Protein AF-0000000084590550 (afdb_homodimer)

Foldseek 3Di:
DAAAAAAEEEEEFDADPLGVLQVLLLQLLLLVVFVRHAYEYEYHPVCQVVSVVVLVPDPDPSSQSYDYDWADCVQQPQDPDCVQVVSVLVSSLSGVLVVLLCCQVPNPAQDDPRHGYDRHAAYEYELQSLPSVVVRPVCVRHAYAYEHQFDLLQLLLLAPQVPFDVDQALLNVLLVLLVVDDDCSLVVQLVSCQVPQWQDWTDQWQFFIKGSCLLFLADDSSPRSVSNNRSNSSLVVLVVHQEYEYAAFCVLRVGSQVCQQRRHPHGHHYFYQHHSADLAQPDADDCPDPLNVLLVVQCVVPNFQQEEEEEADAADDDAPVLQLLVLLLQVLSVVLVHAYEHAQQYPRDDHDPVSQVVCVVVSRYDYHPDDSLLNSLLRRNYQEYEYLQPRRSVLSNLLSLHAYEHDHGHRCSSVSCRSLCPVLVQYHYQQLSGDRPSQAWIDDNPDIDHRPNDSVVSNVVSNVRSVCCPDPSVVVNSVSSNVVSVLSVQLNDVVHVSNVSSVVVCVVVVTD/DQAQAAAEEEEEFDADPLGVLQVLLLQLLLLVVFVRHAYEYEYHPVCQVVSVVVLVVD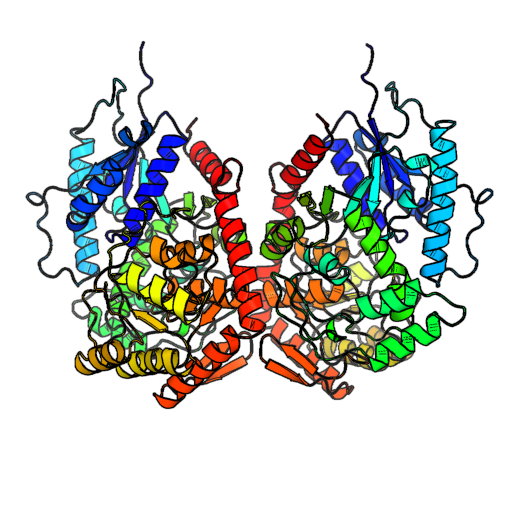PDPSSQSYDYDWADCVQQPQDPDPLQVVSVLVSSLSGVLVVLVCCQVPNPAQDDPRHGYDRHAAYEYELQSLPSVVVRPVCVRHAYAYEHQFDLLLLLLLAPQVPFDVDQALLNVLLVLLVVDDDCSLVVQLVSSQVPQWQDWTDQWQFFIKGSCLLFLADDSSPRSVSNNRSNSSLVVLVVHQEYEYAAFCVLRVGSQVCQQRRHPHGHHYFYQHHSADLAQPDADDCPDPLNVLLVVQCVVPNFQQEEEEEADAADDDAPVLQLLVLLLQVLSVVLPHAYEHAQQYPRDDHDPVSQVVCVVVSRYDYHPDDSLLNSLLRRNYNEYEYLQPRRSVLSNLLSLHAYEHDHGHRCSSVSCRSLCPVLVQYHYQQLSGDRPSQAWIDDNPDIDHRPNDSVVSNVVSNVRSVCCPDPSVVVNSVSSNVVSVLSVQLNDVVHVSNVSSVVVCVVVVTD

Radius of gyration: 30.48 Å; Cα contacts (8 Å, |Δi|>4): 2003; chains: 2; bounding box: 74×93×78 Å

Structure (mmCIF, N/CA/C/O backbone):
data_AF-0000000084590550-model_v1
#
loop_
_entity.id
_entity.type
_entity.pdbx_description
1 polymer 'UDP-glycosyltransferase 74C1'
#
loop_
_atom_site.group_PDB
_atom_site.id
_atom_site.type_symbol
_atom_site.label_atom_id
_atom_site.label_alt_id
_atom_site.label_comp_id
_atom_site.label_asym_id
_atom_site.label_entity_id
_atom_site.label_seq_id
_atom_site.pdbx_PDB_ins_code
_atom_site.Cartn_x
_atom_site.Cartn_y
_atom_site.Cartn_z
_atom_site.occupancy
_atom_site.B_iso_or_equiv
_atom_site.auth_seq_id
_atom_site.auth_comp_id
_atom_site.auth_asym_id
_atom_site.auth_atom_id
_atom_site.pdbx_PDB_model_num
ATOM 1 N N . MET A 1 1 ? 45.281 24.266 3.73 1 40.56 1 MET A N 1
ATOM 2 C CA . MET A 1 1 ? 44.438 23.266 3.062 1 40.56 1 MET A CA 1
ATOM 3 C C . MET A 1 1 ? 43.188 23.906 2.479 1 40.56 1 MET A C 1
ATOM 5 O O . MET A 1 1 ? 42.406 24.562 3.197 1 40.56 1 MET A O 1
ATOM 9 N N . THR A 1 2 ? 43.125 24.281 1.336 1 57.47 2 THR A N 1
ATOM 10 C CA . THR A 1 2 ? 42.094 25.062 0.676 1 57.47 2 THR A CA 1
ATOM 11 C C . THR A 1 2 ? 40.781 24.328 0.677 1 57.47 2 THR A C 1
ATOM 13 O O . THR A 1 2 ? 40.656 23.234 0.118 1 57.47 2 THR A O 1
ATOM 16 N N . PHE A 1 3 ? 39.906 24.625 1.668 1 75.69 3 PHE A N 1
ATOM 17 C CA . PHE A 1 3 ? 38.625 23.922 1.813 1 75.69 3 PHE A CA 1
ATOM 18 C C . PHE A 1 3 ? 37.688 24.234 0.637 1 75.69 3 PHE A C 1
ATOM 20 O O . PHE A 1 3 ? 37.719 25.344 0.096 1 75.69 3 PHE A O 1
ATOM 27 N N . THR A 1 4 ? 37.094 23.266 0.04 1 83.94 4 THR A N 1
ATOM 28 C CA . THR A 1 4 ? 36.094 23.422 -1.02 1 83.94 4 THR A CA 1
ATOM 29 C C . THR A 1 4 ? 34.906 24.25 -0.532 1 83.94 4 THR A C 1
ATOM 31 O O . THR A 1 4 ? 34.438 24.031 0.579 1 83.94 4 THR A O 1
ATOM 34 N N . PRO A 1 5 ? 34.594 25.312 -1.243 1 92.38 5 PRO A N 1
ATOM 35 C CA . PRO A 1 5 ? 33.469 26.141 -0.852 1 92.38 5 PRO A CA 1
ATOM 36 C C . PRO A 1 5 ? 32.156 25.344 -0.763 1 92.38 5 PRO A C 1
ATOM 38 O O . PRO A 1 5 ? 31.938 24.438 -1.565 1 92.38 5 PRO A O 1
ATOM 41 N N . LEU A 1 6 ? 31.391 25.734 0.174 1 94.88 6 LEU A N 1
ATOM 42 C CA . LEU A 1 6 ? 30.109 25.078 0.388 1 94.88 6 LEU A CA 1
ATOM 43 C C . LEU A 1 6 ? 29.031 25.672 -0.514 1 94.88 6 LEU A C 1
ATOM 45 O O . LEU A 1 6 ? 28.969 26.906 -0.68 1 94.88 6 LEU A O 1
ATOM 49 N N . LYS A 1 7 ? 28.281 24.812 -1.12 1 95.44 7 LYS A N 1
ATOM 50 C CA . LYS A 1 7 ? 27.109 25.25 -1.854 1 95.44 7 LYS A CA 1
ATOM 51 C C . LYS A 1 7 ? 26.031 25.781 -0.904 1 95.44 7 LYS A C 1
ATOM 53 O O . LYS A 1 7 ? 25.641 25.094 0.034 1 95.44 7 LYS A O 1
ATOM 58 N N . HIS A 1 8 ? 25.547 27.016 -1.154 1 96.94 8 HIS A N 1
ATOM 59 C CA . HIS A 1 8 ? 24.594 27.672 -0.263 1 96.94 8 HIS A CA 1
ATOM 60 C C . HIS A 1 8 ? 23.172 27.5 -0.761 1 96.94 8 HIS A C 1
ATOM 62 O O . HIS A 1 8 ? 22.812 28.031 -1.812 1 96.94 8 HIS A O 1
ATOM 68 N N . ILE A 1 9 ? 22.359 26.766 -0.024 1 97.25 9 ILE A N 1
ATOM 69 C CA . ILE A 1 9 ? 20.969 26.5 -0.325 1 97.25 9 ILE A CA 1
ATOM 70 C C . ILE A 1 9 ? 20.078 27.328 0.607 1 97.25 9 ILE A C 1
ATOM 72 O O . ILE A 1 9 ? 20.25 27.312 1.826 1 97.25 9 ILE A O 1
ATOM 76 N N . VAL A 1 10 ? 19.172 28.047 0.012 1 97.56 10 VAL A N 1
ATOM 77 C CA . VAL A 1 10 ? 18.156 28.734 0.799 1 97.56 10 VAL A CA 1
ATOM 78 C C . VAL A 1 10 ? 16.875 27.891 0.843 1 97.56 10 VAL A C 1
ATOM 80 O O . VAL A 1 10 ? 16.297 27.594 -0.197 1 97.56 10 VAL A O 1
ATOM 83 N N . PHE A 1 11 ? 16.516 27.516 2.031 1 98.19 11 PHE A N 1
ATOM 84 C CA . PHE A 1 11 ? 15.328 26.688 2.234 1 98.19 11 PHE A CA 1
ATOM 85 C C . PHE A 1 11 ? 14.227 27.5 2.908 1 98.19 11 PHE A C 1
ATOM 87 O O . PHE A 1 11 ? 14.43 28.078 3.98 1 98.19 11 PHE A O 1
ATOM 94 N N . VAL A 1 12 ? 13 27.5 2.291 1 97.44 12 VAL A N 1
ATOM 95 C CA . VAL A 1 12 ? 11.891 28.281 2.811 1 97.44 12 VAL A CA 1
ATOM 96 C C . VAL A 1 12 ? 10.719 27.359 3.162 1 97.44 12 VAL A C 1
ATOM 98 O O . VAL A 1 12 ? 9.789 27.203 2.373 1 97.44 12 VAL A O 1
ATOM 101 N N . PRO A 1 13 ? 10.641 26.859 4.387 1 96.94 13 PRO A N 1
ATOM 102 C CA . PRO A 1 13 ? 9.469 26.094 4.824 1 96.94 13 PRO A CA 1
ATOM 103 C C . PRO A 1 13 ? 8.242 26.969 5.059 1 96.94 13 PRO A C 1
ATOM 105 O O . PRO A 1 13 ? 8.344 28.203 5.074 1 96.94 13 PRO A O 1
ATOM 108 N N . GLY A 1 14 ? 7.098 26.359 5.203 1 94.62 14 GLY A N 1
ATOM 109 C CA . GLY A 1 14 ? 5.91 27.094 5.574 1 94.62 14 GLY A CA 1
ATOM 110 C C . GLY A 1 14 ? 6.055 27.828 6.895 1 94.62 14 GLY A C 1
ATOM 111 O O . GLY A 1 14 ? 6.969 27.547 7.672 1 94.62 14 GLY A O 1
ATOM 112 N N . PRO A 1 15 ? 5.164 28.734 7.129 1 91.88 15 PRO A N 1
ATOM 113 C CA . PRO A 1 15 ? 5.363 29.656 8.25 1 91.88 15 PRO A CA 1
ATOM 114 C C . PRO A 1 15 ? 5.098 29 9.602 1 91.88 15 PRO A C 1
ATOM 116 O O . PRO A 1 15 ? 5.621 29.453 10.625 1 91.88 15 PRO A O 1
ATOM 119 N N . SER A 1 16 ? 4.312 27.969 9.633 1 90.19 16 SER A N 1
ATOM 120 C CA . SER A 1 16 ? 3.936 27.359 10.906 1 90.19 16 SER A CA 1
ATOM 121 C C . SER A 1 16 ? 4.961 26.328 11.352 1 90.19 16 SER A C 1
ATOM 123 O O . SER A 1 16 ? 5.684 25.766 10.531 1 90.19 16 SER A O 1
ATOM 125 N N . TRP A 1 17 ? 4.977 26.078 12.633 1 91.12 17 TRP A N 1
ATOM 126 C CA . TRP A 1 17 ? 5.898 25.109 13.203 1 91.12 17 TRP A CA 1
ATOM 127 C C . TRP A 1 17 ? 5.715 23.734 12.562 1 91.12 17 TRP A C 1
ATOM 129 O O . TRP A 1 17 ? 6.684 22.984 12.391 1 91.12 17 TRP A O 1
ATOM 139 N N . GLY A 1 18 ? 4.5 23.422 12.156 1 91.5 18 GLY A N 1
ATOM 140 C CA . GLY A 1 18 ? 4.211 22.141 11.539 1 91.5 18 GLY A CA 1
ATOM 141 C C . GLY A 1 18 ? 4.926 21.938 10.211 1 91.5 18 GLY A C 1
ATOM 142 O O . GLY A 1 18 ? 5.156 20.797 9.797 1 91.5 18 GLY A O 1
ATOM 143 N N . HIS A 1 19 ? 5.305 23 9.578 1 95.19 19 HIS A N 1
ATOM 144 C CA . HIS A 1 19 ? 6.07 22.922 8.336 1 95.19 19 HIS A CA 1
ATOM 145 C C . HIS A 1 19 ? 7.562 23.109 8.602 1 95.19 19 HIS A C 1
ATOM 147 O O . HIS A 1 19 ? 8.398 22.5 7.914 1 95.19 19 HIS A O 1
ATOM 153 N N . LEU A 1 20 ? 7.801 23.922 9.594 1 95.56 20 LEU A N 1
ATOM 154 C CA . LEU A 1 20 ? 9.188 24.25 9.891 1 95.56 20 LEU A CA 1
ATOM 155 C C . LEU A 1 20 ? 9.914 23.047 10.492 1 95.56 20 LEU A C 1
ATOM 157 O O . LEU A 1 20 ? 11.07 22.781 10.148 1 95.56 20 LEU A O 1
ATOM 161 N N . ARG A 1 21 ? 9.305 22.344 11.383 1 93.38 21 ARG A N 1
ATOM 162 C CA . ARG A 1 21 ? 9.961 21.234 12.062 1 93.38 21 ARG A CA 1
ATOM 163 C C . ARG A 1 21 ? 10.438 20.172 11.062 1 93.38 21 ARG A C 1
ATOM 165 O O . ARG A 1 21 ? 11.602 19.781 11.086 1 93.38 21 ARG A O 1
ATOM 172 N N . PRO A 1 22 ? 9.586 19.734 10.172 1 96 22 PRO A N 1
ATOM 173 C CA . PRO A 1 22 ? 10.102 18.812 9.156 1 96 22 PRO A CA 1
ATOM 174 C C . PRO A 1 22 ? 11.164 19.453 8.258 1 96 22 PRO A C 1
ATOM 176 O O . PRO A 1 22 ? 12.07 18.766 7.781 1 96 22 PRO A O 1
ATOM 179 N N . GLY A 1 23 ? 11.016 20.75 8.039 1 97.25 23 GLY A N 1
ATOM 180 C CA . GLY A 1 23 ? 12.047 21.453 7.301 1 97.25 23 GLY A CA 1
ATOM 181 C C . GLY A 1 23 ? 13.406 21.391 7.977 1 97.25 23 GLY A C 1
ATOM 182 O O . GLY A 1 23 ? 14.43 21.172 7.32 1 97.25 23 GLY A O 1
ATOM 183 N N . LEU A 1 24 ? 13.375 21.594 9.266 1 96.06 24 LEU A N 1
ATOM 184 C CA . LEU A 1 24 ? 14.602 21.5 10.055 1 96.06 24 LEU A CA 1
ATOM 185 C C . LEU A 1 24 ? 15.188 20.094 9.977 1 96.06 24 LEU A C 1
ATOM 187 O O . LEU A 1 24 ? 16.391 19.922 9.773 1 96.06 24 LEU A O 1
ATOM 191 N N . LYS A 1 25 ? 14.383 19.188 10.062 1 94.62 25 LYS A N 1
ATOM 192 C CA . LYS A 1 25 ? 14.836 17.797 9.992 1 94.62 25 LYS A CA 1
ATOM 193 C C . LYS A 1 25 ? 15.414 17.469 8.625 1 94.62 25 LYS A C 1
ATOM 195 O O . LYS A 1 25 ? 16.469 16.828 8.523 1 94.62 25 LYS A O 1
ATOM 200 N N . THR A 1 26 ? 14.727 17.875 7.602 1 96.75 26 THR A N 1
ATOM 201 C CA . THR A 1 26 ? 15.211 17.672 6.242 1 96.75 26 THR A CA 1
ATOM 202 C C . THR A 1 26 ? 16.578 18.328 6.059 1 96.75 26 THR A C 1
ATOM 204 O O . THR A 1 26 ? 17.5 17.719 5.504 1 96.75 26 THR A O 1
ATOM 207 N N . SER A 1 27 ? 16.719 19.516 6.57 1 96.94 27 SER A N 1
ATO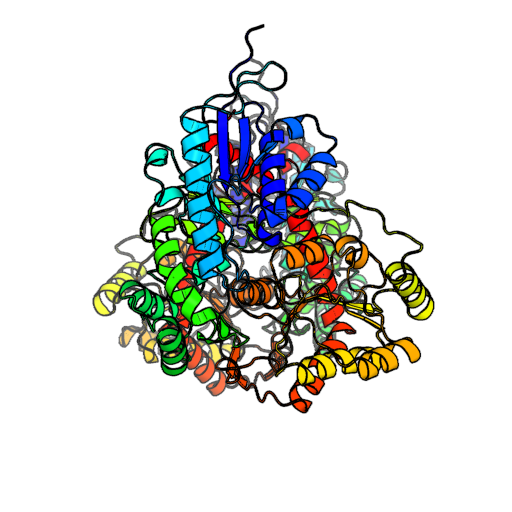M 208 C CA . SER A 1 27 ? 17.984 20.25 6.461 1 96.94 27 SER A CA 1
ATOM 209 C C . SER A 1 27 ? 19.109 19.5 7.168 1 96.94 27 SER A C 1
ATOM 211 O O . SER A 1 27 ? 20.219 19.391 6.629 1 96.94 27 SER A O 1
ATOM 213 N N . LEU A 1 28 ? 18.844 19.016 8.328 1 95.62 28 LEU A N 1
ATOM 214 C CA . LEU A 1 28 ? 19.859 18.312 9.102 1 95.62 28 LEU A CA 1
ATOM 215 C C . LEU A 1 28 ? 20.266 17 8.422 1 95.62 28 LEU A C 1
ATOM 217 O O . LEU A 1 28 ? 21.438 16.672 8.383 1 95.62 28 LEU A O 1
ATOM 221 N N . ARG A 1 29 ? 19.312 16.328 7.887 1 95.62 29 ARG A N 1
ATOM 222 C CA . ARG A 1 29 ? 19.609 15.094 7.164 1 95.62 29 ARG A CA 1
ATOM 223 C C . ARG A 1 29 ? 20.438 15.383 5.914 1 95.62 29 ARG A C 1
ATOM 225 O O . ARG A 1 29 ? 21.344 14.625 5.574 1 95.62 29 ARG A O 1
ATOM 232 N N . MET A 1 30 ? 20.125 16.438 5.242 1 96.56 30 MET A N 1
ATOM 233 C CA . MET A 1 30 ? 20.891 16.828 4.066 1 96.56 30 MET A CA 1
ATOM 234 C C . MET A 1 30 ? 22.328 17.172 4.449 1 96.56 30 MET A C 1
ATOM 236 O O . MET A 1 30 ? 23.266 16.719 3.801 1 96.56 30 MET A O 1
ATOM 240 N N . ALA A 1 31 ? 22.422 17.938 5.496 1 95.81 31 ALA A N 1
ATOM 241 C CA . ALA A 1 31 ? 23.75 18.344 5.941 1 95.81 31 ALA A CA 1
ATOM 242 C C . ALA A 1 31 ? 24.578 17.125 6.363 1 95.81 31 ALA A C 1
ATOM 244 O O . ALA A 1 31 ? 25.797 17.109 6.18 1 95.81 31 ALA A O 1
ATOM 245 N N . GLU A 1 32 ? 23.953 16.219 6.934 1 94.56 32 GLU A N 1
ATOM 246 C CA . GLU A 1 32 ? 24.625 14.984 7.336 1 94.56 32 GLU A CA 1
ATOM 247 C C . GLU A 1 32 ? 25.078 14.18 6.121 1 94.56 32 GLU A C 1
ATOM 249 O O . GLU A 1 32 ? 26.188 13.641 6.102 1 94.56 32 GLU A O 1
ATOM 254 N N . LYS A 1 33 ? 24.297 14.109 5.164 1 95.38 33 LYS A N 1
ATOM 255 C CA . LYS A 1 33 ? 24.516 13.234 4.012 1 95.38 33 LYS A CA 1
ATOM 256 C C . LYS A 1 33 ? 25.484 13.883 3.018 1 95.38 33 LYS A C 1
ATOM 258 O O . LYS A 1 33 ? 26.281 13.195 2.389 1 95.38 33 LYS A O 1
ATOM 263 N N . PHE A 1 34 ? 25.344 15.203 2.91 1 95.12 34 PHE A N 1
ATOM 264 C CA . PHE A 1 34 ? 26.125 15.922 1.914 1 95.12 34 PHE A CA 1
ATOM 265 C C . PHE A 1 34 ? 27.094 16.891 2.584 1 95.12 34 PHE A C 1
ATOM 267 O O . PHE A 1 34 ? 26.672 17.891 3.176 1 95.12 34 PHE A O 1
ATOM 274 N N . GLN A 1 35 ? 28.344 16.766 2.387 1 91.56 35 GLN A N 1
ATOM 275 C CA . GLN A 1 35 ? 29.359 17.484 3.146 1 91.56 35 GLN A CA 1
ATOM 276 C C . GLN A 1 35 ? 29.625 18.859 2.541 1 91.56 35 GLN A C 1
ATOM 278 O O . GLN A 1 35 ? 30.219 19.719 3.191 1 91.56 35 GLN A O 1
ATOM 283 N N . ASP A 1 36 ? 29.125 19.125 1.42 1 92.06 36 ASP A N 1
ATOM 284 C CA . ASP A 1 36 ? 29.531 20.344 0.715 1 92.06 36 ASP A CA 1
ATOM 285 C C . ASP A 1 36 ? 28.391 21.344 0.641 1 92.06 36 ASP A C 1
ATOM 287 O O . ASP A 1 36 ? 28.328 22.156 -0.276 1 92.06 36 ASP A O 1
ATOM 291 N N . ILE A 1 37 ? 27.531 21.234 1.602 1 96.12 37 ILE A N 1
ATOM 292 C CA . ILE A 1 37 ? 26.422 22.172 1.507 1 96.12 37 ILE A CA 1
ATOM 293 C C . ILE A 1 37 ? 26.328 23 2.785 1 96.12 37 ILE A C 1
ATOM 295 O O . ILE A 1 37 ? 26.859 22.609 3.826 1 96.12 37 ILE A O 1
ATOM 299 N N . PHE A 1 38 ? 25.734 24.109 2.643 1 97 38 PHE A N 1
ATOM 300 C CA . PHE A 1 38 ? 25.297 24.984 3.719 1 97 38 PHE A CA 1
ATOM 301 C C . PHE A 1 38 ? 23.859 25.438 3.504 1 97 38 PHE A C 1
ATOM 303 O O . PHE A 1 38 ? 23.484 25.844 2.4 1 97 38 PHE A O 1
ATOM 310 N N . ILE A 1 39 ? 23.031 25.375 4.52 1 98 39 ILE A N 1
ATOM 311 C CA . ILE A 1 39 ? 21.609 25.672 4.344 1 98 39 ILE A CA 1
ATOM 312 C C . ILE A 1 39 ? 21.203 26.844 5.238 1 98 39 ILE A C 1
ATOM 314 O O . ILE A 1 39 ? 21.453 26.812 6.445 1 98 39 ILE A O 1
ATOM 318 N N . SER A 1 40 ? 20.641 27.859 4.652 1 97.81 40 SER A N 1
ATOM 319 C CA . SER A 1 40 ? 19.938 28.906 5.383 1 97.81 40 SER A CA 1
ATOM 320 C C . SER A 1 40 ? 18.422 28.688 5.328 1 97.81 40 SER A C 1
ATOM 322 O O . SER A 1 40 ? 17.812 28.844 4.266 1 97.81 40 SER A O 1
ATOM 324 N N . LEU A 1 41 ? 17.828 28.391 6.441 1 97.75 41 LEU A N 1
ATOM 325 C CA . LEU A 1 41 ? 16.375 28.25 6.523 1 97.75 41 LEU A CA 1
ATOM 326 C C . LEU A 1 41 ? 15.727 29.594 6.859 1 97.75 41 LEU A C 1
ATOM 328 O O . LEU A 1 41 ? 15.961 30.141 7.934 1 97.75 41 LEU A O 1
ATOM 332 N N . PHE A 1 42 ? 14.945 30.047 5.945 1 97.38 42 PHE A N 1
ATOM 333 C CA . PHE A 1 42 ? 14.203 31.266 6.207 1 97.38 42 PHE A CA 1
ATOM 334 C C . PHE A 1 42 ? 12.914 30.969 6.961 1 97.38 42 PHE A C 1
ATOM 336 O O . PHE A 1 42 ? 12.055 30.234 6.465 1 97.38 42 PHE A O 1
ATOM 343 N N . VAL A 1 43 ? 12.703 31.547 8.141 1 95.81 43 VAL A N 1
ATOM 344 C CA . VAL A 1 43 ? 11.602 31.172 9.008 1 95.81 43 VAL A CA 1
ATOM 345 C C . VAL A 1 43 ? 10.781 32.406 9.367 1 95.81 43 VAL A C 1
ATOM 347 O O . VAL A 1 43 ? 11.289 33.531 9.336 1 95.81 43 VAL A O 1
ATOM 350 N N . HIS A 1 44 ? 9.484 32.188 9.539 1 92.75 44 HIS A N 1
ATOM 351 C CA . HIS A 1 44 ? 8.656 33.25 10.094 1 92.75 44 HIS A CA 1
ATOM 352 C C . HIS A 1 44 ? 9.172 33.719 11.453 1 92.75 44 HIS A C 1
ATOM 354 O O . HIS A 1 44 ? 9.57 32.906 12.273 1 92.75 44 HIS A O 1
ATOM 360 N N . HIS A 1 45 ? 9.156 34.938 11.742 1 91.75 45 HIS A N 1
ATOM 361 C CA . HIS A 1 45 ? 9.859 35.531 12.891 1 91.75 45 HIS A CA 1
ATOM 362 C C . HIS A 1 45 ? 9.32 34.938 14.203 1 91.75 45 HIS A C 1
ATOM 364 O O . HIS A 1 45 ? 10.078 34.812 15.172 1 91.75 45 HIS A O 1
ATOM 370 N N . THR A 1 46 ? 8.055 34.594 14.242 1 88.81 46 THR A N 1
ATOM 371 C CA . THR A 1 46 ? 7.461 34.125 15.484 1 88.81 46 THR A CA 1
ATOM 372 C C . THR A 1 46 ? 7.988 32.719 15.836 1 88.81 46 THR A C 1
ATOM 374 O O . THR A 1 46 ? 7.895 32.281 16.984 1 88.81 46 THR A O 1
ATOM 377 N N . GLU A 1 47 ? 8.508 32.031 14.852 1 92.75 47 GLU A N 1
ATOM 378 C CA . GLU A 1 47 ? 8.961 30.656 15.07 1 92.75 47 GLU A CA 1
ATOM 379 C C . GLU A 1 47 ? 10.461 30.594 15.328 1 92.75 47 GLU A C 1
ATOM 381 O O . GLU A 1 47 ? 11.008 29.547 15.641 1 92.75 47 GLU A O 1
ATOM 386 N N . MET A 1 48 ? 11.188 31.703 15.273 1 93.94 48 MET A N 1
ATOM 387 C CA . MET A 1 48 ? 12.641 31.781 15.367 1 93.94 48 MET A CA 1
ATOM 388 C C . MET A 1 48 ? 13.133 31.203 16.703 1 93.94 48 MET A C 1
ATOM 390 O O . MET A 1 48 ? 14.062 30.406 16.719 1 93.94 48 MET A O 1
ATOM 394 N N . PRO A 1 49 ? 12.508 31.578 17.797 1 93.56 49 PRO A N 1
ATOM 395 C CA . PRO A 1 49 ? 13.023 31.047 19.062 1 93.56 49 PRO A CA 1
ATOM 396 C C . PRO A 1 49 ? 12.961 29.516 19.125 1 93.56 49 PRO A C 1
ATOM 398 O O . PRO A 1 49 ? 13.914 28.875 19.578 1 93.56 49 PRO A O 1
ATOM 401 N N . LYS A 1 50 ? 11.867 28.984 18.688 1 92.06 50 LYS A N 1
ATOM 402 C CA . LYS A 1 50 ? 11.711 27.531 18.688 1 92.06 50 LYS A CA 1
ATOM 403 C C . LYS A 1 50 ? 12.719 26.859 17.75 1 92.06 50 LYS A C 1
ATOM 405 O O . LYS A 1 50 ? 13.281 25.812 18.078 1 92.06 50 LYS A O 1
ATOM 410 N N . ALA A 1 51 ? 12.93 27.469 16.641 1 95.44 51 ALA A N 1
ATOM 411 C CA . ALA A 1 51 ? 13.844 26.922 15.641 1 95.44 51 ALA A CA 1
ATOM 412 C C . ALA A 1 51 ? 15.281 26.938 16.156 1 95.44 51 ALA A C 1
ATOM 414 O O . ALA A 1 51 ? 16.016 25.953 16 1 95.44 51 ALA A O 1
ATOM 415 N N . VAL A 1 52 ? 15.648 28.016 16.766 1 94.12 52 VAL A N 1
ATOM 416 C CA . VAL A 1 52 ? 17 28.156 17.312 1 94.12 52 VAL A CA 1
ATOM 417 C C . VAL A 1 52 ? 17.203 27.125 18.422 1 94.12 52 VAL A C 1
ATOM 419 O O . VAL A 1 52 ? 18.266 26.484 18.5 1 94.12 52 VAL A O 1
ATOM 422 N N . LYS A 1 53 ? 16.234 27.031 19.188 1 91.31 53 LYS A N 1
ATOM 423 C CA . LYS A 1 53 ? 16.297 26.047 20.266 1 91.31 53 LYS A CA 1
ATOM 424 C C . LYS A 1 53 ? 16.453 24.625 19.719 1 91.31 53 LYS A C 1
ATOM 426 O O . LYS A 1 53 ? 17.234 23.844 20.234 1 91.31 53 LYS A O 1
ATOM 431 N N . TYR A 1 54 ? 15.688 24.344 18.766 1 89.62 54 TYR A N 1
ATOM 432 C CA . TYR A 1 54 ? 15.734 23.031 18.156 1 89.62 54 TYR A CA 1
ATOM 433 C C . TYR A 1 54 ? 17.109 22.734 17.578 1 89.62 54 TYR A C 1
ATOM 435 O O . TYR A 1 54 ? 17.672 21.656 17.797 1 89.62 54 TYR A O 1
ATOM 443 N N . LEU A 1 55 ? 17.703 23.625 16.859 1 91.31 55 LEU A N 1
ATOM 444 C CA . LEU A 1 55 ? 19.016 23.453 16.25 1 91.31 55 LEU A CA 1
ATOM 445 C C . LEU A 1 55 ? 20.109 23.375 17.312 1 91.31 55 LEU A C 1
ATOM 447 O O . LEU A 1 55 ? 21.047 22.594 17.172 1 91.31 55 LEU A O 1
ATOM 451 N N . GLY A 1 56 ? 19.891 24.156 18.297 1 87.94 56 GLY A N 1
ATOM 452 C CA . GLY A 1 56 ? 20.875 24.172 19.375 1 87.94 56 GLY A CA 1
ATOM 453 C C . GLY A 1 56 ? 20.938 22.859 20.125 1 87.94 56 GLY A C 1
ATOM 454 O O . GLY A 1 56 ? 21.969 22.547 20.734 1 87.94 56 GLY A O 1
ATOM 455 N N . ALA A 1 57 ? 19.875 22.156 20.109 1 83.81 57 ALA A N 1
ATOM 456 C CA . ALA A 1 57 ? 19.797 20.906 20.828 1 83.81 57 ALA A CA 1
ATOM 457 C C . ALA A 1 57 ? 20.469 19.781 20.047 1 83.81 57 ALA A C 1
ATOM 459 O O . ALA A 1 57 ? 20.641 18.672 20.578 1 83.81 57 ALA A O 1
ATOM 460 N N . GLN A 1 58 ? 20.828 20.094 18.828 1 84.56 58 GLN A N 1
ATOM 461 C CA . GLN A 1 58 ? 21.469 19.062 18 1 84.56 58 GLN A CA 1
ATOM 462 C C . GLN A 1 58 ? 22.953 18.906 18.375 1 84.56 58 GLN A C 1
ATOM 464 O O . GLN A 1 58 ? 23.656 19.906 18.531 1 84.56 58 GLN A O 1
ATOM 469 N N . LEU A 1 59 ? 23.422 17.719 18.562 1 79.56 59 LEU A N 1
ATOM 470 C CA . LEU A 1 59 ? 24.781 17.469 19.016 1 79.56 59 LEU A CA 1
ATOM 471 C C . LEU A 1 59 ? 25.719 17.203 17.844 1 79.56 59 LEU A C 1
ATOM 473 O O . LEU A 1 59 ? 26.938 17.266 18 1 79.56 59 LEU A O 1
ATOM 477 N N . SER A 1 60 ? 25.219 17.188 16.688 1 81.88 60 SER A N 1
ATOM 478 C CA . SER A 1 60 ? 26.047 16.781 15.555 1 81.88 60 SER A CA 1
ATOM 479 C C . SER A 1 60 ? 26.797 17.984 14.969 1 81.88 60 SER A C 1
ATOM 481 O O . SER A 1 60 ? 26.281 19.094 14.953 1 81.88 60 SER A O 1
ATOM 483 N N . SER A 1 61 ? 27.969 17.734 14.484 1 84.38 61 SER A N 1
ATOM 484 C CA . SER A 1 61 ? 28.812 18.766 13.867 1 84.38 61 SER A CA 1
ATOM 485 C C . SER A 1 61 ? 28.188 19.281 12.57 1 84.38 61 SER A C 1
ATOM 487 O O . SER A 1 61 ? 28.359 20.453 12.227 1 84.38 61 SER A O 1
ATOM 489 N N . HIS A 1 62 ? 27.438 18.391 11.961 1 89.12 62 HIS A N 1
ATOM 490 C CA . HIS A 1 62 ? 26.875 18.828 10.688 1 89.12 62 HIS A CA 1
ATOM 491 C C . HIS A 1 62 ? 25.766 19.859 10.906 1 89.12 62 HIS A C 1
ATOM 493 O O . HIS A 1 62 ? 25.391 20.562 9.977 1 89.12 62 HIS A O 1
ATOM 499 N N . ALA A 1 63 ? 25.266 19.969 12.102 1 91.56 63 ALA A N 1
ATOM 500 C CA . ALA A 1 63 ? 24.188 20.922 12.406 1 91.56 63 ALA A CA 1
ATOM 501 C C . ALA A 1 63 ? 24.688 22.359 12.258 1 91.56 63 ALA A C 1
ATOM 503 O O . ALA A 1 63 ? 23.891 23.281 12.023 1 91.56 63 ALA A O 1
ATOM 504 N N . ARG A 1 64 ? 25.984 22.547 12.297 1 92.06 64 ARG A N 1
ATOM 505 C CA . ARG A 1 64 ? 26.562 23.875 12.172 1 92.06 64 ARG A CA 1
ATOM 506 C C . ARG A 1 64 ? 26.406 24.406 10.75 1 92.06 64 ARG A C 1
ATOM 508 O O . ARG A 1 64 ? 26.531 25.609 10.516 1 92.06 64 ARG A O 1
ATOM 515 N N . ARG A 1 65 ? 26.141 23.531 9.852 1 95.69 65 ARG A N 1
ATOM 516 C CA . ARG A 1 65 ? 25.984 23.938 8.461 1 95.69 65 ARG A CA 1
ATOM 517 C C . ARG A 1 65 ? 24.531 24.25 8.133 1 95.69 65 ARG A C 1
ATOM 519 O O . ARG A 1 65 ? 24.172 24.422 6.969 1 95.69 65 ARG A O 1
ATOM 526 N N . VAL A 1 66 ? 23.719 24.297 9.164 1 97.12 66 VAL A N 1
ATOM 527 C CA . VAL A 1 66 ? 22.328 24.734 9.047 1 97.12 66 VAL A CA 1
ATOM 528 C C . VAL A 1 66 ? 22.078 25.938 9.938 1 97.12 66 VAL A C 1
ATOM 530 O O . VAL A 1 66 ? 22.406 25.922 11.125 1 97.12 66 VAL A O 1
ATOM 533 N N . ARG A 1 67 ? 21.578 26.922 9.375 1 96.25 67 ARG A N 1
ATOM 534 C CA . ARG A 1 67 ? 21.219 28.078 10.195 1 96.25 67 ARG A CA 1
ATOM 535 C C . ARG A 1 67 ? 19.781 28.516 9.922 1 96.25 67 ARG A C 1
ATOM 537 O O . ARG A 1 67 ? 19.219 28.188 8.875 1 96.25 67 ARG A O 1
ATOM 544 N N . VAL A 1 68 ? 19.188 29.25 10.82 1 97.19 68 VAL A N 1
ATOM 545 C CA . VAL A 1 68 ? 17.859 29.844 10.656 1 97.19 68 VAL A CA 1
ATOM 546 C C . VAL A 1 68 ? 17.984 31.359 10.539 1 97.19 68 VAL A C 1
ATOM 548 O O . VAL A 1 68 ? 18.812 31.969 11.211 1 97.19 68 VAL A O 1
ATOM 551 N N . VAL A 1 69 ? 17.25 31.875 9.602 1 96.88 69 VAL A N 1
ATOM 552 C CA . VAL A 1 69 ? 17.297 33.312 9.359 1 96.88 69 VAL A CA 1
ATOM 553 C C . VAL A 1 69 ? 15.883 33.875 9.211 1 96.88 69 VAL A C 1
ATOM 555 O O . VAL A 1 69 ? 14.93 33.125 8.984 1 96.88 69 VAL A O 1
ATOM 558 N N . THR A 1 70 ? 15.672 35.094 9.406 1 94.94 70 THR A N 1
ATOM 559 C CA . THR A 1 70 ? 14.414 35.812 9.195 1 94.94 70 THR A CA 1
ATOM 560 C C . THR A 1 70 ? 14.688 37.25 8.797 1 94.94 70 THR A C 1
ATOM 562 O O . THR A 1 70 ? 15.836 37.688 8.805 1 94.94 70 THR A O 1
ATOM 565 N N . ALA A 1 71 ? 13.648 37.875 8.297 1 91.81 71 ALA A N 1
ATOM 566 C CA . ALA A 1 71 ? 13.789 39.281 7.969 1 91.81 71 ALA A CA 1
ATOM 567 C C . ALA A 1 71 ? 13.711 40.156 9.227 1 91.81 71 ALA A C 1
ATOM 569 O O . ALA A 1 71 ? 13.055 39.781 10.203 1 91.81 71 ALA A O 1
ATOM 570 N N . SER A 1 72 ? 14.438 41.25 9.156 1 84.56 72 SER A N 1
ATOM 571 C CA . SER A 1 72 ? 14.328 42.219 10.234 1 84.56 72 SER A CA 1
ATOM 572 C C . SER A 1 72 ? 12.961 42.906 10.234 1 84.56 72 SER A C 1
ATOM 574 O O . SER A 1 72 ? 12.453 43.281 9.18 1 84.56 72 SER A O 1
ATOM 576 N N . SER A 1 73 ? 12.406 43.031 11.383 1 80.75 73 SER A N 1
ATOM 577 C CA . SER A 1 73 ? 11.094 43.656 11.508 1 80.75 73 SER A CA 1
ATOM 578 C C . SER A 1 73 ? 11.141 45.125 11.094 1 80.75 73 SER A C 1
ATOM 580 O O . SER A 1 73 ? 10.109 45.688 10.758 1 80.75 73 SER A O 1
ATOM 582 N N . SER A 1 74 ? 12.289 45.625 11.164 1 80.56 74 SER A N 1
ATOM 583 C CA . SER A 1 74 ? 12.438 47 10.75 1 80.56 74 SER A CA 1
ATOM 584 C C . SER A 1 74 ? 12.227 47.156 9.25 1 80.56 74 SER A C 1
ATOM 586 O O . SER A 1 74 ? 11.75 48.219 8.797 1 80.56 74 SER A O 1
ATOM 588 N N . ASP A 1 75 ? 12.477 46.156 8.523 1 82.62 75 ASP A N 1
ATOM 589 C CA . ASP A 1 75 ? 12.383 46.219 7.066 1 82.62 75 ASP A CA 1
ATOM 590 C C . ASP A 1 75 ? 10.969 45.875 6.594 1 82.62 75 ASP A C 1
ATOM 592 O O . ASP A 1 75 ? 10.492 46.438 5.598 1 82.62 75 ASP A O 1
ATOM 596 N N . VAL A 1 76 ? 10.328 44.969 7.344 1 88.25 76 VAL A N 1
ATOM 597 C CA . VAL A 1 76 ? 8.977 44.531 6.996 1 88.25 76 VAL A CA 1
ATOM 598 C C . VAL A 1 76 ? 8.172 44.281 8.273 1 88.25 76 VAL A C 1
ATOM 600 O O . VAL A 1 76 ? 8.148 43.156 8.789 1 88.25 76 VAL A O 1
ATOM 603 N N . PRO A 1 77 ? 7.387 45.25 8.727 1 84.81 77 PRO A N 1
ATOM 604 C CA . PRO A 1 77 ? 6.613 45.094 9.953 1 84.81 77 PRO A CA 1
ATOM 605 C C . PRO A 1 77 ? 5.527 44.031 9.82 1 84.81 77 PRO A C 1
ATOM 607 O O . PRO A 1 77 ? 4.824 43.969 8.812 1 84.81 77 PRO A O 1
ATOM 610 N N . PRO A 1 78 ? 5.531 43.125 10.859 1 81.88 78 PRO A N 1
ATOM 611 C CA . PRO A 1 78 ? 4.5 42.094 10.797 1 81.88 78 PRO A CA 1
ATOM 612 C C . PRO A 1 78 ? 3.084 42.656 10.82 1 81.88 78 PRO A C 1
ATOM 614 O O . PRO A 1 78 ? 2.85 43.719 11.43 1 81.88 78 PRO A O 1
ATOM 617 N N . PRO A 1 79 ? 2.227 41.906 10.109 1 79.5 79 PRO A N 1
ATOM 618 C CA . PRO A 1 79 ? 0.837 42.375 10.148 1 79.5 79 PRO A CA 1
ATOM 619 C C . PRO A 1 79 ? 0.236 42.281 11.555 1 79.5 79 PRO A C 1
ATOM 621 O O . PRO A 1 79 ? 0.617 41.438 12.352 1 79.5 79 PRO A O 1
ATOM 624 N N . VAL A 1 80 ? -0.748 43.094 11.758 1 64.94 80 VAL A N 1
ATOM 625 C CA . VAL A 1 80 ? -1.376 43.219 13.07 1 64.94 80 VAL A CA 1
ATOM 626 C C . VAL A 1 80 ? -2.256 42 13.359 1 64.94 80 VAL A C 1
ATOM 628 O O . VAL A 1 80 ? -2.291 41.5 14.484 1 64.94 80 VAL A O 1
ATOM 631 N N . ASP A 1 81 ? -3.021 41.562 12.312 1 67.06 81 ASP A N 1
ATOM 632 C CA . ASP A 1 81 ? -3.914 40.438 12.516 1 67.06 81 ASP A CA 1
ATOM 633 C C . ASP A 1 81 ? -3.312 39.156 11.938 1 67.06 81 ASP A C 1
ATOM 635 O O . ASP A 1 81 ? -3.436 38.906 10.742 1 67.06 81 ASP A O 1
ATOM 639 N N . THR A 1 82 ? -2.797 38.344 12.852 1 62.81 82 THR A N 1
ATOM 640 C CA . THR A 1 82 ? -2.041 37.188 12.406 1 62.81 82 THR A CA 1
ATOM 641 C C . THR A 1 82 ? -2.975 36 12.125 1 62.81 82 THR A C 1
ATOM 643 O O . THR A 1 82 ? -2.553 35 11.562 1 62.81 82 THR A O 1
ATOM 646 N N . ASN A 1 83 ? -4.246 36.219 12.289 1 67.88 83 ASN A N 1
ATOM 647 C CA . ASN A 1 83 ? -5.16 35.094 12.062 1 67.88 83 ASN A CA 1
ATOM 648 C C . ASN A 1 83 ? -5.637 35.062 10.617 1 67.88 83 ASN A C 1
ATOM 650 O O . ASN A 1 83 ? -6.312 34.094 10.211 1 67.88 83 ASN A O 1
ATOM 654 N N . ASN A 1 84 ? -5.211 36 9.938 1 78.19 84 ASN A N 1
ATOM 655 C CA . ASN A 1 84 ? -5.492 36.031 8.508 1 78.19 84 ASN A CA 1
ATOM 656 C C . ASN A 1 84 ? -4.371 35.375 7.707 1 78.19 84 ASN A C 1
ATOM 658 O O . ASN A 1 84 ? -3.322 35.969 7.48 1 78.19 84 ASN A O 1
ATOM 662 N N . LEU A 1 85 ? -4.617 34.188 7.258 1 83.44 85 LEU A N 1
ATOM 663 C CA . LEU A 1 85 ? -3.6 33.375 6.602 1 83.44 85 LEU A CA 1
ATOM 664 C C . LEU A 1 85 ? -3.088 34.031 5.336 1 83.44 85 LEU A C 1
ATOM 666 O O . LEU A 1 85 ? -1.916 33.906 4.98 1 83.44 85 LEU A O 1
ATOM 670 N N . VAL A 1 86 ? -3.977 34.75 4.648 1 86 86 VAL A N 1
ATOM 671 C CA . VAL A 1 86 ? -3.564 35.438 3.436 1 86 86 VAL A CA 1
ATOM 672 C C . VAL A 1 86 ? -2.555 36.531 3.789 1 86 86 VAL A C 1
ATOM 674 O O . VAL A 1 86 ? -1.526 36.688 3.123 1 86 86 VAL A O 1
ATOM 677 N N . GLU A 1 87 ? -2.875 37.25 4.832 1 87.5 87 GLU A N 1
ATOM 678 C CA . GLU A 1 87 ? -1.963 38.312 5.277 1 87.5 87 GLU A CA 1
ATOM 679 C C . GLU A 1 87 ? -0.637 37.719 5.754 1 87.5 87 GLU A C 1
ATOM 681 O O . GLU A 1 87 ? 0.422 38.312 5.543 1 87.5 87 GLU A O 1
ATOM 686 N N . LEU A 1 88 ? -0.756 36.625 6.379 1 89.06 88 LEU A N 1
ATOM 687 C CA . LEU A 1 88 ? 0.451 35.938 6.832 1 89.06 88 LEU A CA 1
ATOM 688 C C . LEU A 1 88 ? 1.334 35.562 5.652 1 89.06 88 LEU A C 1
ATOM 690 O O . LEU A 1 88 ? 2.549 35.75 5.688 1 89.06 88 LEU A O 1
ATOM 694 N N . MET A 1 89 ? 0.749 35.062 4.602 1 90.5 89 MET A N 1
ATOM 695 C CA . MET A 1 89 ? 1.5 34.625 3.43 1 90.5 89 MET A CA 1
ATOM 696 C C . MET A 1 89 ? 2.113 35.812 2.695 1 90.5 89 MET A C 1
ATOM 698 O O . MET A 1 89 ? 3.254 35.719 2.234 1 90.5 89 MET A O 1
ATOM 702 N N . LEU A 1 90 ? 1.366 36.844 2.629 1 90.06 90 LEU A N 1
ATOM 703 C CA . LEU A 1 90 ? 1.877 38.031 1.977 1 90.06 90 LEU A CA 1
ATOM 704 C C . LEU A 1 90 ? 3.031 38.625 2.773 1 90.06 90 LEU A C 1
ATOM 706 O O . LEU A 1 90 ? 4.008 39.125 2.193 1 90.06 90 LEU A O 1
ATOM 710 N N . TYR A 1 91 ? 2.867 38.594 4.047 1 91.62 91 TYR A N 1
ATOM 711 C CA . TYR A 1 91 ? 3.955 39.062 4.902 1 91.62 91 TYR A CA 1
ATOM 712 C C . TYR A 1 91 ? 5.207 38.219 4.695 1 91.62 91 TYR A C 1
ATOM 714 O O . TYR A 1 91 ? 6.309 38.75 4.566 1 91.62 91 TYR A O 1
ATOM 722 N N . MET A 1 92 ? 5.016 36.938 4.715 1 92.5 92 MET A N 1
ATOM 723 C CA . MET A 1 92 ? 6.137 36.031 4.504 1 92.5 92 MET A CA 1
ATOM 724 C C . MET A 1 92 ? 6.832 36.312 3.178 1 92.5 92 MET A C 1
ATOM 726 O O . MET A 1 92 ? 8.062 36.25 3.094 1 92.5 92 MET A O 1
ATOM 730 N N . GLU A 1 93 ? 6.07 36.531 2.168 1 93.56 93 GLU A N 1
ATOM 731 C CA . GLU A 1 93 ? 6.602 36.812 0.838 1 93.56 93 GLU A CA 1
ATOM 732 C C . GLU A 1 93 ? 7.445 38.094 0.842 1 93.56 93 GLU A C 1
ATOM 734 O O . GLU A 1 93 ? 8.562 38.094 0.321 1 93.56 93 GLU A O 1
ATOM 739 N N . GLN A 1 94 ? 6.992 39.094 1.478 1 93.56 94 GLN A N 1
ATOM 740 C CA . GLN A 1 94 ? 7.711 40.375 1.549 1 93.56 94 GLN A CA 1
ATOM 741 C C . GLN A 1 94 ? 8.969 40.25 2.406 1 93.56 94 GLN A C 1
ATOM 743 O O . GLN A 1 94 ? 10.016 40.812 2.074 1 93.56 94 GLN A O 1
ATOM 748 N N . ALA A 1 95 ? 8.75 39.594 3.479 1 94.69 95 ALA A N 1
ATOM 749 C CA . ALA A 1 95 ? 9.883 39.375 4.379 1 94.69 95 ALA A CA 1
ATOM 750 C C . ALA A 1 95 ? 11 38.594 3.689 1 94.69 95 ALA A C 1
ATOM 752 O O . ALA A 1 95 ? 12.172 38.938 3.807 1 94.69 95 ALA A O 1
ATOM 753 N N . PHE A 1 96 ? 10.648 37.594 3.004 1 95.31 96 PHE A N 1
ATOM 754 C CA . PHE A 1 96 ? 11.633 36.812 2.279 1 95.31 96 PHE A CA 1
ATOM 755 C C . PHE A 1 96 ? 12.336 37.625 1.219 1 95.31 96 PHE A C 1
ATOM 757 O O . PHE A 1 96 ? 13.562 37.594 1.089 1 95.31 96 PHE A O 1
ATOM 764 N N . LYS A 1 97 ? 11.523 38.344 0.453 1 94.31 97 LYS A N 1
ATOM 765 C CA . LYS A 1 97 ? 12.078 39.219 -0.58 1 94.31 97 LYS A CA 1
ATOM 766 C C . LYS A 1 97 ? 13.133 40.156 0.002 1 94.31 97 LYS A C 1
ATOM 768 O O . LYS A 1 97 ? 14.219 40.312 -0.559 1 94.31 97 LYS A O 1
ATOM 773 N N . SER A 1 98 ? 12.758 40.719 1.065 1 93.75 98 SER A N 1
ATOM 774 C CA . SER A 1 98 ? 13.672 41.656 1.71 1 93.75 98 SER A CA 1
ATOM 775 C C . SER A 1 98 ? 14.961 40.969 2.141 1 93.75 98 SER A C 1
ATOM 777 O O . SER A 1 98 ? 16.062 41.469 1.872 1 93.75 98 SER A O 1
ATOM 779 N N . TRP A 1 99 ? 14.852 39.875 2.76 1 95.06 99 TRP A N 1
ATOM 780 C CA . TRP A 1 99 ? 16.016 39.188 3.293 1 95.06 99 TRP A CA 1
ATOM 781 C C . TRP A 1 99 ? 16.906 38.688 2.166 1 95.06 99 TRP A C 1
ATOM 783 O O . TRP A 1 99 ? 18.125 38.844 2.211 1 95.06 99 TRP A O 1
ATOM 793 N N . ILE A 1 100 ? 16.359 38.062 1.165 1 95 100 ILE A N 1
ATOM 794 C CA . ILE A 1 100 ? 17.156 37.375 0.137 1 95 100 ILE A CA 1
ATOM 795 C C . ILE A 1 100 ? 17.859 38.438 -0.716 1 95 100 ILE A C 1
ATOM 797 O O . ILE A 1 100 ? 18.984 38.219 -1.174 1 95 100 ILE A O 1
ATOM 801 N N . THR A 1 101 ? 17.203 39.531 -0.987 1 92.75 101 THR A N 1
ATOM 802 C CA . THR A 1 101 ? 17.844 40.625 -1.715 1 92.75 101 THR A CA 1
ATOM 803 C C . THR A 1 101 ? 19.094 41.094 -0.983 1 92.75 101 THR A C 1
ATOM 805 O O . THR A 1 101 ? 20.156 41.25 -1.594 1 92.75 101 THR A O 1
ATOM 808 N N . ASN A 1 102 ? 18.953 41.25 0.292 1 92.62 102 ASN A N 1
ATOM 809 C CA . ASN A 1 102 ? 20.078 41.688 1.108 1 92.62 102 ASN A CA 1
ATOM 810 C C . ASN A 1 102 ? 21.172 40.625 1.144 1 92.62 102 ASN A C 1
ATOM 812 O O . ASN A 1 102 ? 22.359 40.938 1.119 1 92.62 102 ASN A O 1
ATOM 816 N N . GLU A 1 103 ? 20.797 39.406 1.267 1 94.19 103 GLU A N 1
ATOM 817 C CA . GLU A 1 103 ? 21.75 38.281 1.36 1 94.19 103 GLU A CA 1
ATOM 818 C C . GLU A 1 103 ? 22.547 38.156 0.069 1 94.19 103 GLU A C 1
ATOM 820 O O . GLU A 1 103 ? 23.734 37.781 0.102 1 94.19 103 GLU A O 1
ATOM 825 N N . LEU A 1 104 ? 21.906 38.375 -1.075 1 92.81 104 LEU A N 1
ATOM 826 C CA . LEU A 1 104 ? 22.578 38.281 -2.369 1 92.81 104 LEU A CA 1
ATOM 827 C C . LEU A 1 104 ? 23.516 39.438 -2.594 1 92.81 104 LEU A C 1
ATOM 829 O O . LEU A 1 104 ? 24.578 39.281 -3.205 1 92.81 104 LEU A O 1
ATOM 833 N N . GLU A 1 105 ? 23.172 40.562 -2.061 1 92.06 105 GLU A N 1
ATOM 834 C CA . GLU A 1 105 ? 23.984 41.781 -2.223 1 92.06 105 GLU A CA 1
ATOM 835 C C . GLU A 1 105 ? 25.172 41.781 -1.257 1 92.06 105 GLU A C 1
ATOM 837 O O . GLU A 1 105 ? 26.297 42.125 -1.64 1 92.06 105 GLU A O 1
ATOM 842 N N . GLN A 1 106 ? 24.828 41.469 -0.055 1 93.38 106 GLN A N 1
ATOM 843 C CA . GLN A 1 106 ? 25.828 41.406 1.011 1 93.38 106 GLN A CA 1
ATOM 844 C C . GLN A 1 106 ? 25.656 40.125 1.842 1 93.38 106 GLN A C 1
ATOM 846 O O . GLN A 1 106 ? 25.031 40.156 2.902 1 93.38 106 GLN A O 1
ATOM 851 N N . PRO A 1 107 ? 26.375 39.125 1.438 1 93.56 107 PRO A N 1
ATOM 852 C CA . PRO A 1 107 ? 26.219 37.875 2.17 1 93.56 107 PRO A CA 1
ATOM 853 C C . PRO A 1 107 ? 26.531 38 3.66 1 93.56 107 PRO A C 1
ATOM 855 O O . PRO A 1 107 ? 27.531 38.625 4.035 1 93.56 107 PRO A O 1
ATOM 858 N N . SER A 1 108 ? 25.625 37.594 4.434 1 93.5 108 SER A N 1
ATOM 859 C CA . SER A 1 108 ? 25.766 37.688 5.883 1 93.5 108 SER A CA 1
ATOM 860 C C . SER A 1 108 ? 26.609 36.531 6.438 1 93.5 108 SER A C 1
ATOM 862 O O . SER A 1 108 ? 26.984 36.562 7.613 1 93.5 108 SER A O 1
ATOM 864 N N . ILE A 1 109 ? 26.875 35.531 5.652 1 92.31 109 ILE A N 1
ATOM 865 C CA . ILE A 1 109 ? 27.734 34.438 6.012 1 92.31 109 ILE A CA 1
ATOM 866 C C . ILE A 1 109 ? 28.703 34.156 4.863 1 92.31 109 ILE A C 1
ATOM 868 O O . ILE A 1 109 ? 28.281 33.938 3.725 1 92.31 109 ILE A O 1
ATOM 872 N N . VAL A 1 110 ? 30.047 34.062 5.25 1 90.56 110 VAL A N 1
ATOM 873 C CA . VAL A 1 110 ? 31.031 33.875 4.18 1 90.56 110 VAL A CA 1
ATOM 874 C C . VAL A 1 110 ? 31.922 32.688 4.5 1 90.56 110 VAL A C 1
ATOM 876 O O . VAL A 1 110 ? 32.594 32.156 3.617 1 90.56 110 VAL A O 1
ATOM 879 N N . GLN A 1 111 ? 31.797 32.312 5.688 1 92.19 111 GLN A N 1
ATOM 880 C CA . GLN A 1 111 ? 32.594 31.125 6.059 1 92.19 111 GLN A CA 1
ATOM 881 C C . GLN A 1 111 ? 32 30.438 7.289 1 92.19 111 GLN A C 1
ATOM 883 O O . GLN A 1 111 ? 31.297 31.062 8.086 1 92.19 111 GLN A O 1
ATOM 888 N N . ILE A 1 112 ? 32.156 29.156 7.391 1 90.44 112 ILE A N 1
ATOM 889 C CA . ILE A 1 112 ? 31.812 28.375 8.57 1 90.44 112 ILE A CA 1
ATOM 890 C C . ILE A 1 112 ? 32.906 27.344 8.844 1 90.44 112 ILE A C 1
ATOM 892 O O . ILE A 1 112 ? 33.25 26.547 7.973 1 90.44 112 ILE A O 1
ATOM 896 N N . GLU A 1 113 ? 33.438 27.438 9.953 1 85.19 113 GLU A N 1
ATOM 897 C CA . GLU A 1 113 ? 34.5 26.547 10.383 1 85.19 113 GLU A CA 1
ATOM 898 C C . GLU A 1 113 ? 35.594 26.453 9.328 1 85.19 113 GLU A C 1
ATOM 900 O O . GLU A 1 113 ? 36.031 25.359 8.953 1 85.19 113 GLU A O 1
ATOM 905 N N . GLY A 1 114 ? 35.906 27.516 8.781 1 84.38 114 GLY A N 1
ATOM 906 C CA . GLY A 1 114 ? 37.031 27.594 7.852 1 84.38 114 GLY A CA 1
ATOM 907 C C . GLY A 1 114 ? 36.625 27.344 6.41 1 84.38 114 GLY A C 1
ATOM 908 O O . GLY A 1 114 ? 37.375 27.625 5.488 1 84.38 114 GLY A O 1
ATOM 909 N N . HIS A 1 115 ? 35.375 26.938 6.234 1 91.06 115 HIS A N 1
ATOM 910 C CA . HIS A 1 115 ? 34.906 26.703 4.879 1 91.06 115 HIS A CA 1
ATOM 911 C C . HIS A 1 115 ? 34.219 27.938 4.309 1 91.06 115 HIS A C 1
ATOM 913 O O . HIS A 1 115 ? 33.312 28.484 4.918 1 91.06 115 HIS A O 1
ATOM 919 N N . PRO A 1 116 ? 34.719 28.344 3.234 1 95.06 116 PRO A N 1
ATOM 920 C CA . PRO A 1 116 ? 33.969 29.438 2.594 1 95.06 116 PRO A CA 1
ATOM 921 C C . PRO A 1 116 ? 32.562 29.016 2.219 1 95.06 116 PRO A C 1
ATOM 923 O O . PRO A 1 116 ? 32.312 27.875 1.826 1 95.06 116 PRO A O 1
ATOM 926 N N . VAL A 1 117 ? 31.656 29.875 2.318 1 96.31 117 VAL A N 1
ATOM 927 C CA . VAL A 1 117 ? 30.266 29.641 1.925 1 96.31 117 VAL A CA 1
ATOM 928 C C . VAL A 1 117 ? 29.922 30.5 0.707 1 96.31 117 VAL A C 1
ATOM 930 O O . VAL A 1 117 ? 30.078 31.719 0.739 1 96.31 117 VAL A O 1
ATOM 933 N N . ASN A 1 118 ? 29.516 29.891 -0.326 1 94.88 118 ASN A N 1
ATOM 934 C CA . ASN A 1 118 ? 29.141 30.609 -1.533 1 94.88 118 ASN A CA 1
ATOM 935 C C . ASN A 1 118 ? 27.875 31.438 -1.31 1 94.88 118 ASN A C 1
ATOM 937 O O . ASN A 1 118 ? 27.156 31.234 -0.332 1 94.88 118 ASN A O 1
ATOM 941 N N . THR A 1 119 ? 27.672 32.406 -2.225 1 94.12 119 THR A N 1
ATOM 942 C CA . THR A 1 119 ? 26.375 33.062 -2.275 1 94.12 119 THR A CA 1
ATOM 943 C C . THR A 1 119 ? 25.266 32.062 -2.58 1 94.12 119 THR A C 1
ATOM 945 O O . THR A 1 119 ? 25.516 31.016 -3.18 1 94.12 119 THR A O 1
ATOM 948 N N . PRO A 1 120 ? 24.078 32.375 -2.09 1 95.06 120 PRO A N 1
ATOM 949 C CA . PRO A 1 120 ? 22.984 31.453 -2.369 1 95.06 120 PRO A CA 1
ATOM 950 C C . PRO A 1 120 ? 22.875 31.094 -3.848 1 95.06 120 PRO A C 1
ATOM 952 O O . PRO A 1 120 ? 22.922 31.984 -4.711 1 95.06 120 PRO A O 1
ATOM 955 N N . SER A 1 121 ? 22.75 29.812 -4.109 1 93.06 121 SER A N 1
ATOM 956 C CA . SER A 1 121 ? 22.75 29.359 -5.496 1 93.06 121 SER A CA 1
ATOM 957 C C . SER A 1 121 ? 21.547 28.484 -5.805 1 93.06 121 SER A C 1
ATOM 959 O O . SER A 1 121 ? 21.344 28.078 -6.949 1 93.06 121 SER A O 1
ATOM 961 N N . LEU A 1 122 ? 20.734 28.188 -4.832 1 95.44 122 LEU A N 1
ATOM 962 C CA . LEU A 1 122 ? 19.578 27.328 -4.98 1 95.44 122 LEU A CA 1
ATOM 963 C C . LEU A 1 122 ? 18.516 27.672 -3.93 1 95.44 122 LEU A C 1
ATOM 965 O O . LEU A 1 122 ? 18.859 27.938 -2.775 1 95.44 122 LEU A O 1
ATOM 969 N N . ILE A 1 123 ? 17.25 27.578 -4.352 1 96.94 123 ILE A N 1
ATOM 970 C CA . ILE A 1 123 ? 16.156 27.781 -3.422 1 96.94 123 ILE A CA 1
ATOM 971 C C . ILE A 1 123 ? 15.32 26.5 -3.332 1 96.94 123 ILE A C 1
ATOM 973 O O . ILE A 1 123 ? 14.969 25.906 -4.355 1 96.94 123 ILE A O 1
ATOM 977 N N . MET A 1 124 ? 15.133 26.047 -2.211 1 97.56 124 MET A N 1
ATOM 978 C CA . MET A 1 124 ? 14.141 25.016 -1.928 1 97.56 124 MET A CA 1
ATOM 979 C C . MET A 1 124 ? 12.938 25.594 -1.19 1 97.56 124 MET A C 1
ATOM 981 O O . MET A 1 124 ? 13.094 26.219 -0.137 1 97.56 124 MET A O 1
ATOM 985 N N . GLU A 1 125 ? 11.75 25.453 -1.72 1 97.56 125 GLU A N 1
ATOM 986 C CA . GLU A 1 125 ? 10.578 26.125 -1.164 1 97.56 125 GLU A CA 1
ATOM 987 C C . GLU A 1 125 ? 9.43 25.156 -0.927 1 97.56 125 GLU A C 1
ATOM 989 O O . GLU A 1 125 ? 9.133 24.328 -1.787 1 97.56 125 GLU A O 1
ATOM 994 N N . ASP A 1 126 ? 8.836 25.234 0.237 1 97.56 126 ASP A N 1
ATOM 995 C CA . ASP A 1 126 ? 7.582 24.531 0.52 1 97.56 126 ASP A CA 1
ATOM 996 C C . ASP A 1 126 ? 6.473 25 -0.425 1 97.56 126 ASP A C 1
ATOM 998 O O . ASP A 1 126 ? 6.121 26.172 -0.446 1 97.56 126 ASP A O 1
ATOM 1002 N N . ILE A 1 127 ? 5.91 24.047 -1.093 1 95.12 127 ILE A N 1
ATOM 1003 C CA . ILE A 1 127 ? 4.852 24.328 -2.057 1 95.12 127 ILE A CA 1
ATOM 1004 C C . ILE A 1 127 ? 3.697 25.047 -1.358 1 95.12 127 ILE A C 1
ATOM 1006 O O . ILE A 1 127 ? 2.996 25.844 -1.974 1 95.12 127 ILE A O 1
ATOM 1010 N N . PHE A 1 128 ? 3.576 24.906 -0.144 1 92.81 128 PHE A N 1
ATOM 1011 C CA . PHE A 1 128 ? 2.541 25.547 0.658 1 92.81 128 PHE A CA 1
ATOM 1012 C C . PHE A 1 128 ? 2.654 27.062 0.578 1 92.81 128 PHE A C 1
ATOM 1014 O O . PHE A 1 128 ? 1.669 27.781 0.783 1 92.81 128 PHE A O 1
ATOM 1021 N N . ASN A 1 129 ? 3.85 27.531 0.267 1 94.31 129 ASN A N 1
ATOM 1022 C CA . ASN A 1 129 ? 4.078 28.969 0.227 1 94.31 129 ASN A CA 1
ATOM 1023 C C . ASN A 1 129 ? 3.557 29.594 -1.069 1 94.31 129 ASN A C 1
ATOM 1025 O O . ASN A 1 129 ? 3.498 30.812 -1.202 1 94.31 129 ASN A O 1
ATOM 1029 N N . GLY A 1 130 ? 3.273 28.812 -2.006 1 91.94 130 GLY A N 1
ATOM 1030 C CA . GLY A 1 130 ? 2.662 29.297 -3.234 1 91.94 130 GLY A CA 1
ATOM 1031 C C . GLY A 1 130 ? 3.625 30.062 -4.121 1 91.94 130 GLY A C 1
ATOM 1032 O O . GLY A 1 130 ? 3.248 31.062 -4.734 1 91.94 130 GLY A O 1
ATOM 1033 N N . GLY A 1 131 ? 4.836 29.719 -4.051 1 92.81 131 GLY A N 1
ATOM 1034 C CA . GLY A 1 131 ? 5.797 30.359 -4.938 1 92.81 131 GLY A CA 1
ATOM 1035 C C . GLY A 1 131 ? 6.191 31.75 -4.492 1 92.81 131 GLY A C 1
ATOM 1036 O O . GLY A 1 131 ? 6.281 32.656 -5.312 1 92.81 131 GLY A O 1
ATOM 1037 N N . MET A 1 132 ? 6.375 31.906 -3.291 1 91.69 132 MET A N 1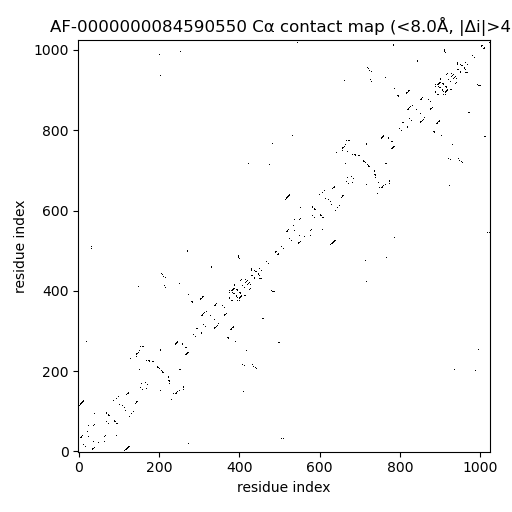
ATOM 1038 C CA . MET A 1 132 ? 6.82 33.188 -2.764 1 91.69 132 MET A CA 1
ATOM 1039 C C . MET A 1 132 ? 8.156 33.594 -3.375 1 91.69 132 MET A C 1
ATOM 1041 O O . MET A 1 132 ? 8.391 34.781 -3.635 1 91.69 132 MET A O 1
ATOM 1045 N N . SER A 1 133 ? 8.977 32.656 -3.637 1 91.69 133 SER A N 1
ATOM 1046 C CA . SER A 1 133 ? 10.281 32.906 -4.23 1 91.69 133 SER A CA 1
ATOM 1047 C C . SER A 1 133 ? 10.148 33.406 -5.664 1 91.69 133 SER A C 1
ATOM 1049 O O . SER A 1 133 ? 10.969 34.219 -6.137 1 91.69 133 SER A O 1
ATOM 1051 N N . LEU A 1 134 ? 9.133 33 -6.34 1 90.19 134 LEU A N 1
ATOM 1052 C CA . LEU A 1 134 ? 8.914 33.375 -7.73 1 90.19 134 LEU A CA 1
ATOM 1053 C C . LEU A 1 134 ? 8.531 34.844 -7.832 1 90.19 134 LEU A C 1
ATOM 1055 O O . LEU A 1 134 ? 8.75 35.469 -8.875 1 90.19 134 LEU A O 1
ATOM 1059 N N . ALA A 1 135 ? 8.008 35.312 -6.805 1 85.94 135 ALA A N 1
ATOM 1060 C CA . ALA A 1 135 ? 7.59 36.719 -6.789 1 85.94 135 ALA A CA 1
ATOM 1061 C C . ALA A 1 135 ? 8.789 37.656 -6.602 1 85.94 135 ALA A C 1
ATOM 1063 O O . ALA A 1 135 ? 8.695 38.844 -6.863 1 85.94 135 ALA A O 1
ATOM 1064 N N . CYS A 1 136 ? 9.875 37.062 -6.254 1 86.62 136 CYS A N 1
ATOM 1065 C CA . CYS A 1 136 ? 11.086 37.844 -6 1 86.62 136 CYS A CA 1
ATOM 1066 C C . CYS A 1 136 ? 11.969 37.906 -7.242 1 86.62 136 CYS A C 1
ATOM 1068 O O . CYS A 1 136 ? 12.719 36.969 -7.523 1 86.62 136 CYS A O 1
ATOM 1070 N N . LYS A 1 137 ? 12.062 38.938 -7.902 1 79 137 LYS A N 1
ATOM 1071 C CA . LYS A 1 137 ? 12.797 39.125 -9.148 1 79 137 LYS A CA 1
ATOM 1072 C C . LYS A 1 137 ? 14.289 38.875 -8.953 1 79 137 LYS A C 1
ATOM 1074 O O . LYS A 1 137 ? 14.969 38.406 -9.859 1 79 137 LYS A O 1
ATOM 1079 N N . ASP A 1 138 ? 14.758 39.219 -7.797 1 77.38 138 ASP A N 1
ATOM 1080 C CA . ASP A 1 138 ? 16.188 39.125 -7.516 1 77.38 138 ASP A CA 1
ATOM 1081 C C . ASP A 1 138 ? 16.656 37.688 -7.496 1 77.38 138 ASP A C 1
ATOM 1083 O O . ASP A 1 138 ? 17.859 37.406 -7.574 1 77.38 138 ASP A O 1
ATOM 1087 N N . VAL A 1 139 ? 15.719 36.812 -7.438 1 77.44 139 VAL A N 1
ATOM 1088 C CA . VAL A 1 139 ? 16.125 35.406 -7.352 1 77.44 139 VAL A CA 1
ATOM 1089 C C . VAL A 1 139 ? 15.836 34.688 -8.672 1 77.44 139 VAL A C 1
ATOM 1091 O O . VAL A 1 139 ? 15.977 33.469 -8.781 1 77.44 139 VAL A O 1
ATOM 1094 N N . HIS A 1 140 ? 15.414 35.375 -9.617 1 71.38 140 HIS A N 1
ATOM 1095 C CA . HIS A 1 140 ? 14.992 34.75 -10.867 1 71.38 140 HIS A CA 1
ATOM 1096 C C . HIS A 1 140 ? 16.125 33.969 -11.516 1 71.38 140 HIS A C 1
ATOM 1098 O O . HIS A 1 140 ? 15.898 33 -12.227 1 71.38 140 HIS A O 1
ATOM 1104 N N . GLY A 1 141 ? 17.219 34.062 -11.039 1 81 141 GLY A N 1
ATOM 1105 C CA . GLY A 1 141 ? 18.312 33.344 -11.633 1 81 141 GLY A CA 1
ATOM 1106 C C . GLY A 1 141 ? 18.703 32.094 -10.836 1 81 141 GLY A C 1
ATOM 1107 O O . GLY A 1 141 ? 19.453 31.25 -11.312 1 81 141 GLY A O 1
ATOM 1108 N N . LEU A 1 142 ? 17.984 31.953 -9.82 1 90.19 142 LEU A N 1
ATOM 1109 C CA . LEU A 1 142 ? 18.312 30.797 -8.992 1 90.19 142 LEU A CA 1
ATOM 1110 C C . LEU A 1 142 ? 17.344 29.641 -9.258 1 90.19 142 LEU A C 1
ATOM 1112 O O . LEU A 1 142 ? 16.141 29.859 -9.359 1 90.19 142 LEU A O 1
ATOM 1116 N N . PRO A 1 143 ? 17.938 28.453 -9.438 1 93.19 143 PRO A N 1
ATOM 1117 C CA . PRO A 1 143 ? 17.031 27.297 -9.516 1 93.19 143 PRO A CA 1
ATOM 1118 C C . PRO A 1 143 ? 16.172 27.125 -8.266 1 93.19 143 PRO A C 1
ATOM 1120 O O . PRO A 1 143 ? 16.641 27.375 -7.152 1 93.19 143 PRO A O 1
ATOM 1123 N N . THR A 1 144 ? 14.891 26.766 -8.492 1 95.81 144 THR A N 1
ATOM 1124 C CA . THR A 1 144 ? 13.961 26.547 -7.395 1 95.81 144 THR A CA 1
ATOM 1125 C C . THR A 1 144 ? 13.469 25.094 -7.387 1 95.81 144 THR A C 1
ATOM 1127 O O . THR A 1 144 ? 13.023 24.578 -8.414 1 95.81 144 THR A O 1
ATOM 1130 N N . ILE A 1 145 ? 13.586 24.516 -6.23 1 96.81 145 ILE A N 1
ATOM 1131 C CA . ILE A 1 145 ? 13.109 23.156 -6.008 1 96.81 145 ILE A CA 1
ATOM 1132 C C . ILE A 1 145 ? 11.898 23.172 -5.086 1 96.81 145 ILE A C 1
ATOM 1134 O O . ILE A 1 145 ? 11.867 23.922 -4.105 1 96.81 145 ILE A O 1
ATOM 1138 N N . GLY A 1 146 ? 10.891 22.375 -5.473 1 97.62 146 GLY A N 1
ATOM 1139 C CA . GLY A 1 146 ? 9.734 22.25 -4.602 1 97.62 146 GLY A CA 1
ATOM 1140 C C . GLY A 1 146 ? 9.945 21.281 -3.451 1 97.62 146 GLY A C 1
ATOM 1141 O O . GLY A 1 146 ? 10.648 20.281 -3.602 1 97.62 146 GLY A O 1
ATOM 1142 N N . TRP A 1 147 ? 9.367 21.562 -2.363 1 98.31 147 TRP A N 1
ATOM 1143 C CA . TRP A 1 147 ? 9.359 20.719 -1.172 1 98.31 147 TRP A CA 1
ATOM 1144 C C . TRP A 1 147 ? 7.965 20.656 -0.568 1 98.31 147 TRP A C 1
ATOM 1146 O O . TRP A 1 147 ? 7.289 21.672 -0.417 1 98.31 147 TRP A O 1
ATOM 1156 N N . TRP A 1 148 ? 7.496 19.453 -0.351 1 97.31 148 TRP A N 1
ATOM 1157 C CA . TRP A 1 148 ? 6.184 19.188 0.223 1 97.31 148 TRP A CA 1
ATOM 1158 C C . TRP A 1 148 ? 6.301 18.312 1.468 1 97.31 148 TRP A C 1
ATOM 1160 O O . TRP A 1 148 ? 6.73 17.172 1.388 1 97.31 148 TRP A O 1
ATOM 1170 N N . CYS A 1 149 ? 5.93 18.812 2.598 1 96.12 149 CYS A N 1
ATOM 1171 C CA . CYS A 1 149 ? 6.238 18.156 3.869 1 96.12 149 CYS A CA 1
ATOM 1172 C C . CYS A 1 149 ? 5.242 17.047 4.168 1 96.12 149 CYS A C 1
ATOM 1174 O O . CYS A 1 149 ? 5.266 16.469 5.254 1 96.12 149 CYS A O 1
ATOM 1176 N N . MET A 1 150 ? 4.352 16.719 3.238 1 96.06 150 MET A N 1
ATOM 1177 C CA . MET A 1 150 ? 3.275 15.773 3.488 1 96.06 150 MET A CA 1
ATOM 1178 C C . MET A 1 150 ? 3.262 14.68 2.428 1 96.06 150 MET A C 1
ATOM 1180 O O . MET A 1 150 ? 4.281 14.414 1.786 1 96.06 150 MET A O 1
ATOM 1184 N N . THR A 1 151 ? 2.174 13.984 2.256 1 96.81 151 THR A N 1
ATOM 1185 C CA . THR A 1 151 ? 2.057 12.812 1.393 1 96.81 151 THR A CA 1
ATOM 1186 C C . THR A 1 151 ? 1.894 13.234 -0.066 1 96.81 151 THR A C 1
ATOM 1188 O O . THR A 1 151 ? 1.469 14.352 -0.352 1 96.81 151 THR A O 1
ATOM 1191 N N . ALA A 1 152 ? 2.246 12.391 -0.99 1 96.38 152 ALA A N 1
ATOM 1192 C CA . ALA A 1 152 ? 2.062 12.617 -2.422 1 96.38 152 ALA A CA 1
ATOM 1193 C C . ALA A 1 152 ? 0.587 12.82 -2.76 1 96.38 152 ALA A C 1
ATOM 1195 O O . ALA A 1 152 ? 0.24 13.703 -3.543 1 96.38 152 ALA A O 1
ATOM 1196 N N . ALA A 1 153 ? -0.323 12.062 -2.146 1 95 153 ALA A N 1
ATOM 1197 C CA . ALA A 1 153 ? -1.756 12.156 -2.414 1 95 153 ALA A CA 1
ATOM 1198 C C . ALA A 1 153 ? -2.293 13.539 -2.051 1 95 153 ALA A C 1
ATOM 1200 O O . ALA A 1 153 ? -3.184 14.062 -2.725 1 95 153 ALA A O 1
ATOM 1201 N N . SER A 1 154 ? -1.722 14.117 -1.019 1 94.06 154 SER A N 1
ATOM 1202 C CA . SER A 1 154 ? -2.271 15.367 -0.503 1 94.06 154 SER A CA 1
ATOM 1203 C C . SER A 1 154 ? -2.018 16.516 -1.466 1 94.06 154 SER A C 1
ATOM 1205 O O . SER A 1 154 ? -2.818 17.453 -1.547 1 94.06 154 SER A O 1
ATOM 1207 N N . VAL A 1 155 ? -0.877 16.484 -2.193 1 91.69 155 VAL A N 1
ATOM 1208 C CA . VAL A 1 155 ? -0.579 17.609 -3.09 1 91.69 155 VAL A CA 1
ATOM 1209 C C . VAL A 1 155 ? -1.553 17.594 -4.266 1 91.69 155 VAL A C 1
ATOM 1211 O O . VAL A 1 155 ? -1.862 18.641 -4.828 1 91.69 155 VAL A O 1
ATOM 1214 N N . MET A 1 156 ? -2.1 16.422 -4.582 1 86.5 156 MET A N 1
ATOM 1215 C CA . MET A 1 156 ? -2.996 16.281 -5.723 1 86.5 156 MET A CA 1
ATOM 1216 C C . MET A 1 156 ? -4.352 16.906 -5.438 1 86.5 156 MET A C 1
ATOM 1218 O O . MET A 1 156 ? -5.113 17.203 -6.363 1 86.5 156 MET A O 1
ATOM 1222 N N . THR A 1 157 ? -4.652 17.156 -4.184 1 83.06 157 THR A N 1
ATOM 1223 C CA . THR A 1 157 ? -5.91 17.797 -3.822 1 83.06 157 THR A CA 1
ATOM 1224 C C . THR A 1 157 ? -5.875 19.297 -4.16 1 83.06 157 THR A C 1
ATOM 1226 O O . THR A 1 157 ? -6.922 19.922 -4.281 1 83.06 157 THR A O 1
ATOM 1229 N N . LEU A 1 158 ? -4.672 19.828 -4.277 1 76.56 158 LEU A N 1
ATOM 1230 C CA . LEU A 1 158 ? -4.512 21.281 -4.438 1 76.56 158 LEU A CA 1
ATOM 1231 C C . LEU A 1 158 ? -4.438 21.656 -5.91 1 76.56 158 LEU A C 1
ATOM 1233 O O . LEU A 1 158 ? -4.625 22.812 -6.266 1 76.56 158 LEU A O 1
ATOM 1237 N N . ALA A 1 159 ? -4.012 20.719 -6.684 1 67.44 159 ALA A N 1
ATOM 1238 C CA . ALA A 1 159 ? -3.832 21.047 -8.094 1 67.44 159 ALA A CA 1
ATOM 1239 C C . ALA A 1 159 ? -4.555 20.047 -8.984 1 67.44 159 ALA A C 1
ATOM 1241 O O . ALA A 1 159 ? -4.68 18.875 -8.633 1 67.44 159 ALA A O 1
ATOM 1242 N N . GLU A 1 160 ? -5.395 20.625 -9.82 1 58.91 160 GLU A N 1
ATOM 1243 C CA . GLU A 1 160 ? -6.188 19.781 -10.711 1 58.91 160 GLU A CA 1
ATOM 1244 C C . GLU A 1 160 ? -5.312 18.766 -11.438 1 58.91 160 GLU A C 1
ATOM 1246 O O . GLU A 1 160 ? -4.301 19.125 -12.039 1 58.91 160 GLU A O 1
ATOM 1251 N N . HIS A 1 161 ? -5.414 17.562 -10.984 1 56.22 161 HIS A N 1
ATOM 1252 C CA . HIS A 1 161 ? -4.828 16.547 -11.844 1 56.22 161 HIS A CA 1
ATOM 1253 C C . HIS A 1 161 ? -5.531 16.5 -13.195 1 56.22 161 HIS A C 1
ATOM 1255 O O . HIS A 1 161 ? -6.75 16.297 -13.258 1 56.22 161 HIS A O 1
ATOM 1261 N N . LYS A 1 162 ? -4.992 17.031 -14.273 1 53.12 162 LYS A N 1
ATOM 1262 C CA . LYS A 1 162 ? -5.609 17.094 -15.594 1 53.12 162 LYS A CA 1
ATOM 1263 C C . LYS A 1 162 ? -6.43 15.836 -15.875 1 53.12 162 LYS A C 1
ATOM 1265 O O . LYS A 1 162 ? -7.512 15.914 -16.453 1 53.12 162 LYS A O 1
ATOM 1270 N N . GLU A 1 163 ? -5.875 14.711 -15.594 1 51.09 163 GLU A N 1
ATOM 1271 C CA . GLU A 1 163 ? -6.5 13.461 -16 1 51.09 163 GLU A CA 1
ATOM 1272 C C . GLU A 1 163 ? -7.648 13.086 -15.062 1 51.09 163 GLU A C 1
ATOM 1274 O O . GLU A 1 163 ? -8.469 12.227 -15.391 1 51.09 163 GLU A O 1
ATOM 1279 N N . PHE A 1 164 ? -7.723 13.812 -13.852 1 53.47 164 PHE A N 1
ATOM 1280 C CA . PHE A 1 164 ? -8.445 13.055 -12.836 1 53.47 164 PHE A CA 1
ATOM 1281 C C . PHE A 1 164 ? -9.852 13.617 -12.641 1 53.47 164 PHE A C 1
ATOM 1283 O O . PHE A 1 164 ? -10.703 12.977 -12.031 1 53.47 164 PHE A O 1
ATOM 1290 N N . ALA A 1 165 ? -10.141 14.891 -13.086 1 54.94 165 ALA A N 1
ATOM 1291 C CA . ALA A 1 165 ? -11.508 15.398 -13.047 1 54.94 165 ALA A CA 1
ATOM 1292 C C . ALA A 1 165 ? -11.766 16.375 -14.195 1 54.94 165 ALA A C 1
ATOM 1294 O O . ALA A 1 165 ? -11.359 17.531 -14.141 1 54.94 165 ALA A O 1
ATOM 1295 N N . PRO A 1 166 ? -12.227 15.625 -15.344 1 53.38 166 PRO A N 1
ATOM 1296 C CA . PRO A 1 166 ? -12.469 16.531 -16.469 1 53.38 166 PRO A CA 1
ATOM 1297 C C . PRO A 1 166 ? -13.328 17.734 -16.078 1 53.38 166 PRO A C 1
ATOM 1299 O O . PRO A 1 166 ? -13.328 18.75 -16.781 1 53.38 166 PRO A O 1
ATOM 1302 N N . GLU A 1 167 ? -14.102 17.469 -14.93 1 61.56 167 GLU A N 1
ATOM 1303 C CA . GLU A 1 167 ? -14.93 18.594 -14.531 1 61.56 167 GLU A CA 1
ATOM 1304 C C . GLU A 1 167 ? -14.156 19.531 -13.602 1 61.56 167 GLU A C 1
ATOM 1306 O O . GLU A 1 167 ? -13.289 19.094 -12.852 1 61.56 167 GLU A O 1
ATOM 1311 N N . THR A 1 168 ? -14.391 20.688 -13.812 1 69.94 168 THR A N 1
ATOM 1312 C CA . THR A 1 168 ? -13.742 21.719 -13.008 1 69.94 168 THR A CA 1
ATOM 1313 C C . THR A 1 168 ? -14.125 21.578 -11.539 1 69.94 168 THR A C 1
ATOM 1315 O O . THR A 1 168 ? -15.312 21.609 -11.195 1 69.94 168 THR A O 1
ATOM 1318 N N . GLY A 1 169 ? -13.266 21.312 -10.586 1 83.88 169 GLY A N 1
ATOM 1319 C CA . GLY A 1 169 ? -13.516 21.172 -9.156 1 83.88 169 GLY A CA 1
ATOM 1320 C C . GLY A 1 169 ? -13.672 22.5 -8.445 1 83.88 169 GLY A C 1
ATOM 1321 O O . GLY A 1 169 ? -13.492 23.562 -9.055 1 83.88 169 GLY A O 1
ATOM 1322 N N . ILE A 1 170 ? -14.125 22.453 -7.289 1 88.69 170 ILE A N 1
ATOM 1323 C CA . ILE A 1 170 ? -14.445 23.641 -6.504 1 88.69 170 ILE A CA 1
ATOM 1324 C C . ILE A 1 170 ? -13.203 24.516 -6.375 1 88.69 170 ILE A C 1
ATOM 1326 O O . ILE A 1 170 ? -13.297 25.75 -6.414 1 88.69 170 ILE A O 1
ATOM 1330 N N . TYR A 1 171 ? -12.016 23.969 -6.219 1 86.44 171 TYR A N 1
ATOM 1331 C CA . TYR A 1 171 ? -10.805 24.766 -6.039 1 86.44 171 TYR A CA 1
ATOM 1332 C C . TYR A 1 171 ? -10.422 25.469 -7.336 1 86.44 171 TYR A C 1
ATOM 1334 O O . TYR A 1 171 ? -9.891 26.578 -7.309 1 86.44 171 TYR A O 1
ATOM 1342 N N . ASP A 1 172 ? -10.734 24.891 -8.422 1 84.75 172 ASP A N 1
ATOM 1343 C CA . ASP A 1 172 ? -10.531 25.547 -9.703 1 84.75 172 ASP A CA 1
ATOM 1344 C C . ASP A 1 172 ? -11.477 26.75 -9.859 1 84.75 172 ASP A C 1
ATOM 1346 O O . ASP A 1 172 ? -11.078 27.781 -10.383 1 84.75 172 ASP A O 1
ATOM 1350 N N . LYS A 1 173 ? -12.656 26.516 -9.469 1 88.19 173 LYS A N 1
ATOM 1351 C CA . LYS A 1 173 ? -13.633 27.594 -9.523 1 88.19 173 LYS A CA 1
ATOM 1352 C C . LYS A 1 173 ? -13.227 28.75 -8.609 1 88.19 173 LYS A C 1
ATOM 1354 O O . LYS A 1 173 ? -13.359 29.922 -8.977 1 88.19 173 LYS A O 1
ATOM 1359 N N . LEU A 1 174 ? -12.766 28.375 -7.477 1 89.56 174 LEU A N 1
ATOM 1360 C CA . LEU A 1 174 ? -12.289 29.391 -6.543 1 89.56 174 LEU A CA 1
ATOM 1361 C C . LEU A 1 174 ? -11.055 30.109 -7.098 1 89.56 174 LEU A C 1
ATOM 1363 O O . LEU A 1 174 ? -10.898 31.312 -6.914 1 89.56 174 LEU A O 1
ATOM 1367 N N . ALA A 1 175 ? -10.234 29.344 -7.73 1 86.56 175 ALA A N 1
ATOM 1368 C CA . ALA A 1 175 ? -9.039 29.922 -8.336 1 86.56 175 ALA A CA 1
ATOM 1369 C C . ALA A 1 175 ? -9.398 30.969 -9.391 1 86.56 175 ALA A C 1
ATOM 1371 O O . ALA A 1 175 ? -8.742 32 -9.484 1 86.56 175 ALA A O 1
ATOM 1372 N N . LEU A 1 176 ? -10.383 30.672 -10.148 1 86.94 176 LEU A N 1
ATOM 1373 C CA . LEU A 1 176 ? -10.852 31.594 -11.164 1 86.94 176 LEU A CA 1
ATOM 1374 C C . LEU A 1 176 ? -11.391 32.875 -10.531 1 86.94 176 LEU A C 1
ATOM 1376 O O . LEU A 1 176 ? -11.141 33.969 -11.023 1 86.94 176 LEU A O 1
ATOM 1380 N N . LEU A 1 177 ? -12.086 32.688 -9.461 1 88.62 177 LEU A N 1
ATOM 1381 C CA . LEU A 1 177 ? -12.578 33.844 -8.719 1 88.62 177 LEU A CA 1
ATOM 1382 C C . LEU A 1 177 ? -11.43 34.656 -8.156 1 88.62 177 LEU A C 1
ATOM 1384 O O . LEU A 1 177 ? -11.461 35.906 -8.211 1 88.62 177 LEU A O 1
ATOM 1388 N N . GLY A 1 178 ? -10.445 34 -7.594 1 84.88 178 GLY A N 1
ATOM 1389 C CA . GLY A 1 178 ? -9.281 34.656 -7.039 1 84.88 178 GLY A CA 1
ATOM 1390 C C . GLY A 1 178 ? -8.516 35.469 -8.07 1 84.88 178 GLY A C 1
ATOM 1391 O O . GLY A 1 178 ? -8.016 36.562 -7.77 1 84.88 178 GLY A O 1
ATOM 1392 N N . ALA A 1 179 ? -8.445 34.969 -9.211 1 81.38 179 ALA A N 1
ATOM 1393 C CA . ALA A 1 179 ? -7.738 35.656 -10.297 1 81.38 179 ALA A CA 1
ATOM 1394 C C . ALA A 1 179 ? -8.453 36.938 -10.688 1 81.38 179 ALA A C 1
ATOM 1396 O O . ALA A 1 179 ? -7.809 37.906 -11.117 1 81.38 179 ALA A O 1
ATOM 1397 N N . GLN A 1 180 ? -9.719 36.906 -10.516 1 82.5 180 GLN A N 1
ATOM 1398 C CA . GLN A 1 180 ? -10.5 38.094 -10.836 1 82.5 180 GLN A CA 1
ATOM 1399 C C . GLN A 1 180 ? -10.32 39.188 -9.773 1 82.5 180 GLN A C 1
ATOM 1401 O O . GLN A 1 180 ? -10.367 40.375 -10.086 1 82.5 180 GLN A O 1
ATOM 1406 N N . GLY A 1 181 ? -10.055 38.719 -8.609 1 75.62 181 GLY A N 1
ATOM 1407 C CA . GLY A 1 181 ? -9.82 39.656 -7.52 1 75.62 181 GLY A CA 1
ATOM 1408 C C . GLY A 1 181 ? -11.062 40.438 -7.137 1 75.62 181 GLY A C 1
ATOM 1409 O O . GLY A 1 181 ? -12.188 40 -7.379 1 75.62 181 GLY A O 1
ATOM 1410 N N . GLY A 1 182 ? -10.828 41.5 -6.297 1 75.5 182 GLY A N 1
ATOM 1411 C CA . GLY A 1 182 ? -11.914 42.406 -5.883 1 75.5 182 GLY A CA 1
ATOM 1412 C C . GLY A 1 182 ? -12.023 42.531 -4.379 1 75.5 182 GLY A C 1
ATOM 1413 O O . GLY A 1 182 ? -11.445 41.75 -3.629 1 75.5 182 GLY A O 1
ATOM 1414 N N . GLU A 1 183 ? -12.719 43.562 -3.957 1 75.06 183 GLU A N 1
ATOM 1415 C CA . GLU A 1 183 ? -12.812 43.906 -2.541 1 75.06 183 GLU A CA 1
ATOM 1416 C C . GLU A 1 183 ? -13.672 42.906 -1.784 1 75.06 183 GLU A C 1
ATOM 1418 O O . GLU A 1 183 ? -13.469 42.656 -0.589 1 75.06 183 GLU A O 1
ATOM 1423 N N . ASP A 1 184 ? -14.508 42.188 -2.438 1 85.5 184 ASP A N 1
ATOM 1424 C CA . ASP A 1 184 ? -15.422 41.281 -1.77 1 85.5 184 ASP A CA 1
ATOM 1425 C C . ASP A 1 184 ? -15.047 39.812 -2.037 1 85.5 184 ASP A C 1
ATOM 1427 O O . ASP A 1 184 ? -15.898 38.938 -2 1 85.5 184 ASP A O 1
ATOM 1431 N N . LEU A 1 185 ? -13.859 39.625 -2.293 1 82.88 185 LEU A N 1
ATOM 1432 C CA . LEU A 1 185 ? -13.383 38.312 -2.689 1 82.88 185 LEU A CA 1
ATOM 1433 C C . LEU A 1 185 ? -13.68 37.281 -1.608 1 82.88 185 LEU A C 1
ATOM 1435 O O . LEU A 1 185 ? -14.078 36.156 -1.913 1 82.88 185 LEU A O 1
ATOM 1439 N N . PHE A 1 186 ? -13.484 37.688 -0.434 1 83.69 186 PHE A N 1
ATOM 1440 C CA . PHE A 1 186 ? -13.664 36.75 0.674 1 83.69 186 PHE A CA 1
ATOM 1441 C C . PHE A 1 186 ? -15.117 36.281 0.757 1 83.69 186 PHE A C 1
ATOM 1443 O O . PHE A 1 186 ? -15.383 35.094 0.839 1 83.69 186 PHE A O 1
ATOM 1450 N N . THR A 1 187 ? -15.953 37.25 0.712 1 89.25 187 THR A N 1
ATOM 1451 C CA . THR A 1 187 ? -17.375 36.906 0.792 1 89.25 187 THR A CA 1
ATOM 1452 C C . THR A 1 187 ? -17.828 36.125 -0.432 1 89.25 187 THR A C 1
ATOM 1454 O O . THR A 1 187 ? -18.531 35.125 -0.304 1 89.25 187 THR A O 1
ATOM 1457 N N . LYS A 1 188 ? -17.391 36.5 -1.518 1 92.69 188 LYS A N 1
ATOM 1458 C CA . LYS A 1 188 ? -17.766 35.844 -2.766 1 92.69 188 LYS A CA 1
ATOM 1459 C C . LYS A 1 188 ? -17.25 34.406 -2.805 1 92.69 188 LYS A C 1
ATOM 1461 O O . LYS A 1 188 ? -17.906 33.5 -3.334 1 92.69 188 LYS A O 1
ATOM 1466 N N . ALA A 1 189 ? -16.078 34.25 -2.316 1 93.56 189 ALA A N 1
ATOM 1467 C CA . ALA A 1 189 ? -15.484 32.906 -2.299 1 93.56 189 ALA A CA 1
ATOM 1468 C C . ALA A 1 189 ? -16.297 31.969 -1.423 1 93.56 189 ALA A C 1
ATOM 1470 O O . ALA A 1 189 ? -16.5 30.797 -1.781 1 93.56 189 ALA A O 1
ATOM 1471 N N . GLY A 1 190 ? -16.688 32.406 -0.299 1 93.38 190 GLY A N 1
ATOM 1472 C CA . GLY A 1 190 ? -17.516 31.625 0.581 1 93.38 190 GLY A CA 1
ATOM 1473 C C . GLY A 1 190 ? -18.844 31.234 -0.044 1 93.38 190 GLY A C 1
ATOM 1474 O O . GLY A 1 190 ? -19.281 30.094 0.078 1 93.38 190 GLY A O 1
ATOM 1475 N N . GLU A 1 191 ? -19.453 32.219 -0.697 1 94.5 191 GLU A N 1
ATOM 1476 C CA . GLU A 1 191 ? -20.734 31.984 -1.353 1 94.5 191 GLU A CA 1
ATOM 1477 C C . GLU A 1 191 ? -20.594 30.984 -2.502 1 94.5 191 GLU A C 1
ATOM 1479 O O . GLU A 1 191 ? -21.406 30.078 -2.645 1 94.5 191 GLU A O 1
ATOM 1484 N N . LEU A 1 192 ? -19.578 31.219 -3.234 1 94.19 192 LEU A N 1
ATOM 1485 C CA . LEU A 1 192 ? -19.328 30.328 -4.363 1 94.19 192 LEU A CA 1
ATOM 1486 C C . LEU A 1 192 ? -19.109 28.891 -3.889 1 94.19 192 LEU A C 1
ATOM 1488 O O . LEU A 1 192 ? -19.625 27.953 -4.488 1 94.19 192 LEU A O 1
ATOM 1492 N N . TYR A 1 193 ? -18.359 28.766 -2.846 1 93.88 193 TYR A N 1
ATOM 1493 C CA . TYR A 1 193 ? -18.062 27.453 -2.287 1 93.88 193 TYR A CA 1
ATOM 1494 C C . TYR A 1 193 ? -19.328 26.719 -1.896 1 93.88 193 TYR A C 1
ATOM 1496 O O . TYR A 1 193 ? -19.531 25.562 -2.266 1 93.88 193 TYR A O 1
ATOM 1504 N N . LEU A 1 194 ? -20.234 27.391 -1.178 1 94.31 194 LEU A N 1
ATOM 1505 C CA . LEU A 1 194 ? -21.453 26.781 -0.671 1 94.31 194 LEU A CA 1
ATOM 1506 C C . LEU A 1 194 ? -22.422 26.469 -1.811 1 94.31 194 LEU A C 1
ATOM 1508 O O . LEU A 1 194 ? -23.156 25.484 -1.751 1 94.31 194 LEU A O 1
ATOM 1512 N N . GLN A 1 195 ? -22.297 27.203 -2.828 1 94 195 GLN A N 1
ATOM 1513 C CA . GLN A 1 195 ? -23.234 27.047 -3.945 1 94 195 GLN A CA 1
ATOM 1514 C C . GLN A 1 195 ? -22.75 25.953 -4.902 1 94 195 GLN A C 1
ATOM 1516 O O . GLN A 1 195 ? -23.578 25.266 -5.508 1 94 195 GLN A O 1
ATOM 1521 N N . GLU A 1 196 ? -21.453 25.828 -4.992 1 92.38 196 GLU A N 1
ATOM 1522 C CA . GLU A 1 196 ? -20.938 25.062 -6.125 1 92.38 196 GLU A CA 1
ATOM 1523 C C . GLU A 1 196 ? -20.344 23.734 -5.664 1 92.38 196 GLU A C 1
ATOM 1525 O O . GLU A 1 196 ? -20.141 22.828 -6.469 1 92.38 196 GLU A O 1
ATOM 1530 N N . ILE A 1 197 ? -20.062 23.625 -4.414 1 91.38 197 ILE A N 1
ATOM 1531 C CA . ILE A 1 197 ? -19.516 22.359 -3.941 1 91.38 197 ILE A CA 1
ATOM 1532 C C . ILE A 1 197 ? -20.547 21.25 -4.16 1 91.38 197 ILE A C 1
ATOM 1534 O O . ILE A 1 197 ? -21.75 21.469 -3.98 1 91.38 197 ILE A O 1
ATOM 1538 N N . SER A 1 198 ? -20.125 20.031 -4.68 1 87.25 198 SER A N 1
ATOM 1539 C CA . SER A 1 198 ? -21.078 19.016 -5.109 1 87.25 198 SER A CA 1
ATOM 1540 C C . SER A 1 198 ? -20.641 17.625 -4.672 1 87.25 198 SER A C 1
ATOM 1542 O O . SER A 1 198 ? -19.688 17.484 -3.908 1 87.25 198 SER A O 1
ATOM 1544 N N . ASP A 1 199 ? -21.422 16.641 -5.086 1 89.19 199 ASP A N 1
ATOM 1545 C CA . ASP A 1 199 ? -21.141 15.25 -4.785 1 89.19 199 ASP A CA 1
ATOM 1546 C C . ASP A 1 199 ? -20.328 14.602 -5.906 1 89.19 199 ASP A C 1
ATOM 1548 O O . ASP A 1 199 ? -20.266 13.375 -6 1 89.19 199 ASP A O 1
ATOM 1552 N N . ARG A 1 200 ? -19.75 15.484 -6.672 1 87.62 200 ARG A N 1
ATOM 1553 C CA . ARG A 1 200 ? -18.859 14.922 -7.688 1 87.62 200 ARG A CA 1
ATOM 1554 C C . ARG A 1 200 ? -17.781 14.047 -7.051 1 87.62 200 ARG A C 1
ATOM 1556 O O . ARG A 1 200 ? -17.25 14.383 -5.988 1 87.62 200 ARG A O 1
ATOM 1563 N N . LEU A 1 201 ? -17.391 12.969 -7.738 1 87.94 201 LEU A N 1
ATOM 1564 C CA . LEU A 1 201 ? -16.391 12.062 -7.195 1 87.94 201 LEU A CA 1
ATOM 1565 C C . LEU A 1 201 ? -14.977 12.547 -7.539 1 87.94 201 LEU A C 1
ATOM 1567 O O . LEU A 1 201 ? -14.672 12.789 -8.711 1 87.94 201 LEU A O 1
ATOM 1571 N N . VAL A 1 202 ? -14.234 12.773 -6.582 1 89.12 202 VAL A N 1
ATOM 1572 C CA . VAL A 1 202 ? -12.805 13.07 -6.711 1 89.12 202 VAL A CA 1
ATOM 1573 C C . VAL A 1 202 ? -12.008 11.766 -6.672 1 89.12 202 VAL A C 1
ATOM 1575 O O . VAL A 1 202 ? -12.18 10.953 -5.766 1 89.12 202 VAL A O 1
ATOM 1578 N N . ARG A 1 203 ? -11.18 11.617 -7.719 1 92.19 203 ARG A N 1
ATOM 1579 C CA . ARG A 1 203 ? -10.414 10.383 -7.855 1 92.19 203 ARG A CA 1
ATOM 1580 C C . ARG A 1 203 ? -8.914 10.648 -7.762 1 92.19 203 ARG A C 1
ATOM 1582 O O . ARG A 1 203 ? -8.289 11.078 -8.742 1 92.19 203 ARG A O 1
ATOM 1589 N N . ILE A 1 204 ? -8.344 10.453 -6.582 1 91.75 204 ILE A N 1
ATOM 1590 C CA . ILE A 1 204 ? -6.906 10.531 -6.355 1 91.75 204 ILE A CA 1
ATOM 1591 C C . ILE A 1 204 ? -6.281 9.148 -6.523 1 91.75 204 ILE A C 1
ATOM 1593 O O . ILE A 1 204 ? -6.699 8.188 -5.871 1 91.75 204 ILE A O 1
ATOM 1597 N N . PRO A 1 205 ? -5.301 8.977 -7.398 1 93.81 205 PRO A N 1
ATOM 1598 C CA . PRO A 1 205 ? -4.688 7.66 -7.574 1 93.81 205 PRO A CA 1
ATOM 1599 C C . PRO A 1 205 ? -4.223 7.047 -6.258 1 93.81 205 PRO A C 1
ATOM 1601 O O . PRO A 1 205 ? -3.57 7.719 -5.453 1 93.81 205 PRO A O 1
ATOM 1604 N N . GLY A 1 206 ? -4.582 5.789 -6.078 1 95.19 206 GLY A N 1
ATOM 1605 C CA . GLY A 1 206 ? -4.117 5.062 -4.906 1 95.19 206 GLY A CA 1
ATOM 1606 C C . GLY A 1 206 ? -5.059 5.172 -3.721 1 95.19 206 GLY A C 1
ATOM 1607 O O . GLY A 1 206 ? -4.938 4.418 -2.752 1 95.19 206 GLY A O 1
ATOM 1608 N N . LEU A 1 207 ? -5.992 6.098 -3.789 1 94.69 207 LEU A N 1
ATOM 1609 C CA . LEU A 1 207 ? -6.973 6.258 -2.721 1 94.69 207 LEU A CA 1
ATOM 1610 C C . LEU A 1 207 ? -8.383 5.953 -3.223 1 94.69 207 LEU A C 1
ATOM 1612 O O . LEU A 1 207 ? -8.672 6.133 -4.41 1 94.69 207 LEU A O 1
ATOM 1616 N N . PRO A 1 208 ? -9.25 5.504 -2.316 1 92.38 208 PRO A N 1
ATOM 1617 C CA . PRO A 1 208 ? -10.656 5.41 -2.707 1 92.38 208 PRO A CA 1
ATOM 1618 C C . PRO A 1 208 ? -11.25 6.758 -3.107 1 92.38 208 PRO A C 1
ATOM 1620 O O . PRO A 1 208 ? -10.875 7.793 -2.549 1 92.38 208 PRO A O 1
ATOM 1623 N N . ALA A 1 209 ? -12.172 6.727 -4.012 1 91.5 209 ALA A N 1
ATOM 1624 C CA . ALA A 1 209 ? -12.844 7.953 -4.434 1 91.5 209 ALA A CA 1
ATOM 1625 C C . ALA A 1 209 ? -13.648 8.562 -3.285 1 91.5 209 ALA A C 1
ATOM 1627 O O . ALA A 1 209 ? -14.078 7.848 -2.375 1 91.5 209 ALA A O 1
ATOM 1628 N N . LEU A 1 210 ? -13.781 9.812 -3.309 1 91.81 210 LEU A N 1
ATOM 1629 C CA . LEU A 1 210 ? -14.586 10.516 -2.314 1 91.81 210 LEU A CA 1
ATOM 1630 C C . LEU A 1 210 ? -15.391 11.633 -2.961 1 91.81 210 LEU A C 1
ATOM 1632 O O . LEU A 1 210 ? -15.047 12.109 -4.047 1 91.81 210 LEU A O 1
ATOM 1636 N N . HIS A 1 211 ? -16.438 12.031 -2.33 1 92.06 211 HIS A N 1
ATOM 1637 C CA . HIS A 1 211 ? -17.141 13.219 -2.789 1 92.06 211 HIS A CA 1
ATOM 1638 C C . HIS A 1 211 ? -16.281 14.461 -2.641 1 92.06 211 HIS A C 1
ATOM 1640 O O . HIS A 1 211 ? -15.461 14.555 -1.717 1 92.06 211 HIS A O 1
ATOM 1646 N N . GLU A 1 212 ? -16.438 15.398 -3.461 1 91.12 212 GLU A N 1
ATOM 1647 C CA . GLU A 1 212 ? -15.648 16.625 -3.439 1 91.12 212 GLU A CA 1
ATOM 1648 C C . GLU A 1 212 ? -15.742 17.312 -2.084 1 91.12 212 GLU A C 1
ATOM 1650 O O . GLU A 1 212 ? -14.75 17.844 -1.581 1 91.12 212 GLU A O 1
ATOM 1655 N N . TRP A 1 213 ? -16.953 17.312 -1.48 1 93.06 213 TRP A N 1
ATOM 1656 C CA . TRP A 1 213 ? -17.109 18.016 -0.218 1 93.06 213 TRP A CA 1
ATOM 1657 C C . TRP A 1 213 ? -16.359 17.328 0.904 1 93.06 213 TRP A C 1
ATOM 1659 O O . TRP A 1 213 ? -16.125 17.906 1.969 1 93.06 213 TRP A O 1
ATOM 1669 N N . GLU A 1 214 ? -15.883 16.078 0.681 1 93.81 214 GLU A N 1
ATOM 1670 C CA . GLU A 1 214 ? -15.133 15.352 1.696 1 93.81 214 GLU A CA 1
ATOM 1671 C C . GLU A 1 214 ? -13.672 15.805 1.728 1 93.81 214 GLU A C 1
ATOM 1673 O O . GLU A 1 214 ? -12.914 15.406 2.613 1 93.81 214 GLU A O 1
ATOM 1678 N N . LEU A 1 215 ? -13.281 16.625 0.798 1 89.94 215 LEU A N 1
ATOM 1679 C CA . LEU A 1 215 ? -11.961 17.234 0.864 1 89.94 215 LEU A CA 1
ATOM 1680 C C . LEU A 1 215 ? -11.859 18.172 2.068 1 89.94 215 LEU A C 1
ATOM 1682 O O . LEU A 1 215 ? -10.766 18.422 2.576 1 89.94 215 LEU A O 1
ATOM 1686 N N . ASN A 1 216 ? -12.984 18.719 2.443 1 92.75 216 ASN A N 1
ATOM 1687 C CA . ASN A 1 216 ? -13.141 19.531 3.646 1 92.75 216 ASN A CA 1
ATOM 1688 C C . ASN A 1 216 ? -14.227 18.969 4.562 1 92.75 216 ASN A C 1
ATOM 1690 O O . ASN A 1 216 ? -15.375 19.391 4.488 1 92.75 216 AS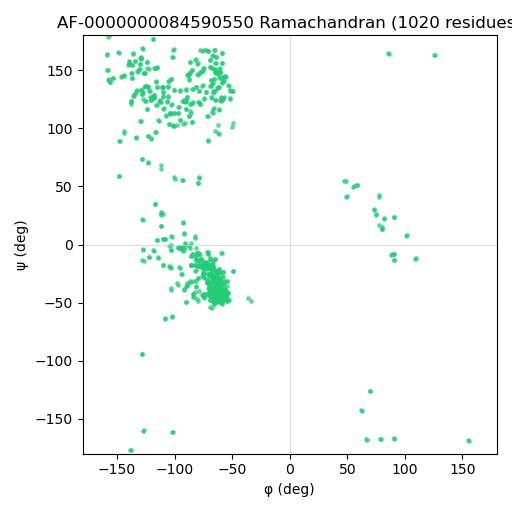N A O 1
ATOM 1694 N N . THR A 1 217 ? -13.805 18.156 5.492 1 95.56 217 THR A N 1
ATOM 1695 C CA . THR A 1 217 ? -14.781 17.422 6.297 1 95.56 217 THR A CA 1
ATOM 1696 C C . THR A 1 217 ? -15.383 18.328 7.367 1 95.56 217 THR A C 1
ATOM 1698 O O . THR A 1 217 ? -16.422 18 7.945 1 95.56 217 THR A O 1
ATOM 1701 N N . GLN A 1 218 ? -14.719 19.438 7.672 1 95.38 218 GLN A N 1
ATOM 1702 C CA . GLN A 1 218 ? -15.258 20.484 8.523 1 95.38 218 GLN A CA 1
ATOM 1703 C C . GLN A 1 218 ? -15.43 21.781 7.758 1 95.38 218 GLN A C 1
ATOM 1705 O O . GLN A 1 218 ? -14.594 22.141 6.922 1 95.38 218 GLN A O 1
ATOM 1710 N N . HIS A 1 219 ? -16.484 22.484 7.988 1 92.5 219 HIS A N 1
ATOM 1711 C CA . HIS A 1 219 ? -16.672 23.781 7.355 1 92.5 219 HIS A CA 1
ATOM 1712 C C . HIS A 1 219 ? -15.977 24.891 8.133 1 92.5 219 HIS A C 1
ATOM 1714 O O . HIS A 1 219 ? -16.422 25.266 9.219 1 92.5 219 HIS A O 1
ATOM 1720 N N . LEU A 1 220 ? -14.922 25.328 7.613 1 90.06 220 LEU A N 1
ATOM 1721 C CA . LEU A 1 220 ? -14.18 26.469 8.148 1 90.06 220 LEU A CA 1
ATOM 1722 C C . LEU A 1 220 ? -14.305 27.688 7.227 1 90.06 220 LEU A C 1
ATOM 1724 O O . LEU A 1 220 ? -13.797 27.672 6.105 1 90.06 220 LEU A O 1
ATOM 1728 N N . PRO A 1 221 ? -14.852 28.719 7.664 1 85.25 221 PRO A N 1
ATOM 1729 C CA . PRO A 1 221 ? -15.227 29.844 6.805 1 85.25 221 PRO A CA 1
ATOM 1730 C C . PRO A 1 221 ? -14.023 30.484 6.121 1 85.25 221 PRO A C 1
ATOM 1732 O O . PRO A 1 221 ? -14.172 31.109 5.066 1 85.25 221 PRO A O 1
ATOM 1735 N N . PHE A 1 222 ? -12.852 30.359 6.625 1 85.19 222 PHE A N 1
ATOM 1736 C CA . PHE A 1 222 ? -11.703 31.047 6.043 1 85.19 222 PHE A CA 1
ATOM 1737 C C . PHE A 1 222 ? -11.117 30.234 4.891 1 85.19 222 PHE A C 1
ATOM 1739 O O . PHE A 1 222 ? -10.289 30.75 4.129 1 85.19 222 PHE A O 1
ATOM 1746 N N . ILE A 1 223 ? -11.562 29.047 4.691 1 85.62 223 ILE A N 1
ATOM 1747 C CA . ILE A 1 223 ? -10.898 28.141 3.756 1 85.62 223 ILE A CA 1
ATOM 1748 C C . ILE A 1 223 ? -11.211 28.562 2.322 1 85.62 223 ILE A C 1
ATOM 1750 O O . ILE A 1 223 ? -10.312 28.688 1.491 1 85.62 223 ILE A O 1
ATOM 1754 N N . PRO A 1 224 ? -12.477 28.859 2.02 1 88.25 224 PRO A N 1
ATOM 1755 C CA . PRO A 1 224 ? -12.75 29.188 0.618 1 88.25 224 PRO A CA 1
ATOM 1756 C C . PRO A 1 224 ? -11.969 30.422 0.139 1 88.25 224 PRO A C 1
ATOM 1758 O O . PRO A 1 224 ? -11.297 30.359 -0.89 1 88.25 224 PRO A O 1
ATOM 1761 N N . PRO A 1 225 ? -11.984 31.531 0.879 1 87.56 225 PRO A N 1
ATOM 1762 C CA . PRO A 1 225 ? -11.172 32.656 0.407 1 87.56 225 PRO A CA 1
ATOM 1763 C C . PRO A 1 225 ? -9.68 32.344 0.383 1 87.56 225 PRO A C 1
ATOM 1765 O O . PRO A 1 225 ? -8.961 32.812 -0.502 1 87.56 225 PRO A O 1
ATOM 1768 N N . PHE A 1 226 ? -9.227 31.609 1.271 1 89 226 PHE A N 1
ATOM 1769 C CA . PHE A 1 226 ? -7.82 31.234 1.292 1 89 226 PHE A CA 1
ATOM 1770 C C . PHE A 1 226 ? -7.465 30.406 0.058 1 89 226 PHE A C 1
ATOM 1772 O O . PHE A 1 226 ? -6.41 30.625 -0.548 1 89 226 PHE A O 1
ATOM 1779 N N . MET A 1 227 ? -8.359 29.484 -0.281 1 89.44 227 MET A N 1
ATOM 1780 C CA . MET A 1 227 ? -8.094 28.641 -1.436 1 89.44 227 MET A CA 1
ATOM 1781 C C . MET A 1 227 ? -8.172 29.438 -2.732 1 89.44 227 MET A C 1
ATOM 1783 O O . MET A 1 227 ? -7.445 29.156 -3.688 1 89.44 227 MET A O 1
ATOM 1787 N N . ALA A 1 228 ? -9.039 30.406 -2.738 1 89.94 228 ALA A N 1
ATOM 1788 C CA . ALA A 1 228 ? -9.094 31.312 -3.891 1 89.94 228 ALA A CA 1
ATOM 1789 C C . ALA A 1 228 ? -7.762 32.031 -4.105 1 89.94 228 ALA A C 1
ATOM 1791 O O . ALA A 1 228 ? -7.367 32.281 -5.242 1 89.94 228 ALA A O 1
ATOM 1792 N N . PHE A 1 229 ? -7.125 32.281 -3.027 1 88.62 229 PHE A N 1
ATOM 1793 C CA . PHE A 1 229 ? -5.832 32.969 -3.051 1 88.62 229 PHE A CA 1
ATOM 1794 C C . PHE A 1 229 ? -4.711 31.969 -3.359 1 88.62 229 PHE A C 1
ATOM 1796 O O . PHE A 1 229 ? -3.846 32.25 -4.191 1 88.62 229 PHE A O 1
ATOM 1803 N N . MET A 1 230 ? -4.77 30.844 -2.822 1 88.44 230 MET A N 1
ATOM 1804 C CA . MET A 1 230 ? -3.621 29.938 -2.771 1 88.44 230 MET A CA 1
ATOM 1805 C C . MET A 1 230 ? -3.578 29.047 -4.004 1 88.44 230 MET A C 1
ATOM 1807 O O . MET A 1 230 ? -2.5 28.703 -4.488 1 88.44 230 MET A O 1
ATOM 1811 N N . THR A 1 231 ? -4.727 28.609 -4.539 1 87.88 231 THR A N 1
ATOM 1812 C CA . THR A 1 231 ? -4.766 27.609 -5.598 1 87.88 231 THR A CA 1
ATOM 1813 C C . THR A 1 231 ? -4.027 28.094 -6.84 1 87.88 231 THR A C 1
ATOM 1815 O O . THR A 1 231 ? -3.197 27.375 -7.398 1 87.88 231 THR A O 1
ATOM 1818 N N . PRO A 1 232 ? -4.242 29.375 -7.258 1 86.44 232 PRO A N 1
ATOM 1819 C CA . PRO A 1 232 ? -3.484 29.844 -8.422 1 86.44 232 PRO A CA 1
ATOM 1820 C C . PRO A 1 232 ? -1.981 29.906 -8.156 1 86.44 232 PRO A C 1
ATOM 1822 O O . PRO A 1 232 ? -1.18 29.672 -9.062 1 86.44 232 PRO A O 1
ATOM 1825 N N . ARG A 1 233 ? -1.638 30.188 -6.973 1 89.75 233 ARG A N 1
ATOM 1826 C CA . ARG A 1 233 ? -0.234 30.312 -6.598 1 89.75 233 ARG A CA 1
ATOM 1827 C C . ARG A 1 233 ? 0.458 28.953 -6.57 1 89.75 233 ARG A C 1
ATOM 1829 O O . ARG A 1 233 ? 1.579 28.828 -7.066 1 89.75 233 ARG A O 1
ATOM 1836 N N . VAL A 1 234 ? -0.232 28.016 -6.043 1 90.62 234 VAL A N 1
ATOM 1837 C CA . VAL A 1 234 ? 0.312 26.672 -5.977 1 90.62 234 VAL A CA 1
ATOM 1838 C C . VAL A 1 234 ? 0.46 26.094 -7.387 1 90.62 234 VAL A C 1
ATOM 1840 O O . VAL A 1 234 ? 1.468 25.469 -7.703 1 90.62 234 VAL A O 1
ATOM 1843 N N . THR A 1 235 ? -0.53 26.328 -8.188 1 87.19 235 THR A N 1
ATOM 1844 C CA . THR A 1 235 ? -0.458 25.891 -9.578 1 87.19 235 THR A CA 1
ATOM 1845 C C . THR A 1 235 ? 0.756 26.484 -10.273 1 87.19 235 THR A C 1
ATOM 1847 O O . THR A 1 235 ? 1.462 25.797 -11.016 1 87.19 235 THR A O 1
ATOM 1850 N N . LYS A 1 236 ? 0.977 27.719 -10.008 1 88.5 236 LYS A N 1
ATOM 1851 C CA . LYS A 1 236 ? 2.082 28.422 -10.648 1 88.5 236 LYS A CA 1
ATOM 1852 C C . LYS A 1 236 ? 3.426 27.828 -10.242 1 88.5 236 LYS A C 1
ATOM 1854 O O . LYS A 1 236 ? 4.297 27.609 -11.086 1 88.5 236 LYS A O 1
ATOM 1859 N N . ILE A 1 237 ? 3.607 27.594 -8.992 1 93.06 237 ILE A N 1
ATOM 1860 C CA . ILE A 1 237 ? 4.895 27.078 -8.547 1 93.06 237 ILE A CA 1
ATOM 1861 C C . ILE A 1 237 ? 5.074 25.641 -9.031 1 93.06 237 ILE A C 1
ATOM 1863 O O . ILE A 1 237 ? 6.184 25.219 -9.367 1 93.06 237 ILE A O 1
ATOM 1867 N N . LEU A 1 238 ? 4.016 24.875 -9.086 1 91.62 238 LEU A N 1
ATOM 1868 C CA . LEU A 1 238 ? 4.102 23.5 -9.562 1 91.62 238 LEU A CA 1
ATOM 1869 C C . LEU A 1 238 ? 4.426 23.453 -11.055 1 91.62 238 LEU A C 1
ATOM 1871 O O . LEU A 1 238 ? 5.051 22.5 -11.531 1 91.62 238 LEU A O 1
ATOM 1875 N N . ASN A 1 239 ? 4.031 24.484 -11.727 1 90 239 ASN A N 1
ATOM 1876 C CA . ASN A 1 239 ? 4.367 24.578 -13.148 1 90 239 ASN A CA 1
ATOM 1877 C C . ASN A 1 239 ? 5.805 25.047 -13.352 1 90 239 ASN A C 1
ATOM 1879 O O . ASN A 1 239 ? 6.359 24.906 -14.445 1 90 239 ASN A O 1
ATOM 1883 N N . HIS A 1 240 ? 6.34 25.609 -12.352 1 92.62 240 HIS A N 1
ATOM 1884 C CA . HIS A 1 240 ? 7.664 26.203 -12.469 1 92.62 240 HIS A CA 1
ATOM 1885 C C . HIS A 1 240 ? 8.75 25.203 -12.094 1 92.62 240 HIS A C 1
ATOM 1887 O O . HIS A 1 240 ? 9.812 25.156 -12.734 1 92.62 240 HIS A O 1
ATOM 1893 N N . VAL A 1 241 ? 8.523 24.406 -11.117 1 95.12 241 VAL A N 1
ATOM 1894 C CA . VAL A 1 241 ? 9.562 23.516 -10.609 1 95.12 241 VAL A CA 1
ATOM 1895 C C . VAL A 1 241 ? 9.594 22.234 -11.438 1 95.12 241 VAL A C 1
ATOM 1897 O O . VAL A 1 241 ? 8.555 21.797 -11.945 1 95.12 241 VAL A O 1
ATOM 1900 N N . ASP A 1 242 ? 10.789 21.656 -11.516 1 95.81 242 ASP A N 1
ATOM 1901 C CA . ASP A 1 242 ? 10.898 20.391 -12.227 1 95.81 242 ASP A CA 1
ATOM 1902 C C . ASP A 1 242 ? 11.289 19.266 -11.273 1 95.81 242 ASP A C 1
ATOM 1904 O O . ASP A 1 242 ? 11.398 18.094 -11.688 1 95.81 242 ASP A O 1
ATOM 1908 N N . LYS A 1 243 ? 11.68 19.688 -10.062 1 97.56 243 LYS A N 1
ATOM 1909 C CA . LYS A 1 243 ? 11.984 18.734 -9 1 97.56 243 LYS A CA 1
ATOM 1910 C C . LYS A 1 243 ? 11.141 19.016 -7.758 1 97.56 243 LYS A C 1
ATOM 1912 O O . LYS A 1 243 ? 10.945 20.172 -7.387 1 97.56 243 LYS A O 1
ATOM 1917 N N . LEU A 1 244 ? 10.586 17.969 -7.137 1 97.69 244 LEU A N 1
ATOM 1918 C CA . LEU A 1 244 ? 9.75 18.094 -5.949 1 97.69 244 LEU A CA 1
ATOM 1919 C C . LEU A 1 244 ? 10.078 17.016 -4.922 1 97.69 244 LEU A C 1
ATOM 1921 O O . LEU A 1 244 ? 10.07 15.828 -5.238 1 97.69 244 LEU A O 1
ATOM 1925 N N . VAL A 1 245 ? 10.414 17.422 -3.73 1 98.44 245 VAL A N 1
ATOM 1926 C CA . VAL A 1 245 ? 10.758 16.531 -2.637 1 98.44 245 VAL A CA 1
ATOM 1927 C C . VAL A 1 245 ? 9.523 16.281 -1.771 1 98.44 245 VAL A C 1
ATOM 1929 O O . VAL A 1 245 ? 8.82 17.219 -1.395 1 98.44 245 VAL A O 1
ATOM 1932 N N . PHE A 1 246 ? 9.258 15.016 -1.453 1 98.31 246 PHE A N 1
ATOM 1933 C CA . PHE A 1 246 ? 8.133 14.648 -0.607 1 98.31 246 PHE A CA 1
ATOM 1934 C C . PHE A 1 246 ? 8.609 14.039 0.702 1 98.31 246 PHE A C 1
ATOM 1936 O O . PHE A 1 246 ? 9.508 13.195 0.705 1 98.31 246 PHE A O 1
ATOM 1943 N N . CYS A 1 247 ? 8 14.477 1.771 1 97.81 247 CYS A N 1
ATOM 1944 C CA . CYS A 1 247 ? 8.32 13.922 3.084 1 97.81 247 CYS A CA 1
ATOM 1945 C C . CYS A 1 247 ? 7.387 12.773 3.432 1 97.81 247 CYS A C 1
ATOM 1947 O O . CYS A 1 247 ? 6.734 12.789 4.48 1 97.81 247 CYS A O 1
ATOM 1949 N N . THR A 1 248 ? 7.312 11.789 2.602 1 97.56 248 THR A N 1
ATOM 1950 C CA . THR A 1 248 ? 6.531 10.578 2.816 1 97.56 248 THR A CA 1
ATOM 1951 C C . THR A 1 248 ? 7.332 9.344 2.418 1 97.56 248 THR A C 1
ATOM 1953 O O . THR A 1 248 ? 8.414 9.461 1.836 1 97.56 248 THR A O 1
ATOM 1956 N N . THR A 1 249 ? 6.879 8.211 2.846 1 97.19 249 THR A N 1
ATOM 1957 C CA . THR A 1 249 ? 7.48 6.922 2.52 1 97.19 249 THR A CA 1
ATOM 1958 C C . THR A 1 249 ? 6.832 6.32 1.275 1 97.19 249 THR A C 1
ATOM 1960 O O . THR A 1 249 ? 5.613 6.133 1.234 1 97.19 249 THR A O 1
ATOM 1963 N N . PHE A 1 250 ? 7.633 6.004 0.252 1 97.81 250 PHE A N 1
ATOM 1964 C CA . PHE A 1 250 ? 7.125 5.516 -1.026 1 97.81 250 PHE A CA 1
ATOM 1965 C C . PHE A 1 250 ? 6.219 4.309 -0.826 1 97.81 250 PHE A C 1
ATOM 1967 O O . PHE A 1 250 ? 5.137 4.234 -1.411 1 97.81 250 PHE A O 1
ATOM 1974 N N . GLU A 1 251 ? 6.609 3.387 0.075 1 97.75 251 GLU A N 1
ATOM 1975 C CA . GLU A 1 251 ? 5.926 2.111 0.277 1 97.75 251 GLU A CA 1
ATOM 1976 C C . GLU A 1 251 ? 4.527 2.318 0.855 1 97.75 251 GLU A C 1
ATOM 1978 O O . GLU A 1 251 ? 3.674 1.436 0.759 1 97.75 251 GLU A O 1
ATOM 1983 N N . MET A 1 252 ? 4.254 3.43 1.433 1 97 252 MET A N 1
ATOM 1984 C CA . MET A 1 252 ? 2.957 3.689 2.051 1 97 252 MET A CA 1
ATOM 1985 C C . MET A 1 252 ? 1.919 4.074 1.002 1 97 252 MET A C 1
ATOM 1987 O O . MET A 1 252 ? 0.719 3.896 1.214 1 97 252 MET A O 1
ATOM 1991 N N . GLU A 1 253 ? 2.393 4.668 -0.052 1 97.94 253 GLU A N 1
ATOM 1992 C CA . GLU A 1 253 ? 1.46 5.137 -1.071 1 97.94 253 GLU A CA 1
ATOM 1993 C C . GLU A 1 253 ? 2.08 5.066 -2.463 1 97.94 253 GLU A C 1
ATOM 1995 O O . GLU A 1 253 ? 2.096 6.059 -3.195 1 97.94 253 GLU A O 1
ATOM 2000 N N . PRO A 1 254 ? 2.498 3.904 -2.941 1 98.06 254 PRO A N 1
ATOM 2001 C CA . PRO A 1 254 ? 3.273 3.77 -4.18 1 98.06 254 PRO A CA 1
ATOM 2002 C C . PRO A 1 254 ? 2.516 4.27 -5.406 1 98.06 254 PRO A C 1
ATOM 2004 O O . PRO A 1 254 ? 3.117 4.84 -6.32 1 98.06 254 PRO A O 1
ATOM 2007 N N . ILE A 1 255 ? 1.185 4.086 -5.492 1 97.94 255 ILE A N 1
ATOM 2008 C CA . ILE A 1 255 ? 0.397 4.484 -6.656 1 97.94 255 ILE A CA 1
ATOM 2009 C C . ILE A 1 255 ? 0.331 6.008 -6.734 1 97.94 255 ILE A C 1
ATOM 2011 O O . ILE A 1 255 ? 0.609 6.594 -7.781 1 97.94 255 ILE A O 1
ATOM 2015 N N . SER A 1 256 ? 0.015 6.676 -5.609 1 96.56 256 SER A N 1
ATOM 2016 C CA . SER A 1 256 ? 0.006 8.133 -5.57 1 96.56 256 SER A CA 1
ATOM 2017 C C . SER A 1 256 ? 1.381 8.703 -5.902 1 96.56 256 SER A C 1
ATOM 2019 O O . SER A 1 256 ? 1.491 9.68 -6.648 1 96.56 256 SER A O 1
ATOM 2021 N N . ALA A 1 257 ? 2.396 8.125 -5.316 1 97.12 257 ALA A N 1
ATOM 2022 C CA . ALA A 1 257 ? 3.768 8.586 -5.508 1 97.12 257 ALA A CA 1
ATOM 2023 C C . ALA A 1 257 ? 4.148 8.578 -6.984 1 97.12 257 ALA A C 1
ATOM 2025 O O . ALA A 1 257 ? 4.672 9.562 -7.508 1 97.12 257 ALA A O 1
ATOM 2026 N N . LEU A 1 258 ? 3.809 7.527 -7.699 1 96.25 258 LEU A N 1
ATOM 2027 C CA . LEU A 1 258 ? 4.207 7.398 -9.094 1 96.25 258 LEU A CA 1
ATOM 2028 C C . LEU A 1 258 ? 3.385 8.32 -9.984 1 96.25 258 LEU A C 1
ATOM 2030 O O . LEU A 1 258 ? 3.832 8.711 -11.07 1 96.25 258 LEU A O 1
ATOM 2034 N N . SER A 1 259 ? 2.209 8.68 -9.547 1 94.38 259 SER A N 1
ATOM 2035 C CA . SER A 1 259 ? 1.349 9.539 -10.352 1 94.38 259 SER A CA 1
ATOM 2036 C C . SER A 1 259 ? 1.921 10.945 -10.461 1 94.38 259 SER A C 1
ATOM 2038 O O . SER A 1 259 ? 1.567 11.695 -11.375 1 94.38 259 SER A O 1
ATOM 2040 N N . ILE A 1 260 ? 2.818 11.344 -9.555 1 94.31 260 ILE A N 1
ATOM 2041 C CA . ILE A 1 260 ? 3.314 12.703 -9.414 1 94.31 260 ILE A CA 1
ATOM 2042 C C . ILE A 1 260 ? 4.043 13.125 -10.688 1 94.31 260 ILE A C 1
ATOM 2044 O O . ILE A 1 260 ? 3.943 14.281 -11.117 1 94.31 260 ILE A O 1
ATOM 2048 N N . SER A 1 261 ? 4.754 12.219 -11.305 1 93.19 261 SER A N 1
ATOM 2049 C CA . SER A 1 261 ? 5.621 12.555 -12.438 1 93.19 261 SER A CA 1
ATOM 2050 C C . SER A 1 261 ? 4.828 13.188 -13.57 1 93.19 261 SER A C 1
ATOM 2052 O O . SER A 1 261 ? 5.359 14.023 -14.312 1 93.19 261 SER A O 1
ATOM 2054 N N . ASN A 1 262 ? 3.479 12.828 -13.656 1 88.62 262 ASN A N 1
ATOM 2055 C CA . ASN A 1 262 ? 2.662 13.328 -14.758 1 88.62 262 ASN A CA 1
ATOM 2056 C C . ASN A 1 262 ? 1.378 13.977 -14.25 1 88.62 262 ASN A C 1
ATOM 2058 O O . ASN A 1 262 ? 0.395 14.07 -14.984 1 88.62 262 ASN A O 1
ATOM 2062 N N . ALA A 1 263 ? 1.383 14.375 -13.094 1 87.25 263 ALA A N 1
ATOM 2063 C CA . ALA A 1 263 ? 0.157 14.852 -12.461 1 87.25 263 ALA A CA 1
ATOM 2064 C C . ALA A 1 263 ? -0.124 16.297 -12.844 1 87.25 263 ALA A C 1
ATOM 2066 O O . ALA A 1 263 ? -1.271 16.75 -12.789 1 87.25 263 ALA A O 1
ATOM 2067 N N . PHE A 1 264 ? 0.907 17.016 -13.242 1 87.69 264 PHE A N 1
ATOM 2068 C CA . PHE A 1 264 ? 0.765 18.453 -13.469 1 87.69 264 PHE A CA 1
ATOM 2069 C C . PHE A 1 264 ? 1.056 18.812 -14.922 1 87.69 264 PHE A C 1
ATOM 2071 O O . PHE A 1 264 ? 1.3 17.922 -15.742 1 87.69 264 PHE A O 1
ATOM 2078 N N . LYS A 1 265 ? 0.878 20.109 -15.203 1 86.56 265 LYS A N 1
ATOM 2079 C CA . LYS A 1 265 ? 1.049 20.578 -16.578 1 86.56 265 LYS A CA 1
ATOM 2080 C C . LYS A 1 265 ? 2.416 20.172 -17.125 1 86.56 265 LYS A C 1
ATOM 2082 O O . LYS A 1 265 ? 2.518 19.656 -18.234 1 86.56 265 LYS A O 1
ATOM 2087 N N . ASN A 1 266 ? 3.41 20.453 -16.328 1 91.06 266 ASN A N 1
ATOM 2088 C CA . ASN A 1 266 ? 4.77 20.047 -16.672 1 91.06 266 ASN A CA 1
ATOM 2089 C C . ASN A 1 266 ? 5.227 18.859 -15.836 1 91.06 266 ASN A C 1
ATOM 2091 O O . ASN A 1 266 ? 4.855 18.734 -14.664 1 91.06 266 ASN A O 1
ATOM 2095 N N . PRO A 1 267 ? 5.941 17.953 -16.484 1 92.62 267 PRO A N 1
ATOM 2096 C CA . PRO A 1 267 ? 6.445 16.797 -15.719 1 92.62 267 PRO A CA 1
ATOM 2097 C C . PRO A 1 267 ? 7.336 17.219 -14.547 1 92.62 267 PRO A C 1
ATOM 2099 O O . PRO A 1 267 ? 8.102 18.172 -14.664 1 92.62 267 PRO A O 1
ATOM 2102 N N . ILE A 1 268 ? 7.242 16.562 -13.508 1 94.81 268 ILE A N 1
ATOM 2103 C CA . ILE A 1 268 ? 8.039 16.797 -12.305 1 94.81 268 ILE A CA 1
ATOM 2104 C C . ILE A 1 268 ? 8.75 15.516 -11.883 1 94.81 268 ILE A C 1
ATOM 2106 O O . ILE A 1 268 ? 8.172 14.43 -11.953 1 94.81 268 ILE A O 1
ATOM 2110 N N . THR A 1 269 ? 10.023 15.617 -11.523 1 97.38 269 THR A N 1
ATOM 2111 C CA . THR A 1 269 ? 10.75 14.5 -10.93 1 97.38 269 THR A CA 1
ATOM 2112 C C . THR A 1 269 ? 10.578 14.477 -9.414 1 97.38 269 THR A C 1
ATOM 2114 O O . THR A 1 269 ? 11.086 15.352 -8.711 1 97.38 269 THR A O 1
ATOM 2117 N N . PRO A 1 270 ? 9.883 13.531 -8.93 1 97.75 270 PRO A N 1
ATOM 2118 C CA . PRO A 1 270 ? 9.68 13.477 -7.48 1 97.75 270 PRO A CA 1
ATOM 2119 C C . PRO A 1 270 ? 10.805 12.75 -6.75 1 97.75 270 PRO A C 1
ATOM 2121 O O . PRO A 1 270 ? 11.43 11.852 -7.316 1 97.75 270 PRO A O 1
ATOM 2124 N N . PHE A 1 271 ? 11.109 13.141 -5.551 1 98.38 271 PHE A N 1
ATOM 2125 C CA . PHE A 1 271 ? 12.008 12.461 -4.621 1 98.38 271 PHE A CA 1
ATOM 2126 C C . PHE A 1 271 ? 11.305 12.195 -3.293 1 98.38 271 PHE A C 1
ATOM 2128 O O . PHE A 1 271 ? 10.773 13.125 -2.67 1 98.38 271 PHE A O 1
ATOM 2135 N N . PHE A 1 272 ? 11.242 10.977 -2.871 1 98.38 272 PHE A N 1
ATOM 2136 C CA . PHE A 1 272 ? 10.602 10.594 -1.618 1 98.38 272 PHE A CA 1
ATOM 2137 C C . PHE A 1 272 ? 11.648 10.305 -0.545 1 98.38 272 PHE A C 1
ATOM 2139 O O . PHE A 1 272 ? 12.359 9.305 -0.621 1 98.38 272 PHE A O 1
ATOM 2146 N N . ILE A 1 273 ? 11.719 11.109 0.491 1 98.38 273 ILE A N 1
ATOM 2147 C CA . ILE A 1 273 ? 12.867 11.047 1.382 1 98.38 273 ILE A CA 1
ATOM 2148 C C . ILE A 1 273 ? 12.422 10.586 2.77 1 98.38 273 ILE A C 1
ATOM 2150 O O . ILE A 1 273 ? 13.234 10.516 3.697 1 98.38 273 ILE A O 1
ATOM 2154 N N . GLY A 1 274 ? 11.094 10.234 2.932 1 97.88 274 GLY A N 1
ATOM 2155 C CA . GLY A 1 274 ? 10.555 9.867 4.23 1 97.88 274 GLY A CA 1
ATOM 2156 C C . GLY A 1 274 ? 10.109 11.055 5.055 1 97.88 274 GLY A C 1
ATOM 2157 O O . GLY A 1 274 ? 10.469 12.195 4.754 1 97.88 274 GLY A O 1
ATOM 2158 N N . PRO A 1 275 ? 9.352 10.828 6.082 1 97.38 275 PRO A N 1
ATOM 2159 C CA . PRO A 1 275 ? 8.844 11.922 6.91 1 97.38 275 PRO A CA 1
ATOM 2160 C C . PRO A 1 275 ? 9.914 12.516 7.824 1 97.38 275 PRO A C 1
ATOM 2162 O O . PRO A 1 275 ? 10.891 11.844 8.156 1 97.38 275 PRO A O 1
ATOM 2165 N N . GLY A 1 276 ? 9.734 13.836 8.156 1 94 276 GLY A N 1
ATOM 2166 C CA . GLY A 1 276 ? 10.602 14.484 9.125 1 94 276 GLY A CA 1
ATOM 2167 C C . GLY A 1 276 ? 10.234 14.18 10.562 1 94 276 GLY A C 1
ATOM 2168 O O . GLY A 1 276 ? 10.078 15.086 11.383 1 94 276 GLY A O 1
ATOM 2169 N N . VAL A 1 277 ? 10.109 12.906 10.914 1 91.25 277 VAL A N 1
ATOM 2170 C CA . VAL A 1 277 ? 9.633 12.484 12.227 1 91.25 277 VAL A CA 1
ATOM 2171 C C . VAL A 1 277 ? 10.812 12.023 13.086 1 91.25 277 VAL A C 1
ATOM 2173 O O . VAL A 1 277 ? 11.781 11.469 12.57 1 91.25 277 VAL A O 1
ATOM 2176 N N . ASP A 1 278 ? 10.75 12.32 14.328 1 87.12 278 ASP A N 1
ATOM 2177 C CA . ASP A 1 278 ? 11.672 11.719 15.289 1 87.12 278 ASP A CA 1
ATOM 2178 C C . ASP A 1 278 ? 11.25 10.297 15.641 1 87.12 278 ASP A C 1
ATOM 2180 O O . ASP A 1 278 ? 10.141 10.078 16.141 1 87.12 278 ASP A O 1
ATOM 2184 N N . LEU A 1 279 ? 12.117 9.344 15.391 1 86.06 279 LEU A N 1
ATOM 2185 C CA . LEU A 1 279 ? 11.781 7.941 15.602 1 86.06 279 LEU A CA 1
ATOM 2186 C C . LEU A 1 279 ? 11.672 7.625 17.094 1 86.06 279 LEU A C 1
ATOM 2188 O O . LEU A 1 279 ? 10.922 6.727 17.484 1 86.06 279 LEU A O 1
ATOM 2192 N N . ALA A 1 280 ? 12.445 8.305 17.859 1 81.94 280 ALA A N 1
ATOM 2193 C CA . ALA A 1 280 ? 12.336 8.242 19.328 1 81.94 280 ALA A CA 1
ATOM 2194 C C . ALA A 1 280 ? 12.125 9.633 19.906 1 81.94 280 ALA A C 1
ATOM 2196 O O . ALA A 1 280 ? 12.5 10.641 19.297 1 81.94 280 ALA A O 1
ATOM 2197 N N . SER A 1 281 ? 11.438 9.562 21.062 1 80.62 281 SER A N 1
ATOM 2198 C CA . SER A 1 281 ? 11.266 10.852 21.719 1 80.62 281 SER A CA 1
ATOM 2199 C C . SER A 1 281 ? 12.609 11.492 22.062 1 80.62 281 SER A C 1
ATOM 2201 O O . SER A 1 281 ? 13.477 10.844 22.641 1 80.62 281 SER A O 1
ATOM 2203 N N . PRO A 1 282 ? 12.695 12.664 21.594 1 71.62 282 PRO A N 1
ATOM 2204 C CA . PRO A 1 282 ? 13.969 13.336 21.859 1 71.62 282 PRO A CA 1
ATOM 2205 C C . PRO A 1 282 ? 14.211 13.562 23.359 1 71.62 282 PRO A C 1
ATOM 2207 O O . PRO A 1 282 ? 15.359 13.695 23.781 1 71.62 282 PRO A O 1
ATOM 2210 N N . HIS A 1 283 ? 13.055 13.664 24.078 1 74.69 283 HIS A N 1
ATOM 2211 C CA . HIS A 1 283 ? 13.18 13.906 25.516 1 74.69 283 HIS A CA 1
ATOM 2212 C C . HIS A 1 283 ? 12.477 12.82 26.312 1 74.69 283 HIS A C 1
ATOM 2214 O O . HIS A 1 283 ? 11.398 12.359 25.938 1 74.69 283 HIS A O 1
ATOM 2220 N N . HIS A 1 284 ? 13.148 12.367 27.328 1 80.62 284 HIS A N 1
ATOM 2221 C CA . HIS A 1 284 ? 12.508 11.43 28.25 1 80.62 284 HIS A CA 1
ATOM 2222 C C . HIS A 1 284 ? 11.367 12.094 29 1 80.62 284 HIS A C 1
ATOM 2224 O O . HIS A 1 284 ? 11.461 13.266 29.375 1 80.62 284 HIS A O 1
ATOM 2230 N N . PRO A 1 285 ? 10.367 11.32 29.188 1 83.88 285 PRO A N 1
ATOM 2231 C CA . PRO A 1 285 ? 9.258 11.914 29.938 1 83.88 285 PRO A CA 1
ATOM 2232 C C . PRO A 1 285 ? 9.648 12.305 31.359 1 83.88 285 PRO A C 1
ATOM 2234 O O . PRO A 1 285 ? 10.43 11.594 32 1 83.88 285 PRO A O 1
ATOM 2237 N N . ASP A 1 286 ? 9.234 13.461 31.703 1 85.81 286 ASP A N 1
ATOM 2238 C CA . ASP A 1 286 ? 9.359 13.859 33.094 1 85.81 286 ASP A CA 1
ATOM 2239 C C . ASP A 1 286 ? 8.469 13.016 34 1 85.81 286 ASP A C 1
ATOM 2241 O O . ASP A 1 286 ? 7.238 13.117 33.938 1 85.81 286 ASP A O 1
ATOM 2245 N N . PRO A 1 287 ? 9.133 12.219 34.844 1 88.12 287 PRO A N 1
ATOM 2246 C CA . PRO A 1 287 ? 8.328 11.328 35.688 1 88.12 287 PRO A CA 1
ATOM 2247 C C . PRO A 1 287 ? 7.383 12.086 36.625 1 88.12 287 PRO A C 1
ATOM 2249 O O . PRO A 1 287 ? 6.387 11.523 37.094 1 88.12 287 PRO A O 1
ATOM 2252 N N . GLU A 1 288 ? 7.68 13.336 36.875 1 90.62 288 GLU A N 1
ATOM 2253 C CA . GLU A 1 288 ? 6.875 14.102 37.812 1 90.62 288 GLU A CA 1
ATOM 2254 C C . GLU A 1 288 ? 5.77 14.883 37.094 1 90.62 288 GLU A C 1
ATOM 2256 O O . GLU A 1 288 ? 4.895 15.461 37.75 1 90.62 288 GLU A O 1
ATOM 2261 N N . SER A 1 289 ? 5.781 14.789 35.812 1 93.19 289 SER A N 1
ATOM 2262 C CA . SER A 1 289 ? 4.742 15.523 35.094 1 93.19 289 SER A CA 1
ATOM 2263 C C . SER A 1 289 ? 3.363 14.93 35.344 1 93.19 289 SER A C 1
ATOM 2265 O O . SER A 1 289 ? 3.213 13.711 35.438 1 93.19 289 SER A O 1
ATOM 2267 N N . PRO A 1 290 ? 2.344 15.758 35.469 1 95.25 290 PRO A N 1
ATOM 2268 C CA . PRO A 1 290 ? 0.983 15.266 35.719 1 95.25 290 PRO A CA 1
ATOM 2269 C C . PRO A 1 290 ? 0.533 14.273 34.625 1 95.25 290 PRO A C 1
ATOM 2271 O O . PRO A 1 290 ? -0.166 13.305 34.938 1 95.25 290 PRO A O 1
ATOM 2274 N N . VAL A 1 291 ? 0.941 14.484 33.469 1 96.94 291 VAL A N 1
ATOM 2275 C CA . VAL A 1 291 ? 0.561 13.602 32.344 1 96.94 291 VAL A CA 1
ATOM 2276 C C . VAL A 1 291 ? 1.188 12.227 32.562 1 96.94 291 VAL A C 1
ATOM 2278 O O . VAL A 1 291 ? 0.51 11.203 32.438 1 96.94 291 VAL A O 1
ATOM 2281 N N . THR A 1 292 ? 2.459 12.195 32.844 1 96.25 292 THR A N 1
ATOM 2282 C CA . THR A 1 292 ? 3.15 10.93 33.094 1 96.25 292 THR A CA 1
ATOM 2283 C C . THR A 1 292 ? 2.529 10.188 34.25 1 96.25 292 THR A C 1
ATOM 2285 O O . THR A 1 292 ? 2.311 8.977 34.188 1 96.25 292 THR A O 1
ATOM 2288 N N . GLN A 1 293 ? 2.273 10.914 35.312 1 97.25 293 GLN A N 1
ATOM 2289 C CA . GLN A 1 293 ? 1.675 10.305 36.5 1 97.25 293 GLN A CA 1
ATOM 2290 C C . GLN A 1 293 ? 0.292 9.734 36.188 1 97.25 293 GLN A C 1
ATOM 2292 O O . GLN A 1 293 ? -0.069 8.664 36.656 1 97.25 293 GLN A O 1
ATOM 2297 N N . PHE A 1 294 ? -0.418 10.492 35.438 1 98.25 294 PHE A N 1
ATOM 2298 C CA . PHE A 1 294 ? -1.742 10.031 35.031 1 98.25 294 PHE A CA 1
ATOM 2299 C C . PHE A 1 294 ? -1.647 8.734 34.25 1 98.25 294 PHE A C 1
ATOM 2301 O O . PHE A 1 294 ? -2.396 7.789 34.469 1 98.25 294 PHE A O 1
ATOM 2308 N N . LEU A 1 295 ? -0.772 8.672 33.312 1 98.31 295 LEU A N 1
ATOM 2309 C CA . LEU A 1 295 ? -0.588 7.504 32.469 1 98.31 295 LEU A CA 1
ATOM 2310 C C . LEU A 1 295 ? -0.106 6.309 33.281 1 98.31 295 LEU A C 1
ATOM 2312 O O . LEU A 1 295 ? -0.583 5.188 33.094 1 98.31 295 LEU A O 1
ATOM 2316 N N . ASP A 1 296 ? 0.827 6.562 34.156 1 97.81 296 ASP A N 1
ATOM 2317 C CA . ASP A 1 296 ? 1.318 5.496 35.031 1 97.81 296 ASP A CA 1
ATOM 2318 C C . ASP A 1 296 ? 0.192 4.922 35.875 1 97.81 296 ASP A C 1
ATOM 2320 O O . ASP A 1 296 ? 0.093 3.707 36.062 1 97.81 296 ASP A O 1
ATOM 2324 N N . SER A 1 297 ? -0.538 5.82 36.406 1 97.75 297 SER A N 1
ATOM 2325 C CA . SER A 1 297 ? -1.661 5.395 37.219 1 97.75 297 SER A CA 1
ATOM 2326 C C . SER A 1 297 ? -2.666 4.578 36.406 1 97.75 297 SER A C 1
ATOM 2328 O O . SER A 1 297 ? -3.16 3.551 36.875 1 97.75 297 SER A O 1
ATOM 2330 N N . ALA A 1 298 ? -2.971 5.07 35.219 1 98.38 298 ALA A N 1
ATOM 2331 C CA . ALA A 1 298 ? -3.887 4.348 34.344 1 98.38 298 ALA A CA 1
ATOM 2332 C C . ALA A 1 298 ? -3.35 2.959 34.031 1 98.38 298 ALA A C 1
ATOM 2334 O O . ALA A 1 298 ? -4.102 1.979 34.031 1 98.38 298 ALA A O 1
ATOM 2335 N N . TYR A 1 299 ? -2.096 2.891 33.719 1 98.06 299 TYR A N 1
ATOM 2336 C CA . TYR A 1 299 ? -1.458 1.616 33.406 1 98.06 299 TYR A CA 1
ATOM 2337 C C . TYR A 1 299 ? -1.553 0.654 34.562 1 98.06 299 TYR A C 1
ATOM 2339 O O . TYR A 1 299 ? -1.819 -0.536 34.406 1 98.06 299 TYR A O 1
ATOM 2347 N N . THR A 1 300 ? -1.27 1.136 35.75 1 97.88 300 THR A N 1
ATOM 2348 C CA . THR A 1 300 ? -1.319 0.319 36.969 1 97.88 300 THR A CA 1
ATOM 2349 C C . THR A 1 300 ? -2.742 -0.16 37.219 1 97.88 300 THR A C 1
ATOM 2351 O O . THR A 1 300 ? -2.955 -1.321 37.594 1 97.88 300 THR A O 1
ATOM 2354 N N . GLU A 1 301 ? -3.652 0.703 37.062 1 97.88 301 GLU A N 1
ATOM 2355 C CA . GLU A 1 301 ? -5.047 0.437 37.375 1 97.88 301 GLU A CA 1
ATOM 2356 C C . GLU A 1 301 ? -5.711 -0.445 36.344 1 97.88 301 GLU A C 1
ATOM 2358 O O . GLU A 1 301 ? -6.48 -1.349 36.656 1 97.88 301 GLU A O 1
ATOM 2363 N N . LYS A 1 302 ? -5.434 -0.129 35.062 1 97.75 302 LYS A N 1
ATOM 2364 C CA . LYS A 1 302 ? -6.23 -0.718 34 1 97.75 302 LYS A CA 1
ATOM 2365 C C . LYS A 1 302 ? -5.355 -1.49 33 1 97.75 302 LYS A C 1
ATOM 2367 O O . LYS A 1 302 ? -5.863 -2.172 32.125 1 97.75 302 LYS A O 1
ATOM 2372 N N . GLY A 1 303 ? -4.035 -1.345 33.094 1 97.75 303 GLY A N 1
ATOM 2373 C CA . GLY A 1 303 ? -3.121 -2.086 32.25 1 97.75 303 GLY A CA 1
ATOM 2374 C C . GLY A 1 303 ? -2.785 -1.359 30.953 1 97.75 303 GLY A C 1
ATOM 2375 O O . GLY A 1 303 ? -3.043 -0.161 30.828 1 97.75 303 GLY A O 1
ATOM 2376 N N . ALA A 1 304 ? -2.172 -2.084 30 1 97.81 304 ALA A N 1
ATOM 2377 C CA . ALA A 1 304 ? -1.798 -1.529 28.703 1 97.81 304 ALA A CA 1
ATOM 2378 C C . ALA A 1 304 ? -3.035 -1.182 27.875 1 97.81 304 ALA A C 1
ATOM 2380 O O . ALA A 1 304 ? -4.105 -1.762 28.078 1 97.81 304 ALA A O 1
ATOM 2381 N N . HIS A 1 305 ? -2.945 -0.232 27.016 1 98.12 305 HIS A N 1
ATOM 2382 C CA . HIS A 1 305 ? -4.016 0.152 26.109 1 98.12 305 HIS A CA 1
ATOM 2383 C C . HIS A 1 305 ? -5.273 0.551 26.859 1 98.12 305 HIS A C 1
ATOM 2385 O O . HIS A 1 305 ? -6.371 0.089 26.547 1 98.12 305 HIS A O 1
ATOM 2391 N N . SER A 1 306 ? -5.109 1.429 27.797 1 98.5 306 SER A N 1
ATOM 2392 C CA . SER A 1 306 ? -6.219 1.823 28.656 1 98.5 306 SER A CA 1
ATOM 2393 C C . SER A 1 306 ? -6.531 3.309 28.5 1 98.5 306 SER A C 1
ATOM 2395 O O . SER A 1 306 ? -7.516 3.801 29.062 1 98.5 306 SER A O 1
ATOM 2397 N N . VAL A 1 307 ? -5.73 4.059 27.734 1 98.88 307 VAL A N 1
ATOM 2398 C CA . VAL A 1 307 ? -5.895 5.504 27.656 1 98.88 307 VAL A CA 1
ATOM 2399 C C . VAL A 1 307 ? -5.977 5.938 26.188 1 98.88 307 VAL A C 1
ATOM 2401 O O . VAL A 1 307 ? -5.137 5.551 25.375 1 98.88 307 VAL A O 1
ATOM 2404 N N . VAL A 1 308 ? -6.977 6.707 25.844 1 98.94 308 VAL A N 1
ATOM 2405 C CA . VAL A 1 308 ? -7.051 7.375 24.547 1 98.94 308 VAL A CA 1
ATOM 2406 C C . VAL A 1 308 ? -6.398 8.75 24.641 1 98.94 308 VAL A C 1
ATOM 2408 O O . VAL A 1 308 ? -6.719 9.539 25.531 1 98.94 308 VAL A O 1
ATOM 2411 N N . TYR A 1 309 ? -5.406 9.016 23.812 1 98.75 309 TYR A N 1
ATOM 2412 C CA . TYR A 1 309 ? -4.805 10.344 23.703 1 98.75 309 TYR A CA 1
ATOM 2413 C C . TYR A 1 309 ? -5.516 11.188 22.656 1 98.75 309 TYR A C 1
ATOM 2415 O O . TYR A 1 309 ? -5.68 10.758 21.516 1 98.75 309 TYR A O 1
ATOM 2423 N N . ALA A 1 310 ? -6 12.336 23.031 1 97.94 310 ALA A N 1
ATOM 2424 C CA . ALA A 1 310 ? -6.699 13.227 22.109 1 97.94 310 ALA A CA 1
ATOM 2425 C C . ALA A 1 310 ? -5.965 14.555 21.953 1 97.94 310 ALA A C 1
ATOM 2427 O O . ALA A 1 310 ? -5.586 15.172 22.953 1 97.94 310 ALA A O 1
ATOM 2428 N N . ALA A 1 311 ? -5.707 14.914 20.734 1 95.69 311 ALA A N 1
ATOM 2429 C CA . ALA A 1 311 ? -5.074 16.203 20.422 1 95.69 311 ALA A CA 1
ATOM 2430 C C . ALA A 1 311 ? -5.406 16.641 19 1 95.69 311 ALA A C 1
ATOM 2432 O O . ALA A 1 311 ? -5.445 15.82 18.078 1 95.69 311 ALA A O 1
ATOM 2433 N N . PHE A 1 312 ? -5.664 17.906 18.781 1 90 312 PHE A N 1
ATOM 2434 C CA . PHE A 1 312 ? -5.984 18.438 17.453 1 90 312 PHE A CA 1
ATOM 2435 C C . PHE A 1 312 ? -4.871 19.344 16.953 1 90 312 PHE A C 1
ATOM 2437 O O . PHE A 1 312 ? -5.066 20.109 16 1 90 312 PHE A O 1
ATOM 2444 N N . GLY A 1 313 ? -3.779 19.266 17.547 1 79.5 313 GLY A N 1
ATOM 2445 C CA . GLY A 1 313 ? -2.637 20.047 17.094 1 79.5 313 GLY A CA 1
ATOM 2446 C C . GLY A 1 313 ? -2.684 2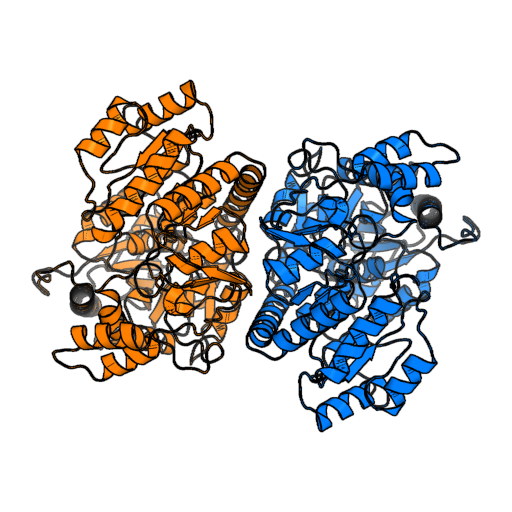1.5 17.547 1 79.5 313 GLY A C 1
ATOM 2447 O O . GLY A 1 313 ? -3.443 21.844 18.453 1 79.5 313 GLY A O 1
ATOM 2448 N N . THR A 1 314 ? -1.854 22.344 17 1 73.12 314 THR A N 1
ATOM 2449 C CA . THR A 1 314 ? -1.703 23.734 17.438 1 73.12 314 THR A CA 1
ATOM 2450 C C . THR A 1 314 ? -2.559 24.672 16.594 1 73.12 314 THR A C 1
ATOM 2452 O O . THR A 1 314 ? -2.916 25.766 17.031 1 73.12 314 THR A O 1
ATOM 2455 N N . ALA A 1 315 ? -2.916 24.156 15.406 1 71.94 315 ALA A N 1
ATOM 2456 C CA . ALA A 1 315 ? -3.527 25.062 14.445 1 71.94 315 ALA A CA 1
ATOM 2457 C C . ALA A 1 315 ? -5.035 24.844 14.359 1 71.94 315 ALA A C 1
ATOM 2459 O O . ALA A 1 315 ? -5.773 25.734 13.938 1 71.94 315 ALA A O 1
ATOM 2460 N N . PHE A 1 316 ? -5.414 23.688 14.82 1 76.12 316 PHE A N 1
ATOM 2461 C CA . PHE A 1 316 ? -6.809 23.344 14.578 1 76.12 316 PHE A CA 1
ATOM 2462 C C . PHE A 1 316 ? -7.512 22.969 15.883 1 76.12 316 PHE A C 1
ATOM 2464 O O . PHE A 1 316 ? -6.875 22.484 16.812 1 76.12 316 PHE A O 1
ATOM 2471 N N . PHE A 1 317 ? -8.734 23.281 15.922 1 83.12 317 PHE A N 1
ATOM 2472 C CA . PHE A 1 317 ? -9.648 22.875 16.984 1 83.12 317 PHE A CA 1
ATOM 2473 C C . PHE A 1 317 ? -11.094 22.906 16.5 1 83.12 317 PHE A C 1
ATOM 2475 O O . PHE A 1 317 ? -11.469 23.766 15.695 1 83.12 317 PHE A O 1
ATOM 2482 N N . PRO A 1 318 ? -11.883 21.922 16.953 1 83.06 318 PRO A N 1
ATOM 2483 C CA . PRO A 1 318 ? -13.289 22.016 16.547 1 83.06 318 PRO A CA 1
ATOM 2484 C C . PRO A 1 318 ? -13.906 23.375 16.891 1 83.06 318 PRO A C 1
ATOM 2486 O O . PRO A 1 318 ? -13.625 23.938 17.953 1 83.06 318 PRO A O 1
ATOM 2489 N N . LEU A 1 319 ? -14.664 23.906 15.984 1 84.69 319 LEU A N 1
ATOM 2490 C CA . LEU A 1 319 ? -15.32 25.188 16.188 1 84.69 319 LEU A CA 1
ATOM 2491 C C . LEU A 1 319 ? -16.328 25.109 17.328 1 84.69 319 LEU A C 1
ATOM 2493 O O . LEU A 1 319 ? -16.75 24.016 17.719 1 84.69 319 LEU A O 1
ATOM 2497 N N . PRO A 1 320 ? -16.656 26.203 17.812 1 85.5 320 PRO A N 1
ATOM 2498 C CA . PRO A 1 320 ? -17.609 26.219 18.938 1 85.5 320 PRO A CA 1
ATOM 2499 C C . PRO A 1 320 ? -18.906 25.469 18.609 1 85.5 320 PRO A C 1
ATOM 2501 O O . PRO A 1 320 ? -19.5 24.844 19.5 1 85.5 320 PRO A O 1
ATOM 2504 N N . GLU A 1 321 ? -19.297 25.484 17.391 1 86 321 GLU A N 1
ATOM 2505 C CA . GLU A 1 321 ? -20.531 24.812 16.984 1 86 321 GLU A CA 1
ATOM 2506 C C . GLU A 1 321 ? -20.391 23.297 17.078 1 86 321 GLU A C 1
ATOM 2508 O O . GLU A 1 321 ? -21.391 22.578 17.125 1 86 321 GLU A O 1
ATOM 2513 N N . SER A 1 322 ? -19.125 22.859 17.141 1 91.69 322 SER A N 1
ATOM 2514 C CA . SER A 1 322 ? -18.859 21.422 17.203 1 91.69 322 SER A CA 1
ATOM 2515 C C . SER A 1 322 ? -18.5 21 18.625 1 91.69 322 SER A C 1
ATOM 2517 O O . SER A 1 322 ? -18.109 19.859 18.875 1 91.69 322 SER A O 1
ATOM 2519 N N . ALA A 1 323 ? -18.625 21.906 19.578 1 91.94 323 ALA A N 1
ATOM 2520 C CA . ALA A 1 323 ? -18.25 21.625 20.953 1 91.94 323 ALA A CA 1
ATOM 2521 C C . ALA A 1 323 ? -19.047 20.469 21.531 1 91.94 323 ALA A C 1
ATOM 2523 O O . ALA A 1 323 ? -18.516 19.625 22.266 1 91.94 323 ALA A O 1
ATOM 2524 N N . SER A 1 324 ? -20.344 20.5 21.219 1 94 324 SER A N 1
ATOM 2525 C CA . SER A 1 324 ? -21.203 19.438 21.719 1 94 324 SER A CA 1
ATOM 2526 C C . SER A 1 324 ? -20.766 18.078 21.172 1 94 324 SER A C 1
ATOM 2528 O O . SER A 1 324 ? -20.812 17.062 21.891 1 94 324 SER A O 1
ATOM 2530 N N . HIS A 1 325 ? -20.406 18 19.891 1 96.62 325 HIS A N 1
ATOM 2531 C CA . HIS A 1 325 ? -19.906 16.766 19.297 1 96.62 325 HIS A CA 1
ATOM 2532 C C . HIS A 1 325 ? -18.609 16.328 19.953 1 96.62 325 HIS A C 1
ATOM 2534 O O . HIS A 1 325 ? -18.406 15.133 20.188 1 96.62 325 HIS A O 1
ATOM 2540 N N . LEU A 1 326 ? -17.734 17.281 20.219 1 96.5 326 LEU A N 1
ATOM 2541 C CA . LEU A 1 326 ? -16.469 16.984 20.875 1 96.5 326 LEU A CA 1
ATOM 2542 C C . LEU A 1 326 ? -16.703 16.359 22.25 1 96.5 326 LEU A C 1
ATOM 2544 O O . LEU A 1 326 ? -16.109 15.328 22.578 1 96.5 326 LEU A O 1
ATOM 2548 N N . MET A 1 327 ? -17.562 16.984 23.031 1 96.44 327 MET A N 1
ATOM 2549 C CA . MET A 1 327 ? -17.875 16.469 24.359 1 96.44 327 MET A CA 1
ATOM 2550 C C . MET A 1 327 ? -18.531 15.086 24.266 1 96.44 327 MET A C 1
ATOM 2552 O O . MET A 1 327 ? -18.234 14.203 25.078 1 96.44 327 MET A O 1
ATOM 2556 N N . ALA A 1 328 ? -19.406 14.922 23.266 1 97.62 328 ALA A N 1
ATOM 2557 C CA . ALA A 1 328 ? -20.078 13.641 23.062 1 97.62 328 ALA A CA 1
ATOM 2558 C C . ALA A 1 328 ? -19.078 12.531 22.781 1 97.62 328 ALA A C 1
ATOM 2560 O O . ALA A 1 328 ? -19.156 11.438 23.344 1 97.62 328 ALA A O 1
ATOM 2561 N N . VAL A 1 329 ? -18.109 12.805 21.906 1 98.5 329 VAL A N 1
ATOM 2562 C CA . VAL A 1 329 ? -17.062 11.844 21.547 1 98.5 329 VAL A CA 1
ATOM 2563 C C . VAL A 1 329 ? -16.25 11.484 22.781 1 98.5 329 VAL A C 1
ATOM 2565 O O . VAL A 1 329 ? -16.047 10.305 23.078 1 98.5 329 VAL A O 1
ATOM 2568 N N . LEU A 1 330 ? -15.828 12.461 23.562 1 98.31 330 LEU A N 1
ATOM 2569 C CA . LEU A 1 330 ? -14.945 12.258 24.703 1 98.31 330 LEU A CA 1
ATOM 2570 C C . LEU A 1 330 ? -15.68 11.57 25.844 1 98.31 330 LEU A C 1
ATOM 2572 O O . LEU A 1 330 ? -15.086 10.758 26.562 1 98.31 330 LEU A O 1
ATOM 2576 N N . ASP A 1 331 ? -16.984 11.852 25.984 1 98.44 331 ASP A N 1
ATOM 2577 C CA . ASP A 1 331 ? -17.797 11.25 27.031 1 98.44 331 ASP A CA 1
ATOM 2578 C C . ASP A 1 331 ? -17.859 9.734 26.875 1 98.44 331 ASP A C 1
ATOM 2580 O O . ASP A 1 331 ? -18 9.008 27.859 1 98.44 331 ASP A O 1
ATOM 2584 N N . GLU A 1 332 ? -17.797 9.242 25.641 1 98.75 332 GLU A N 1
ATOM 2585 C CA . GLU A 1 332 ? -17.969 7.812 25.391 1 98.75 332 GLU A CA 1
ATOM 2586 C C . GLU A 1 332 ? -16.734 7.023 25.797 1 98.75 332 GLU A C 1
ATOM 2588 O O . GLU A 1 332 ? -16.797 5.809 25.969 1 98.75 332 GLU A O 1
ATOM 2593 N N . ILE A 1 333 ? -15.578 7.699 25.969 1 98.81 333 ILE A N 1
ATOM 2594 C CA . ILE A 1 333 ? -14.312 7.031 26.25 1 98.81 333 ILE A CA 1
ATOM 2595 C C . ILE A 1 333 ? -14.352 6.391 27.625 1 98.81 333 ILE A C 1
ATOM 2597 O O . ILE A 1 333 ? -14.156 5.184 27.766 1 98.81 333 ILE A O 1
ATOM 2601 N N . PRO A 1 334 ? -14.656 7.145 28.688 1 98.62 334 PRO A N 1
ATOM 2602 C CA . PRO A 1 334 ? -14.734 6.5 30 1 98.62 334 PRO A CA 1
ATOM 2603 C C . PRO A 1 334 ? -15.883 5.5 30.094 1 98.62 334 PRO A C 1
ATOM 2605 O O . PRO A 1 334 ? -15.773 4.5 30.812 1 98.62 334 PRO A O 1
ATOM 2608 N N . LYS A 1 335 ? -17 5.742 29.391 1 98.31 335 LYS A N 1
ATOM 2609 C CA . LYS A 1 335 ? -18.109 4.801 29.391 1 98.31 335 LYS A CA 1
ATOM 2610 C C . LYS A 1 335 ? -17.688 3.443 28.844 1 98.31 335 LYS A C 1
ATOM 2612 O O . LYS A 1 335 ? -18.234 2.41 29.234 1 98.31 335 LYS A O 1
ATOM 2617 N N . ALA A 1 336 ? -16.734 3.477 27.969 1 98.44 336 ALA A N 1
ATOM 2618 C CA . ALA A 1 336 ? -16.234 2.242 27.375 1 98.44 336 ALA A CA 1
ATOM 2619 C C . ALA A 1 336 ? -15.141 1.624 28.219 1 98.44 336 ALA A C 1
ATOM 2621 O O . ALA A 1 336 ? -14.562 0.597 27.859 1 98.44 336 ALA A O 1
ATOM 2622 N N . GLY A 1 337 ? -14.75 2.25 29.328 1 98.12 337 GLY A N 1
ATOM 2623 C CA . GLY A 1 337 ? -13.797 1.678 30.266 1 98.12 337 GLY A CA 1
ATOM 2624 C C . GLY A 1 337 ? -12.398 2.234 30.109 1 98.12 337 GLY A C 1
ATOM 2625 O O . GLY A 1 337 ? -11.453 1.742 30.734 1 98.12 337 GLY A O 1
ATOM 2626 N N . PHE A 1 338 ? -12.219 3.246 29.281 1 98.75 338 PHE A N 1
ATOM 2627 C CA . PHE A 1 338 ? -10.922 3.859 29.062 1 98.75 338 PHE A CA 1
ATOM 2628 C C . PHE A 1 338 ? -10.797 5.172 29.828 1 98.75 338 PHE A C 1
ATOM 2630 O O . PHE A 1 338 ? -11.805 5.742 30.25 1 98.75 338 PHE A O 1
ATOM 2637 N N . LYS A 1 339 ? -9.633 5.617 30.016 1 98.81 339 LYS A N 1
ATOM 2638 C CA . LYS A 1 339 ? -9.32 6.992 30.406 1 98.81 339 LYS A CA 1
ATOM 2639 C C . LYS A 1 339 ? -8.844 7.801 29.203 1 98.81 339 LYS A C 1
ATOM 2641 O O . LYS A 1 339 ? -8.633 7.25 28.125 1 98.81 339 LYS A O 1
ATOM 2646 N N . PHE A 1 340 ? -8.766 9.125 29.344 1 98.75 340 PHE A N 1
ATOM 2647 C CA . PHE A 1 340 ? -8.25 9.867 28.188 1 98.75 340 PHE A CA 1
ATOM 2648 C C . PHE A 1 340 ? -7.449 11.078 28.656 1 98.75 340 PHE A C 1
ATOM 2650 O O . PHE A 1 340 ? -7.668 11.602 29.75 1 98.75 340 PHE A O 1
ATOM 2657 N N . VAL A 1 341 ? -6.422 11.398 27.922 1 98.56 341 VAL A N 1
ATOM 2658 C CA . VAL A 1 341 ? -5.68 12.648 27.984 1 98.56 341 VAL A CA 1
ATOM 2659 C C . VAL A 1 341 ? -6.082 13.547 26.812 1 98.56 341 VAL A C 1
ATOM 2661 O O . VAL A 1 341 ? -5.977 13.148 25.656 1 98.56 341 VAL A O 1
ATOM 2664 N N . PHE A 1 342 ? -6.598 14.727 27.109 1 97.56 342 PHE A N 1
ATOM 2665 C CA . PHE A 1 342 ? -6.953 15.664 26.062 1 97.56 342 PHE A CA 1
ATOM 2666 C C . PHE A 1 342 ? -6.062 16.906 26.109 1 97.56 342 PHE A C 1
ATOM 2668 O O . PHE A 1 342 ? -6.234 17.75 26.984 1 97.56 342 PHE A O 1
ATOM 2675 N N . ALA A 1 343 ? -5.129 16.984 25.141 1 94.94 343 ALA A N 1
ATOM 2676 C CA . ALA A 1 343 ? -4.199 18.109 25.062 1 94.94 343 ALA A CA 1
ATOM 2677 C C . ALA A 1 343 ? -4.871 19.328 24.453 1 94.94 343 ALA A C 1
ATOM 2679 O O . ALA A 1 343 ? -5.387 19.266 23.328 1 94.94 343 ALA A O 1
ATOM 2680 N N . LEU A 1 344 ? -4.887 20.406 25.141 1 91.38 344 LEU A N 1
ATOM 2681 C CA . LEU A 1 344 ? -5.488 21.656 24.688 1 91.38 344 LEU A CA 1
ATOM 2682 C C . LEU A 1 344 ? -4.422 22.625 24.172 1 91.38 344 LEU A C 1
ATOM 2684 O O . LEU A 1 344 ? -4.352 23.766 24.609 1 91.38 344 LEU A O 1
ATOM 2688 N N . SER A 1 345 ? -3.701 22.172 23.188 1 81.12 345 SER A N 1
ATOM 2689 C CA . SER A 1 345 ? -2.529 22.906 22.719 1 81.12 345 SER A CA 1
ATOM 2690 C C . SER A 1 345 ? -2.928 24.031 21.781 1 81.12 345 SER A C 1
ATOM 2692 O O . SER A 1 345 ? -2.15 24.969 21.547 1 81.12 345 SER A O 1
ATOM 2694 N N . SER A 1 346 ? -4.113 23.984 21.25 1 79.38 346 SER A N 1
ATOM 2695 C CA . SER A 1 346 ? -4.574 25.031 20.344 1 79.38 346 SER A CA 1
ATOM 2696 C C . SER A 1 346 ? -5.074 26.25 21.094 1 79.38 346 SER A C 1
ATOM 2698 O O . SER A 1 346 ? -5.805 26.125 22.078 1 79.38 346 SER A O 1
ATOM 2700 N N . PRO A 1 347 ? -4.68 27.359 20.625 1 74.69 347 PRO A N 1
ATOM 2701 C CA . PRO A 1 347 ? -5.219 28.578 21.234 1 74.69 347 PRO A CA 1
ATOM 2702 C C . PRO A 1 347 ? -6.723 28.734 21.031 1 74.69 347 PRO A C 1
ATOM 2704 O O . PRO A 1 347 ? -7.367 29.547 21.688 1 74.69 347 PRO A O 1
ATOM 2707 N N . HIS A 1 348 ? -7.281 27.938 20.156 1 76.62 348 HIS A N 1
ATOM 2708 C CA . HIS A 1 348 ? -8.703 28 19.844 1 76.62 348 HIS A CA 1
ATOM 2709 C C . HIS A 1 348 ? -9.508 27.062 20.734 1 76.62 348 HIS A C 1
ATOM 2711 O O . HIS A 1 348 ? -10.742 27.016 20.641 1 76.62 348 HIS A O 1
ATOM 2717 N N . ALA A 1 349 ? -8.805 26.453 21.562 1 77.69 349 ALA A N 1
ATOM 2718 C CA . ALA A 1 349 ? -9.477 25.453 22.406 1 77.69 349 ALA A CA 1
ATOM 2719 C C . ALA A 1 349 ? -10.461 26.125 23.359 1 77.69 349 ALA A C 1
ATOM 2721 O O . ALA A 1 349 ? -10.094 27.016 24.125 1 77.69 349 ALA A O 1
ATOM 2722 N N . GLN A 1 350 ? -11.734 25.766 23.156 1 80.69 350 GLN A N 1
ATOM 2723 C CA . GLN A 1 350 ? -12.805 26.219 24.047 1 80.69 350 GLN A CA 1
ATOM 2724 C C . GLN A 1 350 ? -13.656 25.047 24.516 1 80.69 350 GLN A C 1
ATOM 2726 O O . GLN A 1 350 ? -14.414 24.469 23.75 1 80.69 350 GLN A O 1
ATOM 2731 N N . ILE A 1 351 ? -13.469 24.703 25.75 1 87.56 351 ILE A N 1
ATOM 2732 C CA . ILE A 1 351 ? -14.219 23.594 26.312 1 87.56 351 ILE A CA 1
ATOM 2733 C C . ILE A 1 351 ? -14.805 24 27.656 1 87.56 351 ILE A C 1
ATOM 2735 O O . ILE A 1 351 ? -14.25 24.859 28.359 1 87.56 351 ILE A O 1
ATOM 2739 N N . ASP A 1 352 ? -15.906 23.484 28.016 1 90.88 352 ASP A N 1
ATOM 2740 C CA . ASP A 1 352 ? -16.609 23.781 29.266 1 90.88 352 ASP A CA 1
ATOM 2741 C C . ASP A 1 352 ? -15.781 23.344 30.484 1 90.88 352 ASP A C 1
ATOM 2743 O O . ASP A 1 352 ? -15.445 22.172 30.625 1 90.88 352 ASP A O 1
ATOM 2747 N N . LYS A 1 353 ? -15.539 24.297 31.359 1 93.69 353 LYS A N 1
ATOM 2748 C CA . LYS A 1 353 ? -14.688 24.031 32.531 1 93.69 353 LYS A CA 1
ATOM 2749 C C . LYS A 1 353 ? -15.352 23.062 33.5 1 93.69 353 LYS A C 1
ATOM 2751 O O . LYS A 1 353 ? -14.68 22.234 34.094 1 93.69 353 LYS A O 1
ATOM 2756 N N . SER A 1 354 ? -16.594 23.234 33.656 1 96.31 354 SER A N 1
ATOM 2757 C CA . SER A 1 354 ? -17.312 22.344 34.562 1 96.31 354 SER A CA 1
ATOM 2758 C C . SER A 1 354 ? -17.297 20.906 34.062 1 96.31 354 SER A C 1
ATOM 2760 O O . SER A 1 354 ? -17.203 19.969 34.844 1 96.31 354 SER A O 1
ATOM 2762 N N . TRP A 1 355 ? -17.438 20.828 32.75 1 96.62 355 TRP A N 1
ATOM 2763 C CA . TRP A 1 355 ? -17.375 19.5 32.125 1 96.62 355 TRP A CA 1
ATOM 2764 C C . TRP A 1 355 ? -16 18.875 32.344 1 96.62 355 TRP A C 1
ATOM 2766 O O . TRP A 1 355 ? -15.891 17.703 32.688 1 96.62 355 TRP A O 1
ATOM 2776 N N . MET A 1 356 ? -14.938 19.641 32.219 1 97.19 356 MET A N 1
ATOM 2777 C CA . MET A 1 356 ? -13.578 19.172 32.438 1 97.19 356 MET A CA 1
ATOM 2778 C C . MET A 1 356 ? -13.383 18.719 33.875 1 97.19 356 MET A C 1
ATOM 2780 O O . MET A 1 356 ? -12.844 17.641 34.125 1 97.19 356 MET A O 1
ATOM 2784 N N . GLU A 1 357 ? -13.828 19.547 34.781 1 97.12 357 GLU A N 1
ATOM 2785 C CA . GLU A 1 357 ? -13.672 19.281 36.188 1 97.12 357 GLU A CA 1
ATOM 2786 C C . GLU A 1 357 ? -14.391 18 36.594 1 97.12 357 GLU A C 1
ATOM 2788 O O . GLU A 1 357 ? -13.898 17.234 37.438 1 97.12 357 GLU A O 1
ATOM 2793 N N . ALA A 1 358 ? -15.5 17.812 36.031 1 97.94 358 ALA A N 1
ATOM 2794 C CA . ALA A 1 358 ? -16.25 16.594 36.344 1 97.94 358 ALA A CA 1
ATOM 2795 C C . ALA A 1 358 ? -15.461 15.352 35.969 1 97.94 358 ALA A C 1
ATOM 2797 O O . ALA A 1 358 ? -15.453 14.367 36.688 1 97.94 358 ALA A O 1
ATOM 2798 N N . HIS A 1 359 ? -14.836 15.336 34.781 1 98.19 359 HIS A N 1
ATOM 2799 C CA . HIS A 1 359 ? -14.023 14.203 34.344 1 98.19 359 HIS A CA 1
ATOM 2800 C C . HIS A 1 359 ? -12.789 14.039 35.219 1 98.19 359 HIS A C 1
ATOM 2802 O O . HIS A 1 359 ? -12.383 12.914 35.531 1 98.19 359 HIS A O 1
ATOM 2808 N N . ILE A 1 360 ? -12.172 15.148 35.625 1 97.88 360 ILE A N 1
ATOM 2809 C CA . ILE A 1 360 ? -10.992 15.109 36.469 1 97.88 360 ILE A CA 1
ATOM 2810 C C . ILE A 1 360 ? -11.352 14.5 37.844 1 97.88 360 ILE A C 1
ATOM 2812 O O . ILE A 1 360 ? -10.648 13.602 38.312 1 97.88 360 ILE A O 1
ATOM 2816 N N . GLN A 1 361 ? -12.422 14.922 38.406 1 97.75 361 GLN A N 1
ATOM 2817 C CA . GLN A 1 361 ? -12.852 14.453 39.719 1 97.75 361 GLN A CA 1
ATOM 2818 C C . GLN A 1 361 ? -13.188 12.961 39.688 1 97.75 361 GLN A C 1
ATOM 2820 O O . GLN A 1 361 ? -12.945 12.25 40.656 1 97.75 361 GLN A O 1
ATOM 2825 N N . ALA A 1 362 ? -13.719 12.547 38.625 1 97.94 362 ALA A N 1
ATOM 2826 C CA . ALA A 1 362 ? -14.086 11.141 38.469 1 97.94 362 ALA A CA 1
ATOM 2827 C C . ALA A 1 362 ? -12.859 10.289 38.156 1 97.94 362 ALA A C 1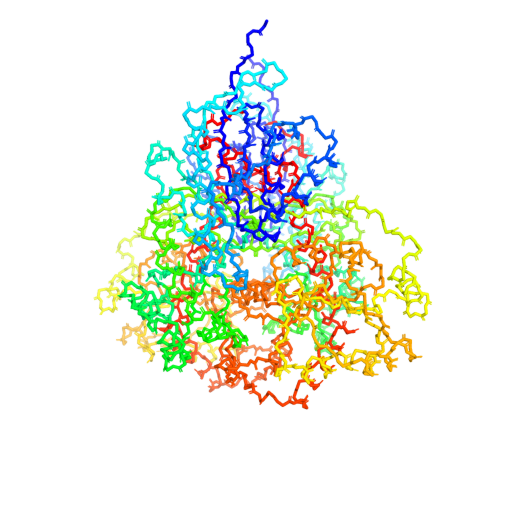
ATOM 2829 O O . ALA A 1 362 ? -12.953 9.055 38.125 1 97.94 362 ALA A O 1
ATOM 2830 N N . GLY A 1 363 ? -11.672 10.945 37.875 1 97.5 363 GLY A N 1
ATOM 2831 C CA . GLY A 1 363 ? -10.445 10.234 37.562 1 97.5 363 GLY A CA 1
ATOM 2832 C C . GLY A 1 363 ? -10.383 9.766 36.125 1 97.5 363 GLY A C 1
ATOM 2833 O O . GLY A 1 363 ? -9.57 8.914 35.781 1 97.5 363 GLY A O 1
ATOM 2834 N N . ASN A 1 364 ? -11.25 10.297 35.25 1 98.31 364 ASN A N 1
ATOM 2835 C CA . ASN A 1 364 ? -11.391 9.828 33.875 1 98.31 364 ASN A CA 1
ATOM 2836 C C . ASN A 1 364 ? -10.32 10.43 32.969 1 98.31 364 ASN A C 1
ATOM 2838 O O . ASN A 1 364 ? -9.953 9.836 31.953 1 98.31 364 ASN A O 1
ATOM 2842 N N . ALA A 1 365 ? -9.898 11.672 33.312 1 98.5 365 ALA A N 1
ATOM 2843 C CA . ALA A 1 365 ? -9.125 12.375 32.281 1 98.5 365 ALA A CA 1
ATOM 2844 C C . ALA A 1 365 ? -8.273 13.477 32.906 1 98.5 365 ALA A C 1
ATOM 2846 O O . ALA A 1 365 ? -8.477 13.852 34.062 1 98.5 365 ALA A O 1
ATOM 2847 N N . ILE A 1 366 ? -7.336 13.93 32.188 1 98 366 ILE A N 1
ATOM 2848 C CA . ILE A 1 366 ? -6.605 15.164 32.469 1 98 366 ILE A CA 1
ATOM 2849 C C . ILE A 1 366 ? -6.57 16.031 31.203 1 98 366 ILE A C 1
ATOM 2851 O O . ILE A 1 366 ? -6.691 15.516 30.078 1 98 366 ILE A O 1
ATOM 2855 N N . PHE A 1 367 ? -6.422 17.328 31.375 1 96.75 367 PHE A N 1
ATOM 2856 C CA . PHE A 1 367 ? -6.5 18.312 30.297 1 96.75 367 PHE A CA 1
ATOM 2857 C C . PHE A 1 367 ? -5.285 19.219 30.297 1 96.75 367 PHE A C 1
ATOM 2859 O O . PHE A 1 367 ? -5.406 20.422 30.531 1 96.75 367 PHE A O 1
ATOM 2866 N N . PRO A 1 368 ? -4.156 18.688 29.859 1 95 368 PRO A N 1
ATOM 2867 C CA . PRO A 1 368 ? -2.957 19.531 29.844 1 95 368 PRO A CA 1
ATOM 2868 C C . PRO A 1 368 ? -2.961 20.531 28.703 1 95 368 PRO A C 1
ATOM 2870 O O . PRO A 1 368 ? -3.457 20.234 27.609 1 95 368 PRO A O 1
ATOM 2873 N N . GLU A 1 369 ? -2.344 21.703 28.875 1 89.62 369 GLU A N 1
ATOM 2874 C CA . GLU A 1 369 ? -2.191 22.703 27.828 1 89.62 369 GLU A CA 1
ATOM 2875 C C . GLU A 1 369 ? -1.109 22.312 26.828 1 89.62 369 GLU A C 1
ATOM 2877 O O . GLU A 1 369 ? -1.132 22.734 25.672 1 89.62 369 GLU A O 1
ATOM 2882 N N . TRP A 1 370 ? -0.231 21.562 27.359 1 86.88 370 TRP A N 1
ATOM 2883 C CA . TRP A 1 370 ? 0.848 21.062 26.516 1 86.88 370 TRP A CA 1
ATOM 2884 C C . TRP A 1 370 ? 1.243 19.641 26.906 1 86.88 370 TRP A C 1
ATOM 2886 O O . TRP A 1 370 ? 1.193 19.297 28.094 1 86.88 370 TRP A O 1
ATOM 2896 N N . THR A 1 371 ? 1.6 18.875 25.922 1 90.56 371 THR A N 1
ATOM 2897 C CA . THR A 1 371 ? 2.117 17.531 26.156 1 90.56 371 THR A CA 1
ATOM 2898 C C . THR A 1 371 ? 3.324 17.25 25.266 1 90.56 371 THR A C 1
ATOM 2900 O O . THR A 1 371 ? 3.439 17.812 24.172 1 90.56 371 THR A O 1
ATOM 2903 N N . ASN A 1 372 ? 4.246 16.547 25.797 1 90.88 372 ASN A N 1
ATOM 2904 C CA . ASN A 1 372 ? 5.203 15.875 24.938 1 90.88 372 ASN A CA 1
ATOM 2905 C C . ASN A 1 372 ? 4.562 14.711 24.188 1 90.88 372 ASN A C 1
ATOM 2907 O O . ASN A 1 372 ? 4.598 13.578 24.641 1 90.88 372 ASN A O 1
ATOM 2911 N N . GLN A 1 373 ? 4.023 15.016 23.047 1 93.19 373 GLN A N 1
ATOM 2912 C CA . GLN A 1 373 ? 3.188 14.07 22.312 1 93.19 373 GLN A CA 1
ATOM 2913 C C . GLN A 1 373 ? 3.934 12.766 22.047 1 93.19 373 GLN A C 1
ATOM 2915 O O . GLN A 1 373 ? 3.373 11.68 22.219 1 93.19 373 GLN A O 1
ATOM 2920 N N . THR A 1 374 ? 5.184 12.836 21.609 1 93.56 374 THR A N 1
ATOM 2921 C CA . THR A 1 374 ? 5.949 11.633 21.281 1 93.56 374 THR A CA 1
ATOM 2922 C C . THR A 1 374 ? 6.125 10.758 22.516 1 93.56 374 THR A C 1
ATOM 2924 O O . THR A 1 374 ? 5.961 9.531 22.438 1 93.56 374 THR A O 1
ATOM 2927 N N . ALA A 1 375 ? 6.402 11.391 23.641 1 93.81 375 ALA A N 1
ATOM 2928 C CA . ALA A 1 375 ? 6.551 10.633 24.875 1 93.81 375 ALA A CA 1
ATOM 2929 C C . ALA A 1 375 ? 5.227 9.992 25.297 1 93.81 375 ALA A C 1
ATOM 2931 O O . ALA A 1 375 ? 5.203 8.852 25.766 1 93.81 375 ALA A O 1
ATOM 2932 N N . VAL A 1 376 ? 4.18 10.742 25.156 1 96.44 376 VAL A N 1
ATOM 2933 C CA . VAL A 1 376 ? 2.854 10.234 25.5 1 96.44 376 VAL A CA 1
ATOM 2934 C C . VAL A 1 376 ? 2.529 9.016 24.641 1 96.44 376 VAL A C 1
ATOM 2936 O O . VAL A 1 376 ? 2.1 7.98 25.156 1 96.44 376 VAL A O 1
ATOM 2939 N N . LEU A 1 377 ? 2.775 9.102 23.344 1 97.25 377 LEU A N 1
ATOM 2940 C CA . LEU A 1 377 ? 2.428 8.047 22.406 1 97.25 377 LEU A CA 1
ATOM 2941 C C . LEU A 1 377 ? 3.275 6.797 22.641 1 97.25 377 LEU A C 1
ATOM 2943 O O . LEU A 1 377 ? 2.895 5.695 22.234 1 97.25 377 LEU A O 1
ATOM 2947 N N . GLU A 1 378 ? 4.371 6.941 23.312 1 96.69 378 GLU A N 1
ATOM 2948 C CA . GLU A 1 378 ? 5.254 5.812 23.578 1 96.69 378 GLU A CA 1
ATOM 2949 C C . GLU A 1 378 ? 4.828 5.059 24.828 1 96.69 378 GLU A C 1
ATOM 2951 O O . GLU A 1 378 ? 5.293 3.945 25.078 1 96.69 378 GLU A O 1
ATOM 2956 N N . HIS A 1 379 ? 4.035 5.691 25.641 1 97.25 379 HIS A N 1
ATOM 2957 C CA . HIS A 1 379 ? 3.641 5.074 26.906 1 97.25 379 HIS A CA 1
ATOM 2958 C C . HIS A 1 379 ? 2.77 3.846 26.656 1 97.25 379 HIS A C 1
ATOM 2960 O O . HIS A 1 379 ? 1.838 3.885 25.859 1 97.25 379 HIS A O 1
ATOM 2966 N N . PRO A 1 380 ? 2.941 2.766 27.359 1 97.38 380 PRO A N 1
ATOM 2967 C CA . PRO A 1 380 ? 2.227 1.514 27.109 1 97.38 380 PRO A CA 1
ATOM 2968 C C . PRO A 1 380 ? 0.731 1.618 27.406 1 97.38 380 PRO A C 1
ATOM 2970 O O . PRO A 1 380 ? -0.054 0.799 26.922 1 97.38 380 PRO A O 1
ATOM 2973 N N . ALA A 1 381 ? 0.329 2.617 28.125 1 98.5 381 ALA A N 1
ATOM 2974 C CA . ALA A 1 381 ? -1.085 2.779 28.453 1 98.5 381 ALA A CA 1
ATOM 2975 C C . ALA A 1 381 ? -1.875 3.277 27.234 1 98.5 381 ALA A C 1
ATOM 2977 O O . ALA A 1 381 ? -3.105 3.195 27.219 1 98.5 381 ALA A O 1
ATOM 2978 N N . ILE A 1 382 ? -1.229 3.801 26.25 1 98.69 382 ILE A N 1
ATOM 2979 C CA . ILE A 1 382 ? -1.926 4.453 25.156 1 98.69 382 ILE A CA 1
ATOM 2980 C C . ILE A 1 382 ? -2.604 3.4 24.281 1 98.69 382 ILE A C 1
ATOM 2982 O O . ILE A 1 382 ? -1.973 2.42 23.875 1 98.69 382 ILE A O 1
ATOM 2986 N N . HIS A 1 383 ? -3.863 3.629 23.984 1 98.75 383 HIS A N 1
ATOM 2987 C CA . HIS A 1 383 ? -4.715 2.727 23.219 1 98.75 383 HIS A CA 1
ATOM 2988 C C . HIS A 1 383 ? -4.875 3.207 21.781 1 98.75 383 HIS A C 1
ATOM 2990 O O . HIS A 1 383 ? -4.484 2.508 20.844 1 98.75 383 HIS A O 1
ATOM 2996 N N . TYR A 1 384 ? -5.41 4.324 21.531 1 98.88 384 TYR A N 1
ATOM 2997 C CA . TYR A 1 384 ? -5.574 5.02 20.266 1 98.88 384 TYR A CA 1
ATOM 2998 C C . TYR A 1 384 ? -5.254 6.504 20.422 1 98.88 384 TYR A C 1
ATOM 3000 O O . TYR A 1 384 ? -5.273 7.043 21.531 1 98.88 384 TYR A O 1
ATOM 3008 N N . PHE A 1 385 ? -4.871 7.137 19.391 1 98.88 385 PHE A N 1
ATOM 3009 C CA . PHE A 1 385 ? -4.664 8.578 19.297 1 98.88 385 PHE A CA 1
ATOM 3010 C C . PHE A 1 385 ? -5.797 9.234 18.516 1 98.88 385 PHE A C 1
ATOM 3012 O O . PHE A 1 385 ? -5.922 9.047 17.312 1 98.88 385 PHE A O 1
ATOM 3019 N N . LEU A 1 386 ? -6.727 9.898 19.203 1 98.69 386 LEU A N 1
ATOM 3020 C CA . LEU A 1 386 ? -7.738 10.734 18.562 1 98.69 386 LEU A CA 1
ATOM 3021 C C . LEU A 1 386 ? -7.117 12.016 18 1 98.69 386 LEU A C 1
ATOM 3023 O O . LEU A 1 386 ? -6.707 12.883 18.766 1 98.69 386 LEU A O 1
ATOM 3027 N N . SER A 1 387 ? -7.059 12.125 16.656 1 97.44 387 SER A N 1
ATOM 3028 C CA . SER A 1 387 ? -6.254 13.164 16.016 1 97.44 387 SER A CA 1
ATOM 3029 C C . SER A 1 387 ? -6.98 13.75 14.805 1 97.44 387 SER A C 1
ATOM 3031 O O . SER A 1 387 ? -7.855 13.109 14.227 1 97.44 387 SER A O 1
ATOM 3033 N N . HIS A 1 388 ? -6.625 14.961 14.492 1 96.31 388 HIS A N 1
ATOM 3034 C CA . HIS A 1 388 ? -7.137 15.547 13.25 1 96.31 388 HIS A CA 1
ATOM 3035 C C . HIS A 1 388 ? -6.461 14.93 12.031 1 96.31 388 HIS A C 1
ATOM 3037 O O . HIS A 1 388 ? -6.922 15.109 10.906 1 96.31 388 HIS A O 1
ATOM 3043 N N . GLY A 1 389 ? -5.34 14.258 12.266 1 96.81 389 GLY A N 1
ATOM 3044 C CA . GLY A 1 389 ? -4.75 13.469 11.188 1 96.81 389 GLY A CA 1
ATOM 3045 C C . GLY A 1 389 ? -3.76 14.25 10.352 1 96.81 389 GLY A C 1
ATOM 3046 O O . GLY A 1 389 ? -3.551 13.938 9.172 1 96.81 389 GLY A O 1
ATOM 3047 N N . GLY A 1 390 ? -3.148 15.352 10.922 1 96.5 390 GLY A N 1
ATOM 3048 C CA . GLY A 1 390 ? -2.021 15.961 10.227 1 96.5 390 GLY A CA 1
ATOM 3049 C C . GLY A 1 390 ? -0.869 15 10.008 1 96.5 390 GLY A C 1
ATOM 3050 O O . GLY A 1 390 ? -0.697 14.047 10.766 1 96.5 390 GLY A O 1
ATOM 3051 N N . TRP A 1 391 ? -0.108 15.234 9.094 1 96.75 391 TRP A N 1
ATOM 3052 C CA . TRP A 1 391 ? 0.906 14.273 8.68 1 96.75 391 TRP A CA 1
ATOM 3053 C C . TRP A 1 391 ? 1.959 14.086 9.766 1 96.75 391 TRP A C 1
ATOM 3055 O O . TRP A 1 391 ? 2.391 12.961 10.031 1 96.75 391 TRP A O 1
ATOM 3065 N N . ASN A 1 392 ? 2.391 15.156 10.406 1 95.81 392 ASN A N 1
ATOM 3066 C CA . ASN A 1 392 ? 3.373 15.031 11.477 1 95.81 392 ASN A CA 1
ATOM 3067 C C . ASN A 1 392 ? 2.852 14.156 12.617 1 95.81 392 ASN A C 1
ATOM 3069 O O . ASN A 1 392 ? 3.533 13.227 13.055 1 95.81 392 ASN A O 1
ATOM 3073 N N . SER A 1 393 ? 1.648 14.453 13.047 1 96.06 393 SER A N 1
ATOM 3074 C CA . SER A 1 393 ? 1.051 13.68 14.133 1 96.06 393 SER A CA 1
ATOM 3075 C C . SER A 1 393 ? 0.822 12.227 13.711 1 96.06 393 SER A C 1
ATOM 3077 O O . SER A 1 393 ? 1.041 11.305 14.5 1 96.06 393 SER A O 1
ATOM 3079 N N . SER A 1 394 ? 0.365 12.086 12.523 1 97.75 394 SER A N 1
ATOM 3080 C CA . SER A 1 394 ? 0.097 10.742 12.016 1 97.75 394 SER A CA 1
ATOM 3081 C C . SER A 1 394 ? 1.369 9.898 11.977 1 97.75 394 SER A C 1
ATOM 3083 O O . SER A 1 394 ? 1.362 8.734 12.383 1 97.75 394 SER A O 1
ATOM 3085 N N . THR A 1 395 ? 2.439 10.477 11.5 1 97.69 395 THR A N 1
ATOM 3086 C CA . THR A 1 395 ? 3.684 9.727 11.406 1 97.69 395 THR A CA 1
ATOM 3087 C C . THR A 1 395 ? 4.254 9.453 12.797 1 97.69 395 THR A C 1
ATOM 3089 O O . THR A 1 395 ? 4.852 8.398 13.039 1 97.69 395 THR A O 1
ATOM 3092 N N . GLU A 1 396 ? 4.121 10.43 13.703 1 96.94 396 GLU A N 1
ATOM 3093 C CA . GLU A 1 396 ? 4.543 10.203 15.086 1 96.94 396 GLU A CA 1
ATOM 3094 C C . GLU A 1 396 ? 3.816 9.008 15.695 1 96.94 396 GLU A C 1
ATOM 3096 O O . GLU A 1 396 ? 4.422 8.188 16.391 1 96.94 396 GLU A O 1
ATOM 3101 N N . ALA A 1 397 ? 2.549 8.93 15.422 1 98.38 397 ALA A N 1
ATOM 3102 C CA . ALA A 1 397 ? 1.756 7.812 15.93 1 98.38 397 ALA A CA 1
ATOM 3103 C C . ALA A 1 397 ? 2.164 6.5 15.266 1 98.38 397 ALA A C 1
ATOM 3105 O O . ALA A 1 397 ? 2.359 5.488 15.945 1 98.38 397 ALA A O 1
ATOM 3106 N N . LEU A 1 398 ? 2.352 6.516 13.953 1 98.44 398 LEU A N 1
ATOM 3107 C CA . LEU A 1 398 ? 2.682 5.309 13.203 1 98.44 398 LEU A CA 1
ATOM 3108 C C . LEU A 1 398 ? 3.99 4.703 13.695 1 98.44 398 LEU A C 1
ATOM 3110 O O . LEU A 1 398 ? 4.055 3.51 14 1 98.44 398 LEU A O 1
ATOM 3114 N N . VAL A 1 399 ? 5.055 5.52 13.812 1 97.94 399 VAL A N 1
ATOM 3115 C CA . VAL A 1 399 ? 6.375 4.98 14.117 1 97.94 399 VAL A CA 1
ATOM 3116 C C . VAL A 1 399 ? 6.41 4.496 15.562 1 97.94 399 VAL A C 1
ATOM 3118 O O . VAL A 1 399 ? 7.355 3.816 15.977 1 97.94 399 VAL A O 1
ATOM 3121 N N . ARG A 1 400 ? 5.359 4.789 16.312 1 97.75 400 ARG A N 1
ATOM 3122 C CA . ARG A 1 400 ? 5.266 4.328 17.688 1 97.75 400 ARG A CA 1
ATOM 3123 C C . ARG A 1 400 ? 4.191 3.256 17.828 1 97.75 400 ARG A C 1
ATOM 3125 O O . ARG A 1 400 ? 3.857 2.854 18.953 1 97.75 400 ARG A O 1
ATOM 3132 N N . GLY A 1 401 ? 3.584 2.838 16.703 1 97.94 401 GLY A N 1
ATOM 3133 C CA . GLY A 1 401 ? 2.666 1.712 16.656 1 97.94 401 GLY A CA 1
ATOM 3134 C C . GLY A 1 401 ? 1.305 2.031 17.25 1 97.94 401 GLY A C 1
ATOM 3135 O O . GLY A 1 401 ? 0.612 1.141 17.75 1 97.94 401 GLY A O 1
ATOM 3136 N N . VAL A 1 402 ? 0.873 3.264 17.266 1 98.75 402 VAL A N 1
ATOM 3137 C CA . VAL A 1 402 ? -0.393 3.658 17.875 1 98.75 402 VAL A CA 1
ATOM 3138 C C . VAL A 1 402 ? -1.431 3.922 16.781 1 98.75 402 VAL A C 1
ATOM 3140 O O . VAL A 1 402 ? -1.276 4.844 15.984 1 98.75 402 VAL A O 1
ATOM 3143 N N . PRO A 1 403 ? -2.473 3.102 16.672 1 98.81 403 PRO A N 1
ATOM 3144 C CA . PRO A 1 403 ? -3.537 3.4 15.719 1 98.81 403 PRO A CA 1
ATOM 3145 C C . PRO A 1 403 ? -4.301 4.68 16.062 1 98.81 403 PRO A C 1
ATOM 3147 O O . PRO A 1 403 ? -4.172 5.195 17.172 1 98.81 403 PRO A O 1
ATOM 3150 N N . MET A 1 404 ? -5.098 5.148 15.125 1 98.88 404 MET A N 1
ATOM 3151 C CA . MET A 1 404 ? -5.672 6.473 15.328 1 98.88 404 MET A CA 1
ATOM 3152 C C . MET A 1 404 ? -7.18 6.453 15.094 1 98.88 404 MET A C 1
ATOM 3154 O O . MET A 1 404 ? -7.691 5.59 14.375 1 98.88 404 MET A O 1
ATOM 3158 N N . ILE A 1 405 ? -7.879 7.312 15.742 1 98.88 405 ILE A N 1
ATOM 3159 C CA . ILE A 1 405 ? -9.242 7.73 15.422 1 98.88 405 ILE A CA 1
ATOM 3160 C C . ILE A 1 405 ? -9.227 9.141 14.844 1 98.88 405 ILE A C 1
ATOM 3162 O O . ILE A 1 405 ? -8.984 10.109 15.57 1 98.88 405 ILE A O 1
ATOM 3166 N N . PHE A 1 406 ? -9.523 9.234 13.578 1 98.62 406 PHE A N 1
ATOM 3167 C CA . PHE A 1 406 ? -9.328 10.492 12.859 1 98.62 406 PHE A CA 1
ATOM 3168 C C . PHE A 1 406 ? -10.578 11.359 12.938 1 98.62 406 PHE A C 1
ATOM 3170 O O . PHE A 1 406 ? -11.695 10.867 12.797 1 98.62 406 PHE A O 1
ATOM 3177 N N . TRP A 1 407 ? -10.398 12.602 13.234 1 98.19 407 TRP A N 1
ATOM 3178 C CA . TRP A 1 407 ? -11.352 13.703 13.086 1 98.19 407 TRP A CA 1
ATOM 3179 C C . TRP A 1 407 ? -10.773 14.805 12.211 1 98.19 407 TRP A C 1
ATOM 3181 O O . TRP A 1 407 ? -10.477 15.898 12.703 1 98.19 407 TRP A O 1
ATOM 3191 N N . PRO A 1 408 ? -10.648 14.523 10.898 1 97.19 408 PRO A N 1
ATOM 3192 C CA . PRO A 1 408 ? -9.984 15.469 10 1 97.19 408 PRO A CA 1
ATOM 3193 C C . PRO A 1 408 ? -10.797 16.75 9.789 1 97.19 408 PRO A C 1
ATOM 3195 O O . PRO A 1 408 ? -12.023 16.719 9.875 1 97.19 408 PRO A O 1
ATOM 3198 N N . PHE A 1 409 ? -10.109 17.828 9.492 1 94.94 409 PHE A N 1
ATOM 3199 C CA . PHE A 1 409 ? -10.75 19.109 9.211 1 94.94 409 PHE A CA 1
ATOM 3200 C C . PHE A 1 409 ? -10.641 19.453 7.727 1 94.94 409 PHE A C 1
ATOM 3202 O O . PHE A 1 409 ? -11.656 19.531 7.027 1 94.94 409 PHE A O 1
ATOM 3209 N N . ILE A 1 410 ? -9.383 19.656 7.246 1 90.88 410 ILE A N 1
ATOM 3210 C CA . ILE A 1 410 ? -9.156 20.125 5.891 1 90.88 410 ILE A CA 1
ATOM 3211 C C . ILE A 1 410 ? -7.754 19.719 5.43 1 90.88 410 ILE A C 1
ATOM 3213 O O . ILE A 1 410 ? -7.016 19.078 6.172 1 90.88 410 ILE A O 1
ATOM 3217 N N . GLY A 1 411 ? -7.41 20.078 4.215 1 89.69 411 GLY A N 1
ATOM 3218 C CA . GLY A 1 411 ? -6.062 19.906 3.695 1 89.69 411 GLY A CA 1
ATOM 3219 C C . GLY A 1 411 ? -5.691 18.453 3.455 1 89.69 411 GLY A C 1
ATOM 3220 O O . GLY A 1 411 ? -6.426 17.719 2.785 1 89.69 411 GLY A O 1
ATOM 3221 N N . ASP A 1 412 ? -4.543 18.109 4.082 1 93.94 412 ASP A N 1
ATOM 3222 C CA . ASP A 1 412 ? -4.023 16.75 3.877 1 93.94 412 ASP A CA 1
ATOM 3223 C C . ASP A 1 412 ? -4.73 15.75 4.781 1 93.94 412 ASP A C 1
ATOM 3225 O O . ASP A 1 412 ? -4.672 14.547 4.547 1 93.94 412 ASP A O 1
ATOM 3229 N N . GLN A 1 413 ? -5.449 16.25 5.738 1 96.5 413 GLN A N 1
ATOM 3230 C CA . GLN A 1 413 ? -5.949 15.422 6.828 1 96.5 413 GLN A CA 1
ATOM 3231 C C . GLN A 1 413 ? -6.922 14.359 6.316 1 96.5 413 GLN A C 1
ATOM 3233 O O . GLN A 1 413 ? -6.793 13.18 6.645 1 96.5 413 GLN A O 1
ATOM 3238 N N . PRO A 1 414 ? -7.871 14.758 5.398 1 95.94 414 PRO A N 1
ATOM 3239 C CA . PRO A 1 414 ? -8.789 13.727 4.902 1 95.94 414 PRO A CA 1
ATOM 3240 C C . PRO A 1 414 ? -8.078 12.633 4.105 1 95.94 414 PRO A C 1
ATOM 3242 O O . PRO A 1 414 ? -8.398 11.453 4.246 1 95.94 414 PRO A O 1
ATOM 3245 N N . THR A 1 415 ? -7.102 12.984 3.279 1 95.75 415 THR A N 1
ATOM 3246 C CA . THR A 1 415 ? -6.387 11.992 2.488 1 95.75 415 THR A CA 1
ATOM 3247 C C . THR A 1 415 ? -5.508 11.117 3.381 1 95.75 415 THR A C 1
ATOM 3249 O O . THR A 1 415 ? -5.348 9.922 3.129 1 95.75 415 THR A O 1
ATOM 3252 N N . ASN A 1 416 ? -4.938 11.75 4.441 1 97.75 416 ASN A N 1
ATOM 3253 C CA . ASN A 1 416 ? -4.172 10.961 5.402 1 97.75 416 ASN A CA 1
ATOM 3254 C C . ASN A 1 416 ? -5.043 9.922 6.098 1 97.75 416 ASN A C 1
ATOM 3256 O O . ASN A 1 416 ? -4.629 8.773 6.273 1 97.75 416 ASN A O 1
ATOM 3260 N N . SER A 1 417 ? -6.23 10.398 6.48 1 97.5 417 SER A N 1
ATOM 3261 C CA . SER A 1 417 ? -7.172 9.492 7.133 1 97.5 417 SER A CA 1
ATOM 3262 C C . SER A 1 417 ? -7.535 8.32 6.223 1 97.5 417 SER A C 1
ATOM 3264 O O . SER A 1 417 ? -7.539 7.168 6.66 1 97.5 417 SER A O 1
ATOM 3266 N N . LEU A 1 418 ? -7.809 8.617 4.973 1 95.62 418 LEU A N 1
ATOM 3267 C CA . LEU A 1 418 ? -8.148 7.574 4.012 1 95.62 418 LEU A CA 1
ATOM 3268 C C . LEU A 1 418 ? -6.996 6.594 3.84 1 95.62 418 LEU A C 1
ATOM 3270 O O . LEU A 1 418 ? -7.203 5.379 3.869 1 95.62 418 LEU A O 1
ATOM 3274 N N . GLN A 1 419 ? -5.844 7.094 3.678 1 97 419 GLN A N 1
ATOM 3275 C CA . GLN A 1 419 ? -4.66 6.273 3.451 1 97 419 GLN A CA 1
ATOM 3276 C C . GLN A 1 419 ? -4.387 5.359 4.645 1 97 419 GLN A C 1
ATOM 3278 O O . GLN A 1 419 ? -4.184 4.156 4.477 1 97 419 GLN A O 1
ATOM 3283 N N . ILE A 1 420 ? -4.422 5.93 5.824 1 98.12 420 ILE A N 1
ATOM 3284 C CA . ILE A 1 420 ? -3.965 5.211 7.008 1 98.12 420 ILE A CA 1
ATOM 3285 C C . ILE A 1 420 ? -5.09 4.324 7.543 1 98.12 420 ILE A C 1
ATOM 3287 O O . ILE A 1 420 ? -4.883 3.141 7.812 1 98.12 420 ILE A O 1
ATOM 3291 N N . ALA A 1 421 ? -6.289 4.867 7.625 1 96.75 421 ALA A N 1
ATOM 3292 C CA . ALA A 1 421 ? -7.387 4.133 8.25 1 96.75 421 ALA A CA 1
ATOM 3293 C C . ALA A 1 421 ? -8.039 3.178 7.254 1 96.75 421 ALA A C 1
ATOM 3295 O O . ALA A 1 421 ? -8.32 2.023 7.586 1 96.75 421 ALA A O 1
ATOM 3296 N N . THR A 1 422 ? -8.242 3.641 6.031 1 94.25 422 THR A N 1
ATOM 3297 C CA . THR A 1 422 ? -9.008 2.846 5.082 1 94.25 422 THR A CA 1
ATOM 3298 C C . THR A 1 422 ? -8.094 1.924 4.281 1 94.25 422 THR A C 1
ATOM 3300 O O . THR A 1 422 ? -8.32 0.714 4.223 1 94.25 422 THR A O 1
ATOM 3303 N N . VAL A 1 423 ? -7.062 2.434 3.734 1 95.69 423 VAL A N 1
ATOM 3304 C CA . VAL A 1 423 ? -6.211 1.638 2.855 1 95.69 423 VAL A CA 1
ATOM 3305 C C . VAL A 1 423 ? -5.363 0.679 3.688 1 95.69 423 VAL A C 1
ATOM 3307 O O . VAL A 1 423 ? -5.281 -0.513 3.383 1 95.69 423 VAL A O 1
ATOM 3310 N N . HIS A 1 424 ? -4.793 1.16 4.82 1 97.38 424 HIS A N 1
ATOM 3311 C CA . HIS A 1 424 ? -3.83 0.35 5.555 1 97.38 424 HIS A CA 1
ATOM 3312 C C . HIS A 1 424 ? -4.465 -0.272 6.797 1 97.38 424 HIS A C 1
ATOM 3314 O O . HIS A 1 424 ? -3.828 -1.065 7.492 1 97.38 424 HIS A O 1
ATOM 3320 N N . ASN A 1 425 ? -5.734 0.091 7.066 1 95.94 425 ASN A N 1
ATOM 3321 C CA . ASN A 1 425 ? -6.441 -0.438 8.227 1 95.94 425 ASN A CA 1
ATOM 3322 C C . ASN A 1 425 ? -5.672 -0.182 9.523 1 95.94 425 ASN A C 1
ATOM 3324 O O . ASN A 1 425 ? -5.426 -1.107 10.297 1 95.94 425 ASN A O 1
ATOM 3328 N N . CYS A 1 426 ? -5.266 1.033 9.727 1 98.25 426 CYS A N 1
ATOM 3329 C CA . CYS A 1 426 ? -4.52 1.442 10.914 1 98.25 426 CYS A CA 1
ATOM 3330 C C . CYS A 1 426 ? -5.301 2.471 11.719 1 98.25 426 CYS A C 1
ATOM 3332 O O . CYS A 1 426 ? -4.719 3.404 12.273 1 98.25 426 CYS A O 1
ATOM 3334 N N . GLY A 1 427 ? -6.582 2.357 11.75 1 97.94 427 GLY A N 1
ATOM 3335 C CA . GLY A 1 427 ? -7.398 3.281 12.516 1 97.94 427 GLY A CA 1
ATOM 3336 C C . GLY A 1 427 ? -8.82 3.389 12 1 97.94 427 GLY A C 1
ATOM 3337 O O . GLY A 1 427 ? -9.289 2.516 11.273 1 97.94 427 GLY A O 1
ATOM 3338 N N . PHE A 1 428 ? -9.547 4.398 12.523 1 97.69 428 PHE A N 1
ATOM 3339 C CA . PHE A 1 428 ? -10.922 4.723 12.156 1 97.69 428 PHE A CA 1
ATOM 3340 C C . PHE A 1 428 ? -11.055 6.207 11.828 1 97.69 428 PHE A C 1
ATOM 3342 O O . PHE A 1 428 ? -10.172 7 12.156 1 97.69 428 PHE A O 1
ATOM 3349 N N . GLU A 1 429 ? -12.07 6.562 11.148 1 97.69 429 GLU A N 1
ATOM 3350 C CA . GLU A 1 429 ? -12.43 7.965 10.961 1 97.69 429 GLU A CA 1
ATOM 3351 C C . GLU A 1 429 ? -13.844 8.242 11.469 1 97.69 429 GLU A C 1
ATOM 3353 O O . GLU A 1 429 ? -14.773 7.48 11.203 1 97.69 429 GLU A O 1
ATOM 3358 N N . LEU A 1 430 ? -14.023 9.258 12.227 1 98.12 430 LEU A N 1
ATOM 3359 C CA . LEU A 1 430 ? -15.344 9.727 12.633 1 98.12 430 LEU A CA 1
ATOM 3360 C C . LEU A 1 430 ? -16.047 10.445 11.484 1 98.12 430 LEU A C 1
ATOM 3362 O O . LEU A 1 430 ? -15.516 11.422 10.938 1 98.12 430 LEU A O 1
ATOM 3366 N N . LEU A 1 431 ? -17.219 10.016 11.164 1 97.56 431 LEU A N 1
ATOM 3367 C CA . LEU A 1 431 ? -17.953 10.594 10.047 1 97.56 431 LEU A CA 1
ATOM 3368 C C . LEU A 1 431 ? -19.047 11.531 10.547 1 97.56 431 LEU A C 1
ATOM 3370 O O . LEU A 1 431 ? -19.25 12.602 9.977 1 97.56 431 LEU A O 1
ATOM 3374 N N . GLN A 1 432 ? -19.688 11.203 11.609 1 97.94 432 GLN A N 1
ATOM 3375 C CA . GLN A 1 432 ? -20.891 11.891 12.07 1 97.94 432 GLN A CA 1
ATOM 3376 C C . GLN A 1 432 ? -20.547 13.273 12.625 1 97.94 432 GLN A C 1
ATOM 3378 O O . GLN A 1 432 ? -21.438 14.086 12.852 1 97.94 432 GLN A O 1
ATOM 3383 N N . VAL A 1 433 ? -19.266 13.578 12.727 1 98 433 VAL A N 1
ATOM 3384 C CA . VAL A 1 433 ? -18.828 14.859 13.281 1 98 433 VAL A CA 1
ATOM 3385 C C . VAL A 1 433 ? -18.656 15.883 12.156 1 98 433 VAL A C 1
ATOM 3387 O O . VAL A 1 433 ? -18.281 17.031 12.398 1 98 433 VAL A O 1
ATOM 3390 N N . ARG A 1 434 ? -18.812 15.469 10.914 1 97.25 434 ARG A N 1
ATOM 3391 C CA . ARG A 1 434 ? -18.594 16.344 9.766 1 97.25 434 ARG A CA 1
ATOM 3392 C C . ARG A 1 434 ? -19.609 17.484 9.75 1 97.25 434 ARG A C 1
ATOM 3394 O O . ARG A 1 434 ? -20.734 17.328 10.234 1 97.25 434 ARG A O 1
ATOM 3401 N N . THR A 1 435 ? -19.203 18.656 9.25 1 96.12 435 THR A N 1
ATOM 3402 C CA . THR A 1 435 ? -20.031 19.859 9.266 1 96.12 435 THR A CA 1
ATOM 3403 C C . THR A 1 435 ? -20.125 20.469 7.867 1 96.12 435 THR A C 1
ATOM 3405 O O . THR A 1 435 ? -19.391 20.062 6.961 1 96.12 435 THR A O 1
ATOM 3408 N N . GLY A 1 436 ? -21.016 21.406 7.691 1 93.69 436 GLY A N 1
ATOM 3409 C CA . GLY A 1 436 ? -21.156 22.078 6.406 1 93.69 436 GLY A CA 1
ATOM 3410 C C . GLY A 1 436 ? -21.578 21.125 5.293 1 93.69 436 GLY A C 1
ATOM 3411 O O . GLY A 1 436 ? -22.406 20.234 5.512 1 93.69 436 GLY A O 1
ATOM 3412 N N . PRO A 1 437 ? -21.047 21.344 4.117 1 92.94 437 PRO A N 1
ATOM 3413 C CA . PRO A 1 437 ? -21.438 20.5 2.982 1 92.94 437 PRO A CA 1
ATOM 3414 C C . PRO A 1 437 ? -21.109 19.016 3.209 1 92.94 437 PRO A C 1
ATOM 3416 O O . PRO A 1 437 ? -21.812 18.141 2.703 1 92.94 437 PRO A O 1
ATOM 3419 N N . ALA A 1 438 ? -20.109 18.766 3.975 1 93.69 438 ALA A N 1
ATOM 3420 C CA . ALA A 1 438 ? -19.688 17.391 4.215 1 93.69 438 ALA A CA 1
ATOM 3421 C C . ALA A 1 438 ? -20.656 16.656 5.129 1 93.69 438 ALA A C 1
ATOM 3423 O O . ALA A 1 438 ? -20.609 15.438 5.254 1 93.69 438 ALA A O 1
ATOM 3424 N N . GLN A 1 439 ? -21.531 17.5 5.816 1 94 439 GLN A N 1
ATOM 3425 C CA . GLN A 1 439 ? -22.609 16.875 6.57 1 94 439 GLN A CA 1
ATOM 3426 C C . GLN A 1 439 ? -23.75 16.453 5.648 1 94 439 GLN A C 1
ATOM 3428 O O . GLN A 1 439 ? -24.812 17.062 5.648 1 94 439 GLN A O 1
ATOM 3433 N N . SER A 1 440 ? -23.578 15.664 4.684 1 92.5 440 SER A N 1
ATOM 3434 C CA . SER A 1 440 ? -24.484 15.062 3.717 1 92.5 440 SER A CA 1
ATOM 3435 C C . SER A 1 440 ? -24.312 13.555 3.65 1 92.5 440 SER A C 1
ATOM 3437 O O . SER A 1 440 ? -24.828 12.82 4.492 1 92.5 440 SER A O 1
ATOM 3439 N N . ARG A 1 441 ? -23.562 13.164 2.805 1 94.31 441 ARG A N 1
ATOM 3440 C CA . ARG A 1 441 ? -23.25 11.742 2.668 1 94.31 441 ARG A CA 1
ATOM 3441 C C . ARG A 1 441 ? -21.766 11.516 2.41 1 94.31 441 ARG A C 1
ATOM 3443 O O . ARG A 1 441 ? -21.094 12.398 1.871 1 94.31 441 ARG A O 1
ATOM 3450 N N . SER A 1 442 ? -21.281 10.461 2.873 1 94.5 442 SER A N 1
ATOM 3451 C CA . SER A 1 442 ? -19.906 10.047 2.613 1 94.5 442 SER A CA 1
ATOM 3452 C C . SER A 1 442 ? -19.859 8.898 1.607 1 94.5 442 SER A C 1
ATOM 3454 O O . SER A 1 442 ? -20.672 7.984 1.661 1 94.5 442 SER A O 1
ATOM 3456 N N . TYR A 1 443 ? -18.906 9.023 0.643 1 90.5 443 TYR A N 1
ATOM 3457 C CA . TYR A 1 443 ? -18.719 7.961 -0.34 1 90.5 443 TYR A CA 1
ATOM 3458 C C . TYR A 1 443 ? -17.75 6.898 0.188 1 90.5 443 TYR A C 1
ATOM 3460 O O . TYR A 1 443 ? -16.594 7.188 0.458 1 90.5 443 TYR A O 1
ATOM 3468 N N . GLN A 1 444 ? -18.188 5.707 0.398 1 82.12 444 GLN A N 1
ATOM 3469 C CA . GLN A 1 444 ? -17.406 4.605 0.936 1 82.12 444 GLN A CA 1
ATOM 3470 C C . GLN A 1 444 ? -17.172 3.525 -0.117 1 82.12 444 GLN A C 1
ATOM 3472 O O . GLN A 1 444 ? -17.578 2.377 0.069 1 82.12 444 GLN A O 1
ATOM 3477 N N . ASN A 1 445 ? -16.422 3.848 -1.186 1 71.88 445 ASN A N 1
ATOM 3478 C CA . ASN A 1 445 ? -16 2.979 -2.285 1 71.88 445 ASN A CA 1
ATOM 3479 C C . ASN A 1 445 ? -17.188 2.191 -2.846 1 71.88 445 ASN A C 1
ATOM 3481 O O . ASN A 1 445 ? -17.141 0.964 -2.93 1 71.88 445 ASN A O 1
ATOM 3485 N N . GLY A 1 446 ? -18.234 2.916 -3.234 1 72.38 446 GLY A N 1
ATOM 3486 C CA . GLY A 1 446 ? -19.391 2.328 -3.902 1 72.38 446 GLY A CA 1
ATOM 3487 C C . GLY A 1 446 ? -20.625 2.305 -3.035 1 72.38 446 GLY A C 1
ATOM 3488 O O . GLY A 1 446 ? -21.719 1.981 -3.512 1 72.38 446 GLY A O 1
ATOM 3489 N N . THR A 1 447 ? -20.406 2.58 -1.768 1 80.06 447 THR A N 1
ATOM 3490 C CA . THR A 1 447 ? -21.547 2.707 -0.864 1 80.06 447 THR A CA 1
ATOM 3491 C C . THR A 1 447 ? -21.625 4.117 -0.283 1 80.06 447 THR A C 1
ATOM 3493 O O . THR A 1 447 ? -20.609 4.82 -0.22 1 80.06 447 THR A O 1
ATOM 3496 N N . GLU A 1 448 ? -22.844 4.516 0.043 1 90 448 GLU A N 1
ATOM 3497 C CA . GLU A 1 448 ? -23.078 5.832 0.625 1 90 448 GLU A CA 1
ATOM 3498 C C . GLU A 1 448 ? -23.484 5.727 2.09 1 90 448 GLU A C 1
ATOM 3500 O O . GLU A 1 448 ? -24.281 4.855 2.455 1 90 448 GLU A O 1
ATOM 3505 N N . VAL A 1 449 ? -22.828 6.512 2.887 1 91.5 449 VAL A N 1
ATOM 3506 C CA . VAL A 1 449 ? -23.203 6.59 4.297 1 91.5 449 VAL A CA 1
ATOM 3507 C C . VAL A 1 449 ? -23.781 7.969 4.605 1 91.5 449 VAL A C 1
ATOM 3509 O O . VAL A 1 449 ? -23.125 8.992 4.383 1 91.5 449 VAL A O 1
ATOM 3512 N N . GLU A 1 450 ? -24.938 7.922 5.117 1 94.75 450 GLU A N 1
ATOM 3513 C CA . GLU A 1 450 ? -25.578 9.18 5.48 1 94.75 450 GLU A CA 1
ATOM 3514 C C . GLU A 1 450 ? -24.984 9.758 6.762 1 94.75 450 GLU A C 1
ATOM 3516 O O . GLU A 1 450 ? -24.734 9.023 7.723 1 94.75 450 GLU A O 1
ATOM 3521 N N . ILE A 1 451 ? -24.734 11.062 6.766 1 96.88 451 ILE A N 1
ATOM 3522 C CA . ILE A 1 451 ? -24.281 11.773 7.957 1 96.88 451 ILE A CA 1
ATOM 3523 C C . ILE A 1 451 ? -25.453 12.516 8.602 1 96.88 451 ILE A C 1
ATOM 3525 O O . ILE A 1 451 ? -25.797 13.617 8.172 1 96.88 451 ILE A O 1
ATOM 3529 N N . VAL A 1 452 ? -26 11.961 9.672 1 96.56 452 VAL A N 1
ATOM 3530 C CA . VAL A 1 452 ? -27.125 12.547 10.383 1 96.56 452 VAL A CA 1
ATOM 3531 C C . VAL A 1 452 ? -26.656 13.758 11.195 1 96.56 452 VAL A C 1
ATOM 3533 O O . VAL A 1 452 ? -27.328 14.789 11.219 1 96.56 452 VAL A O 1
ATOM 3536 N N . GLY A 1 453 ? -25.531 13.648 11.898 1 95.5 453 GLY A N 1
ATOM 3537 C CA . GLY A 1 453 ? -24.828 14.766 12.523 1 95.5 453 GLY A CA 1
ATOM 3538 C C . GLY A 1 453 ? -25.438 15.188 13.844 1 95.5 453 GLY A C 1
ATOM 3539 O O . GLY A 1 453 ? -25.188 16.297 14.32 1 95.5 453 GLY A O 1
ATOM 3540 N N . THR A 1 454 ? -26.328 14.344 14.406 1 96.81 454 THR A N 1
ATOM 3541 C CA . THR A 1 454 ? -26.844 14.625 15.742 1 96.81 454 THR A CA 1
ATOM 3542 C C . THR A 1 454 ? -25.859 14.164 16.812 1 96.81 454 THR A C 1
ATOM 3544 O O . THR A 1 454 ? -24.969 13.352 16.531 1 96.81 454 THR A O 1
ATOM 3547 N N . GLU A 1 455 ? -26.016 14.719 17.938 1 97.25 455 GLU A N 1
ATOM 3548 C CA . GLU A 1 455 ? -25.172 14.289 19.062 1 97.25 455 GLU A CA 1
ATOM 3549 C C . GLU A 1 455 ? -25.328 12.789 19.312 1 97.25 455 GLU A C 1
ATOM 3551 O O . GLU A 1 455 ? -24.344 12.102 19.594 1 97.25 455 GLU A O 1
ATOM 3556 N N . ASP A 1 456 ? -26.531 12.312 19.188 1 98.06 456 ASP A N 1
ATOM 3557 C CA . ASP A 1 456 ? -26.797 10.891 19.406 1 98.06 456 ASP A CA 1
ATOM 3558 C C . ASP A 1 456 ? -26.062 10.039 18.375 1 98.06 456 ASP A C 1
ATOM 3560 O O . ASP A 1 456 ? -25.531 8.977 18.703 1 98.06 456 ASP A O 1
ATOM 3564 N N . ALA A 1 457 ? -26.094 10.469 17.141 1 98.12 457 ALA A N 1
ATOM 3565 C CA . ALA A 1 457 ? -25.391 9.742 16.078 1 98.12 457 ALA A CA 1
ATOM 3566 C C . ALA A 1 457 ? -23.891 9.719 16.328 1 98.12 457 ALA A C 1
ATOM 3568 O O . ALA A 1 457 ? -23.234 8.703 16.094 1 98.12 457 ALA A O 1
ATOM 3569 N N . VAL A 1 458 ? -23.375 10.844 16.797 1 98.38 458 VAL A N 1
ATOM 3570 C CA . VAL A 1 458 ? -21.953 10.953 17.109 1 98.38 458 VAL A CA 1
ATOM 3571 C C . VAL A 1 458 ? -21.609 10.008 18.25 1 98.38 458 VAL A C 1
ATOM 3573 O O . VAL A 1 458 ? -20.609 9.281 18.172 1 98.38 458 VAL A O 1
ATOM 3576 N N . ARG A 1 459 ? -22.422 9.992 19.312 1 98.56 459 ARG A N 1
ATOM 3577 C CA . ARG A 1 459 ? -22.203 9.109 20.453 1 98.56 459 ARG A CA 1
ATOM 3578 C C . ARG A 1 459 ? -22.234 7.645 20.016 1 98.56 459 ARG A C 1
ATOM 3580 O O . ARG A 1 459 ? -21.391 6.852 20.422 1 98.56 459 ARG A O 1
ATOM 3587 N N . GLU A 1 460 ? -23.203 7.328 19.203 1 98.44 460 GLU A N 1
ATOM 3588 C CA . GLU A 1 460 ? -23.344 5.953 18.75 1 98.44 460 GLU A CA 1
ATOM 3589 C C . GLU A 1 460 ? -22.141 5.516 17.922 1 98.44 460 GLU A C 1
ATOM 3591 O O . GLU A 1 460 ? -21.656 4.391 18.047 1 98.44 460 GLU A O 1
ATOM 3596 N N . GLU A 1 461 ? -21.734 6.363 17 1 98.12 461 GLU A N 1
ATOM 3597 C CA . GLU A 1 461 ? -20.562 6.066 16.172 1 98.12 461 GLU A CA 1
ATOM 3598 C C . GLU A 1 461 ? -19.328 5.844 17.047 1 98.12 461 GLU A C 1
ATOM 3600 O O . GLU A 1 461 ? -18.594 4.871 16.844 1 98.12 461 GLU A O 1
ATOM 3605 N N . MET A 1 462 ? -19.094 6.734 18.016 1 98.69 462 MET A N 1
ATOM 3606 C CA . MET A 1 462 ? -17.922 6.613 18.891 1 98.69 462 MET A CA 1
ATOM 3607 C C . MET A 1 462 ? -18 5.355 19.734 1 98.69 462 MET A C 1
ATOM 3609 O O . MET A 1 462 ? -17 4.656 19.922 1 98.69 462 MET A O 1
ATOM 3613 N N . ARG A 1 463 ? -19.172 5.07 20.281 1 98.44 463 ARG A N 1
ATOM 3614 C CA . ARG A 1 463 ? -19.375 3.852 21.062 1 98.44 463 ARG A CA 1
ATOM 3615 C C . ARG A 1 463 ? -19.047 2.613 20.234 1 98.44 463 ARG A C 1
ATOM 3617 O O . ARG A 1 463 ? -18.375 1.698 20.719 1 98.44 463 ARG A O 1
ATOM 3624 N N . SER A 1 464 ? -19.516 2.623 19.016 1 97.19 464 SER A N 1
ATOM 3625 C CA . SER A 1 464 ? -19.25 1.5 18.109 1 97.19 464 SER A CA 1
ATOM 3626 C C . SER A 1 464 ? -17.766 1.359 17.828 1 97.19 464 SER A C 1
ATOM 3628 O O . SER A 1 464 ? -17.219 0.252 17.859 1 97.19 464 SER A O 1
ATOM 3630 N N . ILE A 1 465 ? -17.078 2.447 17.516 1 97.88 465 ILE A N 1
ATOM 3631 C CA . ILE A 1 465 ? -15.641 2.439 17.219 1 97.88 465 ILE A CA 1
ATOM 3632 C C . ILE A 1 465 ? -14.867 1.917 18.438 1 97.88 465 ILE A C 1
ATOM 3634 O O . ILE A 1 465 ? -14.008 1.046 18.297 1 97.88 465 ILE A O 1
ATOM 3638 N N . LEU A 1 466 ? -15.211 2.398 19.609 1 98.56 466 LEU A N 1
ATOM 3639 C CA . LEU A 1 466 ? -14.508 1.972 20.828 1 98.56 466 LEU A CA 1
ATOM 3640 C C . LEU A 1 466 ? -14.695 0.479 21.062 1 98.56 466 LEU A C 1
ATOM 3642 O O . LEU A 1 466 ? -13.773 -0.209 21.5 1 98.56 466 LEU A O 1
ATOM 3646 N N . ALA A 1 467 ? -15.883 0.002 20.812 1 97.25 467 ALA A N 1
ATOM 3647 C CA . ALA A 1 467 ? -16.125 -1.433 20.938 1 97.25 467 ALA A CA 1
ATOM 3648 C C . ALA A 1 467 ? -15.242 -2.225 19.984 1 97.25 467 ALA A C 1
ATOM 3650 O O . ALA A 1 467 ? -14.688 -3.264 20.344 1 97.25 467 ALA A O 1
ATOM 3651 N N . LEU A 1 468 ? -15.109 -1.768 18.766 1 95.44 468 LEU A N 1
ATOM 3652 C CA . LEU A 1 468 ? -14.273 -2.426 17.75 1 95.44 468 LEU A CA 1
ATOM 3653 C C . LEU A 1 468 ? -12.805 -2.4 18.156 1 95.44 468 LEU A C 1
ATOM 3655 O O . LEU A 1 468 ? -12.062 -3.348 17.891 1 95.44 468 LEU A O 1
ATOM 3659 N N . THR A 1 469 ? -12.352 -1.302 18.797 1 97.5 469 THR A N 1
ATOM 3660 C CA . THR A 1 469 ? -10.953 -1.182 19.188 1 97.5 469 THR A CA 1
ATOM 3661 C C . THR A 1 469 ? -10.578 -2.246 20.219 1 97.5 469 THR A C 1
ATOM 3663 O O . THR A 1 469 ? -9.414 -2.627 20.328 1 97.5 469 THR A O 1
ATOM 3666 N N . LYS A 1 470 ? -11.484 -2.727 21.031 1 95 470 LYS A N 1
ATOM 3667 C CA . LYS A 1 470 ? -11.234 -3.707 22.078 1 95 470 LYS A CA 1
ATOM 3668 C C . LYS A 1 470 ? -11.219 -5.125 21.516 1 95 470 LYS A C 1
ATOM 3670 O O . LYS A 1 470 ? -10.688 -6.039 22.156 1 95 470 LYS A O 1
ATOM 3675 N N . GLY A 1 471 ? -11.75 -5.316 20.359 1 89.38 471 GLY A N 1
ATOM 3676 C CA . GLY A 1 471 ? -11.906 -6.645 19.797 1 89.38 471 GLY A CA 1
ATOM 3677 C C . GLY A 1 471 ? -10.859 -6.977 18.75 1 89.38 471 GLY A C 1
ATOM 3678 O O . GLY A 1 471 ? -9.789 -6.363 18.719 1 89.38 471 GLY A O 1
ATOM 3679 N N . PRO A 1 472 ? -11.164 -7.992 17.922 1 87.69 472 PRO A N 1
ATOM 3680 C CA . PRO A 1 472 ? -10.227 -8.453 16.891 1 87.69 472 PRO A CA 1
ATOM 3681 C C . PRO A 1 472 ? -9.844 -7.352 15.906 1 87.69 472 PRO A C 1
ATOM 3683 O O . PRO A 1 472 ? -8.703 -7.316 15.43 1 87.69 472 PRO A O 1
ATOM 3686 N N . ARG A 1 473 ? -10.797 -6.469 15.656 1 92.12 473 ARG A N 1
ATOM 3687 C CA . ARG A 1 473 ? -10.508 -5.367 14.75 1 92.12 473 ARG A CA 1
ATOM 3688 C C . ARG A 1 473 ? -9.414 -4.465 15.32 1 92.12 473 ARG A C 1
ATOM 3690 O O . ARG A 1 473 ? -8.508 -4.051 14.594 1 92.12 473 ARG A O 1
ATOM 3697 N N . GLY A 1 474 ? -9.539 -4.184 16.594 1 94.81 474 GLY A N 1
ATOM 3698 C CA . GLY A 1 474 ? -8.516 -3.375 17.234 1 94.81 474 GLY A CA 1
ATOM 3699 C C . GLY A 1 474 ? -7.156 -4.047 17.281 1 94.81 474 GLY A C 1
ATOM 3700 O O . GLY A 1 474 ? -6.133 -3.396 17.062 1 94.81 474 GLY A O 1
ATOM 3701 N N . GLU A 1 475 ? -7.141 -5.301 17.547 1 92.62 475 GLU A N 1
ATOM 3702 C CA . GLU A 1 475 ? -5.895 -6.055 17.562 1 92.62 475 GLU A CA 1
ATOM 3703 C C . GLU A 1 475 ? -5.223 -6.047 16.188 1 92.62 475 GLU A C 1
ATOM 3705 O O . GLU A 1 475 ? -4.008 -5.863 16.094 1 92.62 475 GLU A O 1
ATOM 3710 N N . HIS A 1 476 ? -6.062 -6.258 15.172 1 93.56 476 HIS A N 1
ATOM 3711 C CA . HIS A 1 476 ? -5.57 -6.23 13.797 1 93.56 476 HIS A CA 1
ATOM 3712 C C . HIS A 1 476 ? -4.988 -4.867 13.445 1 93.56 476 HIS A C 1
ATOM 3714 O O . HIS A 1 476 ? -3.914 -4.785 12.844 1 93.56 476 HIS A O 1
ATOM 3720 N N . GLN A 1 477 ? -5.633 -3.828 13.859 1 96.88 477 GLN A N 1
ATOM 3721 C CA . GLN A 1 477 ? -5.18 -2.473 13.562 1 96.88 477 GLN A CA 1
ATOM 3722 C C . GLN A 1 477 ? -3.881 -2.158 14.297 1 96.88 477 GLN A C 1
ATOM 3724 O O . GLN A 1 477 ? -2.992 -1.506 13.75 1 96.88 477 GLN A O 1
ATOM 3729 N N . ARG A 1 478 ? -3.785 -2.564 15.531 1 97.06 478 ARG A N 1
ATOM 3730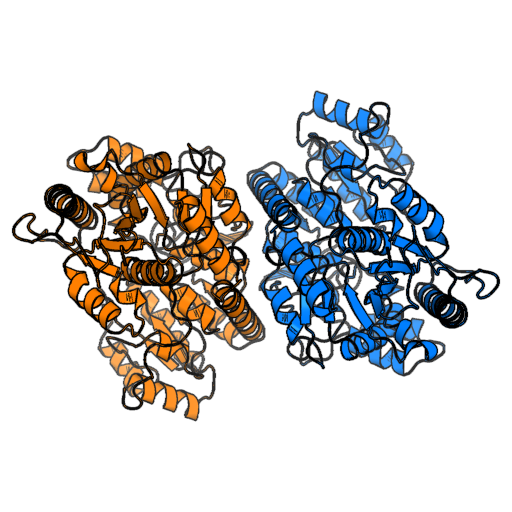 C CA . ARG A 1 478 ? -2.553 -2.344 16.281 1 97.06 478 ARG A CA 1
ATOM 3731 C C . ARG A 1 478 ? -1.375 -3.053 15.617 1 97.06 478 ARG A C 1
ATOM 3733 O O . ARG A 1 478 ? -0.282 -2.492 15.523 1 97.06 478 ARG A O 1
ATOM 3740 N N . MET A 1 479 ? -1.607 -4.223 15.133 1 94.81 479 MET A N 1
ATOM 3741 C CA . MET A 1 479 ? -0.562 -4.969 14.438 1 94.81 479 MET A CA 1
ATOM 3742 C C . MET A 1 479 ? -0.164 -4.27 13.141 1 94.81 479 MET A C 1
ATOM 3744 O O . MET A 1 479 ? 1.022 -4.055 12.891 1 94.81 479 MET A O 1
ATOM 3748 N N . ASN A 1 480 ? -1.149 -3.959 12.359 1 97.62 480 ASN A N 1
ATOM 3749 C CA . ASN A 1 480 ? -0.883 -3.244 11.109 1 97.62 480 ASN A CA 1
ATOM 3750 C C . ASN A 1 480 ? -0.108 -1.954 11.359 1 97.62 480 ASN A C 1
ATOM 3752 O O . ASN A 1 480 ? 0.829 -1.635 10.625 1 97.62 480 ASN A O 1
ATOM 3756 N N . THR A 1 481 ? -0.536 -1.221 12.391 1 98.62 481 THR A N 1
ATOM 3757 C CA . THR A 1 481 ? 0.088 0.066 12.68 1 98.62 481 THR A CA 1
ATOM 3758 C C . THR A 1 481 ? 1.547 -0.119 13.086 1 98.62 481 THR A C 1
ATOM 3760 O O . THR A 1 481 ? 2.42 0.628 12.641 1 98.62 481 THR A O 1
ATOM 3763 N N . LYS A 1 482 ? 1.785 -1.076 13.922 1 97.69 482 LYS A N 1
ATOM 3764 C CA . LYS A 1 482 ? 3.154 -1.376 14.336 1 97.69 482 LYS A CA 1
ATOM 3765 C C . LYS A 1 482 ? 4.027 -1.712 13.125 1 97.69 482 LYS A C 1
ATOM 3767 O O . LYS A 1 482 ? 5.137 -1.195 12.992 1 97.69 482 LYS A O 1
ATOM 3772 N N . LEU A 1 483 ? 3.531 -2.529 12.281 1 97.81 483 LEU A N 1
ATOM 3773 C CA . LEU A 1 483 ? 4.285 -2.967 11.109 1 97.81 483 LEU A CA 1
ATOM 3774 C C . LEU A 1 483 ? 4.465 -1.82 10.117 1 97.81 483 LEU A C 1
ATOM 3776 O O . LEU A 1 483 ? 5.543 -1.653 9.539 1 97.81 483 LEU A O 1
ATOM 3780 N N . LEU A 1 484 ? 3.416 -1.029 9.883 1 98.38 484 LEU A N 1
ATOM 3781 C CA . LEU A 1 484 ? 3.523 0.123 8.992 1 98.38 484 LEU A CA 1
ATOM 3782 C C . LEU A 1 484 ? 4.516 1.142 9.547 1 98.38 484 LEU A C 1
ATOM 3784 O O . LEU A 1 484 ? 5.273 1.752 8.781 1 98.38 484 LEU A O 1
ATOM 3788 N N . GLY A 1 485 ? 4.453 1.374 10.914 1 98.38 485 GLY A N 1
ATOM 3789 C CA . GLY A 1 485 ? 5.461 2.209 11.547 1 98.38 485 GLY A CA 1
ATOM 3790 C C . GLY A 1 485 ? 6.879 1.742 11.273 1 98.38 485 GLY A C 1
ATOM 3791 O O . GLY A 1 485 ? 7.77 2.557 11.031 1 98.38 485 GLY A O 1
ATOM 3792 N N . LYS A 1 486 ? 7.074 0.465 11.312 1 97.62 486 LYS A N 1
ATOM 3793 C CA . LYS A 1 486 ? 8.391 -0.105 11.023 1 97.62 486 LYS A CA 1
ATOM 3794 C C . LYS A 1 486 ? 8.781 0.133 9.57 1 97.62 486 LYS A C 1
ATOM 3796 O O . LYS A 1 486 ? 9.961 0.352 9.266 1 97.62 486 LYS A O 1
ATOM 3801 N N . VAL A 1 487 ? 7.828 0.062 8.641 1 98.12 487 VAL A N 1
ATOM 3802 C CA . VAL A 1 487 ? 8.086 0.381 7.242 1 98.12 487 VAL A CA 1
ATOM 3803 C C . VAL A 1 487 ? 8.664 1.79 7.133 1 98.12 487 VAL A C 1
ATOM 3805 O O . VAL A 1 487 ? 9.664 2.006 6.441 1 98.12 487 VAL A O 1
ATOM 3808 N N . VAL A 1 488 ? 8.062 2.695 7.836 1 98 488 VAL A N 1
ATOM 3809 C CA . VAL A 1 488 ? 8.492 4.09 7.816 1 98 488 VAL A CA 1
ATOM 3810 C C . VAL A 1 488 ? 9.891 4.207 8.43 1 98 488 VAL A C 1
ATOM 3812 O O . VAL A 1 488 ? 10.789 4.809 7.84 1 98 488 VAL A O 1
ATOM 3815 N N . ALA A 1 489 ? 10.055 3.607 9.562 1 97.81 489 ALA A N 1
ATOM 3816 C CA . ALA A 1 489 ? 11.344 3.678 10.25 1 97.81 489 ALA A CA 1
ATOM 3817 C C . ALA A 1 489 ? 12.461 3.08 9.398 1 97.81 489 ALA A C 1
ATOM 3819 O O . ALA A 1 489 ? 13.539 3.666 9.273 1 97.81 489 ALA A O 1
ATOM 3820 N N . ASP A 1 490 ? 12.211 1.934 8.797 1 96.75 490 ASP A N 1
ATOM 3821 C CA . ASP A 1 490 ? 13.195 1.266 7.953 1 96.75 490 ASP A CA 1
ATOM 3822 C C . ASP A 1 490 ? 13.547 2.119 6.734 1 96.75 490 ASP A C 1
ATOM 3824 O O . ASP A 1 490 ? 14.68 2.096 6.262 1 96.75 490 ASP A O 1
ATOM 3828 N N . SER A 1 491 ? 12.617 2.828 6.199 1 96.88 491 SER A N 1
ATOM 3829 C CA . SER A 1 491 ? 12.867 3.682 5.043 1 96.88 491 SER A CA 1
ATOM 3830 C C . SER A 1 491 ? 13.859 4.789 5.379 1 96.88 491 SER A C 1
ATOM 3832 O O . SER A 1 491 ? 14.625 5.23 4.516 1 96.88 491 SER A O 1
ATOM 3834 N N . LEU A 1 492 ? 13.859 5.23 6.605 1 96.69 492 LEU A N 1
ATOM 3835 C CA . LEU A 1 492 ? 14.695 6.352 7.023 1 96.69 492 LEU A CA 1
ATOM 3836 C C . LEU A 1 492 ? 16.094 5.871 7.406 1 96.69 492 LEU A C 1
ATOM 3838 O O . LEU A 1 492 ? 17.031 6.676 7.492 1 96.69 492 LEU A O 1
ATOM 3842 N N . ALA A 1 493 ? 16.234 4.578 7.66 1 96.06 493 ALA A N 1
ATOM 3843 C CA . ALA A 1 493 ? 17.516 4.004 8.023 1 96.06 493 ALA A CA 1
ATOM 3844 C C . ALA A 1 493 ? 18.484 4.023 6.832 1 96.06 493 ALA A C 1
ATOM 3846 O O . ALA A 1 493 ? 18.047 4.164 5.684 1 96.06 493 ALA A O 1
ATOM 3847 N N . PRO A 1 494 ? 19.812 3.945 7.105 1 94.81 494 PRO A N 1
ATOM 3848 C CA . PRO A 1 494 ? 20.766 3.871 5.996 1 94.81 494 PRO A CA 1
ATOM 3849 C C . PRO A 1 494 ? 20.422 2.762 5.004 1 94.81 494 PRO A C 1
ATOM 3851 O O . PRO A 1 494 ? 20.234 1.608 5.398 1 94.81 494 PRO A O 1
ATOM 3854 N N . GLY A 1 495 ? 20.312 3.121 3.826 1 92.88 495 GLY A N 1
ATOM 3855 C CA . GLY A 1 495 ? 20 2.148 2.789 1 92.88 495 GLY A CA 1
ATOM 3856 C C . GLY A 1 495 ? 18.516 1.949 2.586 1 92.88 495 GLY A C 1
ATOM 3857 O O . GLY A 1 495 ? 18.094 1.276 1.642 1 92.88 495 GLY A O 1
ATOM 3858 N N . GLY A 1 496 ? 17.703 2.535 3.455 1 95.19 496 GLY A N 1
ATOM 3859 C CA . GLY A 1 496 ? 16.266 2.49 3.26 1 95.19 496 GLY A CA 1
ATOM 3860 C C . GLY A 1 496 ? 15.797 3.355 2.107 1 95.19 496 GLY A C 1
ATOM 3861 O O . GLY A 1 496 ? 16.562 4.164 1.577 1 95.19 496 GLY A O 1
ATOM 3862 N N . SER A 1 497 ? 14.633 3.203 1.687 1 96.25 497 SER A N 1
ATOM 3863 C CA . SER A 1 497 ? 14.109 3.877 0.503 1 96.25 497 SER A CA 1
ATOM 3864 C C . SER A 1 497 ? 14.172 5.395 0.656 1 96.25 497 SER A C 1
ATOM 3866 O O . SER A 1 497 ? 14.445 6.109 -0.309 1 96.25 497 SER A O 1
ATOM 3868 N N . GLY A 1 498 ? 13.82 5.93 1.876 1 97.31 498 GLY A N 1
ATOM 3869 C CA . GLY A 1 498 ? 13.93 7.363 2.117 1 97.31 498 GLY A CA 1
ATOM 3870 C C . GLY A 1 498 ? 15.359 7.871 2.031 1 97.31 498 GLY A C 1
ATOM 3871 O O . GLY A 1 498 ? 15.602 8.961 1.508 1 97.31 498 GLY A O 1
ATOM 3872 N N . ASP A 1 499 ? 16.25 7.102 2.582 1 96.94 499 ASP A N 1
ATOM 3873 C CA . ASP A 1 499 ? 17.672 7.43 2.506 1 96.94 499 ASP A CA 1
ATOM 3874 C C . ASP A 1 499 ? 18.172 7.422 1.06 1 96.94 499 ASP A C 1
ATOM 3876 O O . ASP A 1 499 ? 18.906 8.32 0.642 1 96.94 499 ASP A O 1
ATOM 3880 N N . ILE A 1 500 ? 17.797 6.461 0.319 1 96.06 500 ILE A N 1
ATOM 3881 C CA . ILE A 1 500 ? 18.141 6.363 -1.093 1 96.06 500 ILE A CA 1
ATOM 3882 C C . ILE A 1 500 ? 17.531 7.535 -1.859 1 96.06 500 ILE A C 1
ATOM 3884 O O . ILE A 1 500 ? 18.188 8.109 -2.738 1 96.06 500 ILE A O 1
ATOM 3888 N N . GLY A 1 501 ? 16.297 7.887 -1.517 1 97.19 501 GLY A N 1
ATOM 3889 C CA . GLY A 1 501 ? 15.656 9.039 -2.129 1 97.19 501 GLY A CA 1
ATOM 3890 C C . GLY A 1 501 ? 16.406 10.336 -1.896 1 97.19 501 GLY A C 1
ATOM 3891 O O . GLY A 1 501 ? 16.547 11.148 -2.809 1 97.19 501 GLY A O 1
ATOM 3892 N N . LEU A 1 502 ? 16.859 10.484 -0.674 1 97.81 502 LEU A N 1
ATOM 3893 C CA . LEU A 1 502 ? 17.641 11.672 -0.341 1 97.81 502 LEU A CA 1
ATOM 3894 C C . LEU A 1 502 ? 18.938 11.711 -1.125 1 97.81 502 LEU A C 1
ATOM 3896 O O . LEU A 1 502 ? 19.359 12.766 -1.6 1 97.81 502 LEU A O 1
ATOM 3900 N N . ARG A 1 503 ? 19.562 10.578 -1.278 1 96.81 503 ARG A N 1
ATOM 3901 C CA . ARG A 1 503 ? 20.797 10.484 -2.061 1 96.81 503 ARG A CA 1
ATOM 3902 C C . ARG A 1 503 ? 20.547 10.852 -3.52 1 96.81 503 ARG A C 1
ATOM 3904 O O . ARG A 1 503 ? 21.312 11.617 -4.113 1 96.81 503 ARG A O 1
ATOM 3911 N N . LYS A 1 504 ? 19.5 10.297 -4.09 1 96.5 504 LYS A N 1
ATOM 3912 C CA . LYS A 1 504 ? 19.156 10.602 -5.473 1 96.5 504 LYS A CA 1
ATOM 3913 C C . LYS A 1 504 ? 18.859 12.094 -5.648 1 96.5 504 LYS A C 1
ATOM 3915 O O . LYS A 1 504 ? 19.219 12.68 -6.672 1 96.5 504 LYS A O 1
ATOM 3920 N N . PHE A 1 505 ? 18.234 12.664 -4.68 1 97.5 505 PHE A N 1
ATOM 3921 C CA . PHE A 1 505 ? 17.938 14.086 -4.691 1 97.5 505 PHE A CA 1
ATOM 3922 C C . PHE A 1 505 ? 19.234 14.906 -4.711 1 97.5 505 PHE A C 1
ATOM 3924 O O . PHE A 1 505 ? 19.375 15.82 -5.523 1 97.5 505 PHE A O 1
ATOM 3931 N N . GLY A 1 506 ? 20.125 14.547 -3.842 1 96.56 506 GLY A N 1
ATOM 3932 C CA . GLY A 1 506 ? 21.422 15.211 -3.826 1 96.56 506 GLY A CA 1
ATOM 3933 C C . GLY A 1 506 ? 22.156 15.102 -5.145 1 96.56 506 GLY A C 1
ATOM 3934 O O . GLY A 1 506 ? 22.719 16.078 -5.633 1 96.56 506 GLY A O 1
ATOM 3935 N N . MET A 1 507 ? 22.062 13.938 -5.723 1 94.81 507 MET A N 1
ATOM 3936 C CA . MET A 1 507 ? 22.719 13.727 -7.012 1 94.81 507 MET A CA 1
ATOM 3937 C C . MET A 1 507 ? 22.094 14.609 -8.086 1 94.81 507 MET A C 1
ATOM 3939 O O . MET A 1 507 ? 22.797 15.148 -8.938 1 94.81 507 MET A O 1
ATOM 3943 N N . ALA A 1 508 ? 20.828 14.758 -7.977 1 95.06 508 ALA A N 1
ATOM 3944 C CA . ALA A 1 508 ? 20.125 15.594 -8.938 1 95.06 508 ALA A CA 1
ATOM 3945 C C . ALA A 1 508 ? 20.516 17.062 -8.781 1 95.06 508 ALA A C 1
ATOM 3947 O O . ALA A 1 508 ? 20.391 17.844 -9.727 1 95.06 508 ALA A O 1
ATOM 3948 N N . LEU A 1 509 ? 21 17.391 -7.602 1 93.81 509 LEU A N 1
ATOM 3949 C CA . LEU A 1 509 ? 21.438 18.766 -7.34 1 93.81 509 LEU A CA 1
ATOM 3950 C C . LEU A 1 509 ? 22.938 18.906 -7.602 1 93.81 509 LEU A C 1
ATOM 3952 O O . LEU A 1 509 ? 23.5 19.984 -7.418 1 93.81 509 LEU A O 1
ATOM 3956 N N . GLY A 1 510 ? 23.609 17.797 -7.965 1 91.38 510 GLY A N 1
ATOM 3957 C CA . GLY A 1 510 ? 25.031 17.812 -8.227 1 91.38 510 GLY A CA 1
ATOM 3958 C C . GLY A 1 510 ? 25.875 17.719 -6.961 1 91.38 510 GLY A C 1
ATOM 3959 O O . GLY A 1 510 ? 27.016 18.172 -6.938 1 91.38 510 GLY A O 1
ATOM 3960 N N . LEU A 1 511 ? 25.219 17.188 -5.945 1 89.06 511 LEU A N 1
ATOM 3961 C CA . LEU A 1 511 ? 25.938 17.047 -4.688 1 89.06 511 LEU A CA 1
ATOM 3962 C C . LEU A 1 511 ? 26.672 15.719 -4.621 1 89.06 511 LEU A C 1
ATOM 3964 O O . LEU A 1 511 ? 26.281 14.75 -5.27 1 89.06 511 LEU A O 1
ATOM 3968 N N . ALA A 1 512 ? 27.828 15.68 -3.986 1 73.5 512 ALA A N 1
ATOM 3969 C CA . ALA A 1 512 ? 28.656 14.492 -3.842 1 73.5 512 ALA A CA 1
ATOM 3970 C C . ALA A 1 512 ? 28.516 13.891 -2.443 1 73.5 512 ALA A C 1
ATOM 3972 O O . ALA A 1 512 ? 28.438 14.625 -1.454 1 73.5 512 ALA A O 1
ATOM 3973 N N . MET B 1 1 ? 44.5 -19.641 -17.109 1 40.78 1 MET B N 1
ATOM 3974 C CA . MET B 1 1 ? 43.812 -18.734 -16.203 1 40.78 1 MET B CA 1
ATOM 3975 C C . MET B 1 1 ? 42.844 -19.516 -15.305 1 40.78 1 MET B C 1
ATOM 3977 O O . MET B 1 1 ? 42 -20.25 -15.789 1 40.78 1 MET B O 1
ATOM 3981 N N . THR B 1 2 ? 43.188 -19.891 -14.211 1 57.62 2 THR B N 1
ATOM 3982 C CA . THR B 1 2 ? 42.5 -20.781 -13.305 1 57.62 2 THR B CA 1
ATOM 3983 C C . THR B 1 2 ? 41.125 -20.188 -12.898 1 57.62 2 THR B C 1
ATOM 3985 O O . THR B 1 2 ? 41.094 -19.109 -12.305 1 57.62 2 THR B O 1
ATOM 3988 N N . PHE B 1 3 ? 40.031 -20.594 -13.609 1 75.62 3 PHE B N 1
ATOM 3989 C CA . PHE B 1 3 ? 38.719 -20.047 -13.359 1 75.62 3 PHE B CA 1
ATOM 3990 C C . PHE B 1 3 ? 38.219 -20.438 -11.969 1 75.62 3 PHE B C 1
ATOM 3992 O O . PHE B 1 3 ? 38.5 -21.547 -11.492 1 75.62 3 PHE B O 1
ATOM 3999 N N . THR B 1 4 ? 37.719 -19.547 -11.203 1 84 4 THR B N 1
ATOM 4000 C CA . THR B 1 4 ? 37.094 -19.797 -9.906 1 84 4 THR B CA 1
ATOM 4001 C C . THR B 1 4 ? 35.906 -20.75 -10.055 1 84 4 THR B C 1
ATOM 4003 O O . THR B 1 4 ? 35.094 -20.594 -10.969 1 84 4 THR B O 1
ATOM 4006 N N . PRO B 1 5 ? 35.938 -21.844 -9.32 1 92.44 5 PRO B N 1
ATOM 4007 C CA . PRO B 1 5 ? 34.812 -22.797 -9.383 1 92.44 5 PRO B CA 1
ATOM 4008 C C . PRO B 1 5 ? 33.469 -22.141 -9.078 1 92.44 5 PRO B C 1
ATOM 4010 O O . PRO B 1 5 ? 33.375 -21.25 -8.219 1 92.44 5 PRO B O 1
ATOM 4013 N N . LEU B 1 6 ? 32.5 -22.609 -9.758 1 94.94 6 LEU B N 1
ATOM 4014 C CA . LEU B 1 6 ? 31.141 -22.094 -9.578 1 94.94 6 LEU B CA 1
ATOM 4015 C C . LEU B 1 6 ? 30.438 -22.781 -8.414 1 94.94 6 LEU B C 1
ATOM 4017 O O . LEU B 1 6 ? 30.562 -24 -8.258 1 94.94 6 LEU B O 1
ATOM 4021 N N . LYS B 1 7 ? 29.828 -21.984 -7.609 1 95.44 7 LYS B N 1
ATOM 4022 C CA . LYS B 1 7 ? 28.953 -22.531 -6.574 1 95.44 7 LYS B CA 1
ATOM 4023 C C . LYS B 1 7 ? 27.719 -23.188 -7.184 1 95.44 7 LYS B C 1
ATOM 4025 O O . LYS B 1 7 ? 27 -22.562 -7.957 1 95.44 7 LYS B O 1
ATOM 4030 N N . HIS B 1 8 ? 27.453 -24.469 -6.832 1 96.94 8 HIS B N 1
ATOM 4031 C CA . HIS B 1 8 ? 26.359 -25.234 -7.422 1 96.94 8 HIS B CA 1
ATOM 4032 C C . HIS B 1 8 ? 25.125 -25.203 -6.531 1 96.94 8 HIS B C 1
ATOM 4034 O O . HIS B 1 8 ? 25.141 -25.766 -5.43 1 96.94 8 HIS B O 1
ATOM 4040 N N . ILE B 1 9 ? 24.078 -24.578 -6.996 1 97.25 9 ILE B N 1
ATOM 4041 C CA . ILE B 1 9 ? 22.797 -24.453 -6.301 1 97.25 9 ILE B CA 1
ATOM 4042 C C . ILE B 1 9 ? 21.766 -25.375 -6.949 1 97.25 9 ILE B C 1
ATOM 4044 O O . ILE B 1 9 ? 21.578 -25.359 -8.172 1 97.25 9 ILE B O 1
ATOM 4048 N N . VAL B 1 10 ? 21.156 -26.188 -6.141 1 97.62 10 VAL B N 1
ATOM 4049 C CA . VAL B 1 10 ? 20.047 -26.984 -6.609 1 97.62 10 VAL B CA 1
ATOM 4050 C C . VAL B 1 10 ? 18.719 -26.297 -6.27 1 97.62 10 VAL B C 1
ATOM 4052 O O . VAL B 1 10 ? 18.438 -26.031 -5.102 1 97.62 10 VAL B O 1
ATOM 4055 N N . PHE B 1 11 ? 17.984 -25.969 -7.293 1 98.19 11 PHE B N 1
ATOM 4056 C CA . PHE B 1 11 ? 16.703 -25.281 -7.133 1 98.19 11 PHE B CA 1
ATOM 4057 C C . PHE B 1 11 ? 15.555 -26.203 -7.477 1 98.19 11 PHE B C 1
ATOM 4059 O O . PHE B 1 11 ? 15.5 -26.766 -8.57 1 98.19 11 PHE B O 1
ATOM 4066 N N . VAL B 1 12 ? 14.562 -26.312 -6.531 1 97.44 12 VAL B N 1
ATOM 4067 C CA . VAL B 1 12 ? 13.438 -27.219 -6.723 1 97.44 12 VAL B CA 1
ATOM 4068 C C . VAL B 1 12 ? 12.133 -26.438 -6.707 1 97.44 12 VAL B C 1
ATOM 4070 O O . VAL B 1 12 ? 11.453 -26.359 -5.68 1 97.44 12 VAL B O 1
ATOM 4073 N N . PRO B 1 13 ? 11.648 -25.984 -7.852 1 96.81 13 PRO B N 1
ATOM 4074 C CA . PRO B 1 13 ? 10.328 -25.344 -7.918 1 96.81 13 PRO B CA 1
ATOM 4075 C C . PRO B 1 13 ? 9.18 -26.344 -7.805 1 96.81 13 PRO B C 1
ATOM 4077 O O . PRO B 1 13 ? 9.406 -27.562 -7.875 1 96.81 13 PRO B O 1
ATOM 4080 N N . GLY B 1 14 ? 7.988 -25.844 -7.605 1 94.38 14 GLY B N 1
ATOM 4081 C CA . GLY B 1 14 ? 6.828 -26.719 -7.633 1 94.38 14 GLY B CA 1
ATOM 4082 C C . GLY B 1 14 ? 6.664 -27.453 -8.953 1 94.38 14 GLY B C 1
ATOM 4083 O O . GLY B 1 14 ? 7.277 -27.078 -9.953 1 94.38 14 GLY B O 1
ATOM 4084 N N . PRO B 1 15 ? 5.852 -28.453 -8.953 1 91.5 15 PRO B N 1
ATOM 4085 C CA . PRO B 1 15 ? 5.816 -29.359 -10.102 1 91.5 15 PRO B CA 1
ATOM 4086 C C . PRO B 1 15 ? 5.102 -28.75 -11.305 1 91.5 15 PRO B C 1
ATOM 4088 O O . PRO B 1 15 ? 5.359 -29.156 -12.445 1 91.5 15 PRO B O 1
ATOM 4091 N N . SER B 1 16 ? 4.227 -27.812 -11.086 1 89.94 16 SER B N 1
ATOM 4092 C CA . SER B 1 16 ? 3.434 -27.266 -12.188 1 89.94 16 SER B CA 1
ATOM 4093 C C . SER B 1 16 ? 4.176 -26.125 -12.891 1 89.94 16 SER B C 1
ATOM 4095 O O . SER B 1 16 ? 5.047 -25.484 -12.297 1 89.94 16 SER B O 1
ATOM 4097 N N . TRP B 1 17 ? 3.805 -25.891 -14.117 1 91 17 TRP B N 1
ATOM 4098 C CA . TRP B 1 17 ? 4.418 -24.844 -14.922 1 91 17 TRP B CA 1
ATOM 4099 C C . TRP B 1 17 ? 4.289 -23.484 -14.227 1 91 17 TRP B C 1
ATOM 4101 O O . TRP B 1 17 ? 5.184 -22.641 -14.328 1 91 17 TRP B O 1
ATOM 4111 N N . GLY B 1 18 ? 3.209 -23.297 -13.484 1 91.38 18 GLY B N 1
ATOM 4112 C CA . GLY B 1 18 ? 2.975 -22.047 -12.789 1 91.38 18 GLY B CA 1
ATOM 4113 C C . GLY B 1 18 ? 4.012 -21.75 -11.727 1 91.38 18 GLY B C 1
ATOM 4114 O O . GLY B 1 18 ? 4.234 -20.594 -11.367 1 91.38 18 GLY B O 1
ATOM 4115 N N . HIS B 1 19 ? 4.672 -22.75 -11.234 1 95.12 19 HIS B N 1
ATOM 4116 C CA . HIS B 1 19 ? 5.75 -22.594 -10.266 1 95.12 19 HIS B CA 1
ATOM 4117 C C . HIS B 1 19 ? 7.113 -22.609 -10.945 1 95.12 19 HIS B C 1
ATOM 4119 O O . HIS B 1 19 ? 8.039 -21.922 -10.523 1 95.12 19 HIS B O 1
ATOM 4125 N N . LEU B 1 20 ? 7.148 -23.422 -11.977 1 95.44 20 LEU B N 1
ATOM 4126 C CA . LEU B 1 20 ? 8.422 -23.594 -12.664 1 95.44 20 LEU B CA 1
ATOM 4127 C C . LEU B 1 20 ? 8.812 -22.344 -13.43 1 95.44 20 LEU B C 1
ATOM 4129 O O . LEU B 1 20 ? 9.977 -21.938 -13.43 1 95.44 20 LEU B O 1
ATOM 4133 N N . ARG B 1 21 ? 7.895 -21.719 -14.094 1 93.31 21 ARG B N 1
ATOM 4134 C CA . ARG B 1 21 ? 8.203 -20.547 -14.922 1 93.31 21 ARG B CA 1
ATOM 4135 C C . ARG B 1 21 ? 8.836 -19.438 -14.086 1 93.31 21 ARG B C 1
ATOM 4137 O O . ARG B 1 21 ? 9.898 -18.922 -14.43 1 93.31 21 ARG B O 1
ATOM 4144 N N . PRO B 1 22 ? 8.234 -19.062 -12.977 1 95.94 22 PRO B N 1
ATOM 4145 C CA . PRO B 1 22 ? 8.922 -18.078 -12.141 1 95.94 22 PRO B CA 1
ATOM 4146 C C . PRO B 1 22 ? 10.258 -18.594 -11.602 1 95.94 22 PRO B C 1
ATOM 4148 O O . PRO B 1 22 ? 11.188 -17.812 -11.391 1 95.94 22 PRO B O 1
ATOM 4151 N N . GLY B 1 23 ? 10.32 -19.891 -11.367 1 97.19 23 GLY B N 1
ATOM 4152 C CA . GLY B 1 23 ? 11.594 -20.469 -10.961 1 97.19 23 GLY B CA 1
ATOM 4153 C C . GLY B 1 23 ? 12.68 -20.281 -12 1 97.19 23 GLY B C 1
ATOM 4154 O O . GLY B 1 23 ? 13.82 -19.953 -11.664 1 97.19 23 GLY B O 1
ATOM 4155 N N . LEU B 1 24 ? 12.297 -20.5 -13.234 1 96.06 24 LEU B N 1
ATOM 4156 C CA . LEU B 1 24 ? 13.227 -20.297 -14.336 1 96.06 24 LEU B CA 1
ATOM 4157 C C . LEU B 1 24 ? 13.664 -18.828 -14.406 1 96.06 24 LEU B C 1
ATOM 4159 O O . LEU B 1 24 ? 14.852 -18.547 -14.555 1 96.06 24 LEU B O 1
ATOM 4163 N N . LYS B 1 25 ? 12.773 -18.016 -14.242 1 94.62 25 LYS B N 1
ATOM 4164 C CA . LYS B 1 25 ? 13.086 -16.594 -14.289 1 94.62 25 LYS B CA 1
ATOM 4165 C C . LYS B 1 25 ? 13.992 -16.188 -13.141 1 94.62 25 LYS B C 1
ATOM 4167 O O . LYS B 1 25 ? 14.953 -15.43 -13.336 1 94.62 25 LYS B O 1
ATOM 4172 N N . THR B 1 26 ? 13.672 -16.641 -11.969 1 96.75 26 THR B N 1
ATOM 4173 C CA . THR B 1 26 ? 14.508 -16.375 -10.805 1 96.75 26 THR B CA 1
ATOM 4174 C C . THR B 1 26 ? 15.93 -16.875 -11.031 1 96.75 26 THR B C 1
ATOM 4176 O O . THR B 1 26 ? 16.891 -16.156 -10.75 1 96.75 26 THR B O 1
ATOM 4179 N N . SER B 1 27 ? 16.047 -18.047 -11.578 1 96.94 27 SER B N 1
ATOM 4180 C CA . SER B 1 27 ? 17.344 -18.625 -11.844 1 96.94 27 SER B CA 1
ATOM 4181 C C . SER B 1 27 ? 18.141 -17.797 -12.836 1 96.94 27 SER B C 1
ATOM 4183 O O . SER B 1 27 ? 19.344 -17.547 -12.633 1 96.94 27 SER B O 1
ATOM 4185 N N . LEU B 1 28 ? 17.5 -17.359 -13.867 1 95.62 28 LEU B N 1
ATOM 4186 C CA . LEU B 1 28 ? 18.172 -16.562 -14.891 1 95.62 28 LEU B CA 1
ATOM 4187 C C . LEU B 1 28 ? 18.609 -15.211 -14.328 1 95.62 28 LEU B C 1
ATOM 4189 O O . LEU B 1 28 ? 19.719 -14.75 -14.625 1 95.62 28 LEU B O 1
ATOM 4193 N N . ARG B 1 29 ? 17.797 -14.625 -13.539 1 95.62 29 ARG B N 1
ATOM 4194 C CA . ARG B 1 29 ? 18.172 -13.359 -12.914 1 95.62 29 ARG B CA 1
ATOM 4195 C C . ARG B 1 29 ? 19.344 -13.539 -11.953 1 95.62 29 ARG B C 1
ATOM 4197 O O . ARG B 1 29 ? 20.219 -12.68 -11.875 1 95.62 29 ARG B O 1
ATOM 4204 N N . MET B 1 30 ? 19.344 -14.617 -11.242 1 96.56 30 MET B N 1
ATOM 4205 C CA . MET B 1 30 ? 20.453 -14.906 -10.344 1 96.56 30 MET B CA 1
ATOM 4206 C C . MET B 1 30 ? 21.75 -15.102 -11.125 1 96.56 30 MET B C 1
ATOM 4208 O O . MET B 1 30 ? 22.781 -14.539 -10.773 1 96.56 30 MET B O 1
ATOM 4212 N N . ALA B 1 31 ? 21.609 -15.867 -12.164 1 95.81 31 ALA B N 1
ATOM 4213 C CA . ALA B 1 31 ? 22.797 -16.141 -12.977 1 95.81 31 ALA B CA 1
ATOM 4214 C C . ALA B 1 31 ? 23.344 -14.852 -13.602 1 95.81 31 ALA B C 1
ATOM 4216 O O . ALA B 1 31 ? 24.547 -14.703 -13.773 1 95.81 31 ALA B O 1
ATOM 4217 N N . GLU B 1 32 ? 22.469 -14.016 -13.945 1 94.56 32 GLU B N 1
ATOM 4218 C CA . GLU B 1 32 ? 22.875 -12.727 -14.508 1 94.56 32 GLU B CA 1
ATOM 4219 C C . GLU B 1 32 ? 23.562 -11.859 -13.461 1 94.56 32 GLU B C 1
ATOM 4221 O O . GLU B 1 32 ? 24.578 -11.211 -13.75 1 94.56 32 GLU B O 1
ATOM 4226 N N . LYS B 1 33 ? 23.094 -11.852 -12.312 1 95.38 33 LYS B N 1
ATOM 4227 C CA . LYS B 1 33 ? 23.547 -10.953 -11.258 1 95.38 33 LYS B CA 1
ATOM 4228 C C . LYS B 1 33 ? 24.812 -11.477 -10.594 1 95.38 33 LYS B C 1
ATOM 4230 O O . LYS B 1 33 ? 25.688 -10.703 -10.211 1 95.38 33 LYS B O 1
ATOM 4235 N N . PHE B 1 34 ? 24.859 -12.797 -10.477 1 95.12 34 PHE B N 1
ATOM 4236 C CA . PHE B 1 34 ? 25.969 -13.422 -9.766 1 95.12 34 PHE B CA 1
ATOM 4237 C C . PHE B 1 34 ? 26.797 -14.297 -10.695 1 95.12 34 PHE B C 1
ATOM 4239 O O . PHE B 1 34 ? 26.328 -15.336 -11.164 1 95.12 34 PHE B O 1
ATOM 4246 N N . GLN B 1 35 ? 28.016 -14.039 -10.859 1 91.56 35 GLN B N 1
ATOM 4247 C CA . GLN B 1 35 ? 28.844 -14.656 -11.891 1 91.56 35 GLN B CA 1
ATOM 4248 C C . GLN B 1 35 ? 29.422 -15.984 -11.414 1 91.56 35 GLN B C 1
ATOM 4250 O O . GLN B 1 35 ? 29.875 -16.797 -12.219 1 91.56 35 GLN B O 1
ATOM 4255 N N . ASP B 1 36 ? 29.297 -16.281 -10.195 1 92 36 ASP B N 1
ATOM 4256 C CA . ASP B 1 36 ? 30.016 -17.438 -9.664 1 92 36 ASP B CA 1
ATOM 4257 C C . ASP B 1 36 ? 29.047 -18.547 -9.273 1 92 36 ASP B C 1
ATOM 4259 O O . ASP B 1 36 ? 29.344 -19.359 -8.383 1 92 36 ASP B O 1
ATOM 4263 N N . ILE B 1 37 ? 27.953 -18.562 -9.938 1 96.12 37 ILE B N 1
ATOM 4264 C CA . ILE B 1 37 ? 27 -19.594 -9.539 1 96.12 37 ILE B CA 1
ATOM 4265 C C . ILE B 1 37 ? 26.641 -20.453 -10.75 1 96.12 37 ILE B C 1
ATOM 4267 O O . ILE B 1 37 ? 26.797 -20.031 -11.891 1 96.12 37 ILE B O 1
ATOM 4271 N N . PHE B 1 38 ? 26.219 -21.609 -10.469 1 97 38 PHE B N 1
ATOM 4272 C CA . PHE B 1 38 ? 25.594 -22.562 -11.383 1 97 38 PHE B CA 1
ATOM 4273 C C . PHE B 1 38 ? 24.344 -23.156 -10.773 1 97 38 PHE B C 1
ATOM 4275 O O . PHE B 1 38 ? 24.344 -23.562 -9.609 1 97 38 PHE B O 1
ATOM 4282 N N . ILE B 1 39 ? 23.266 -23.188 -11.516 1 97.94 39 ILE B N 1
ATOM 4283 C CA . ILE B 1 39 ? 21.984 -23.625 -10.945 1 97.94 39 ILE B CA 1
ATOM 4284 C C . ILE B 1 39 ? 21.469 -24.844 -11.703 1 97.94 39 ILE B C 1
ATOM 4286 O O . ILE B 1 39 ? 21.359 -24.812 -12.93 1 97.94 39 ILE B O 1
ATOM 4290 N N . SER B 1 40 ? 21.203 -25.906 -11 1 97.81 40 SER B N 1
ATOM 4291 C CA . SER B 1 40 ? 20.422 -27.031 -11.516 1 97.81 40 SER B CA 1
ATOM 4292 C C . SER B 1 40 ? 18.984 -26.984 -11.023 1 97.81 40 SER B C 1
ATOM 4294 O O . SER B 1 40 ? 18.719 -27.172 -9.828 1 97.81 40 SER B O 1
ATOM 4296 N N . LEU B 1 41 ? 18.062 -26.766 -11.906 1 97.69 41 LEU B N 1
ATOM 4297 C CA . LEU B 1 41 ? 16.641 -26.781 -11.562 1 97.69 41 LEU B CA 1
ATOM 4298 C C . LEU B 1 41 ? 16.062 -28.188 -11.727 1 97.69 41 LEU B C 1
ATOM 4300 O O . LEU B 1 41 ? 16.047 -28.734 -12.828 1 97.69 41 LEU B O 1
ATOM 4304 N N . PHE B 1 42 ? 15.633 -28.703 -10.641 1 97.31 42 PHE B N 1
ATOM 4305 C CA . PHE B 1 42 ? 14.977 -30 -10.695 1 97.31 42 PHE B CA 1
ATOM 4306 C C . PHE B 1 42 ? 13.5 -29.844 -11.047 1 97.31 42 PHE B C 1
ATOM 4308 O O . PHE B 1 42 ? 12.742 -29.203 -10.312 1 97.31 42 PHE B O 1
ATOM 4315 N N . VAL B 1 43 ? 13.023 -30.469 -12.117 1 95.44 43 VAL B N 1
ATOM 4316 C CA . VAL B 1 43 ? 11.68 -30.219 -12.633 1 95.44 43 VAL B CA 1
ATOM 4317 C C . VAL B 1 43 ? 10.93 -31.547 -12.766 1 95.44 43 VAL B C 1
ATOM 4319 O O . VAL B 1 43 ? 11.539 -32.594 -12.891 1 95.44 43 VAL B O 1
ATOM 4322 N N . HIS B 1 44 ? 9.617 -31.469 -12.562 1 92.31 44 HIS B N 1
ATOM 4323 C CA . HIS B 1 44 ? 8.789 -32.625 -12.875 1 92.31 44 HIS B CA 1
ATOM 4324 C C . HIS B 1 44 ? 8.945 -33.031 -14.328 1 92.31 44 HIS B C 1
ATOM 4326 O O . HIS B 1 44 ? 9 -32.188 -15.219 1 92.31 44 HIS B O 1
ATOM 4332 N N . HIS B 1 45 ? 8.977 -34.281 -14.617 1 91.19 45 HIS B N 1
ATOM 4333 C CA . HIS B 1 45 ? 9.383 -34.781 -15.93 1 91.19 45 HIS B CA 1
ATOM 4334 C C . HIS B 1 45 ? 8.438 -34.281 -17.016 1 91.19 45 HIS B C 1
ATOM 4336 O O . HIS B 1 45 ? 8.859 -34.094 -18.156 1 91.19 45 HIS B O 1
ATOM 4342 N N . THR B 1 46 ? 7.176 -34.062 -16.688 1 88.31 46 THR B N 1
ATOM 4343 C CA . THR B 1 46 ? 6.207 -33.688 -17.703 1 88.31 46 THR B CA 1
ATOM 4344 C C . THR B 1 46 ? 6.465 -32.25 -18.172 1 88.31 46 THR B C 1
ATOM 4346 O O . THR B 1 46 ? 5.992 -31.844 -19.234 1 88.31 46 THR B O 1
ATOM 4349 N N . GLU B 1 47 ? 7.164 -31.484 -17.359 1 92.38 47 GLU B N 1
ATOM 4350 C CA . GLU B 1 47 ? 7.383 -30.078 -17.688 1 92.38 47 GLU B CA 1
ATOM 4351 C C . GLU B 1 47 ? 8.734 -29.875 -18.359 1 92.38 47 GLU B C 1
ATOM 4353 O O . GLU B 1 47 ? 9.055 -28.766 -18.797 1 92.38 47 GLU B O 1
ATOM 4358 N N . MET B 1 48 ? 9.555 -30.891 -18.531 1 93.62 48 MET B N 1
ATOM 4359 C CA . MET B 1 48 ? 10.922 -30.812 -19.031 1 93.62 48 MET B CA 1
ATOM 4360 C C . MET B 1 48 ? 10.945 -30.219 -20.438 1 93.62 48 MET B C 1
ATOM 4362 O O . MET B 1 48 ? 11.734 -29.312 -20.719 1 93.62 48 MET B O 1
ATOM 4366 N N . PRO B 1 49 ? 10.086 -30.672 -21.312 1 93.31 49 PRO B N 1
ATOM 4367 C CA . PRO B 1 49 ? 10.156 -30.109 -22.672 1 93.31 49 PRO B CA 1
ATOM 4368 C C . PRO B 1 49 ? 9.914 -28.594 -22.703 1 93.31 49 PRO B C 1
ATOM 4370 O O . PRO B 1 49 ? 10.633 -27.859 -23.391 1 93.31 49 PRO B O 1
ATOM 4373 N N . LYS B 1 50 ? 8.945 -28.156 -21.953 1 91.94 50 LYS B N 1
ATOM 4374 C CA . LYS B 1 50 ? 8.641 -26.734 -21.891 1 91.94 50 LYS B CA 1
ATOM 4375 C C . LYS B 1 50 ? 9.797 -25.953 -21.266 1 91.94 50 LYS B C 1
ATOM 4377 O O . LYS B 1 50 ? 10.125 -24.859 -21.719 1 91.94 50 LYS B O 1
ATOM 4382 N N . ALA B 1 51 ? 10.375 -26.531 -20.266 1 95.31 51 ALA B N 1
ATOM 4383 C CA . ALA B 1 51 ? 11.477 -25.875 -19.562 1 95.31 51 ALA B CA 1
ATOM 4384 C C . ALA B 1 51 ? 12.703 -25.734 -20.469 1 95.31 51 ALA B C 1
ATOM 4386 O O . ALA B 1 51 ? 13.328 -24.672 -20.516 1 95.31 51 ALA B O 1
ATOM 4387 N N . VAL B 1 52 ? 12.984 -26.766 -21.172 1 94 52 VAL B N 1
ATOM 4388 C CA . VAL B 1 52 ? 14.125 -26.766 -22.078 1 94 52 VAL B CA 1
ATOM 4389 C C . VAL B 1 52 ? 13.906 -25.75 -23.203 1 94 52 VAL B C 1
ATOM 4391 O O . VAL B 1 52 ? 14.82 -25 -23.547 1 94 52 VAL B O 1
ATOM 4394 N N . LYS B 1 53 ? 12.742 -25.766 -23.656 1 91.25 53 LYS B N 1
ATOM 4395 C CA . LYS B 1 53 ? 12.398 -24.797 -24.688 1 91.25 53 LYS B CA 1
ATOM 4396 C C . LYS B 1 53 ? 12.547 -23.359 -24.188 1 91.25 53 LYS B C 1
ATOM 4398 O O . LYS B 1 53 ? 13.07 -22.5 -24.891 1 91.25 53 LYS B O 1
ATOM 4403 N N . TYR B 1 54 ? 12.062 -23.156 -23.047 1 89.56 54 TYR B N 1
ATOM 4404 C CA . TYR B 1 54 ? 12.141 -21.828 -22.453 1 89.56 54 TYR B CA 1
ATOM 4405 C C . TYR B 1 54 ? 13.586 -21.391 -22.297 1 89.56 54 TYR B C 1
ATOM 4407 O O . TYR B 1 54 ? 13.945 -20.266 -22.656 1 89.56 54 TYR B O 1
ATOM 4415 N N . LEU B 1 55 ? 14.445 -22.203 -21.781 1 91.31 55 LEU B N 1
ATOM 4416 C CA . LEU B 1 55 ? 15.852 -21.875 -21.562 1 91.31 55 LEU B CA 1
ATOM 4417 C C . LEU B 1 55 ? 16.578 -21.688 -22.891 1 91.31 55 LEU B C 1
ATOM 4419 O O . LEU B 1 55 ? 17.438 -20.812 -23.016 1 91.31 55 LEU B O 1
ATOM 4423 N N . GLY B 1 56 ? 16.188 -22.516 -23.781 1 87.94 56 GLY B N 1
ATOM 4424 C CA . GLY B 1 56 ? 16.812 -22.453 -25.094 1 87.94 56 GLY B CA 1
ATOM 4425 C C . GLY B 1 56 ? 16.516 -21.156 -25.828 1 87.94 56 GLY B C 1
ATOM 4426 O O . GLY B 1 56 ? 17.297 -20.734 -26.688 1 87.94 56 GLY B O 1
ATOM 4427 N N . ALA B 1 57 ? 15.445 -20.562 -25.5 1 83.75 57 ALA B N 1
ATOM 4428 C CA . ALA B 1 57 ? 15.031 -19.328 -26.156 1 83.75 57 ALA B CA 1
ATOM 4429 C C . ALA B 1 57 ? 15.766 -18.109 -25.578 1 83.75 57 ALA B C 1
ATOM 4431 O O . ALA B 1 57 ? 15.672 -17 -26.109 1 83.75 57 ALA B O 1
ATOM 4432 N N . GLN B 1 58 ? 16.5 -18.375 -24.5 1 84.44 58 GLN B N 1
ATOM 4433 C CA . GLN B 1 58 ? 17.234 -17.281 -23.875 1 84.44 58 GLN B CA 1
ATOM 4434 C C . GLN B 1 58 ? 18.516 -16.969 -24.656 1 84.44 58 GLN B C 1
ATOM 4436 O O . GLN B 1 58 ? 19.266 -17.875 -25.016 1 84.44 58 GLN B O 1
ATOM 4441 N N . LEU B 1 59 ? 18.766 -15.734 -24.938 1 79.62 59 LEU B N 1
ATOM 4442 C CA . LEU B 1 59 ? 19.906 -15.344 -25.766 1 79.62 59 LEU B CA 1
ATOM 4443 C C . LEU B 1 59 ? 21.109 -14.969 -24.906 1 79.62 59 LEU B C 1
ATOM 4445 O O . LEU B 1 59 ? 22.234 -14.867 -25.406 1 79.62 59 LEU B O 1
ATOM 4449 N N . SER B 1 60 ? 20.969 -14.984 -23.656 1 81.94 60 SER B N 1
ATOM 4450 C CA . SER B 1 60 ? 22.031 -14.484 -22.797 1 81.94 60 SER B CA 1
ATOM 4451 C C . SER B 1 60 ? 23.047 -15.578 -22.469 1 81.94 60 SER B C 1
ATOM 4453 O O . SER B 1 60 ? 22.688 -16.75 -22.344 1 81.94 60 SER B O 1
ATOM 4455 N N . SER B 1 61 ? 24.281 -15.219 -22.344 1 84.19 61 SER B N 1
ATOM 4456 C CA . SER B 1 61 ? 25.375 -16.125 -22.016 1 84.19 61 SER B CA 1
ATOM 4457 C C . SER B 1 61 ? 25.203 -16.703 -20.609 1 84.19 61 SER B C 1
ATOM 4459 O O . SER B 1 61 ? 25.594 -17.844 -20.344 1 84.19 61 SER B O 1
ATOM 4461 N N . HIS B 1 62 ? 24.578 -15.891 -19.781 1 89.06 62 HIS B N 1
ATOM 4462 C CA . HIS B 1 62 ? 24.453 -16.375 -18.406 1 89.06 62 HIS B CA 1
ATOM 4463 C C . HIS B 1 62 ? 23.438 -17.516 -18.312 1 89.06 62 HIS B C 1
ATOM 4465 O O . HIS B 1 62 ? 23.422 -18.25 -17.328 1 89.06 62 HIS B O 1
ATOM 4471 N N . ALA B 1 63 ? 22.625 -17.688 -19.328 1 91.5 63 ALA B N 1
ATOM 4472 C CA . ALA B 1 63 ? 21.625 -18.75 -19.328 1 91.5 63 ALA B CA 1
ATOM 4473 C C . ALA B 1 63 ? 22.297 -20.125 -19.344 1 91.5 63 ALA B C 1
ATOM 4475 O O . ALA B 1 63 ? 21.688 -21.125 -18.922 1 91.5 63 ALA B O 1
ATOM 4476 N N . ARG B 1 64 ? 23.531 -20.172 -19.766 1 92 64 ARG B N 1
ATOM 4477 C CA . ARG B 1 64 ? 24.266 -21.438 -19.828 1 92 64 ARG B CA 1
ATOM 4478 C C . ARG B 1 64 ? 24.578 -21.969 -18.438 1 92 64 ARG B C 1
ATOM 4480 O O . ARG B 1 64 ? 24.891 -23.141 -18.266 1 92 64 ARG B O 1
ATOM 4487 N N . ARG B 1 65 ? 24.484 -21.109 -17.484 1 95.69 65 ARG B N 1
ATOM 4488 C CA . ARG B 1 65 ? 24.797 -21.5 -16.109 1 95.69 65 ARG B CA 1
ATOM 4489 C C . ARG B 1 65 ? 23.531 -21.969 -15.398 1 95.69 65 ARG B C 1
ATOM 4491 O O . ARG B 1 65 ? 23.531 -22.156 -14.18 1 95.69 65 ARG B O 1
ATOM 4498 N N . VAL B 1 66 ? 22.469 -22.125 -16.141 1 97.12 66 VAL B N 1
ATOM 4499 C CA . VAL B 1 66 ? 21.219 -22.703 -15.633 1 97.12 66 VAL B CA 1
ATOM 4500 C C . VAL B 1 66 ? 20.859 -23.938 -16.438 1 97.12 66 VAL B C 1
ATOM 4502 O O . VAL B 1 66 ? 20.828 -23.906 -17.672 1 97.12 66 VAL B O 1
ATOM 4505 N N . ARG B 1 67 ? 20.641 -24.969 -15.773 1 96.25 67 ARG B N 1
ATOM 4506 C CA . ARG B 1 67 ? 20.188 -26.156 -16.469 1 96.25 67 ARG B CA 1
ATOM 4507 C C . ARG B 1 67 ? 18.938 -26.734 -15.805 1 96.25 67 ARG B C 1
ATOM 4509 O O . ARG B 1 67 ? 18.672 -26.469 -14.633 1 96.25 67 ARG B O 1
ATOM 4516 N N . VAL B 1 68 ? 18.188 -27.531 -16.516 1 97.12 68 VAL B N 1
ATOM 4517 C CA . VAL B 1 68 ? 17.031 -28.266 -15.984 1 97.12 68 VAL B CA 1
ATOM 4518 C C . VAL B 1 68 ? 17.344 -29.766 -15.93 1 97.12 68 VAL B C 1
ATOM 4520 O O . VAL B 1 68 ? 18.016 -30.297 -16.828 1 97.12 68 VAL B O 1
ATOM 4523 N N . VAL B 1 69 ? 16.969 -30.344 -14.828 1 96.75 69 VAL B N 1
ATOM 4524 C CA . VAL B 1 69 ? 17.234 -31.766 -14.633 1 96.75 69 VAL B CA 1
ATOM 4525 C C . VAL B 1 69 ? 15.992 -32.469 -14.094 1 96.75 69 VAL B C 1
ATOM 4527 O O . VAL B 1 69 ? 15.078 -31.797 -13.586 1 96.75 69 VAL B O 1
ATOM 4530 N N . THR B 1 70 ? 15.859 -33.688 -14.242 1 94.62 70 THR B N 1
ATOM 4531 C CA . THR B 1 70 ? 14.805 -34.531 -13.695 1 94.62 70 THR B CA 1
ATOM 4532 C C . THR B 1 70 ? 15.328 -35.938 -13.414 1 94.62 70 THR B C 1
ATOM 4534 O O . THR B 1 70 ? 16.469 -36.25 -13.742 1 94.62 70 THR B O 1
ATOM 4537 N N . ALA B 1 71 ? 14.547 -36.656 -12.648 1 91.5 71 ALA B N 1
ATOM 4538 C CA . ALA B 1 71 ? 14.93 -38.031 -12.391 1 91.5 71 ALA B CA 1
ATOM 4539 C C . ALA B 1 71 ? 14.602 -38.938 -13.594 1 91.5 71 ALA B C 1
ATOM 4541 O O . ALA B 1 71 ? 13.656 -38.656 -14.336 1 91.5 71 ALA B O 1
ATOM 4542 N N . SER B 1 72 ? 15.438 -39.938 -13.758 1 83.94 72 SER B N 1
ATOM 4543 C CA . SER B 1 72 ? 15.141 -40.938 -14.781 1 83.94 72 SER B CA 1
ATOM 4544 C C . SER B 1 72 ? 13.914 -41.75 -14.398 1 83.94 72 SER B C 1
ATOM 4546 O O . SER B 1 72 ? 13.758 -42.156 -13.242 1 83.94 72 SER B O 1
ATOM 4548 N N . SER B 1 73 ? 13.07 -41.969 -15.344 1 79.62 73 SER B N 1
ATOM 4549 C CA . SER B 1 73 ? 11.859 -42.75 -15.109 1 79.62 73 SER B CA 1
ATOM 4550 C C . SER B 1 73 ? 12.195 -44.188 -14.719 1 79.62 73 SER B C 1
ATOM 4552 O O . SER B 1 73 ? 11.375 -44.875 -14.102 1 79.62 73 SER B O 1
ATOM 4554 N N . SER B 1 74 ? 13.32 -44.562 -15.094 1 78.06 74 SER B N 1
ATOM 4555 C CA . SER B 1 74 ? 13.742 -45.906 -14.742 1 78.06 74 SER B CA 1
ATOM 4556 C C . SER B 1 74 ? 13.977 -46.031 -13.242 1 78.06 74 SER B C 1
ATOM 4558 O O . SER B 1 74 ? 13.781 -47.125 -12.672 1 78.06 74 SER B O 1
ATOM 4560 N N . ASP B 1 75 ? 14.297 -45 -12.609 1 81 75 ASP B N 1
ATOM 4561 C CA . ASP B 1 75 ? 14.625 -45.031 -11.188 1 81 75 ASP B CA 1
ATOM 4562 C C . ASP B 1 75 ? 13.375 -44.844 -10.336 1 81 75 ASP B C 1
ATOM 4564 O O . ASP B 1 75 ? 13.273 -45.406 -9.25 1 81 75 ASP B O 1
ATOM 4568 N N . VAL B 1 76 ? 12.438 -44.031 -10.867 1 86.88 76 VAL B N 1
ATOM 4569 C CA . VAL B 1 76 ? 11.195 -43.75 -10.148 1 86.88 76 VAL B CA 1
ATOM 4570 C C . VAL B 1 76 ? 10.039 -43.625 -11.141 1 86.88 76 VAL B C 1
ATOM 4572 O O . VAL B 1 76 ? 9.766 -42.531 -11.648 1 86.88 76 VAL B O 1
ATOM 4575 N N . PRO B 1 77 ? 9.266 -44.688 -11.336 1 82.12 77 PRO B N 1
ATOM 4576 C CA . PRO B 1 77 ? 8.156 -44.625 -12.297 1 82.12 77 PRO B CA 1
ATOM 4577 C C . PRO B 1 77 ? 7.059 -43.625 -11.859 1 82.12 77 PRO B C 1
ATOM 4579 O O . PRO B 1 77 ? 6.672 -43.625 -10.688 1 82.12 77 PRO B O 1
ATOM 4582 N N . PRO B 1 78 ? 6.68 -42.781 -12.859 1 79.62 78 PRO B N 1
ATOM 4583 C CA . PRO B 1 78 ? 5.633 -41.812 -12.516 1 79.62 78 PRO B CA 1
ATOM 4584 C C . PRO B 1 78 ? 4.316 -42.469 -12.133 1 79.62 78 PRO B C 1
ATOM 4586 O O . PRO B 1 78 ? 4.012 -43.562 -12.617 1 79.62 78 PRO B O 1
ATOM 4589 N N . PRO B 1 79 ? 3.631 -41.75 -11.203 1 75.56 79 PRO B N 1
ATOM 4590 C CA . PRO B 1 79 ? 2.334 -42.312 -10.828 1 75.56 79 PRO B CA 1
ATOM 4591 C C . PRO B 1 79 ? 1.354 -42.344 -12 1 75.56 79 PRO B C 1
ATOM 4593 O O . PRO B 1 79 ? 1.437 -41.531 -12.914 1 75.56 79 PRO B O 1
ATOM 4596 N N . VAL B 1 80 ? 0.453 -43.219 -11.867 1 61.69 80 VAL B N 1
ATOM 4597 C CA . VAL B 1 80 ? -0.528 -43.469 -12.922 1 61.69 80 VAL B CA 1
ATOM 4598 C C . VAL B 1 80 ? -1.57 -42.344 -12.93 1 61.69 80 VAL B C 1
ATOM 4600 O O . VAL B 1 80 ? -1.99 -41.875 -14 1 61.69 80 VAL B O 1
ATOM 4603 N N . ASP B 1 81 ? -2.018 -41.969 -11.688 1 64.31 81 ASP B N 1
ATOM 4604 C CA . ASP B 1 81 ? -3.051 -40.938 -11.602 1 64.31 81 ASP B CA 1
ATOM 4605 C C . ASP B 1 81 ? -2.439 -39.562 -11.312 1 64.31 81 ASP B C 1
ATOM 4607 O O . ASP B 1 81 ? -2.117 -39.25 -10.164 1 64.31 81 ASP B O 1
ATOM 4611 N N . THR B 1 82 ? -2.393 -38.812 -12.375 1 62.12 82 THR B N 1
ATOM 4612 C CA . THR B 1 82 ? -1.706 -37.531 -12.289 1 62.12 82 THR B CA 1
ATOM 4613 C C . THR B 1 82 ? -2.611 -36.469 -11.672 1 62.12 82 THR B C 1
ATOM 4615 O O . THR B 1 82 ? -2.15 -35.375 -11.312 1 62.12 82 THR B O 1
ATOM 4618 N N . ASN B 1 83 ? -3.84 -36.812 -11.367 1 65.94 83 ASN B N 1
ATOM 4619 C CA . ASN B 1 83 ? -4.73 -35.812 -10.836 1 65.94 83 ASN B CA 1
ATOM 4620 C C . ASN B 1 83 ? -4.754 -35.812 -9.312 1 65.94 83 ASN B C 1
ATOM 4622 O O . ASN B 1 83 ? -5.379 -34.938 -8.688 1 65.94 83 ASN B O 1
ATOM 4626 N N . ASN B 1 84 ? -4.086 -36.688 -8.781 1 78.19 84 ASN B N 1
ATOM 4627 C CA . ASN B 1 84 ? -3.918 -36.75 -7.336 1 78.19 84 ASN B CA 1
ATOM 4628 C C . ASN B 1 84 ? -2.682 -35.969 -6.883 1 78.19 84 ASN B C 1
ATOM 4630 O O . ASN B 1 84 ? -1.559 -36.469 -6.992 1 78.19 84 ASN B O 1
ATOM 4634 N N . LEU B 1 85 ? -2.922 -34.844 -6.332 1 83 85 LEU B N 1
ATOM 4635 C CA . LEU B 1 85 ? -1.845 -33.906 -5.977 1 83 85 LEU B CA 1
ATOM 4636 C C . LEU B 1 85 ? -0.93 -34.531 -4.926 1 83 85 LEU B C 1
ATOM 4638 O O . LEU B 1 85 ? 0.276 -34.281 -4.918 1 83 85 LEU B O 1
ATOM 4642 N N . VAL B 1 86 ? -1.506 -35.312 -4.016 1 85.56 86 VAL B N 1
ATOM 4643 C CA . VAL B 1 86 ? -0.696 -35.969 -2.988 1 85.56 86 VAL B CA 1
ATOM 4644 C C . VAL B 1 86 ? 0.272 -36.969 -3.637 1 85.56 86 VAL B C 1
ATOM 4646 O O . VAL B 1 86 ? 1.459 -36.969 -3.303 1 85.56 86 VAL B O 1
ATOM 4649 N N . GLU B 1 87 ? -0.259 -37.719 -4.551 1 87.06 87 GLU B N 1
ATOM 4650 C CA . GLU B 1 87 ? 0.587 -38.688 -5.262 1 87.06 87 GLU B CA 1
ATOM 4651 C C . GLU B 1 87 ? 1.653 -37.969 -6.086 1 87.06 87 GLU B C 1
ATOM 4653 O O . GLU B 1 87 ? 2.783 -38.438 -6.203 1 87.06 87 GLU B O 1
ATOM 4658 N N . LEU B 1 88 ? 1.245 -36.875 -6.637 1 88.44 88 LEU B N 1
ATOM 4659 C CA . LEU B 1 88 ? 2.193 -36.094 -7.41 1 88.44 88 LEU B CA 1
ATOM 4660 C C . LEU B 1 88 ? 3.338 -35.594 -6.523 1 88.44 88 LEU B C 1
ATOM 4662 O O . LEU B 1 88 ? 4.504 -35.688 -6.91 1 88.44 88 LEU B O 1
ATOM 4666 N N . MET B 1 89 ? 3.031 -35.156 -5.34 1 90.06 89 MET B N 1
ATOM 4667 C CA . MET B 1 89 ? 4.039 -34.625 -4.43 1 90.06 89 MET B CA 1
ATOM 4668 C C . MET B 1 89 ? 4.957 -35.719 -3.926 1 90.06 89 MET B C 1
ATOM 4670 O O . MET B 1 89 ? 6.168 -35.531 -3.811 1 90.06 89 MET B O 1
ATOM 4674 N N . LEU B 1 90 ? 4.371 -36.844 -3.668 1 89.5 90 LEU B N 1
ATOM 4675 C CA . LEU B 1 90 ? 5.168 -37.969 -3.213 1 89.5 90 LEU B CA 1
ATOM 4676 C C . LEU B 1 90 ? 6.102 -38.469 -4.316 1 89.5 90 LEU B C 1
ATOM 4678 O O . LEU B 1 90 ? 7.246 -38.844 -4.051 1 89.5 90 LEU B O 1
ATOM 4682 N N . TYR B 1 91 ? 5.57 -38.469 -5.484 1 91.25 91 TYR B N 1
ATOM 4683 C CA . TYR B 1 91 ? 6.406 -38.812 -6.625 1 91.25 91 TYR B CA 1
ATOM 4684 C C . TYR B 1 91 ? 7.57 -37.844 -6.77 1 91.25 91 TYR B C 1
ATOM 4686 O O . TYR B 1 91 ? 8.711 -38.25 -6.973 1 91.25 91 TYR B O 1
ATOM 4694 N N . MET B 1 92 ? 7.262 -36.594 -6.719 1 91.94 92 MET B N 1
ATOM 4695 C CA . MET B 1 92 ? 8.297 -35.562 -6.828 1 91.94 92 MET B CA 1
ATOM 4696 C C . MET B 1 92 ? 9.367 -35.75 -5.762 1 91.94 92 MET B C 1
ATOM 4698 O O . MET B 1 92 ? 10.555 -35.562 -6.031 1 91.94 92 MET B O 1
ATOM 4702 N N . GLU B 1 93 ? 8.953 -36.031 -4.574 1 93.31 93 GLU B N 1
ATOM 4703 C CA . GLU B 1 93 ? 9.867 -36.25 -3.457 1 93.31 93 GLU B CA 1
ATOM 4704 C C . GLU B 1 93 ? 10.805 -37.406 -3.725 1 93.31 93 GLU B C 1
ATOM 4706 O O . GLU B 1 93 ? 12.023 -37.312 -3.543 1 93.31 93 GLU B O 1
ATOM 4711 N N . GLN B 1 94 ? 10.289 -38.5 -4.223 1 93.31 94 GLN B N 1
ATOM 4712 C CA . GLN B 1 94 ? 11.094 -39.656 -4.52 1 93.31 94 GLN B CA 1
ATOM 4713 C C . GLN B 1 94 ? 12.023 -39.406 -5.699 1 93.31 94 GLN B C 1
ATOM 4715 O O . GLN B 1 94 ? 13.18 -39.875 -5.688 1 93.31 94 GLN B O 1
ATOM 4720 N N . ALA B 1 95 ? 11.445 -38.812 -6.652 1 94.25 95 ALA B N 1
ATOM 4721 C CA . ALA B 1 95 ? 12.242 -38.5 -7.836 1 94.25 95 ALA B CA 1
ATOM 4722 C C . ALA B 1 95 ? 13.414 -37.594 -7.48 1 94.25 95 ALA B C 1
ATOM 4724 O O . ALA B 1 95 ? 14.539 -37.812 -7.938 1 94.25 95 ALA B O 1
ATOM 4725 N N . PHE B 1 96 ? 13.18 -36.625 -6.707 1 95.19 96 PHE B N 1
ATOM 4726 C CA . PHE B 1 96 ? 14.234 -35.719 -6.285 1 95.19 96 PHE B CA 1
ATOM 4727 C C . PHE B 1 96 ? 15.297 -36.469 -5.48 1 95.19 96 PHE B C 1
ATOM 4729 O O . PHE B 1 96 ? 16.5 -36.281 -5.703 1 95.19 96 PHE B O 1
ATOM 4736 N N . LYS B 1 97 ? 14.812 -37.25 -4.531 1 94.25 97 LYS B N 1
ATOM 4737 C CA . LYS B 1 97 ? 15.734 -38.031 -3.713 1 94.25 97 LYS B CA 1
ATOM 4738 C C . LYS B 1 97 ? 16.672 -38.875 -4.586 1 94.25 97 LYS B C 1
ATOM 4740 O O . LYS B 1 97 ? 17.875 -38.875 -4.359 1 94.25 97 LYS B O 1
ATOM 4745 N N . SER B 1 98 ? 16.062 -39.5 -5.504 1 93.62 98 SER B N 1
ATOM 4746 C CA . SER B 1 98 ? 16.859 -40.344 -6.395 1 93.62 98 SER B CA 1
ATOM 4747 C C . SER B 1 98 ? 17.891 -39.5 -7.164 1 93.62 98 SER B C 1
ATOM 4749 O O . SER B 1 98 ? 19.062 -39.875 -7.23 1 93.62 98 SER B O 1
ATOM 4751 N N . TRP B 1 99 ? 17.484 -38.438 -7.707 1 94.94 99 TRP B N 1
ATOM 4752 C CA . TRP B 1 99 ? 18.375 -37.625 -8.539 1 94.94 99 TRP B CA 1
ATOM 4753 C C . TRP B 1 99 ? 19.484 -37.031 -7.707 1 94.94 99 TRP B C 1
ATOM 4755 O O . TRP B 1 99 ? 20.656 -37.062 -8.102 1 94.94 99 TRP B O 1
ATOM 4765 N N . ILE B 1 100 ? 19.188 -36.438 -6.59 1 95 100 ILE B N 1
ATOM 4766 C CA . ILE B 1 100 ? 20.172 -35.688 -5.82 1 95 100 ILE B CA 1
ATOM 4767 C C . ILE B 1 100 ? 21.203 -36.625 -5.223 1 95 100 ILE B C 1
ATOM 4769 O O . ILE B 1 100 ? 22.375 -36.281 -5.102 1 95 100 ILE B O 1
ATOM 4773 N N . THR B 1 101 ? 20.766 -37.781 -4.793 1 92.81 101 THR B N 1
ATOM 4774 C CA . THR B 1 101 ? 21.703 -38.812 -4.297 1 92.81 101 THR B CA 1
ATOM 4775 C C . THR B 1 101 ? 22.734 -39.156 -5.363 1 92.81 101 THR B C 1
ATOM 4777 O O . THR B 1 101 ? 23.938 -39.188 -5.086 1 92.81 101 THR B O 1
ATOM 4780 N N . ASN B 1 102 ? 22.25 -39.344 -6.543 1 92.69 102 ASN B N 1
ATOM 4781 C CA . ASN B 1 102 ? 23.141 -39.656 -7.652 1 92.69 102 ASN B CA 1
ATOM 4782 C C . ASN B 1 102 ? 24.062 -38.5 -7.984 1 92.69 102 ASN B C 1
ATOM 4784 O O . ASN B 1 102 ? 25.234 -38.688 -8.273 1 92.69 102 ASN B O 1
ATOM 4788 N N . GLU B 1 103 ? 23.531 -37.312 -7.984 1 94.19 103 GLU B N 1
ATOM 4789 C CA . GLU B 1 103 ? 24.297 -36.125 -8.328 1 94.19 103 GLU B CA 1
ATOM 4790 C C . GLU B 1 103 ? 25.406 -35.875 -7.316 1 94.19 103 GLU B C 1
ATOM 4792 O O . GLU B 1 103 ? 26.484 -35.406 -7.684 1 94.19 103 GLU B O 1
ATOM 4797 N N . LEU B 1 104 ? 25.156 -36.125 -6.035 1 92.88 104 LEU B N 1
ATOM 4798 C CA . LEU B 1 104 ? 26.141 -35.938 -4.984 1 92.88 104 LEU B CA 1
ATOM 4799 C C . LEU B 1 104 ? 27.234 -37 -5.055 1 92.88 104 LEU B C 1
ATOM 4801 O O . LEU B 1 104 ? 28.391 -36.719 -4.77 1 92.88 104 LEU B O 1
ATOM 4805 N N . GLU B 1 105 ? 26.875 -38.156 -5.484 1 92.19 105 GLU B N 1
ATOM 4806 C CA . GLU B 1 105 ? 27.812 -39.281 -5.578 1 92.19 105 GLU B CA 1
ATOM 4807 C C . GLU B 1 105 ? 28.672 -39.156 -6.84 1 92.19 105 GLU B C 1
ATOM 4809 O O . GLU B 1 105 ? 29.875 -39.375 -6.801 1 92.19 105 GLU B O 1
ATOM 4814 N N . GLN B 1 106 ? 27.969 -38.906 -7.895 1 93.44 106 GLN B N 1
ATOM 4815 C CA . GLN B 1 106 ? 28.594 -38.781 -9.203 1 93.44 106 GLN B CA 1
ATOM 4816 C C . GLN B 1 106 ? 28.062 -37.531 -9.93 1 93.44 106 GLN B C 1
ATOM 4818 O O . GLN B 1 106 ? 27.172 -37.656 -10.766 1 93.44 106 GLN B O 1
ATOM 4823 N N . PRO B 1 107 ? 28.766 -36.469 -9.734 1 93.62 107 PRO B N 1
ATOM 4824 C CA . PRO B 1 107 ? 28.281 -35.25 -10.375 1 93.62 107 PRO B CA 1
ATOM 4825 C C . PRO B 1 107 ? 28.141 -35.375 -11.891 1 93.62 107 PRO B C 1
ATOM 4827 O O . PRO B 1 107 ? 29.062 -35.875 -12.547 1 93.62 107 PRO B O 1
ATOM 4830 N N . SER B 1 108 ? 27.016 -35.062 -12.375 1 93.56 108 SER B N 1
ATOM 4831 C CA . SER B 1 108 ? 26.75 -35.156 -13.805 1 93.56 108 SER B CA 1
ATOM 4832 C C . SER B 1 108 ? 27.266 -33.938 -14.555 1 93.56 108 SER B C 1
ATOM 4834 O O . SER B 1 108 ? 27.297 -33.938 -15.789 1 93.56 108 SER B O 1
ATOM 4836 N N . ILE B 1 109 ? 27.656 -32.906 -13.859 1 92.5 109 ILE B N 1
ATOM 4837 C CA . ILE B 1 109 ? 28.25 -31.719 -14.438 1 92.5 109 ILE B CA 1
ATOM 4838 C C . ILE B 1 109 ? 29.469 -31.312 -13.609 1 92.5 109 ILE B C 1
ATOM 4840 O O . ILE B 1 109 ? 29.375 -31.125 -12.391 1 92.5 109 ILE B O 1
ATOM 4844 N N . VAL B 1 110 ? 30.641 -31.094 -14.344 1 90.62 110 VAL B N 1
ATOM 4845 C CA . VAL B 1 110 ? 31.859 -30.797 -13.602 1 90.62 110 VAL B CA 1
ATOM 4846 C C . VAL B 1 110 ? 32.469 -29.516 -14.141 1 90.62 110 VAL B C 1
ATOM 4848 O O . VAL B 1 110 ? 33.344 -28.906 -13.492 1 90.62 110 VAL B O 1
ATOM 4851 N N . GLN B 1 111 ? 31.984 -29.156 -15.242 1 92.25 111 GLN B N 1
ATOM 4852 C CA . GLN B 1 111 ? 32.5 -27.906 -15.805 1 92.25 111 GLN B CA 1
ATOM 4853 C C . GLN B 1 111 ? 31.531 -27.312 -16.812 1 92.25 111 GLN B C 1
ATOM 4855 O O . GLN B 1 111 ? 30.703 -28.031 -17.391 1 92.25 111 GLN B O 1
ATOM 4860 N N . ILE B 1 112 ? 31.516 -26.031 -16.938 1 90.44 112 ILE B N 1
ATOM 4861 C CA . ILE B 1 112 ? 30.766 -25.297 -17.969 1 90.44 112 ILE B CA 1
ATOM 4862 C C . ILE B 1 112 ? 31.625 -24.172 -18.531 1 90.44 112 ILE B C 1
ATOM 4864 O O . ILE B 1 112 ? 32.125 -23.328 -17.797 1 90.44 112 ILE B O 1
ATOM 4868 N N . GLU B 1 113 ? 31.797 -24.219 -19.75 1 85.06 113 GLU B N 1
ATOM 4869 C CA . GLU B 1 113 ? 32.594 -23.234 -20.453 1 85.06 113 GLU B CA 1
ATOM 4870 C C . GLU B 1 113 ? 33.938 -23.016 -19.766 1 85.06 113 GLU B C 1
ATOM 4872 O O . GLU B 1 113 ? 34.344 -21.875 -19.516 1 85.06 113 GLU B O 1
ATOM 4877 N N . GLY B 1 114 ? 34.5 -24.031 -19.344 1 84.44 114 GLY B N 1
ATOM 4878 C CA . GLY B 1 114 ? 35.844 -23.969 -18.781 1 84.44 114 GLY B CA 1
ATOM 4879 C C . GLY B 1 114 ? 35.844 -23.734 -17.281 1 84.44 114 GLY B C 1
ATOM 4880 O O . GLY B 1 114 ? 36.875 -23.922 -16.609 1 84.44 114 GLY B O 1
ATOM 4881 N N . HIS B 1 115 ? 34.688 -23.453 -16.75 1 91 115 HIS B N 1
ATOM 4882 C CA . HIS B 1 115 ? 34.594 -23.25 -15.305 1 91 115 HIS B CA 1
ATOM 4883 C C . HIS B 1 115 ? 34.25 -24.547 -14.586 1 91 115 HIS B C 1
ATOM 4885 O O . HIS B 1 115 ? 33.25 -25.188 -14.906 1 91 115 HIS B O 1
ATOM 4891 N N . PRO B 1 116 ? 35.062 -24.891 -13.703 1 95.12 116 PRO B N 1
ATOM 4892 C CA . PRO B 1 116 ? 34.656 -26.031 -12.891 1 95.12 116 PRO B CA 1
ATOM 4893 C C . PRO B 1 116 ? 33.375 -25.766 -12.117 1 95.12 116 PRO B C 1
ATOM 4895 O O . PRO B 1 116 ? 33.125 -24.641 -11.656 1 95.12 116 PRO B O 1
ATOM 4898 N N . VAL B 1 117 ? 32.562 -26.703 -11.961 1 96.38 117 VAL B N 1
ATOM 4899 C CA . VAL B 1 117 ? 31.344 -26.609 -11.18 1 96.38 117 VAL B CA 1
ATOM 4900 C C . VAL B 1 117 ? 31.453 -27.484 -9.93 1 96.38 117 VAL B C 1
ATOM 4902 O O . VAL B 1 117 ? 31.719 -28.688 -10.031 1 96.38 117 VAL B O 1
ATOM 4905 N N . ASN B 1 118 ? 31.297 -26.906 -8.82 1 94.94 118 ASN B N 1
ATOM 4906 C CA . ASN B 1 118 ? 31.344 -27.656 -7.566 1 94.94 118 ASN B CA 1
ATOM 4907 C C . ASN B 1 118 ? 30.172 -28.625 -7.434 1 94.94 118 ASN B C 1
ATOM 4909 O O . ASN B 1 118 ? 29.188 -28.5 -8.156 1 94.94 118 ASN B O 1
ATOM 4913 N N . THR B 1 119 ? 30.344 -29.578 -6.512 1 94.25 119 THR B N 1
ATOM 4914 C CA . THR B 1 119 ? 29.203 -30.375 -6.098 1 94.25 119 THR B CA 1
ATOM 4915 C C . THR B 1 119 ? 28.125 -29.484 -5.473 1 94.25 119 THR B C 1
ATOM 4917 O O . THR B 1 119 ? 28.422 -28.406 -4.961 1 94.25 119 THR B O 1
ATOM 4920 N N . PRO B 1 120 ? 26.891 -29.938 -5.609 1 95.12 120 PRO B N 1
ATOM 4921 C CA . PRO B 1 120 ? 25.812 -29.141 -5.008 1 95.12 120 PRO B CA 1
ATOM 4922 C C . PRO B 1 120 ? 26.109 -28.766 -3.557 1 95.12 120 PRO B C 1
ATOM 4924 O O . PRO B 1 120 ? 26.5 -29.625 -2.76 1 95.12 120 PRO B O 1
ATOM 4927 N N . SER B 1 121 ? 25.922 -27.484 -3.252 1 93.06 121 SER B N 1
ATOM 4928 C CA . SER B 1 121 ? 26.297 -27.016 -1.918 1 93.06 121 SER B CA 1
ATOM 4929 C C . SER B 1 121 ? 25.141 -26.281 -1.261 1 93.06 121 SER B C 1
ATOM 4931 O O . SER B 1 121 ? 25.219 -25.891 -0.094 1 93.06 121 SER B O 1
ATOM 4933 N N . LEU B 1 122 ? 24.062 -26.078 -1.955 1 95.5 122 LEU B N 1
ATOM 4934 C CA . LEU B 1 122 ? 22.906 -25.359 -1.461 1 95.5 122 LEU B CA 1
ATOM 4935 C C . LEU B 1 122 ? 21.625 -25.812 -2.168 1 95.5 122 LEU B C 1
ATOM 4937 O O . LEU B 1 122 ? 21.641 -26.078 -3.373 1 95.5 122 LEU B O 1
ATOM 4941 N N . ILE B 1 123 ? 20.531 -25.859 -1.399 1 96.94 123 ILE B N 1
ATOM 4942 C CA . ILE B 1 123 ? 19.234 -26.172 -1.973 1 96.94 123 ILE B CA 1
ATOM 4943 C C . ILE B 1 123 ? 18.281 -25 -1.799 1 96.94 123 ILE B C 1
ATOM 4945 O O . ILE B 1 123 ? 18.188 -24.422 -0.71 1 96.94 123 ILE B O 1
ATOM 4949 N N . MET B 1 124 ? 17.734 -24.578 -2.811 1 97.56 124 MET B N 1
ATOM 4950 C CA . MET B 1 124 ? 16.594 -23.672 -2.779 1 97.56 124 MET B CA 1
ATOM 4951 C C . MET B 1 124 ? 15.305 -24.391 -3.15 1 97.56 124 MET B C 1
ATOM 4953 O O . MET B 1 124 ? 15.219 -25 -4.215 1 97.56 124 MET B O 1
ATOM 4957 N N . GLU B 1 125 ? 14.32 -24.359 -2.303 1 97.62 125 GLU B N 1
ATOM 4958 C CA . GLU B 1 125 ? 13.125 -25.172 -2.512 1 97.62 125 GLU B CA 1
ATOM 4959 C C . GLU B 1 125 ? 11.859 -24.312 -2.395 1 97.62 125 GLU B C 1
ATOM 4961 O O . GLU B 1 125 ? 11.727 -23.516 -1.471 1 97.62 125 GLU B O 1
ATOM 4966 N N . ASP B 1 126 ? 10.961 -24.469 -3.338 1 97.5 126 ASP B N 1
ATOM 4967 C CA . ASP B 1 126 ? 9.609 -23.922 -3.24 1 97.5 126 ASP B CA 1
ATOM 4968 C C . ASP B 1 126 ? 8.875 -24.484 -2.025 1 97.5 126 ASP B C 1
ATOM 4970 O O . ASP B 1 126 ? 8.664 -25.688 -1.924 1 97.5 126 ASP B O 1
ATOM 4974 N N . ILE B 1 127 ? 8.43 -23.578 -1.202 1 95.06 127 ILE B N 1
ATOM 4975 C CA . ILE B 1 127 ? 7.73 -23.953 0.02 1 95.06 127 ILE B CA 1
ATOM 4976 C C . ILE B 1 127 ? 6.504 -24.797 -0.329 1 95.06 127 ILE B C 1
ATOM 4978 O O . ILE B 1 127 ? 6.094 -25.656 0.449 1 95.06 127 ILE B O 1
ATOM 4982 N N . PHE B 1 128 ? 6.023 -24.688 -1.452 1 92.75 128 PHE B N 1
ATOM 4983 C CA . PHE B 1 128 ? 4.875 -25.438 -1.934 1 92.75 128 PHE B CA 1
ATOM 4984 C C . PHE B 1 128 ? 5.164 -26.938 -1.915 1 92.75 128 PHE B C 1
ATOM 4986 O O . PHE B 1 128 ? 4.242 -27.75 -1.843 1 92.75 128 PHE B O 1
ATOM 4993 N N . ASN B 1 129 ? 6.445 -27.281 -1.969 1 94.06 129 ASN B N 1
ATOM 4994 C CA . ASN B 1 129 ? 6.824 -28.703 -2.016 1 94.06 129 ASN B CA 1
ATOM 4995 C C . ASN B 1 129 ? 6.762 -29.344 -0.633 1 94.06 129 ASN B C 1
ATOM 4997 O O . ASN B 1 129 ? 6.871 -30.562 -0.506 1 94.06 129 ASN B O 1
ATOM 5001 N N . GLY B 1 130 ? 6.68 -28.578 0.36 1 91.88 130 GLY B N 1
ATOM 5002 C CA . GLY B 1 130 ? 6.5 -29.094 1.706 1 91.88 130 GLY B CA 1
ATOM 5003 C C . GLY B 1 130 ? 7.754 -29.75 2.266 1 91.88 130 GLY B C 1
ATOM 5004 O O . GLY B 1 130 ? 7.676 -30.766 2.949 1 91.88 130 GLY B O 1
ATOM 5005 N N . GLY B 1 131 ? 8.852 -29.297 1.857 1 92.88 131 GLY B N 1
ATOM 5006 C CA . GLY B 1 131 ? 10.086 -29.812 2.42 1 92.88 131 GLY B CA 1
ATOM 5007 C C . GLY B 1 131 ? 10.477 -31.172 1.859 1 92.88 131 GLY B C 1
ATOM 5008 O O . GLY B 1 131 ? 10.883 -32.062 2.605 1 92.88 131 GLY B O 1
ATOM 5009 N N . MET B 1 132 ? 10.336 -31.312 0.642 1 91.62 132 MET B N 1
ATOM 5010 C CA . MET B 1 132 ? 10.742 -32.562 -0.011 1 91.62 132 MET B CA 1
ATOM 5011 C C . MET B 1 132 ? 12.227 -32.812 0.185 1 91.62 132 MET B C 1
ATOM 5013 O O . MET B 1 132 ? 12.648 -33.938 0.348 1 91.62 132 MET B O 1
ATOM 5017 N N . SER B 1 133 ? 12.992 -31.781 0.212 1 91.69 133 SER B N 1
ATOM 5018 C CA . SER B 1 133 ? 14.438 -31.891 0.407 1 91.69 133 SER B CA 1
ATOM 5019 C C . SER B 1 133 ? 14.766 -32.406 1.811 1 91.69 133 SER B C 1
ATOM 5021 O O . SER B 1 133 ? 15.766 -33.094 2.012 1 91.69 133 SER B O 1
ATOM 5023 N N . LEU B 1 134 ? 13.953 -32.062 2.762 1 90.31 134 LEU B N 1
ATOM 5024 C CA . LEU B 1 134 ? 14.18 -32.438 4.152 1 90.31 134 LEU B CA 1
ATOM 5025 C C . LEU B 1 134 ? 14 -33.938 4.332 1 90.31 134 LEU B C 1
ATOM 5027 O O . LEU B 1 134 ? 14.562 -34.531 5.254 1 90.31 134 LEU B O 1
ATOM 5031 N N . ALA B 1 135 ? 13.242 -34.469 3.486 1 86.19 135 ALA B N 1
ATOM 5032 C CA . ALA B 1 135 ? 12.984 -35.906 3.566 1 86.19 135 ALA B CA 1
ATOM 5033 C C . ALA B 1 135 ? 14.164 -36.719 3.021 1 86.19 135 ALA B C 1
ATOM 5035 O O . ALA B 1 135 ? 14.273 -37.906 3.271 1 86.19 135 ALA B O 1
ATOM 5036 N N . CYS B 1 136 ? 15.039 -36.031 2.381 1 86.94 136 CYS B N 1
ATOM 5037 C CA . CYS B 1 136 ? 16.203 -36.688 1.775 1 86.94 136 CYS B CA 1
ATOM 5038 C C . CYS B 1 136 ? 17.406 -36.625 2.715 1 86.94 136 CYS B C 1
ATOM 5040 O O . CYS B 1 136 ? 18.094 -35.625 2.801 1 86.94 136 CYS B O 1
ATOM 5042 N N . LYS B 1 137 ? 17.781 -37.656 3.295 1 79.94 137 LYS B N 1
ATOM 5043 C CA . LYS B 1 137 ? 18.859 -37.75 4.281 1 79.94 137 LYS B CA 1
ATOM 5044 C C . LYS B 1 137 ? 20.203 -37.344 3.67 1 79.94 137 LYS B C 1
ATOM 5046 O O . LYS B 1 137 ? 21.062 -36.781 4.352 1 79.94 137 LYS B O 1
ATOM 5051 N N . ASP B 1 138 ? 20.359 -37.625 2.418 1 77.81 138 ASP B N 1
ATOM 5052 C CA . ASP B 1 138 ? 21.641 -37.406 1.743 1 77.81 138 ASP B CA 1
ATOM 5053 C C . ASP B 1 138 ? 21.922 -35.906 1.618 1 77.81 138 ASP B C 1
ATOM 5055 O O . ASP B 1 138 ? 23.062 -35.5 1.353 1 77.81 138 ASP B O 1
ATOM 5059 N N . VAL B 1 139 ? 20.922 -35.125 1.859 1 78.25 139 VAL B N 1
ATOM 5060 C CA . VAL B 1 139 ? 21.141 -33.719 1.687 1 78.25 139 VAL B CA 1
ATOM 5061 C C . VAL B 1 139 ? 21.172 -33.031 3.051 1 78.25 139 VAL B C 1
ATOM 5063 O O . VAL B 1 139 ? 21.234 -31.797 3.133 1 78.25 139 VAL B O 1
ATOM 5066 N N . HIS B 1 140 ? 21.109 -33.688 4.078 1 72.12 140 HIS B N 1
ATOM 5067 C CA . HIS B 1 140 ? 21.016 -33.125 5.41 1 72.12 140 HIS B CA 1
ATOM 5068 C C . HIS B 1 140 ? 22.203 -32.219 5.715 1 72.12 140 HIS B C 1
ATOM 5070 O O . HIS B 1 140 ? 22.078 -31.266 6.48 1 72.12 140 HIS B O 1
ATOM 5076 N N . GLY B 1 141 ? 23.094 -32.188 4.938 1 81.5 141 GLY B N 1
ATOM 5077 C CA . GLY B 1 141 ? 24.25 -31.344 5.188 1 81.5 141 GLY B CA 1
ATOM 5078 C C . GLY B 1 141 ? 24.25 -30.094 4.332 1 81.5 141 GLY B C 1
ATOM 5079 O O . GLY B 1 141 ? 25.031 -29.156 4.59 1 81.5 141 GLY B O 1
ATOM 5080 N N . LEU B 1 142 ? 23.266 -30.047 3.568 1 90.5 142 LEU B N 1
ATOM 5081 C CA . LEU B 1 142 ? 23.219 -28.875 2.699 1 90.5 142 LEU B CA 1
ATOM 5082 C C . LEU B 1 142 ? 22.266 -27.828 3.244 1 90.5 142 LEU B C 1
ATOM 5084 O O . LEU B 1 142 ? 21.156 -28.156 3.688 1 90.5 142 LEU B O 1
ATOM 5088 N N . PRO B 1 143 ? 22.734 -26.578 3.26 1 93.25 143 PRO B N 1
ATOM 5089 C CA . PRO B 1 143 ? 21.797 -25.516 3.609 1 93.25 143 PRO B CA 1
ATOM 5090 C C . PRO B 1 143 ? 20.594 -25.453 2.666 1 93.25 143 PRO B C 1
ATOM 5092 O O . PRO B 1 143 ? 20.75 -25.672 1.461 1 93.25 143 PRO B O 1
ATOM 5095 N N . THR B 1 144 ? 19.391 -25.219 3.258 1 95.81 144 THR B N 1
ATOM 5096 C CA . THR B 1 144 ? 18.156 -25.109 2.479 1 95.81 144 THR B CA 1
ATOM 5097 C C . THR B 1 144 ? 17.547 -23.734 2.637 1 95.81 144 THR B C 1
ATOM 5099 O O . THR B 1 144 ? 17.359 -23.25 3.758 1 95.81 144 THR B O 1
ATOM 5102 N N . ILE B 1 145 ? 17.266 -23.156 1.508 1 96.81 145 ILE B N 1
ATOM 5103 C CA . ILE B 1 145 ? 16.609 -21.859 1.453 1 96.81 145 ILE B CA 1
ATOM 5104 C C . ILE B 1 145 ? 15.188 -22.016 0.918 1 96.81 145 ILE B C 1
ATOM 5106 O O . ILE B 1 145 ? 14.953 -22.781 -0.025 1 96.81 145 ILE B O 1
ATOM 5110 N N . GLY B 1 146 ? 14.258 -21.328 1.591 1 97.62 146 GLY B N 1
ATOM 5111 C CA . GLY B 1 146 ? 12.891 -21.328 1.091 1 97.62 146 GLY B CA 1
ATOM 5112 C C . GLY B 1 146 ? 12.664 -20.359 -0.054 1 97.62 146 GLY B C 1
ATOM 5113 O O . GLY B 1 146 ? 13.273 -19.297 -0.094 1 97.62 146 GLY B O 1
ATOM 5114 N N . TRP B 1 147 ? 11.828 -20.734 -0.936 1 98.31 147 TRP B N 1
ATOM 5115 C CA . TRP B 1 147 ? 11.383 -19.906 -2.061 1 98.31 147 TRP B CA 1
ATOM 5116 C C . TRP B 1 147 ? 9.875 -19.984 -2.236 1 98.31 147 TRP B C 1
ATOM 5118 O O . TRP B 1 147 ? 9.297 -21.078 -2.205 1 98.31 147 TRP B O 1
ATOM 5128 N N . TRP B 1 148 ? 9.25 -18.859 -2.289 1 97.31 148 TRP B N 1
ATOM 5129 C CA . TRP B 1 148 ? 7.805 -18.734 -2.457 1 97.31 148 TRP B CA 1
ATOM 5130 C C . TRP B 1 148 ? 7.465 -17.875 -3.672 1 97.31 148 TRP B C 1
ATOM 5132 O O . TRP B 1 148 ? 7.785 -16.688 -3.705 1 97.31 148 TRP B O 1
ATOM 5142 N N . CYS B 1 149 ? 6.832 -18.422 -4.652 1 96.12 149 CYS B N 1
ATOM 5143 C CA . CYS B 1 149 ? 6.691 -17.766 -5.949 1 96.12 149 CYS B CA 1
ATOM 5144 C C . CYS B 1 149 ? 5.543 -16.766 -5.938 1 96.12 149 CYS B C 1
ATOM 5146 O O . CYS B 1 149 ? 5.191 -16.203 -6.98 1 96.12 149 CYS B O 1
ATOM 5148 N N . MET B 1 150 ? 4.93 -16.531 -4.789 1 96.06 150 MET B N 1
ATOM 5149 C CA . MET B 1 150 ? 3.736 -15.688 -4.707 1 96.06 150 MET B CA 1
ATOM 5150 C C . MET B 1 150 ? 3.912 -14.586 -3.672 1 96.06 150 MET B C 1
ATOM 5152 O O . MET B 1 150 ? 5.039 -14.195 -3.359 1 96.06 150 MET B O 1
ATOM 5156 N N . THR B 1 151 ? 2.852 -14.016 -3.178 1 96.88 151 THR B N 1
ATOM 5157 C CA . THR B 1 151 ? 2.865 -12.852 -2.301 1 96.88 151 THR B CA 1
ATOM 5158 C C . THR B 1 151 ? 3.176 -13.258 -0.863 1 96.88 151 THR B C 1
ATOM 5160 O O . THR B 1 151 ? 2.967 -14.414 -0.482 1 96.88 151 THR B O 1
ATOM 5163 N N . ALA B 1 152 ? 3.695 -12.367 -0.068 1 96.38 152 ALA B N 1
ATOM 5164 C CA . ALA B 1 152 ? 3.955 -12.586 1.353 1 96.38 152 ALA B CA 1
ATOM 5165 C C . ALA B 1 152 ? 2.67 -12.938 2.1 1 96.38 152 ALA B C 1
ATOM 5167 O O . ALA B 1 152 ? 2.656 -13.844 2.936 1 96.38 152 ALA B O 1
ATOM 5168 N N . ALA B 1 153 ? 1.556 -12.289 1.785 1 94.94 153 ALA B N 1
ATOM 5169 C CA . ALA B 1 153 ? 0.278 -12.523 2.453 1 94.94 153 ALA B CA 1
ATOM 5170 C C . ALA B 1 153 ? -0.196 -13.953 2.244 1 94.94 153 ALA B C 1
ATOM 5172 O O . ALA B 1 153 ? -0.794 -14.555 3.141 1 94.94 153 ALA B O 1
ATOM 5173 N N . SER B 1 154 ? 0.102 -14.484 1.081 1 94.06 154 SER B N 1
ATOM 5174 C CA . SER B 1 154 ? -0.443 -15.789 0.733 1 94.06 154 SER B CA 1
ATOM 5175 C C . SER B 1 154 ? 0.195 -16.906 1.566 1 94.06 154 SER B C 1
ATOM 5177 O O . SER B 1 154 ? -0.447 -17.906 1.865 1 94.06 154 SER B O 1
ATOM 5179 N N . VAL B 1 155 ? 1.484 -16.75 1.924 1 91.56 155 VAL B N 1
ATOM 5180 C CA . VAL B 1 155 ? 2.143 -17.797 2.68 1 91.56 155 VAL B CA 1
ATOM 5181 C C . VAL B 1 155 ? 1.557 -17.875 4.09 1 91.56 155 VAL B C 1
ATOM 5183 O O . VAL B 1 155 ? 1.538 -18.938 4.707 1 91.56 155 VAL B O 1
ATOM 5186 N N . MET B 1 156 ? 1.007 -16.75 4.57 1 86.31 156 MET B N 1
ATOM 5187 C CA . MET B 1 156 ? 0.47 -16.672 5.926 1 86.31 156 MET B CA 1
ATOM 5188 C C . MET B 1 156 ? -0.833 -17.453 6.039 1 86.31 156 MET B C 1
ATOM 5190 O O . MET B 1 156 ? -1.26 -17.812 7.145 1 86.31 156 MET B O 1
ATOM 5194 N N . THR B 1 157 ? -1.445 -17.766 4.93 1 82.75 157 THR B N 1
ATOM 5195 C CA . THR B 1 157 ? -2.68 -18.547 4.945 1 82.75 157 THR B CA 1
ATOM 5196 C C . THR B 1 157 ? -2.389 -20.016 5.242 1 82.75 157 THR B C 1
ATOM 5198 O O . THR B 1 157 ? -3.281 -20.75 5.656 1 82.75 157 THR B O 1
ATOM 5201 N N . LEU B 1 158 ? -1.151 -20.422 5.012 1 76.19 158 LEU B N 1
ATOM 5202 C CA . LEU B 1 158 ? -0.799 -21.844 5.098 1 76.19 158 LEU B CA 1
ATOM 5203 C C . LEU B 1 158 ? -0.25 -22.188 6.48 1 76.19 158 LEU B C 1
ATOM 5205 O O . LEU B 1 158 ? -0.189 -23.359 6.855 1 76.19 158 LEU B O 1
ATOM 5209 N N . ALA B 1 159 ? 0.275 -21.219 7.125 1 66.62 159 ALA B N 1
ATOM 5210 C CA . ALA B 1 159 ? 0.898 -21.516 8.414 1 66.62 159 ALA B CA 1
ATOM 5211 C C . ALA B 1 159 ? 0.358 -20.594 9.508 1 66.62 159 ALA B C 1
ATOM 5213 O O . ALA B 1 159 ? -0.025 -19.453 9.242 1 66.62 159 ALA B O 1
ATOM 5214 N N . GLU B 1 160 ? -0.007 -21.266 10.586 1 58.28 160 GLU B N 1
ATOM 5215 C CA . GLU B 1 160 ? -0.578 -20.547 11.719 1 58.28 160 GLU B CA 1
ATOM 5216 C C . GLU B 1 160 ? 0.287 -19.359 12.109 1 58.28 160 GLU B C 1
ATOM 5218 O O . GLU B 1 160 ? 1.494 -19.5 12.32 1 58.28 160 GLU B O 1
ATOM 5223 N N . HIS B 1 161 ? -0.135 -18.219 11.695 1 55.16 161 HIS B N 1
ATOM 5224 C CA . HIS B 1 161 ? 0.533 -17.109 12.352 1 55.16 161 HIS B CA 1
ATOM 5225 C C . HIS B 1 161 ? 0.214 -17.078 13.844 1 55.16 161 HIS B C 1
ATOM 5227 O O . HIS B 1 161 ? -0.953 -16.984 14.234 1 55.16 161 HIS B O 1
ATOM 5233 N N . LYS B 1 162 ? 1.052 -17.594 14.727 1 51.78 162 LYS B N 1
ATOM 5234 C CA . LYS B 1 162 ? 0.834 -17.688 16.172 1 51.78 162 LYS B CA 1
ATOM 5235 C C . LYS B 1 162 ? 0.026 -16.5 16.672 1 51.78 162 LYS B C 1
ATOM 5237 O O . LYS B 1 162 ? -0.845 -16.656 17.531 1 51.78 162 LYS B O 1
ATOM 5242 N N . GLU B 1 163 ? 0.412 -15.336 16.297 1 51 163 GLU B N 1
ATOM 5243 C CA . GLU B 1 163 ? -0.196 -14.133 16.844 1 51 163 GLU B CA 1
ATOM 5244 C C . GLU B 1 163 ? -1.581 -13.883 16.266 1 51 163 GLU B C 1
ATOM 5246 O O . GLU B 1 163 ? -2.354 -13.086 16.781 1 51 163 GLU B O 1
ATOM 5251 N N . PHE B 1 164 ? -1.921 -14.633 15.109 1 53.53 164 PHE B N 1
ATOM 5252 C CA . PHE B 1 164 ? -2.971 -13.984 14.328 1 53.53 164 PHE B CA 1
ATOM 5253 C C . PHE B 1 164 ? -4.312 -14.672 14.555 1 53.53 164 PHE B C 1
ATOM 5255 O O . PHE B 1 164 ? -5.359 -14.133 14.195 1 53.53 164 PHE B O 1
ATOM 5262 N N . ALA B 1 165 ? -4.379 -15.922 15.031 1 54.94 165 ALA B N 1
ATOM 5263 C CA . ALA B 1 165 ? -5.645 -16.562 15.398 1 54.94 165 ALA B CA 1
ATOM 5264 C C . ALA B 1 165 ? -5.457 -17.531 16.562 1 54.94 165 ALA B C 1
ATOM 5266 O O . ALA B 1 165 ? -4.984 -18.656 16.359 1 54.94 165 ALA B O 1
ATOM 5267 N N . PRO B 1 166 ? -5.617 -16.844 17.797 1 54 166 PRO B N 1
ATOM 5268 C CA . PRO B 1 166 ? -5.418 -17.75 18.922 1 54 166 PRO B CA 1
ATOM 5269 C C . PRO B 1 166 ? -6.215 -19.047 18.781 1 54 166 PRO B C 1
ATOM 5271 O O . PRO B 1 166 ? -5.902 -20.047 19.438 1 54 166 PRO B O 1
ATOM 5274 N N . GLU B 1 167 ? -7.301 -18.875 17.922 1 61.53 167 GLU B N 1
ATOM 5275 C CA . GLU B 1 167 ? -8.078 -20.109 17.766 1 61.53 167 GLU B CA 1
ATOM 5276 C C . GLU B 1 167 ? -7.52 -20.984 16.641 1 61.53 167 GLU B C 1
ATOM 5278 O O . GLU B 1 167 ? -6.945 -20.469 15.68 1 61.53 167 GLU B O 1
ATOM 5283 N N . THR B 1 168 ? -7.562 -22.156 16.891 1 69.69 168 THR B N 1
ATOM 5284 C CA . THR B 1 168 ? -7.074 -23.125 15.922 1 69.69 168 THR B CA 1
ATOM 5285 C C . THR B 1 168 ? -7.875 -23.047 14.625 1 69.69 168 THR B C 1
ATOM 5287 O O . THR B 1 168 ? -9.094 -23.219 14.633 1 69.69 168 THR B O 1
ATOM 5290 N N . GLY B 1 169 ? -7.359 -22.688 13.477 1 83.5 169 GLY B N 1
ATOM 5291 C CA . GLY B 1 169 ? -8.016 -22.609 12.18 1 83.5 169 GLY B CA 1
ATOM 5292 C C . GLY B 1 169 ? -8.227 -23.953 11.523 1 83.5 169 GLY B C 1
ATOM 5293 O O . GLY B 1 169 ? -7.77 -24.984 12.039 1 83.5 169 GLY B O 1
ATOM 5294 N N . ILE B 1 170 ? -9.008 -23.969 10.555 1 88.38 170 ILE B N 1
ATOM 5295 C CA . ILE B 1 170 ? -9.406 -25.188 9.875 1 88.38 170 ILE B CA 1
ATOM 5296 C C . ILE B 1 170 ? -8.172 -25.938 9.375 1 88.38 170 ILE B C 1
ATOM 5298 O O . ILE B 1 170 ? -8.109 -27.156 9.43 1 88.38 170 ILE B O 1
ATOM 5302 N N . TYR B 1 171 ? -7.141 -25.266 8.891 1 86.19 171 TYR B N 1
ATOM 5303 C CA . TYR B 1 171 ? -5.957 -25.938 8.359 1 86.19 171 TYR B CA 1
ATOM 5304 C C . TYR B 1 171 ? -5.137 -26.562 9.477 1 86.19 171 TYR B C 1
ATOM 5306 O O . TYR B 1 171 ? -4.512 -27.609 9.281 1 86.19 171 TYR B O 1
ATOM 5314 N N . ASP B 1 172 ? -5.188 -26 10.609 1 84.5 172 ASP B N 1
ATOM 5315 C CA . ASP B 1 172 ? -4.555 -26.609 11.773 1 84.5 172 ASP B CA 1
ATOM 5316 C C . ASP B 1 172 ? -5.273 -27.906 12.172 1 84.5 172 ASP B C 1
ATOM 5318 O O . ASP B 1 172 ? -4.633 -28.891 12.547 1 84.5 172 ASP B O 1
ATOM 5322 N N . LYS B 1 173 ? -6.543 -27.797 12.141 1 87.94 173 LYS B N 1
ATOM 5323 C CA . LYS B 1 173 ? -7.328 -28.984 12.461 1 87.94 173 LYS B CA 1
ATOM 5324 C C . LYS B 1 173 ? -7.078 -30.094 11.445 1 87.94 173 LYS B C 1
ATOM 5326 O O . LYS B 1 173 ? -6.969 -31.266 11.82 1 87.94 173 LYS B O 1
ATOM 5331 N N . LEU B 1 174 ? -7.016 -29.703 10.242 1 89.25 174 LEU B N 1
ATOM 5332 C CA . LEU B 1 174 ? -6.719 -30.672 9.195 1 89.25 174 LEU B CA 1
ATOM 5333 C C . LEU B 1 174 ? -5.309 -31.234 9.359 1 89.25 174 LEU B C 1
ATOM 5335 O O . LEU B 1 174 ? -5.074 -32.406 9.117 1 89.25 174 LEU B O 1
ATOM 5339 N N . ALA B 1 175 ? -4.422 -30.375 9.742 1 86.25 175 ALA B N 1
ATOM 5340 C CA . ALA B 1 175 ? -3.041 -30.812 9.961 1 86.25 175 ALA B CA 1
ATOM 5341 C C . ALA B 1 175 ? -2.965 -31.875 11.055 1 86.25 175 ALA B C 1
ATOM 5343 O O . ALA B 1 175 ? -2.201 -32.844 10.945 1 86.25 175 ALA B O 1
ATOM 5344 N N . LEU B 1 176 ? -3.723 -31.672 12.078 1 86.62 176 LEU B N 1
ATOM 5345 C CA . LEU B 1 176 ? -3.764 -32.625 13.172 1 86.62 176 LEU B CA 1
ATOM 5346 C C . LEU B 1 176 ? -4.316 -33.969 12.688 1 86.62 176 LEU B C 1
ATOM 5348 O O . LEU B 1 176 ? -3.814 -35.031 13.078 1 86.62 176 LEU B O 1
ATOM 5352 N N . LEU B 1 177 ? -5.312 -33.875 11.859 1 88.62 177 LEU B N 1
ATOM 5353 C CA . LEU B 1 177 ? -5.871 -35.094 11.273 1 88.62 177 LEU B CA 1
ATOM 5354 C C . LEU B 1 177 ? -4.844 -35.812 10.391 1 88.62 177 LEU B C 1
ATOM 5356 O O . LEU B 1 177 ? -4.719 -37.031 10.422 1 88.62 177 LEU B O 1
ATOM 5360 N N . GLY B 1 178 ? -4.145 -35.031 9.578 1 84.75 178 GLY B N 1
ATOM 5361 C CA . GLY B 1 178 ? -3.121 -35.562 8.695 1 84.75 178 GLY B CA 1
ATOM 5362 C C . GLY B 1 178 ? -2.002 -36.25 9.445 1 84.75 178 GLY B C 1
ATOM 5363 O O . GLY B 1 178 ? -1.497 -37.281 8.992 1 84.75 178 GLY B O 1
ATOM 5364 N N . ALA B 1 179 ? -1.665 -35.719 10.523 1 81.38 179 ALA B N 1
ATOM 5365 C CA . ALA B 1 179 ? -0.6 -36.312 11.344 1 81.38 179 ALA B CA 1
ATOM 5366 C C . ALA B 1 179 ? -1.015 -37.656 11.906 1 81.38 179 ALA B C 1
ATOM 5368 O O . ALA B 1 179 ? -0.172 -38.531 12.117 1 81.38 179 ALA B O 1
ATOM 5369 N N . GLN B 1 180 ? -2.277 -37.781 12.117 1 82.38 180 GLN B N 1
ATOM 5370 C CA . GLN B 1 180 ? -2.791 -39.031 12.633 1 82.38 180 GLN B CA 1
ATOM 5371 C C . GLN B 1 180 ? -2.812 -40.125 11.555 1 82.38 180 GLN B C 1
ATOM 5373 O O . GLN B 1 180 ? -2.627 -41.312 11.836 1 82.38 180 GLN B O 1
ATOM 5378 N N . GLY B 1 181 ? -2.945 -39.656 10.367 1 75.56 181 GLY B N 1
ATOM 5379 C CA . GLY B 1 181 ? -2.945 -40.562 9.242 1 75.56 181 GLY B CA 1
ATOM 5380 C C . GLY B 1 181 ? -4.148 -41.5 9.227 1 75.56 181 GLY B C 1
ATOM 5381 O O . GLY B 1 181 ? -5.191 -41.156 9.797 1 75.56 181 GLY B O 1
ATOM 5382 N N . GLY B 1 182 ? -4.051 -42.562 8.336 1 75.5 182 GLY B N 1
ATOM 5383 C CA . GLY B 1 182 ? -5.102 -43.562 8.25 1 75.5 182 GLY B CA 1
ATOM 5384 C C . GLY B 1 182 ? -5.641 -43.75 6.84 1 75.5 182 GLY B C 1
ATOM 5385 O O . GLY B 1 182 ? -5.402 -42.906 5.969 1 75.5 182 GLY B O 1
ATOM 5386 N N . GLU B 1 183 ? -6.32 -44.844 6.625 1 75 183 GLU B N 1
ATOM 5387 C CA . GLU B 1 183 ? -6.793 -45.219 5.297 1 75 183 GLU B CA 1
ATOM 5388 C C . GLU B 1 183 ? -7.941 -44.344 4.844 1 75 183 GLU B C 1
ATOM 5390 O O . GLU B 1 183 ? -8.125 -44.125 3.643 1 75 183 GLU B O 1
ATOM 5395 N N . ASP B 1 184 ? -8.609 -43.688 5.727 1 85.44 184 ASP B N 1
ATOM 5396 C CA . ASP B 1 184 ? -9.781 -42.906 5.371 1 85.44 184 ASP B CA 1
ATOM 5397 C C . ASP B 1 184 ? -9.508 -41.406 5.535 1 85.44 184 ASP B C 1
ATOM 5399 O O . ASP B 1 184 ? -10.43 -40.625 5.762 1 85.44 184 ASP B O 1
ATOM 5403 N N . LEU B 1 185 ? -8.328 -41.094 5.438 1 82.81 185 LEU B N 1
ATOM 5404 C CA . LEU B 1 185 ? -7.902 -39.719 5.691 1 82.81 185 LEU B CA 1
ATOM 5405 C C . LEU B 1 185 ? -8.617 -38.75 4.762 1 82.81 185 LEU B C 1
ATOM 5407 O O . LEU B 1 185 ? -9.031 -37.688 5.184 1 82.81 185 LEU B O 1
ATOM 5411 N N . PHE B 1 186 ? -8.734 -39.156 3.574 1 83.56 186 PHE B N 1
ATOM 5412 C CA . PHE B 1 186 ? -9.336 -38.281 2.58 1 83.56 186 PHE B CA 1
ATOM 5413 C C . PHE B 1 186 ? -10.781 -37.969 2.934 1 83.56 186 PHE B C 1
ATOM 5415 O O . PHE B 1 186 ? -11.188 -36.812 2.959 1 83.56 186 PHE B O 1
ATOM 5422 N N . THR B 1 187 ? -11.461 -39 3.213 1 89.25 187 THR B N 1
ATOM 5423 C CA . THR B 1 187 ? -12.875 -38.844 3.559 1 89.25 187 THR B CA 1
ATOM 5424 C C . THR B 1 187 ? -13.023 -38.094 4.871 1 89.25 187 THR B C 1
ATOM 5426 O O . THR B 1 187 ? -13.852 -37.188 4.973 1 89.25 187 THR B O 1
ATOM 5429 N N . LYS B 1 188 ? -12.25 -38.375 5.766 1 92.62 188 LYS B N 1
ATOM 5430 C CA . LYS B 1 188 ? -12.312 -37.75 7.078 1 92.62 188 LYS B CA 1
ATOM 5431 C C . LYS B 1 188 ? -11.969 -36.25 6.984 1 92.62 188 LYS B C 1
ATOM 5433 O O . LYS B 1 188 ? -12.547 -35.438 7.691 1 92.62 188 LYS B O 1
ATOM 5438 N N . ALA B 1 189 ? -11.016 -36 6.184 1 93.56 189 ALA B N 1
ATOM 5439 C CA . ALA B 1 189 ? -10.602 -34.625 6.012 1 93.56 189 ALA B CA 1
ATOM 5440 C C . ALA B 1 189 ? -11.727 -33.781 5.418 1 93.56 189 ALA B C 1
ATOM 5442 O O . ALA B 1 189 ? -11.945 -32.625 5.836 1 93.56 189 ALA B O 1
ATOM 5443 N N . GLY B 1 190 ? -12.375 -34.281 4.453 1 93.38 190 GLY B N 1
ATOM 5444 C CA . GLY B 1 190 ? -13.508 -33.594 3.865 1 93.38 190 GLY B CA 1
ATOM 5445 C C . GLY B 1 190 ? -14.633 -33.344 4.855 1 93.38 190 GLY B C 1
ATOM 5446 O O . GLY B 1 190 ? -15.211 -32.281 4.883 1 93.38 190 GLY B O 1
ATOM 5447 N N . GLU B 1 191 ? -14.914 -34.375 5.645 1 94.5 191 GLU B N 1
ATOM 5448 C CA . GLU B 1 191 ? -15.969 -34.281 6.648 1 94.5 191 GLU B CA 1
ATOM 5449 C C . GLU B 1 191 ? -15.609 -33.25 7.719 1 94.5 191 GLU B C 1
ATOM 5451 O O . GLU B 1 191 ? -16.438 -32.406 8.102 1 94.5 191 GLU B O 1
ATOM 5456 N N . LEU B 1 192 ? -14.414 -33.344 8.133 1 94.19 192 LEU B N 1
ATOM 5457 C CA . LEU B 1 192 ? -13.953 -32.406 9.148 1 94.19 192 LEU B CA 1
ATOM 5458 C C . LEU B 1 192 ? -14.031 -30.969 8.648 1 94.19 192 LEU B C 1
ATOM 5460 O O . LEU B 1 192 ? -14.453 -30.078 9.375 1 94.19 192 LEU B O 1
ATOM 5464 N N . TYR B 1 193 ? -13.625 -30.797 7.426 1 93.75 193 TYR B N 1
ATOM 5465 C CA . TYR B 1 193 ? -13.641 -29.469 6.82 1 93.75 193 TYR B CA 1
ATOM 5466 C C . TYR B 1 193 ? -15.047 -28.891 6.828 1 93.75 193 TYR B C 1
ATOM 5468 O O . TYR B 1 193 ? -15.25 -27.75 7.254 1 93.75 193 TYR B O 1
ATOM 5476 N N . LEU B 1 194 ? -16.047 -29.656 6.391 1 94.31 194 LEU B N 1
ATOM 5477 C CA . LEU B 1 194 ? -17.422 -29.172 6.273 1 94.31 194 LEU B CA 1
ATOM 5478 C C . LEU B 1 194 ? -18.031 -28.953 7.648 1 94.31 194 LEU B C 1
ATOM 5480 O O . LEU B 1 194 ? -18.859 -28.062 7.824 1 94.31 194 LEU B O 1
ATOM 5484 N N . GLN B 1 195 ? -17.547 -29.656 8.578 1 94 195 GLN B N 1
ATOM 5485 C CA . GLN B 1 195 ? -18.125 -29.578 9.922 1 94 195 GLN B CA 1
ATOM 5486 C C . GLN B 1 195 ? -17.516 -28.422 10.711 1 94 195 GLN B C 1
ATOM 5488 O O . GLN B 1 195 ? -18.188 -27.797 11.531 1 94 195 GLN B O 1
ATOM 5493 N N . GLU B 1 196 ? -16.25 -28.156 10.422 1 92.31 196 GLU B N 1
ATOM 5494 C CA . GLU B 1 196 ? -15.531 -27.297 11.367 1 92.31 196 GLU B CA 1
ATOM 5495 C C . GLU B 1 196 ? -15.242 -25.938 10.766 1 92.31 196 GLU B C 1
ATOM 5497 O O . GLU B 1 196 ? -14.906 -24.984 11.492 1 92.31 196 GLU B O 1
ATOM 5502 N N . ILE B 1 197 ? -15.328 -25.828 9.477 1 91.38 197 ILE B N 1
ATOM 5503 C CA . ILE B 1 197 ? -15.086 -24.516 8.883 1 91.38 197 ILE B CA 1
ATOM 5504 C C . ILE B 1 197 ? -16.125 -23.516 9.398 1 91.38 197 ILE B C 1
ATOM 5506 O O . ILE B 1 197 ? -17.297 -23.859 9.562 1 91.38 197 ILE B O 1
ATOM 5510 N N . SER B 1 198 ? -15.711 -22.25 9.789 1 87.12 198 SER B N 1
ATOM 5511 C CA . SER B 1 198 ? -16.609 -21.328 10.484 1 87.12 198 SER B CA 1
ATOM 5512 C C . SER B 1 198 ? -16.453 -19.906 9.969 1 87.12 198 SER B C 1
ATOM 5514 O O . SER B 1 198 ? -15.773 -19.672 8.961 1 87.12 198 SER B O 1
ATOM 5516 N N . ASP B 1 199 ? -17.188 -19.016 10.602 1 89.12 199 ASP B N 1
ATOM 5517 C CA . ASP B 1 199 ? -17.125 -17.594 10.25 1 89.12 199 ASP B CA 1
ATOM 5518 C C . ASP B 1 199 ? -16.109 -16.859 11.117 1 89.12 199 ASP B C 1
ATOM 5520 O O . ASP B 1 199 ? -16.156 -15.625 11.211 1 89.12 199 ASP B O 1
ATOM 5524 N N . ARG B 1 200 ? -15.25 -17.656 11.672 1 87.5 200 ARG B N 1
ATOM 5525 C CA . ARG B 1 200 ? -14.18 -16.984 12.406 1 87.5 200 ARG B CA 1
ATOM 5526 C C . ARG B 1 200 ? -13.422 -16.016 11.5 1 87.5 200 ARG B C 1
ATOM 5528 O O . ARG B 1 200 ? -13.188 -16.312 10.328 1 87.5 200 ARG B O 1
ATOM 5535 N N . LEU B 1 201 ? -12.969 -14.891 12.055 1 87.75 201 LEU B N 1
ATOM 5536 C CA . LEU B 1 201 ? -12.266 -13.891 11.258 1 87.75 201 LEU B CA 1
ATOM 5537 C C . LEU B 1 201 ? -10.773 -14.219 11.172 1 87.75 201 LEU B C 1
ATOM 5539 O O . LEU B 1 201 ? -10.117 -14.414 12.203 1 87.75 201 LEU B O 1
ATOM 5543 N N . VAL B 1 202 ? -10.328 -14.383 10.039 1 88.94 202 VAL B N 1
ATOM 5544 C CA . VAL B 1 202 ? -8.906 -14.516 9.742 1 88.94 202 VAL B CA 1
ATOM 5545 C C . VAL B 1 202 ? -8.297 -13.141 9.492 1 88.94 202 VAL B C 1
ATOM 5547 O O . VAL B 1 202 ? -8.805 -12.359 8.688 1 88.94 202 VAL B O 1
ATOM 5550 N N . ARG B 1 203 ? -7.215 -12.898 10.25 1 91.81 203 ARG B N 1
ATOM 5551 C CA . ARG B 1 203 ? -6.578 -11.586 10.18 1 91.81 203 ARG B CA 1
ATOM 5552 C C . ARG B 1 203 ? -5.152 -11.695 9.656 1 91.81 203 ARG B C 1
ATOM 5554 O O . ARG B 1 203 ? -4.23 -12.023 10.406 1 91.81 203 ARG B O 1
ATOM 5561 N N . ILE B 1 204 ? -4.977 -11.461 8.359 1 91.62 204 ILE B N 1
ATOM 5562 C CA . ILE B 1 204 ? -3.662 -11.391 7.73 1 91.62 204 ILE B CA 1
ATOM 5563 C C . ILE B 1 204 ? -3.162 -9.945 7.734 1 91.62 204 ILE B C 1
ATOM 5565 O O . ILE B 1 204 ? -3.848 -9.047 7.242 1 91.62 204 ILE B O 1
ATOM 5569 N N . PRO B 1 205 ? -1.992 -9.656 8.297 1 93.75 205 PRO B N 1
ATOM 5570 C CA . PRO B 1 205 ? -1.498 -8.281 8.312 1 93.75 205 PRO B CA 1
ATOM 5571 C C . PRO B 1 205 ? -1.499 -7.637 6.926 1 93.75 205 PRO B C 1
ATOM 5573 O O . PRO B 1 205 ? -1.038 -8.25 5.961 1 93.75 205 PRO B O 1
ATOM 5576 N N . GLY B 1 206 ? -2.021 -6.426 6.879 1 95.12 206 GLY B N 1
ATOM 5577 C CA . GLY B 1 206 ? -1.992 -5.672 5.637 1 95.12 206 GLY B CA 1
ATOM 5578 C C . GLY B 1 206 ? -3.215 -5.902 4.77 1 95.12 206 GLY B C 1
ATOM 5579 O O . GLY B 1 206 ? -3.459 -5.156 3.82 1 95.12 206 GLY B O 1
ATOM 5580 N N . LEU B 1 207 ? -3.99 -6.918 5.086 1 94.69 207 LEU B N 1
ATOM 5581 C CA . LEU B 1 207 ? -5.215 -7.195 4.34 1 94.69 207 LEU B CA 1
ATOM 5582 C C . LEU B 1 207 ? -6.441 -7.031 5.23 1 94.69 207 LEU B C 1
ATOM 5584 O O . LEU B 1 207 ? -6.359 -7.219 6.445 1 94.69 207 LEU B O 1
ATOM 5588 N N . PRO B 1 208 ? -7.574 -6.695 4.613 1 92.38 208 PRO B N 1
ATOM 5589 C CA . PRO B 1 208 ? -8.812 -6.742 5.391 1 92.38 208 PRO B CA 1
ATOM 5590 C C . PRO B 1 208 ? -9.117 -8.141 5.93 1 92.38 208 PRO B C 1
ATOM 5592 O O . PRO B 1 208 ? -8.812 -9.141 5.273 1 92.38 208 PRO B O 1
ATOM 5595 N N . ALA B 1 209 ? -9.742 -8.195 7.062 1 91.25 209 ALA B N 1
ATOM 5596 C CA . ALA B 1 209 ? -10.133 -9.477 7.641 1 91.25 209 ALA B CA 1
ATOM 5597 C C . ALA B 1 209 ? -11.164 -10.18 6.766 1 91.25 209 ALA B C 1
ATOM 5599 O O . ALA B 1 209 ? -11.906 -9.539 6.031 1 91.25 209 ALA B O 1
ATOM 5600 N N . LEU B 1 210 ? -11.148 -11.445 6.805 1 91.75 210 LEU B N 1
ATOM 5601 C CA . LEU B 1 210 ? -12.133 -12.25 6.082 1 91.75 210 LEU B CA 1
ATOM 5602 C C . LEU B 1 210 ? -12.594 -13.438 6.922 1 91.75 210 LEU B C 1
ATOM 5604 O O . LEU B 1 210 ? -11.906 -13.844 7.859 1 91.75 210 LEU B O 1
ATOM 5608 N N . HIS B 1 211 ? -13.734 -13.938 6.617 1 91.81 211 HIS B N 1
ATOM 5609 C CA . HIS B 1 211 ? -14.141 -15.188 7.246 1 91.81 211 HIS B CA 1
ATOM 5610 C C . HIS B 1 211 ? -13.227 -16.328 6.836 1 91.81 211 HIS B C 1
ATOM 5612 O O . HIS B 1 211 ? -12.719 -16.359 5.715 1 91.81 211 HIS B O 1
ATOM 5618 N N . GLU B 1 212 ? -13.047 -17.266 7.656 1 90.94 212 GLU B N 1
ATOM 5619 C CA . GLU B 1 212 ? -12.172 -18.406 7.391 1 90.94 212 GLU B CA 1
ATOM 5620 C C . GLU B 1 212 ? -12.578 -19.125 6.113 1 90.94 212 GLU B C 1
ATOM 5622 O O . GLU B 1 212 ? -11.719 -19.562 5.336 1 90.94 212 GLU B O 1
ATOM 5627 N N . TRP B 1 213 ? -13.914 -19.25 5.891 1 92.94 213 TRP B N 1
ATOM 5628 C CA . TRP B 1 213 ? -14.352 -20 4.719 1 92.94 213 TRP B CA 1
ATOM 5629 C C . TRP B 1 213 ? -14.031 -19.25 3.434 1 92.94 213 TRP B C 1
ATOM 5631 O O . TRP B 1 213 ? -14.07 -19.828 2.342 1 92.94 213 TRP B O 1
ATOM 5641 N N . GLU B 1 214 ? -13.648 -17.969 3.518 1 93.75 214 GLU B N 1
ATOM 5642 C CA . GLU B 1 214 ? -13.305 -17.172 2.338 1 93.75 214 GLU B CA 1
ATOM 5643 C C . GLU B 1 214 ? -11.875 -17.469 1.879 1 93.75 214 GLU B C 1
ATOM 5645 O O . GLU B 1 214 ? -11.453 -17.016 0.818 1 93.75 214 GLU B O 1
ATOM 5650 N N . LEU B 1 215 ? -11.148 -18.234 2.641 1 89.94 215 LEU B N 1
ATOM 5651 C CA . LEU B 1 215 ? -9.852 -18.703 2.188 1 89.94 215 LEU B CA 1
ATOM 5652 C C . LEU B 1 215 ? -10 -19.641 0.992 1 89.94 215 LEU B C 1
ATOM 5654 O O . LEU B 1 215 ? -9.078 -19.781 0.184 1 89.94 215 LEU B O 1
ATOM 5658 N N . ASN B 1 216 ? -11.117 -20.312 0.95 1 92.62 216 ASN B N 1
ATOM 5659 C CA . ASN B 1 216 ? -11.531 -21.141 -0.168 1 92.62 216 ASN B CA 1
ATOM 5660 C C . ASN B 1 216 ? -12.891 -20.719 -0.722 1 92.62 216 ASN B C 1
ATOM 5662 O O . ASN B 1 216 ? -13.922 -21.266 -0.331 1 92.62 216 ASN B O 1
ATOM 5666 N N . THR B 1 217 ? -12.844 -19.875 -1.711 1 95.5 217 THR B N 1
ATOM 5667 C CA . THR B 1 217 ? -14.078 -19.266 -2.188 1 95.5 217 THR B CA 1
ATOM 5668 C C . THR B 1 217 ? -14.875 -20.234 -3.047 1 95.5 217 THR B C 1
ATOM 5670 O O . THR B 1 217 ? -16.062 -20.031 -3.285 1 95.5 217 THR B O 1
ATOM 5673 N N . GLN B 1 218 ? -14.211 -21.281 -3.562 1 95.44 218 GLN B N 1
ATOM 5674 C CA . GLN B 1 218 ? -14.867 -22.391 -4.242 1 95.44 218 GLN B CA 1
ATOM 5675 C C . GLN B 1 218 ? -14.672 -23.688 -3.477 1 95.44 218 GLN B C 1
ATOM 5677 O O . GLN B 1 218 ? -13.594 -23.938 -2.93 1 95.44 218 GLN B O 1
ATOM 5682 N N . HIS B 1 219 ? -15.664 -24.484 -3.414 1 92.44 219 HIS B N 1
ATOM 5683 C CA . HIS B 1 219 ? -15.531 -25.797 -2.77 1 92.44 219 HIS B CA 1
ATOM 5684 C C . HIS B 1 219 ? -14.977 -26.828 -3.734 1 92.44 219 HIS B C 1
ATOM 5686 O O . HIS B 1 219 ? -15.672 -27.281 -4.648 1 92.44 219 HIS B O 1
ATOM 5692 N N . LEU B 1 220 ? -13.773 -27.156 -3.545 1 90.06 220 LEU B N 1
ATOM 5693 C CA . LEU B 1 220 ? -13.102 -28.219 -4.285 1 90.06 220 LEU B CA 1
ATOM 5694 C C . LEU B 1 220 ? -12.828 -29.422 -3.391 1 90.06 220 LEU B C 1
ATOM 5696 O O . LEU B 1 220 ? -12.008 -29.344 -2.471 1 90.06 220 LEU B O 1
ATOM 5700 N N . PRO B 1 221 ? -13.375 -30.516 -3.652 1 85.12 221 PRO B N 1
ATOM 5701 C CA . PRO B 1 221 ? -13.367 -31.656 -2.736 1 85.12 221 PRO B CA 1
ATOM 5702 C C . PRO B 1 221 ? -11.961 -32.156 -2.441 1 85.12 221 PRO B C 1
ATOM 5704 O O . PRO B 1 221 ? -11.727 -32.781 -1.399 1 85.12 221 PRO B O 1
ATOM 5707 N N . PHE B 1 222 ? -11.008 -31.938 -3.275 1 85 222 PHE B N 1
ATOM 5708 C CA . PHE B 1 222 ? -9.672 -32.5 -3.064 1 85 222 PHE B CA 1
ATOM 5709 C C . PHE B 1 222 ? -8.859 -31.609 -2.125 1 85 222 PHE B C 1
ATOM 5711 O O . PHE B 1 222 ? -7.797 -32 -1.648 1 85 222 PHE B O 1
ATOM 5718 N N . ILE B 1 223 ? -9.344 -30.453 -1.79 1 85.44 223 ILE B N 1
ATOM 5719 C CA . ILE B 1 223 ? -8.531 -29.484 -1.076 1 85.44 223 ILE B CA 1
ATOM 5720 C C . ILE B 1 223 ? -8.375 -29.906 0.381 1 85.44 223 ILE B C 1
ATOM 5722 O O . ILE B 1 223 ? -7.262 -29.922 0.913 1 85.44 223 ILE B O 1
ATOM 5726 N N . PRO B 1 224 ? -9.453 -30.328 1.036 1 88.06 224 PRO B N 1
ATOM 5727 C CA . PRO B 1 224 ? -9.273 -30.656 2.451 1 88.06 224 PRO B CA 1
ATOM 5728 C C . PRO B 1 224 ? -8.273 -31.797 2.67 1 88.06 224 PRO B C 1
ATOM 5730 O O . PRO B 1 224 ? -7.332 -31.656 3.459 1 88.06 224 PRO B O 1
ATOM 5733 N N . PRO B 1 225 ? -8.383 -32.906 1.949 1 87.25 225 PRO B N 1
ATOM 5734 C CA . PRO B 1 225 ? -7.363 -33.938 2.15 1 87.25 225 PRO B CA 1
ATOM 5735 C C . PRO B 1 225 ? -5.965 -33.469 1.743 1 87.25 225 PRO B C 1
ATOM 5737 O O . PRO B 1 225 ? -4.977 -33.844 2.373 1 87.25 225 PRO B O 1
ATOM 5740 N N . PHE B 1 226 ? -5.863 -32.719 0.768 1 89.19 226 PHE B N 1
ATOM 5741 C CA . PHE B 1 226 ? -4.57 -32.188 0.347 1 89.19 226 PHE B CA 1
ATOM 5742 C C . PHE B 1 226 ? -3.961 -31.328 1.438 1 89.19 226 PHE B C 1
ATOM 5744 O O . PHE B 1 226 ? -2.762 -31.406 1.711 1 89.19 226 PHE B O 1
ATOM 5751 N N . MET B 1 227 ? -4.805 -30.484 2.031 1 89.25 227 MET B N 1
ATOM 5752 C CA . MET B 1 227 ? -4.305 -29.594 3.07 1 89.25 227 MET B CA 1
ATOM 5753 C C . MET B 1 227 ? -3.924 -30.375 4.324 1 89.25 227 MET B C 1
ATOM 5755 O O . MET B 1 227 ? -2.984 -30 5.031 1 89.25 227 MET B O 1
ATOM 5759 N N . ALA B 1 228 ? -4.645 -31.438 4.578 1 89.75 228 ALA B N 1
ATOM 5760 C CA . ALA B 1 228 ? -4.277 -32.312 5.688 1 89.75 228 ALA B CA 1
ATOM 5761 C C . ALA B 1 228 ? -2.875 -32.875 5.496 1 89.75 228 ALA B C 1
ATOM 5763 O O . ALA B 1 228 ? -2.143 -33.094 6.469 1 89.75 228 ALA B O 1
ATOM 5764 N N . PHE B 1 229 ? -2.553 -33.125 4.273 1 88.69 229 PHE B N 1
ATOM 5765 C CA . PHE B 1 229 ? -1.247 -33.656 3.916 1 88.69 229 PHE B CA 1
ATOM 5766 C C . PHE B 1 229 ? -0.191 -32.562 3.9 1 88.69 229 PHE B C 1
ATOM 5768 O O . PHE B 1 229 ? 0.901 -32.719 4.445 1 88.69 229 PHE B O 1
ATOM 5775 N N . MET B 1 230 ? -0.521 -31.438 3.42 1 88.31 230 MET B N 1
ATOM 5776 C CA . MET B 1 230 ? 0.463 -30.422 3.053 1 88.31 230 MET B CA 1
ATOM 5777 C C . MET B 1 230 ? 0.766 -29.5 4.234 1 88.31 230 MET B C 1
ATOM 5779 O O . MET B 1 230 ? 1.898 -29.047 4.395 1 88.31 230 MET B O 1
ATOM 5783 N N . THR B 1 231 ? -0.211 -29.172 5.082 1 87.75 231 THR B N 1
ATOM 5784 C CA . THR B 1 231 ? -0.048 -28.156 6.121 1 87.75 231 THR B CA 1
ATOM 5785 C C . THR B 1 231 ? 1.06 -28.562 7.094 1 87.75 231 THR B C 1
ATOM 5787 O O . THR B 1 231 ? 1.94 -27.75 7.398 1 87.75 231 THR B O 1
ATOM 5790 N N . PRO B 1 232 ? 1.101 -29.844 7.539 1 86.44 232 PRO B N 1
ATOM 5791 C CA . PRO B 1 232 ? 2.205 -30.219 8.43 1 86.44 232 PRO B CA 1
ATOM 5792 C C . PRO B 1 232 ? 3.566 -30.125 7.742 1 86.44 232 PRO B C 1
ATOM 5794 O O . PRO B 1 232 ? 4.566 -29.797 8.383 1 86.44 232 PRO B O 1
ATOM 5797 N N . ARG B 1 233 ? 3.578 -30.391 6.508 1 89.69 233 ARG B N 1
ATOM 5798 C CA . ARG B 1 233 ? 4.82 -30.375 5.742 1 89.69 233 ARG B CA 1
ATOM 5799 C C . ARG B 1 233 ? 5.332 -28.953 5.543 1 89.69 233 ARG B C 1
ATOM 5801 O O . ARG B 1 233 ? 6.527 -28.703 5.695 1 89.69 233 ARG B O 1
ATOM 5808 N N . VAL B 1 234 ? 4.43 -28.109 5.242 1 90.56 234 VAL B N 1
ATOM 5809 C CA . VAL B 1 234 ? 4.789 -26.703 5.043 1 90.56 234 VAL B CA 1
ATOM 5810 C C . VAL B 1 234 ? 5.273 -26.109 6.359 1 90.56 234 VAL B C 1
ATOM 5812 O O . VAL B 1 234 ? 6.262 -25.359 6.383 1 90.56 234 VAL B O 1
ATOM 5815 N N . THR B 1 235 ? 4.594 -26.422 7.414 1 87 235 THR B N 1
ATOM 5816 C CA . THR B 1 235 ? 5.012 -25.953 8.727 1 87 235 THR B CA 1
ATOM 5817 C C . THR B 1 235 ? 6.43 -26.406 9.039 1 87 235 THR B C 1
ATOM 5819 O O . THR B 1 235 ? 7.242 -25.641 9.555 1 87 235 THR B O 1
ATOM 5822 N N . LYS B 1 236 ? 6.684 -27.609 8.703 1 88.38 236 LYS B N 1
ATOM 5823 C CA . LYS B 1 236 ? 7.992 -28.188 8.984 1 88.38 236 LYS B CA 1
ATOM 5824 C C . LYS B 1 236 ? 9.094 -27.453 8.219 1 88.38 236 LYS B C 1
ATOM 5826 O O . LYS B 1 236 ? 10.141 -27.141 8.789 1 88.38 236 LYS B O 1
ATOM 5831 N N . ILE B 1 237 ? 8.891 -27.234 6.977 1 93.06 237 ILE B N 1
ATOM 5832 C CA . ILE B 1 237 ? 9.93 -26.578 6.188 1 93.06 237 ILE B CA 1
ATOM 5833 C C . ILE B 1 237 ? 10.086 -25.125 6.625 1 93.06 237 ILE B C 1
ATOM 5835 O O . ILE B 1 237 ? 11.203 -24.594 6.633 1 93.06 237 ILE B O 1
ATOM 5839 N N . LEU B 1 238 ? 9.016 -24.469 6.988 1 91.56 238 LEU B N 1
ATOM 5840 C CA . LEU B 1 238 ? 9.094 -23.094 7.441 1 91.56 238 LEU B CA 1
ATOM 5841 C C . LEU B 1 238 ? 9.828 -23 8.773 1 91.56 238 LEU B C 1
ATOM 5843 O O . LEU B 1 238 ? 10.461 -21.969 9.062 1 91.56 238 LEU B O 1
ATOM 5847 N N . ASN B 1 239 ? 9.758 -24.047 9.523 1 89.81 239 ASN B N 1
ATOM 5848 C CA . ASN B 1 239 ? 10.492 -24.094 10.781 1 89.81 239 ASN B CA 1
ATOM 5849 C C . ASN B 1 239 ? 11.969 -24.406 10.555 1 89.81 239 ASN B C 1
ATOM 5851 O O . ASN B 1 239 ? 12.797 -24.188 11.445 1 89.81 239 ASN B O 1
ATOM 5855 N N . HIS B 1 240 ? 12.242 -24.906 9.438 1 92.62 240 HIS B N 1
ATOM 5856 C CA . HIS B 1 240 ? 13.602 -25.359 9.156 1 92.62 240 HIS B CA 1
ATOM 5857 C C . HIS B 1 240 ? 14.43 -24.266 8.508 1 92.62 240 HIS B C 1
ATOM 5859 O O . HIS B 1 240 ? 15.617 -24.109 8.812 1 92.62 240 HIS B O 1
ATOM 5865 N N . VAL B 1 241 ? 13.844 -23.516 7.645 1 95.12 241 VAL B N 1
ATOM 5866 C CA . VAL B 1 241 ? 14.602 -22.531 6.875 1 95.12 241 VAL B CA 1
ATOM 5867 C C . VAL B 1 241 ? 14.727 -21.234 7.68 1 95.12 241 VAL B C 1
ATOM 5869 O O . VAL B 1 241 ? 13.852 -20.906 8.477 1 95.12 241 VAL B O 1
ATOM 5872 N N . ASP B 1 242 ? 15.836 -20.531 7.422 1 95.81 242 ASP B N 1
ATOM 5873 C CA . ASP B 1 242 ? 16.016 -19.25 8.086 1 95.81 242 ASP B CA 1
ATOM 5874 C C . ASP B 1 242 ? 15.992 -18.109 7.086 1 95.81 242 ASP B C 1
ATOM 5876 O O . ASP B 1 242 ? 16.094 -16.938 7.469 1 95.81 242 ASP B O 1
ATOM 5880 N N . LYS B 1 243 ? 16.047 -18.516 5.812 1 97.56 243 LYS B N 1
ATOM 5881 C CA . LYS B 1 243 ? 15.93 -17.562 4.723 1 97.56 243 LYS B CA 1
ATOM 5882 C C . LYS B 1 243 ? 14.805 -17.938 3.766 1 97.56 243 LYS B C 1
ATOM 5884 O O . LYS B 1 243 ? 14.625 -19.125 3.447 1 97.56 243 LYS B O 1
ATOM 5889 N N . LEU B 1 244 ? 13.984 -16.953 3.34 1 97.69 244 LEU B N 1
ATOM 5890 C CA . LEU B 1 244 ? 12.852 -17.188 2.443 1 97.69 244 LEU B CA 1
ATOM 5891 C C . LEU B 1 244 ? 12.766 -16.094 1.38 1 97.69 244 LEU B C 1
ATOM 5893 O O . LEU B 1 244 ? 12.727 -14.914 1.705 1 97.69 244 LEU B O 1
ATOM 5897 N N . VAL B 1 245 ? 12.781 -16.484 0.135 1 98.44 245 VAL B N 1
ATOM 5898 C CA . VAL B 1 245 ? 12.695 -15.57 -0.997 1 98.44 245 VAL B CA 1
ATOM 5899 C C . VAL B 1 245 ? 11.25 -15.461 -1.468 1 98.44 245 VAL B C 1
ATOM 5901 O O . VAL B 1 245 ? 10.57 -16.484 -1.64 1 98.44 245 VAL B O 1
ATOM 5904 N N . PHE B 1 246 ? 10.773 -14.242 -1.68 1 98.31 246 PHE B N 1
ATOM 5905 C CA . PHE B 1 246 ? 9.414 -14.008 -2.158 1 98.31 246 PHE B CA 1
ATOM 5906 C C . PHE B 1 246 ? 9.438 -13.367 -3.541 1 98.31 246 PHE B C 1
ATOM 5908 O O . PHE B 1 246 ? 10.203 -12.43 -3.789 1 98.31 246 PHE B O 1
ATOM 5915 N N . CYS B 1 247 ? 8.586 -13.883 -4.395 1 97.81 247 CYS B N 1
ATOM 5916 C CA . CYS B 1 247 ? 8.461 -13.328 -5.734 1 97.81 247 CYS B CA 1
ATOM 5917 C C . CYS B 1 247 ? 7.352 -12.281 -5.785 1 97.81 247 CYS B C 1
ATOM 5919 O O . CYS B 1 247 ? 6.434 -12.383 -6.602 1 97.81 247 CYS B O 1
ATOM 5921 N N . THR B 1 248 ? 7.422 -11.297 -4.949 1 97.62 248 THR B N 1
ATOM 5922 C CA . THR B 1 248 ? 6.488 -10.18 -4.914 1 97.62 248 THR B CA 1
ATOM 5923 C C . THR B 1 248 ? 7.238 -8.859 -4.738 1 97.62 248 THR B C 1
ATOM 5925 O O . THR B 1 248 ? 8.445 -8.852 -4.488 1 97.62 248 THR B O 1
ATOM 5928 N N . THR B 1 249 ? 6.566 -7.793 -5.004 1 97.25 249 THR B N 1
ATOM 5929 C CA . THR B 1 249 ? 7.102 -6.445 -4.844 1 97.25 249 THR B CA 1
ATOM 5930 C C . THR B 1 249 ? 6.781 -5.895 -3.455 1 97.25 249 THR B C 1
ATOM 5932 O O . THR B 1 249 ? 5.613 -5.836 -3.061 1 97.25 249 THR B O 1
ATOM 5935 N N . PHE B 1 250 ? 7.805 -5.477 -2.707 1 97.75 250 PHE B N 1
ATOM 5936 C CA . PHE B 1 250 ? 7.645 -5.023 -1.331 1 97.75 250 PHE B CA 1
ATOM 5937 C C . PHE B 1 250 ? 6.598 -3.92 -1.243 1 97.75 250 PHE B C 1
ATOM 5939 O O . PHE B 1 250 ? 5.73 -3.949 -0.368 1 97.75 250 PHE B O 1
ATOM 5946 N N . GLU B 1 251 ? 6.609 -2.977 -2.201 1 97.75 251 GLU B N 1
ATOM 5947 C CA . GLU B 1 251 ? 5.766 -1.785 -2.18 1 97.75 251 GLU B CA 1
ATOM 5948 C C . GLU B 1 251 ? 4.289 -2.148 -2.33 1 97.75 251 GLU B C 1
ATOM 5950 O O . GLU B 1 251 ? 3.412 -1.356 -1.981 1 97.75 251 GLU B O 1
ATOM 5955 N N . MET B 1 252 ? 3.977 -3.291 -2.822 1 97 252 MET B N 1
ATOM 5956 C CA . MET B 1 252 ? 2.592 -3.695 -3.043 1 97 252 MET B CA 1
ATOM 5957 C C . MET B 1 252 ? 1.948 -4.168 -1.744 1 97 252 MET B C 1
ATOM 5959 O O . MET B 1 252 ? 0.727 -4.113 -1.595 1 97 252 MET B O 1
ATOM 5963 N N . GLU B 1 253 ? 2.766 -4.691 -0.877 1 97.94 253 GLU B N 1
ATOM 5964 C CA . GLU B 1 253 ? 2.223 -5.242 0.36 1 97.94 253 GLU B CA 1
ATOM 5965 C C . GLU B 1 253 ? 3.207 -5.086 1.515 1 97.94 253 GLU B C 1
ATOM 5967 O O . GLU B 1 253 ? 3.533 -6.059 2.197 1 97.94 253 GLU B O 1
ATOM 5972 N N . PRO B 1 254 ? 3.623 -3.877 1.867 1 98.06 254 PRO B N 1
ATOM 5973 C CA . PRO B 1 254 ? 4.703 -3.646 2.828 1 98.06 254 PRO B CA 1
ATOM 5974 C C . PRO B 1 254 ? 4.391 -4.203 4.215 1 98.06 254 PRO B C 1
ATOM 5976 O O . PRO B 1 254 ? 5.285 -4.695 4.906 1 98.06 254 PRO B O 1
ATOM 5979 N N . ILE B 1 255 ? 3.131 -4.156 4.688 1 97.94 255 ILE B N 1
ATOM 5980 C CA . ILE B 1 255 ? 2.76 -4.621 6.02 1 97.94 255 ILE B CA 1
ATOM 5981 C C . ILE B 1 255 ? 2.877 -6.141 6.09 1 97.94 255 ILE B C 1
ATOM 5983 O O . ILE B 1 255 ? 3.508 -6.68 7.004 1 97.94 255 ILE B O 1
ATOM 5987 N N . SER B 1 256 ? 2.322 -6.855 5.094 1 96.56 256 SER B N 1
ATOM 5988 C CA . SER B 1 256 ? 2.455 -8.305 5.039 1 96.56 256 SER B CA 1
ATOM 5989 C C . SER B 1 256 ? 3.918 -8.727 4.945 1 96.56 256 SER B C 1
ATOM 5991 O O . SER B 1 256 ? 4.34 -9.672 5.613 1 96.56 256 SER B O 1
ATOM 5993 N N . ALA B 1 257 ? 4.656 -8.047 4.102 1 97.12 257 ALA B N 1
ATOM 5994 C CA . ALA B 1 257 ? 6.066 -8.359 3.885 1 97.12 257 ALA B CA 1
ATOM 5995 C C . ALA B 1 257 ? 6.852 -8.289 5.191 1 97.12 257 ALA B C 1
ATOM 5997 O O . ALA B 1 257 ? 7.602 -9.211 5.523 1 97.12 257 ALA B O 1
ATOM 5998 N N . LEU B 1 258 ? 6.625 -7.27 5.992 1 96.25 258 LEU B N 1
ATOM 5999 C CA . LEU B 1 258 ? 7.395 -7.082 7.219 1 96.25 258 LEU B CA 1
ATOM 6000 C C . LEU B 1 258 ? 6.957 -8.07 8.289 1 96.25 258 LEU B C 1
ATOM 6002 O O . LEU B 1 258 ? 7.734 -8.398 9.195 1 96.25 258 LEU B O 1
ATOM 6006 N N . SER B 1 259 ? 5.75 -8.555 8.203 1 94.25 259 SER B N 1
ATOM 6007 C CA . SER B 1 259 ? 5.25 -9.484 9.211 1 94.25 259 SER B CA 1
ATOM 6008 C C . SER B 1 259 ? 5.973 -10.828 9.125 1 94.25 259 SER B C 1
ATOM 6010 O O . SER B 1 259 ? 5.98 -11.594 10.086 1 94.25 259 SER B O 1
ATOM 6012 N N . ILE B 1 260 ? 6.602 -11.148 7.988 1 94.19 260 ILE B N 1
ATOM 6013 C CA . ILE B 1 260 ? 7.176 -12.453 7.688 1 94.19 260 ILE B CA 1
ATOM 6014 C C . ILE B 1 260 ? 8.281 -12.773 8.695 1 94.19 260 ILE B C 1
ATOM 6016 O O . ILE B 1 260 ? 8.422 -13.922 9.125 1 94.19 260 ILE B O 1
ATOM 6020 N N . SER B 1 261 ? 9.047 -11.789 9.094 1 93.19 261 SER B N 1
ATOM 6021 C CA . SER B 1 261 ? 10.227 -12.008 9.922 1 93.19 261 SER B CA 1
ATOM 6022 C C . SER B 1 261 ? 9.867 -12.703 11.227 1 93.19 261 SER B C 1
ATOM 6024 O O . SER B 1 261 ? 10.672 -13.461 11.773 1 93.19 261 SER B O 1
ATOM 6026 N N . ASN B 1 262 ? 8.562 -12.477 11.711 1 88.31 262 ASN B N 1
ATOM 6027 C CA . ASN B 1 262 ? 8.156 -13.039 12.992 1 88.31 262 ASN B CA 1
ATOM 6028 C C . ASN B 1 262 ? 6.855 -13.836 12.867 1 88.31 262 ASN B C 1
ATOM 6030 O O . ASN B 1 262 ? 6.141 -14.023 13.852 1 88.31 262 ASN B O 1
ATOM 6034 N N . ALA B 1 263 ? 6.562 -14.242 11.742 1 87 263 ALA B N 1
ATOM 6035 C CA . ALA B 1 263 ? 5.266 -14.859 11.484 1 87 263 ALA B CA 1
ATOM 6036 C C . ALA B 1 263 ? 5.262 -16.328 11.906 1 87 263 ALA B C 1
ATOM 6038 O O . ALA B 1 263 ? 4.203 -16.906 12.172 1 87 263 ALA B O 1
ATOM 6039 N N . PHE B 1 264 ? 6.43 -16.922 11.992 1 87.38 264 PHE B N 1
ATOM 6040 C CA . PHE B 1 264 ? 6.512 -18.359 12.219 1 87.38 264 PHE B CA 1
ATOM 6041 C C . PHE B 1 264 ? 7.242 -18.672 13.523 1 87.38 264 PHE B C 1
ATOM 6043 O O . PHE B 1 264 ? 7.621 -17.75 14.25 1 87.38 264 PHE B O 1
ATOM 6050 N N . LYS B 1 265 ? 7.293 -19.984 13.828 1 86.19 265 LYS B N 1
ATOM 6051 C CA . LYS B 1 265 ? 7.902 -20.406 15.086 1 86.19 265 LYS B CA 1
ATOM 6052 C C . LYS B 1 265 ? 9.32 -19.859 15.227 1 86.19 265 LYS B C 1
ATOM 6054 O O . LYS B 1 265 ? 9.688 -19.312 16.266 1 86.19 265 LYS B O 1
ATOM 6059 N N . ASN B 1 266 ? 10.055 -20.047 14.156 1 90.88 266 ASN B N 1
ATOM 6060 C CA . ASN B 1 266 ? 11.406 -19.5 14.102 1 90.88 266 ASN B CA 1
ATOM 6061 C C . ASN B 1 266 ? 11.477 -18.281 13.188 1 90.88 266 ASN B C 1
ATOM 6063 O O . ASN B 1 266 ? 10.773 -18.203 12.18 1 90.88 266 ASN B O 1
ATOM 6067 N N . PRO B 1 267 ? 12.25 -17.297 13.617 1 92.38 267 PRO B N 1
ATOM 6068 C CA . PRO B 1 267 ? 12.391 -16.109 12.766 1 92.38 267 PRO B CA 1
ATOM 6069 C C . PRO B 1 267 ? 12.945 -16.453 11.383 1 92.38 267 PRO B C 1
ATOM 6071 O O . PRO B 1 267 ? 13.805 -17.328 11.25 1 92.38 267 PRO B O 1
ATOM 6074 N N . ILE B 1 268 ? 12.492 -15.812 10.414 1 94.75 268 ILE B N 1
ATOM 6075 C CA . ILE B 1 268 ? 12.922 -15.992 9.031 1 94.75 268 ILE B CA 1
ATOM 6076 C C . ILE B 1 268 ? 13.344 -14.648 8.445 1 94.75 268 ILE B C 1
ATOM 6078 O O . ILE B 1 268 ? 12.695 -13.625 8.688 1 94.75 268 ILE B O 1
ATOM 6082 N N . THR B 1 269 ? 14.469 -14.609 7.73 1 97.38 269 THR B N 1
ATOM 6083 C CA . THR B 1 269 ? 14.875 -13.43 6.973 1 97.38 269 THR B CA 1
ATOM 6084 C C . THR B 1 269 ? 14.266 -13.453 5.574 1 97.38 269 THR B C 1
ATOM 6086 O O . THR B 1 269 ? 14.633 -14.281 4.742 1 97.38 269 THR B O 1
ATOM 6089 N N . PRO B 1 270 ? 13.375 -12.594 5.324 1 97.75 270 PRO B N 1
ATOM 6090 C CA . PRO B 1 270 ? 12.758 -12.586 3.998 1 97.75 270 PRO B CA 1
ATOM 6091 C C . PRO B 1 270 ? 13.547 -11.758 2.986 1 97.75 270 PRO B C 1
ATOM 6093 O O . PRO B 1 270 ? 14.211 -10.789 3.361 1 97.75 270 PRO B O 1
ATOM 6096 N N . PHE B 1 271 ? 13.523 -12.125 1.744 1 98.38 271 PHE B N 1
ATOM 6097 C CA . PHE B 1 271 ? 14.031 -11.375 0.604 1 98.38 271 PHE B CA 1
ATOM 6098 C C . PHE B 1 271 ? 12.953 -11.203 -0.458 1 98.38 271 PHE B C 1
ATOM 6100 O O . PHE B 1 271 ? 12.367 -12.188 -0.914 1 98.38 271 PHE B O 1
ATOM 6107 N N . PHE B 1 272 ? 12.656 -10.008 -0.832 1 98.38 272 PHE B N 1
ATOM 6108 C CA . PHE B 1 272 ? 11.648 -9.711 -1.843 1 98.38 272 PHE B CA 1
ATOM 6109 C C . PHE B 1 272 ? 12.297 -9.328 -3.166 1 98.38 272 PHE B C 1
ATOM 6111 O O . PHE B 1 272 ? 12.898 -8.258 -3.281 1 98.38 272 PHE B O 1
ATOM 6118 N N . ILE B 1 273 ? 12.156 -10.133 -4.191 1 98.38 273 ILE B N 1
ATOM 6119 C CA . ILE B 1 273 ? 12.992 -9.961 -5.375 1 98.38 273 ILE B CA 1
ATOM 6120 C C . ILE B 1 273 ? 12.117 -9.57 -6.57 1 98.38 273 ILE B C 1
ATOM 6122 O O . ILE B 1 273 ? 12.617 -9.438 -7.688 1 98.38 273 ILE B O 1
ATOM 6126 N N . GLY B 1 274 ? 10.766 -9.375 -6.332 1 97.88 274 GLY B N 1
ATOM 6127 C CA . GLY B 1 274 ? 9.844 -9.078 -7.418 1 97.88 274 GLY B CA 1
ATOM 6128 C C . GLY B 1 274 ? 9.305 -10.32 -8.102 1 97.88 274 GLY B C 1
ATOM 6129 O O . GLY B 1 274 ? 9.852 -11.414 -7.934 1 97.88 274 GLY B O 1
ATOM 6130 N N . PRO B 1 275 ? 8.258 -10.18 -8.852 1 97.38 275 PRO B N 1
ATOM 6131 C CA . PRO B 1 275 ? 7.652 -11.336 -9.516 1 97.38 275 PRO B CA 1
ATOM 6132 C C . PRO B 1 275 ? 8.469 -11.828 -10.711 1 97.38 275 PRO B C 1
ATOM 6134 O O . PRO B 1 275 ? 9.234 -11.062 -11.305 1 97.38 275 PRO B O 1
ATOM 6137 N N . GLY B 1 276 ? 8.344 -13.164 -11 1 94.06 276 GLY B N 1
ATOM 6138 C CA . GLY B 1 276 ? 8.961 -13.734 -12.195 1 94.06 276 GLY B CA 1
ATOM 6139 C C . GLY B 1 276 ? 8.156 -13.477 -13.453 1 94.06 276 GLY B C 1
ATOM 6140 O O . GLY B 1 276 ? 7.871 -14.414 -14.211 1 94.06 276 GLY B O 1
ATOM 6141 N N . VAL B 1 277 ? 7.805 -12.234 -13.742 1 91.44 277 VAL B N 1
ATOM 6142 C CA . VAL B 1 277 ? 6.922 -11.875 -14.844 1 91.44 277 VAL B CA 1
ATOM 6143 C C . VAL B 1 277 ? 7.746 -11.312 -16 1 91.44 277 VAL B C 1
ATOM 6145 O O . VAL B 1 277 ? 8.758 -10.648 -15.789 1 91.44 277 VAL B O 1
ATOM 6148 N N . ASP B 1 278 ? 7.359 -11.633 -17.188 1 87.38 278 ASP B N 1
ATOM 6149 C CA . ASP B 1 278 ? 7.895 -10.953 -18.359 1 87.38 278 ASP B CA 1
ATOM 6150 C C . ASP B 1 278 ? 7.242 -9.586 -18.547 1 87.38 278 ASP B C 1
ATOM 6152 O O . ASP B 1 278 ? 6.02 -9.492 -18.688 1 87.38 278 ASP B O 1
ATOM 6156 N N . LEU B 1 279 ? 8.039 -8.555 -18.547 1 86.38 279 LEU B N 1
ATOM 6157 C CA . LEU B 1 279 ? 7.508 -7.199 -18.625 1 86.38 279 LEU B CA 1
ATOM 6158 C C . LEU B 1 279 ? 6.934 -6.926 -20.016 1 86.38 279 LEU B C 1
ATOM 6160 O O . LEU B 1 279 ? 6 -6.137 -20.156 1 86.38 279 LEU B O 1
ATOM 6164 N N . ALA B 1 280 ? 7.531 -7.508 -21 1 82.06 280 ALA B N 1
ATOM 6165 C CA . ALA B 1 280 ? 7 -7.488 -22.359 1 82.06 280 ALA B CA 1
ATOM 6166 C C . ALA B 1 280 ? 6.773 -8.898 -22.891 1 82.06 280 ALA B C 1
ATOM 6168 O O . ALA B 1 280 ? 7.422 -9.852 -22.438 1 82.06 280 ALA B O 1
ATOM 6169 N N . SER B 1 281 ? 5.773 -8.922 -23.781 1 80.81 281 SER B N 1
ATOM 6170 C CA . SER B 1 281 ? 5.551 -10.234 -24.375 1 80.81 281 SER B CA 1
ATOM 6171 C C . SER B 1 281 ? 6.797 -10.727 -25.094 1 80.81 281 SER B C 1
ATOM 6173 O O . SER B 1 281 ? 7.387 -10.008 -25.906 1 80.81 281 SER B O 1
ATOM 6175 N N . PRO B 1 282 ? 7.152 -11.883 -24.703 1 71.5 282 PRO B N 1
ATOM 6176 C CA . PRO B 1 282 ? 8.352 -12.422 -25.344 1 71.5 282 PRO B CA 1
ATOM 6177 C C . PRO B 1 282 ? 8.172 -12.641 -26.844 1 71.5 282 PRO B C 1
ATOM 6179 O O . PRO B 1 282 ? 9.148 -12.656 -27.594 1 71.5 282 PRO B O 1
ATOM 6182 N N . HIS B 1 283 ? 6.871 -12.867 -27.188 1 74.56 283 HIS B N 1
ATOM 6183 C CA . HIS B 1 283 ? 6.602 -13.109 -28.609 1 74.56 283 HIS B CA 1
ATOM 6184 C C . HIS B 1 283 ? 5.59 -12.109 -29.156 1 74.56 283 HIS B C 1
ATOM 6186 O O . HIS B 1 283 ? 4.621 -11.766 -28.484 1 74.56 283 HIS B O 1
ATOM 6192 N N . HIS B 1 284 ? 5.902 -11.609 -30.312 1 80.44 284 HIS B N 1
ATOM 6193 C CA . HIS B 1 284 ? 4.938 -10.758 -31 1 80.44 284 HIS B CA 1
ATOM 6194 C C . HIS B 1 284 ? 3.699 -11.547 -31.406 1 80.44 284 HIS B C 1
ATOM 6196 O O . HIS B 1 284 ? 3.803 -12.703 -31.812 1 80.44 284 HIS B O 1
ATOM 6202 N N . PRO B 1 285 ? 2.611 -10.883 -31.281 1 83.62 285 PRO B N 1
ATOM 6203 C CA . PRO B 1 285 ? 1.401 -11.602 -31.688 1 83.62 285 PRO B CA 1
ATOM 6204 C C . PRO B 1 285 ? 1.405 -11.969 -33.156 1 83.62 285 PRO B C 1
ATOM 6206 O O . PRO B 1 285 ? 1.882 -11.195 -34 1 83.62 285 PRO B O 1
ATOM 6209 N N . ASP B 1 286 ? 1.03 -13.164 -33.375 1 85.56 286 ASP B N 1
ATOM 6210 C CA . ASP B 1 286 ? 0.793 -13.57 -34.781 1 85.56 286 ASP B CA 1
ATOM 6211 C C . ASP B 1 286 ? -0.412 -12.844 -35.344 1 85.56 286 ASP B C 1
ATOM 6213 O O . ASP B 1 286 ? -1.549 -13.078 -34.938 1 85.56 286 ASP B O 1
ATOM 6217 N N . PRO B 1 287 ? -0.112 -11.992 -36.344 1 88.06 287 PRO B N 1
ATOM 6218 C CA . PRO B 1 287 ? -1.212 -11.203 -36.906 1 88.06 287 PRO B CA 1
ATOM 6219 C C . PRO B 1 287 ? -2.299 -12.07 -37.531 1 88.06 287 PRO B C 1
ATOM 6221 O O . PRO B 1 287 ? -3.441 -11.633 -37.688 1 88.06 287 PRO B O 1
ATOM 6224 N N . GLU B 1 288 ? -1.951 -13.289 -37.875 1 90.38 288 GLU B N 1
ATOM 6225 C CA . GLU B 1 288 ? -2.904 -14.156 -38.562 1 90.38 288 GLU B CA 1
ATOM 6226 C C . GLU B 1 288 ? -3.672 -15.031 -37.594 1 90.38 288 GLU B C 1
ATOM 6228 O O . GLU B 1 288 ? -4.633 -15.703 -37.969 1 90.38 288 GLU B O 1
ATOM 6233 N N . SER B 1 289 ? -3.305 -14.922 -36.344 1 93.06 289 SER B N 1
ATOM 6234 C CA . SER B 1 289 ? -4.012 -15.75 -35.375 1 93.06 289 SER B CA 1
ATOM 6235 C C . SER B 1 289 ? -5.461 -15.305 -35.219 1 93.06 289 SER B C 1
ATOM 6237 O O . SER B 1 289 ? -5.758 -14.109 -35.25 1 93.06 289 SER B O 1
ATOM 6239 N N . PRO B 1 290 ? -6.383 -16.25 -35.062 1 95.25 290 PRO B N 1
ATOM 6240 C CA . PRO B 1 290 ? -7.793 -15.898 -34.875 1 95.25 290 PRO B CA 1
ATOM 6241 C C . PRO B 1 290 ? -8.016 -14.945 -33.719 1 95.25 290 PRO B C 1
ATOM 6243 O O . PRO B 1 290 ? -8.875 -14.062 -33.781 1 95.25 290 PRO B O 1
ATOM 6246 N N . VAL B 1 291 ? -7.266 -15.094 -32.688 1 96.88 291 VAL B N 1
ATOM 6247 C CA . VAL B 1 291 ? -7.402 -14.242 -31.516 1 96.88 291 VAL B CA 1
ATOM 6248 C C . VAL B 1 291 ? -7.008 -12.812 -31.875 1 96.88 291 VAL B C 1
ATOM 6250 O O . VAL B 1 291 ? -7.723 -11.859 -31.547 1 96.88 291 VAL B O 1
ATOM 6253 N N . THR B 1 292 ? -5.887 -12.656 -32.531 1 96.19 292 THR B N 1
ATOM 6254 C CA . THR B 1 292 ? -5.426 -11.328 -32.938 1 96.19 292 THR B CA 1
ATOM 6255 C C . THR B 1 292 ? -6.434 -10.672 -33.875 1 96.19 292 THR B C 1
ATOM 6257 O O . THR B 1 292 ? -6.75 -9.492 -33.719 1 96.19 292 THR B O 1
ATOM 6260 N N . GLN B 1 293 ? -6.914 -11.43 -34.812 1 97.25 293 GLN B N 1
ATOM 6261 C CA . GLN B 1 293 ? -7.887 -10.898 -35.75 1 97.25 293 GLN B CA 1
ATOM 6262 C C . GLN B 1 293 ? -9.172 -10.477 -35.062 1 97.25 293 GLN B C 1
ATOM 6264 O O . GLN B 1 293 ? -9.766 -9.453 -35.406 1 97.25 293 GLN B O 1
ATOM 6269 N N . PHE B 1 294 ? -9.547 -11.289 -34.156 1 98.19 294 PHE B N 1
ATOM 6270 C CA . PHE B 1 294 ? -10.742 -10.969 -33.375 1 98.19 294 PHE B CA 1
ATOM 6271 C C . PHE B 1 294 ? -10.555 -9.656 -32.625 1 98.19 294 PHE B C 1
ATOM 6273 O O . PHE B 1 294 ? -11.438 -8.797 -32.625 1 98.19 294 PHE B O 1
ATOM 6280 N N . LEU B 1 295 ? -9.461 -9.5 -31.969 1 98.25 295 LEU B N 1
ATOM 6281 C CA . LEU B 1 295 ? -9.164 -8.305 -31.188 1 98.25 295 LEU B CA 1
ATOM 6282 C C . LEU B 1 295 ? -9.062 -7.078 -32.094 1 98.25 295 LEU B C 1
ATOM 6284 O O . LEU B 1 295 ? -9.578 -6.008 -31.75 1 98.25 295 LEU B O 1
ATOM 6288 N N . ASP B 1 296 ? -8.398 -7.238 -33.219 1 97.75 296 ASP B N 1
ATOM 6289 C CA . ASP B 1 296 ? -8.297 -6.141 -34.156 1 97.75 296 ASP B CA 1
ATOM 6290 C C . ASP B 1 296 ? -9.672 -5.703 -34.656 1 97.75 296 ASP B C 1
ATOM 6292 O O . ASP B 1 296 ? -9.945 -4.504 -34.781 1 97.75 296 ASP B O 1
ATOM 6296 N N . SER B 1 297 ? -10.43 -6.672 -34.969 1 97.75 297 SER B N 1
ATOM 6297 C CA . SER B 1 297 ? -11.781 -6.371 -35.406 1 97.75 297 SER B CA 1
ATOM 6298 C C . SER B 1 297 ? -12.586 -5.66 -34.344 1 97.75 297 SER B C 1
ATOM 6300 O O . SER B 1 297 ? -13.297 -4.695 -34.625 1 97.75 297 SER B O 1
ATOM 6302 N N . ALA B 1 298 ? -12.477 -6.164 -33.125 1 98.31 298 ALA B N 1
ATOM 6303 C CA . ALA B 1 298 ? -13.172 -5.531 -32 1 98.31 298 ALA B CA 1
ATOM 6304 C C . ALA B 1 298 ? -12.711 -4.086 -31.812 1 98.31 298 ALA B C 1
ATOM 6306 O O . ALA B 1 298 ? -13.523 -3.193 -31.578 1 98.31 298 ALA B O 1
ATOM 6307 N N . TYR B 1 299 ? -11.438 -3.885 -31.875 1 98.06 299 TYR B N 1
ATOM 6308 C CA . TYR B 1 299 ? -10.867 -2.547 -31.734 1 98.06 299 TYR B CA 1
ATOM 6309 C C . TYR B 1 299 ? -11.398 -1.617 -32.812 1 98.06 299 TYR B C 1
ATOM 6311 O O . TYR B 1 299 ? -11.727 -0.459 -32.562 1 98.06 299 TYR B O 1
ATOM 6319 N N . THR B 1 300 ? -11.422 -2.076 -34.031 1 97.88 300 THR B N 1
ATOM 6320 C CA . THR B 1 300 ? -11.906 -1.287 -35.156 1 97.88 300 THR B CA 1
ATOM 6321 C C . THR B 1 300 ? -13.391 -0.96 -35 1 97.88 300 THR B C 1
ATOM 6323 O O . THR B 1 300 ? -13.812 0.167 -35.281 1 97.88 300 THR B O 1
ATOM 6326 N N . GLU B 1 301 ? -14.109 -1.916 -34.594 1 97.88 301 GLU B N 1
ATOM 6327 C CA . GLU B 1 301 ? -15.562 -1.799 -34.5 1 97.88 301 GLU B CA 1
ATOM 6328 C C . GLU B 1 301 ? -15.984 -0.977 -33.281 1 97.88 301 GLU B C 1
ATOM 6330 O O . GLU B 1 301 ? -16.906 -0.159 -33.375 1 97.88 301 GLU B O 1
ATOM 6335 N N . LYS B 1 302 ? -15.312 -1.256 -32.156 1 97.75 302 LYS B N 1
ATOM 6336 C CA . LYS B 1 302 ? -15.828 -0.738 -30.891 1 97.75 302 LYS B CA 1
ATOM 6337 C C . LYS B 1 302 ? -14.789 0.136 -30.188 1 97.75 302 LYS B C 1
ATOM 6339 O O . LYS B 1 302 ? -15.086 0.774 -29.188 1 97.75 302 LYS B O 1
ATOM 6344 N N . GLY B 1 303 ? -13.539 0.133 -30.656 1 97.75 303 GLY B N 1
ATOM 6345 C CA . GLY B 1 303 ? -12.5 0.978 -30.094 1 97.75 303 GLY B CA 1
ATOM 6346 C C . GLY B 1 303 ? -11.734 0.309 -28.969 1 97.75 303 GLY B C 1
ATOM 6347 O O . GLY B 1 303 ? -11.828 -0.907 -28.781 1 97.75 303 GLY B O 1
ATOM 6348 N N . ALA B 1 304 ? -10.945 1.111 -28.219 1 97.81 304 ALA B N 1
ATOM 6349 C CA . ALA B 1 304 ? -10.156 0.618 -27.094 1 97.81 304 ALA B CA 1
ATOM 6350 C C . ALA B 1 304 ? -11.062 0.16 -25.953 1 97.81 304 ALA B C 1
ATOM 6352 O O . ALA B 1 304 ? -12.195 0.628 -25.812 1 97.81 304 ALA B O 1
ATOM 6353 N N . HIS B 1 305 ? -10.625 -0.771 -25.172 1 98.12 305 HIS B N 1
ATOM 6354 C CA . HIS B 1 305 ? -11.344 -1.251 -24 1 98.12 305 HIS B CA 1
ATOM 6355 C C . HIS B 1 305 ? -12.719 -1.788 -24.359 1 98.12 305 HIS B C 1
ATOM 6357 O O . HIS B 1 305 ? -13.719 -1.436 -23.734 1 98.12 305 HIS B O 1
ATOM 6363 N N . SER B 1 306 ? -12.742 -2.658 -25.312 1 98.5 306 SER B N 1
ATOM 6364 C CA . SER B 1 306 ? -14.008 -3.178 -25.828 1 98.5 306 SER B CA 1
ATOM 6365 C C . SER B 1 306 ? -14.109 -4.684 -25.625 1 98.5 306 SER B C 1
ATOM 6367 O O . SER B 1 306 ? -15.156 -5.285 -25.891 1 98.5 306 SER B O 1
ATOM 6369 N N . VAL B 1 307 ? -13.047 -5.344 -25.125 1 98.88 307 VAL B N 1
ATOM 6370 C CA . VAL B 1 307 ? -13.031 -6.801 -25.016 1 98.88 307 VAL B CA 1
ATOM 6371 C C . VAL B 1 307 ? -12.648 -7.219 -23.609 1 98.88 307 VAL B C 1
ATOM 6373 O O . VAL B 1 307 ? -11.648 -6.738 -23.062 1 98.88 307 VAL B O 1
ATOM 6376 N N . VAL B 1 308 ? -13.414 -8.086 -23 1 98.88 308 VAL B N 1
ATOM 6377 C CA . VAL B 1 308 ? -13.039 -8.742 -21.75 1 98.88 308 VAL B CA 1
ATOM 6378 C C . VAL B 1 308 ? -12.305 -10.047 -22.047 1 98.88 308 VAL B C 1
ATOM 6380 O O . VAL B 1 308 ? -12.789 -10.875 -22.828 1 98.88 308 VAL B O 1
ATOM 6383 N N . TYR B 1 309 ? -11.094 -10.195 -21.547 1 98.75 309 TYR B N 1
ATOM 6384 C CA . TYR B 1 309 ? -10.352 -11.453 -21.641 1 98.75 309 TYR B CA 1
ATOM 6385 C C . TYR B 1 309 ? -10.641 -12.344 -20.438 1 98.75 309 TYR B C 1
ATOM 6387 O O . TYR B 1 309 ? -10.508 -11.914 -19.297 1 98.75 309 TYR B O 1
ATOM 6395 N N . ALA B 1 310 ? -11.094 -13.547 -20.672 1 97.94 310 ALA B N 1
ATOM 6396 C CA . ALA B 1 310 ? -11.406 -14.492 -19.609 1 97.94 310 ALA B CA 1
ATOM 6397 C C . ALA B 1 310 ? -10.523 -15.734 -19.703 1 97.94 310 ALA B C 1
ATOM 6399 O O . ALA B 1 310 ? -10.391 -16.328 -20.766 1 97.94 310 ALA B O 1
ATOM 6400 N N . ALA B 1 311 ? -9.891 -16.031 -18.609 1 95.69 311 ALA B N 1
ATOM 6401 C CA . ALA B 1 311 ? -9.062 -17.234 -18.516 1 95.69 311 ALA B CA 1
ATOM 6402 C C . ALA B 1 311 ? -8.914 -17.688 -17.078 1 95.69 311 ALA B C 1
ATOM 6404 O O . ALA B 1 311 ? -8.773 -16.875 -16.172 1 95.69 311 ALA B O 1
ATOM 6405 N N . PHE B 1 312 ? -8.961 -18.984 -16.797 1 90 312 PHE B N 1
ATOM 6406 C CA . PHE B 1 312 ? -8.828 -19.516 -15.453 1 90 312 PHE B CA 1
ATOM 6407 C C . PHE B 1 312 ? -7.531 -20.297 -15.305 1 90 312 PHE B C 1
ATOM 6409 O O . PHE B 1 312 ? -7.363 -21.062 -14.352 1 90 312 PHE B O 1
ATOM 6416 N N . GLY B 1 313 ? -6.668 -20.109 -16.188 1 79.5 313 GLY B N 1
ATOM 6417 C CA . GLY B 1 313 ? -5.371 -20.766 -16.109 1 79.5 313 GLY B CA 1
ATOM 6418 C C . GLY B 1 313 ? -5.406 -22.219 -16.547 1 79.5 313 GLY B C 1
ATOM 6419 O O . GLY B 1 313 ? -6.363 -22.656 -17.203 1 79.5 313 GLY B O 1
ATOM 6420 N N . THR B 1 314 ? -4.367 -22.984 -16.281 1 73 314 THR B N 1
ATOM 6421 C CA . THR B 1 314 ? -4.219 -24.344 -16.781 1 73 314 THR B CA 1
ATOM 6422 C C . THR B 1 314 ? -4.684 -25.344 -15.727 1 73 314 THR B C 1
ATOM 6424 O O . THR B 1 314 ? -5.043 -26.484 -16.062 1 73 314 THR B O 1
ATOM 6427 N N . ALA B 1 315 ? -4.727 -24.859 -14.477 1 71.81 315 ALA B N 1
ATOM 6428 C CA . ALA B 1 315 ? -4.934 -25.812 -13.391 1 71.81 315 ALA B CA 1
ATOM 6429 C C . ALA B 1 315 ? -6.367 -25.75 -12.867 1 71.81 315 ALA B C 1
ATOM 6431 O O . ALA B 1 315 ? -6.859 -26.703 -12.258 1 71.81 315 ALA B O 1
ATOM 6432 N N . PHE B 1 316 ? -6.988 -24.641 -13.188 1 75.94 316 PHE B N 1
ATOM 6433 C CA . PHE B 1 316 ? -8.281 -24.438 -12.547 1 75.94 316 PHE B CA 1
ATOM 6434 C C . PHE B 1 316 ? -9.367 -24.172 -13.578 1 75.94 316 PHE B C 1
ATOM 6436 O O . PHE B 1 316 ? -9.078 -23.625 -14.656 1 75.94 316 PHE B O 1
ATOM 6443 N N . PHE B 1 317 ? -10.516 -24.594 -13.273 1 83.06 317 PHE B N 1
ATOM 6444 C CA . PHE B 1 317 ? -11.734 -24.297 -14.023 1 83.06 317 PHE B CA 1
ATOM 6445 C C . PHE B 1 317 ? -12.961 -24.469 -13.133 1 83.06 317 PHE B C 1
ATOM 6447 O O . PHE B 1 317 ? -13 -25.344 -12.281 1 83.06 317 PHE B O 1
ATOM 6454 N N . PRO B 1 318 ? -13.938 -23.562 -13.328 1 82.88 318 PRO B N 1
ATOM 6455 C CA . PRO B 1 318 ? -15.148 -23.797 -12.547 1 82.88 318 PRO B CA 1
ATOM 6456 C C . PRO B 1 318 ? -15.695 -25.219 -12.711 1 82.88 318 PRO B C 1
ATOM 6458 O O . PRO B 1 318 ? -15.688 -25.766 -13.82 1 82.88 318 PRO B O 1
ATOM 6461 N N . LEU B 1 319 ? -16.094 -25.812 -11.617 1 84.56 319 LEU B N 1
ATOM 6462 C CA . LEU B 1 319 ? -16.641 -27.172 -11.648 1 84.56 319 LEU B CA 1
ATOM 6463 C C . LEU B 1 319 ? -17.938 -27.219 -12.453 1 84.56 319 LEU B C 1
ATOM 6465 O O . LEU B 1 319 ? -18.562 -26.172 -12.68 1 84.56 319 LEU B O 1
ATOM 6469 N N . PRO B 1 320 ? -18.297 -28.344 -12.844 1 85.31 320 PRO B N 1
ATOM 6470 C CA . PRO B 1 320 ? -19.516 -28.484 -13.633 1 85.31 320 PRO B CA 1
ATOM 6471 C C . PRO B 1 320 ? -20.734 -27.875 -12.945 1 85.31 320 PRO B C 1
ATOM 6473 O O . PRO B 1 320 ? -21.609 -27.328 -13.609 1 85.31 320 PRO B O 1
ATOM 6476 N N . GLU B 1 321 ? -20.75 -27.906 -11.664 1 86 321 GLU B N 1
ATOM 6477 C CA . GLU B 1 321 ? -21.875 -27.359 -10.906 1 86 321 GLU B CA 1
ATOM 6478 C C . GLU B 1 321 ? -21.922 -25.844 -11.016 1 86 321 GLU B C 1
ATOM 6480 O O . GLU B 1 321 ? -22.969 -25.234 -10.758 1 86 321 GLU B O 1
ATOM 6485 N N . SER B 1 322 ? -20.797 -25.266 -11.422 1 91.75 322 SER B N 1
ATOM 6486 C CA . SER B 1 322 ? -20.719 -23.812 -11.547 1 91.75 322 SER B CA 1
ATOM 6487 C C . SER B 1 322 ? -20.828 -23.375 -13 1 91.75 322 SER B C 1
ATOM 6489 O O . SER B 1 322 ? -20.641 -22.203 -13.32 1 91.75 322 SER B O 1
ATOM 6491 N N . ALA B 1 323 ? -21.109 -24.297 -13.891 1 91.94 323 ALA B N 1
ATOM 6492 C CA . ALA B 1 323 ? -21.188 -24.016 -15.32 1 91.94 323 ALA B CA 1
ATOM 6493 C C . ALA B 1 323 ? -22.234 -22.953 -15.617 1 91.94 323 ALA B C 1
ATOM 6495 O O . ALA B 1 323 ? -22.031 -22.062 -16.453 1 91.94 323 ALA B O 1
ATOM 6496 N N . SER B 1 324 ? -23.375 -23.109 -14.945 1 94 324 SER B N 1
ATOM 6497 C CA . SER B 1 324 ? -24.453 -22.141 -15.156 1 94 324 SER B CA 1
ATOM 6498 C C . SER B 1 324 ? -24.031 -20.734 -14.742 1 94 324 SER B C 1
ATOM 6500 O O . SER B 1 324 ? -24.375 -19.766 -15.398 1 94 324 SER B O 1
ATOM 6502 N N . HIS B 1 325 ? -23.312 -20.625 -13.617 1 96.62 325 HIS B N 1
ATOM 6503 C CA . HIS B 1 325 ? -22.797 -19.328 -13.164 1 96.62 325 HIS B CA 1
ATOM 6504 C C . HIS B 1 325 ? -21.797 -18.766 -14.172 1 96.62 325 HIS B C 1
ATOM 6506 O O . HIS B 1 325 ? -21.797 -17.562 -14.438 1 96.62 325 HIS B O 1
ATOM 6512 N N . LEU B 1 326 ? -20.953 -19.641 -14.695 1 96.5 326 LEU B N 1
ATOM 6513 C CA . LEU B 1 326 ? -19.953 -19.219 -15.68 1 96.5 326 LEU B CA 1
ATOM 6514 C C . LEU B 1 326 ? -20.641 -18.641 -16.922 1 96.5 326 LEU B C 1
ATOM 6516 O O . LEU B 1 326 ? -20.266 -17.547 -17.391 1 96.5 326 LEU B O 1
ATOM 6520 N N . MET B 1 327 ? -21.609 -19.344 -17.422 1 96.44 327 MET B N 1
ATOM 6521 C CA . MET B 1 327 ? -22.344 -18.891 -18.594 1 96.44 327 MET B CA 1
ATOM 6522 C C . MET B 1 327 ? -23.094 -17.594 -18.297 1 96.44 327 MET B C 1
ATOM 6524 O O . MET B 1 327 ? -23.141 -16.688 -19.141 1 96.44 327 MET B O 1
ATOM 6528 N N . ALA B 1 328 ? -23.656 -17.5 -17.078 1 97.62 328 ALA B N 1
ATOM 6529 C CA . ALA B 1 328 ? -24.359 -16.281 -16.672 1 97.62 328 ALA B CA 1
ATOM 6530 C C . ALA B 1 328 ? -23.438 -15.078 -16.672 1 97.62 328 ALA B C 1
ATOM 6532 O O . ALA B 1 328 ? -23.797 -14.008 -17.188 1 97.62 328 ALA B O 1
ATOM 6533 N N . VAL B 1 329 ? -22.234 -15.242 -16.125 1 98.56 329 VAL B N 1
ATOM 6534 C CA . VAL B 1 329 ? -21.25 -14.172 -16.062 1 98.56 329 VAL B CA 1
ATOM 6535 C C . VAL B 1 329 ? -20.859 -13.75 -17.484 1 98.56 329 VAL B C 1
ATOM 6537 O O . VAL B 1 329 ? -20.859 -12.555 -17.797 1 98.56 329 VAL B O 1
ATOM 6540 N N . LEU B 1 330 ? -20.578 -14.688 -18.359 1 98.31 330 LEU B N 1
ATOM 6541 C CA . LEU B 1 330 ? -20.094 -14.406 -19.703 1 98.31 330 LEU B CA 1
ATOM 6542 C C . LEU B 1 330 ? -21.188 -13.812 -20.578 1 98.31 330 LEU B C 1
ATOM 6544 O O . LEU B 1 330 ? -20.922 -12.953 -21.422 1 98.31 330 LEU B O 1
ATOM 6548 N N . ASP B 1 331 ? -22.438 -14.227 -20.328 1 98.44 331 ASP B N 1
ATOM 6549 C CA . ASP B 1 331 ? -23.578 -13.734 -21.094 1 98.44 331 ASP B CA 1
ATOM 6550 C C . ASP B 1 331 ? -23.766 -12.227 -20.891 1 98.44 331 ASP B C 1
ATOM 6552 O O . ASP B 1 331 ? -24.25 -11.531 -21.797 1 98.44 331 ASP B O 1
ATOM 6556 N N . GLU B 1 332 ? -23.391 -11.719 -19.719 1 98.75 332 GLU B N 1
ATOM 6557 C CA . GLU B 1 332 ? -23.641 -10.312 -19.406 1 98.75 332 GLU B CA 1
ATOM 6558 C C . GLU B 1 332 ? -22.656 -9.406 -20.141 1 98.75 332 GLU B C 1
ATOM 6560 O O . GLU B 1 332 ? -22.891 -8.203 -20.266 1 98.75 332 GLU B O 1
ATOM 6565 N N . ILE B 1 333 ? -21.547 -9.961 -20.656 1 98.81 333 ILE B N 1
ATOM 6566 C CA . ILE B 1 333 ? -20.484 -9.164 -21.266 1 98.81 333 ILE B CA 1
ATOM 6567 C C . ILE B 1 333 ? -20.984 -8.555 -22.578 1 98.81 333 ILE B C 1
ATOM 6569 O O . ILE B 1 333 ? -20.969 -7.332 -22.75 1 98.81 333 ILE B O 1
ATOM 6573 N N . PRO B 1 334 ? -21.516 -9.344 -23.516 1 98.62 334 PRO B N 1
ATOM 6574 C CA . PRO B 1 334 ? -22.031 -8.727 -24.734 1 98.62 334 PRO B CA 1
ATOM 6575 C C . PRO B 1 334 ? -23.25 -7.848 -24.484 1 98.62 334 PRO B C 1
ATOM 6577 O O . PRO B 1 334 ? -23.469 -6.855 -25.188 1 98.62 334 PRO B O 1
ATOM 6580 N N . LYS B 1 335 ? -24.078 -8.203 -23.484 1 98.31 335 LYS B N 1
ATOM 6581 C CA . LYS B 1 335 ? -25.234 -7.383 -23.141 1 98.31 335 LYS B CA 1
ATOM 6582 C C . LYS B 1 335 ? -24.812 -5.98 -22.719 1 98.31 335 LYS B C 1
ATOM 6584 O O . LYS B 1 335 ? -25.562 -5.016 -22.906 1 98.31 335 LYS B O 1
ATOM 6589 N N . ALA B 1 336 ? -23.656 -5.906 -22.156 1 98.44 336 ALA B N 1
ATOM 6590 C CA . ALA B 1 336 ? -23.141 -4.617 -21.703 1 98.44 336 ALA B CA 1
ATOM 6591 C C . ALA B 1 336 ? -22.406 -3.898 -22.844 1 98.44 336 ALA B C 1
ATOM 6593 O O . ALA B 1 336 ? -21.859 -2.812 -22.641 1 98.44 336 ALA B O 1
ATOM 6594 N N . GLY B 1 337 ? -22.281 -4.496 -24 1 98.12 337 GLY B N 1
ATOM 6595 C CA . GLY B 1 337 ? -21.703 -3.84 -25.172 1 98.12 337 GLY B CA 1
ATOM 6596 C C . GLY B 1 337 ? -20.266 -4.246 -25.438 1 98.12 337 GLY B C 1
ATOM 6597 O O . GLY B 1 337 ? -19.609 -3.666 -26.297 1 98.12 337 GLY B O 1
ATOM 6598 N N . PHE B 1 338 ? -19.75 -5.23 -24.719 1 98.75 338 PHE B N 1
ATOM 6599 C CA . PHE B 1 338 ? -18.391 -5.703 -24.891 1 98.75 338 PHE B CA 1
ATOM 6600 C C . PHE B 1 338 ? -18.359 -7.004 -25.688 1 98.75 338 PHE B C 1
ATOM 6602 O O . PHE B 1 338 ? -19.375 -7.688 -25.797 1 98.75 338 PHE B O 1
ATOM 6609 N N . LYS B 1 339 ? -17.266 -7.324 -26.219 1 98.81 339 LYS B N 1
ATOM 6610 C CA . LYS B 1 339 ? -16.938 -8.664 -26.703 1 98.81 339 LYS B CA 1
ATOM 6611 C C . LYS B 1 339 ? -16.062 -9.406 -25.703 1 98.81 339 LYS B C 1
ATOM 6613 O O . LYS B 1 339 ? -15.602 -8.82 -24.719 1 98.81 339 LYS B O 1
ATOM 6618 N N . PHE B 1 340 ? -15.875 -10.711 -25.875 1 98.75 340 PHE B N 1
ATOM 6619 C CA . PHE B 1 340 ? -14.977 -11.383 -24.938 1 98.75 340 PHE B CA 1
ATOM 6620 C C . PHE B 1 340 ? -14.227 -12.516 -25.625 1 98.75 340 PHE B C 1
ATOM 6622 O O . PHE B 1 340 ? -14.695 -13.062 -26.625 1 98.75 340 PHE B O 1
ATOM 6629 N N . VAL B 1 341 ? -13 -12.711 -25.234 1 98.56 341 VAL B N 1
ATOM 6630 C CA . VAL B 1 341 ? -12.188 -13.883 -25.531 1 98.56 341 VAL B CA 1
ATOM 6631 C C . VAL B 1 341 ? -12.148 -14.797 -24.312 1 98.56 341 VAL B C 1
ATOM 6633 O O . VAL B 1 341 ? -11.758 -14.375 -23.219 1 98.56 341 VAL B O 1
ATOM 6636 N N . PHE B 1 342 ? -12.594 -16.031 -24.469 1 97.56 342 PHE B N 1
ATOM 6637 C CA . PHE B 1 342 ? -12.531 -16.984 -23.375 1 97.56 342 PHE B CA 1
ATOM 6638 C C . PHE B 1 342 ? -11.57 -18.125 -23.703 1 97.56 342 PHE B C 1
ATOM 6640 O O . PHE B 1 342 ? -11.898 -19 -24.5 1 97.56 342 PHE B O 1
ATOM 6647 N N . ALA B 1 343 ? -10.398 -18.094 -23.031 1 94.88 343 ALA B N 1
ATOM 6648 C CA . ALA B 1 343 ? -9.375 -19.109 -23.25 1 94.88 343 ALA B CA 1
ATOM 6649 C C . ALA B 1 343 ? -9.711 -20.391 -22.484 1 94.88 343 ALA B C 1
ATOM 6651 O O . ALA B 1 343 ? -9.891 -20.375 -21.266 1 94.88 343 ALA B O 1
ATOM 6652 N N . LEU B 1 344 ? -9.812 -21.469 -23.156 1 91.38 344 LEU B N 1
ATOM 6653 C CA . LEU B 1 344 ? -10.125 -22.781 -22.578 1 91.38 344 LEU B CA 1
ATOM 6654 C C . LEU B 1 344 ? -8.867 -23.609 -22.391 1 91.38 344 LEU B C 1
ATOM 6656 O O . LEU B 1 344 ? -8.805 -24.766 -22.844 1 91.38 344 LEU B O 1
ATOM 6660 N N . SER B 1 345 ? -7.941 -23.078 -21.688 1 81 345 SER B N 1
ATOM 6661 C CA . SER B 1 345 ? -6.613 -23.672 -21.578 1 81 345 SER B CA 1
ATOM 6662 C C . SER B 1 345 ? -6.602 -24.812 -20.578 1 81 345 SER B C 1
ATOM 6664 O O . SER B 1 345 ? -5.699 -25.656 -20.594 1 81 345 SER B O 1
ATOM 6666 N N . SER B 1 346 ? -7.578 -24.891 -19.719 1 79.31 346 SER B N 1
ATOM 6667 C CA . SER B 1 346 ? -7.645 -25.953 -18.734 1 79.31 346 SER B CA 1
ATOM 6668 C C . SER B 1 346 ? -8.211 -27.234 -19.328 1 79.31 346 SER B C 1
ATOM 6670 O O . SER B 1 346 ? -9.211 -27.203 -20.062 1 79.31 346 SER B O 1
ATOM 6672 N N . PRO B 1 347 ? -7.582 -28.297 -19.016 1 74.56 347 PRO B N 1
ATOM 6673 C CA . PRO B 1 347 ? -8.148 -29.578 -19.469 1 74.56 347 PRO B CA 1
ATOM 6674 C C . PRO B 1 347 ? -9.5 -29.875 -18.828 1 74.56 347 PRO B C 1
ATOM 6676 O O . PRO B 1 347 ? -10.219 -30.766 -19.281 1 74.56 347 PRO B O 1
ATOM 6679 N N . HIS B 1 348 ? -9.867 -29.141 -17.828 1 76.56 348 HIS B N 1
ATOM 6680 C CA . HIS B 1 348 ? -11.117 -29.344 -17.109 1 76.56 348 HIS B CA 1
ATOM 6681 C C . HIS B 1 348 ? -12.242 -28.5 -17.719 1 76.56 348 HIS B C 1
ATOM 6683 O O . HIS B 1 348 ? -13.391 -28.594 -17.266 1 76.56 348 HIS B O 1
ATOM 6689 N N . ALA B 1 349 ? -11.867 -27.828 -18.703 1 77.56 349 ALA B N 1
ATOM 6690 C CA . ALA B 1 349 ? -12.852 -26.938 -19.297 1 77.56 349 ALA B CA 1
ATOM 6691 C C . ALA B 1 349 ? -14.008 -27.703 -19.922 1 77.56 349 ALA B C 1
ATOM 6693 O O . ALA B 1 349 ? -13.789 -28.578 -20.766 1 77.56 349 ALA B O 1
ATOM 6694 N N . GLN B 1 350 ? -15.203 -27.469 -19.375 1 80.75 350 GLN B N 1
ATOM 6695 C CA . GLN B 1 350 ? -16.438 -28.047 -19.906 1 80.75 350 GLN B CA 1
ATOM 6696 C C . GLN B 1 350 ? -17.5 -26.969 -20.094 1 80.75 350 GLN B C 1
ATOM 6698 O O . GLN B 1 350 ? -18.062 -26.469 -19.125 1 80.75 350 GLN B O 1
ATOM 6703 N N . ILE B 1 351 ? -17.719 -26.641 -21.312 1 87.5 351 ILE B N 1
ATOM 6704 C CA . ILE B 1 351 ? -18.703 -25.609 -21.625 1 87.5 351 ILE B CA 1
ATOM 6705 C C . ILE B 1 351 ? -19.609 -26.109 -22.75 1 87.5 351 ILE B C 1
ATOM 6707 O O . ILE B 1 351 ? -19.203 -26.906 -23.594 1 87.5 351 ILE B O 1
ATOM 6711 N N . ASP B 1 352 ? -20.828 -25.703 -22.781 1 90.81 352 ASP B N 1
ATOM 6712 C CA . ASP B 1 352 ? -21.812 -26.094 -23.766 1 90.81 352 ASP B CA 1
ATOM 6713 C C . ASP B 1 352 ? -21.422 -25.594 -25.156 1 90.81 352 ASP B C 1
ATOM 6715 O O . ASP B 1 352 ? -21.266 -24.391 -25.375 1 90.81 352 ASP B O 1
ATOM 6719 N N . LYS B 1 353 ? -21.344 -26.531 -26.094 1 93.62 353 LYS B N 1
ATOM 6720 C CA . LYS B 1 353 ? -20.891 -26.203 -27.453 1 93.62 353 LYS B CA 1
ATOM 6721 C C . LYS B 1 353 ? -21.906 -25.312 -28.172 1 93.62 353 LYS B C 1
ATOM 6723 O O . LYS B 1 353 ? -21.531 -24.422 -28.938 1 93.62 353 LYS B O 1
ATOM 6728 N N . SER B 1 354 ? -23.125 -25.625 -27.969 1 96.25 354 SER B N 1
ATOM 6729 C CA . SER B 1 354 ? -24.172 -24.828 -28.625 1 96.25 354 SER B CA 1
ATOM 6730 C C . SER B 1 354 ? -24.156 -23.391 -28.125 1 96.25 354 SER B C 1
ATOM 6732 O O . SER B 1 354 ? -24.391 -22.453 -28.891 1 96.25 354 SER B O 1
ATOM 6734 N N . TRP B 1 355 ? -23.922 -23.297 -26.828 1 96.62 355 TRP B N 1
ATOM 6735 C CA . TRP B 1 355 ? -23.812 -21.969 -26.234 1 96.62 355 TRP B CA 1
ATOM 6736 C C . TRP B 1 355 ? -22.625 -21.203 -26.828 1 96.62 355 TRP B C 1
ATOM 6738 O O . TRP B 1 355 ? -22.75 -20.031 -27.172 1 96.62 355 TRP B O 1
ATOM 6748 N N . MET B 1 356 ? -21.5 -21.859 -27.016 1 97.12 356 MET B N 1
ATOM 6749 C CA . MET B 1 356 ? -20.328 -21.25 -27.609 1 97.12 356 MET B CA 1
ATOM 6750 C C . MET B 1 356 ? -20.594 -20.812 -29.047 1 97.12 356 MET B C 1
ATOM 6752 O O . MET B 1 356 ? -20.281 -19.688 -29.422 1 97.12 356 MET B O 1
ATOM 6756 N N . GLU B 1 357 ? -21.203 -21.688 -29.781 1 97.12 357 GLU B N 1
ATOM 6757 C CA . GLU B 1 357 ? -21.484 -21.422 -31.188 1 97.12 357 GLU B CA 1
ATOM 6758 C C . GLU B 1 357 ? -22.422 -20.219 -31.344 1 97.12 357 GLU B C 1
ATOM 6760 O O . GLU B 1 357 ? -22.281 -19.438 -32.281 1 97.12 357 GLU B O 1
ATOM 6765 N N . ALA B 1 358 ? -23.328 -20.156 -30.469 1 97.88 358 ALA B N 1
ATOM 6766 C CA . ALA B 1 358 ? -24.266 -19.031 -30.516 1 97.88 358 ALA B CA 1
ATOM 6767 C C . ALA B 1 358 ? -23.531 -17.703 -30.375 1 97.88 358 ALA B C 1
ATOM 6769 O O . ALA B 1 358 ? -23.844 -16.734 -31.062 1 97.88 358 ALA B O 1
ATOM 6770 N N . HIS B 1 359 ? -22.594 -17.609 -29.438 1 98.12 359 HIS B N 1
ATOM 6771 C CA . HIS B 1 359 ? -21.812 -16.391 -29.234 1 98.12 359 HIS B CA 1
ATOM 6772 C C . HIS B 1 359 ? -20.906 -16.109 -30.438 1 98.12 359 HIS B C 1
ATOM 6774 O O . HIS B 1 359 ? -20.734 -14.945 -30.828 1 98.12 359 HIS B O 1
ATOM 6780 N N . ILE B 1 360 ? -20.328 -17.156 -31 1 97.88 360 ILE B N 1
ATOM 6781 C CA . ILE B 1 360 ? -19.453 -17 -32.156 1 97.88 360 ILE B CA 1
ATOM 6782 C C . ILE B 1 360 ? -20.25 -16.453 -33.344 1 97.88 360 ILE B C 1
ATOM 6784 O O . ILE B 1 360 ? -19.828 -15.492 -34 1 97.88 360 ILE B O 1
ATOM 6788 N N . GLN B 1 361 ? -21.391 -16.984 -33.594 1 97.69 361 GLN B N 1
ATOM 6789 C CA . GLN B 1 361 ? -22.234 -16.578 -34.719 1 97.69 361 GLN B CA 1
ATOM 6790 C C . GLN B 1 361 ? -22.703 -15.141 -34.562 1 97.69 361 GLN B C 1
ATOM 6792 O O . GLN B 1 361 ? -22.828 -14.414 -35.562 1 97.69 361 GLN B O 1
ATOM 6797 N N . ALA B 1 362 ? -22.938 -14.766 -33.375 1 97.94 362 ALA B N 1
ATOM 6798 C CA . ALA B 1 362 ? -23.391 -13.406 -33.094 1 97.94 362 ALA B CA 1
ATOM 6799 C C . ALA B 1 362 ? -22.219 -12.422 -33.125 1 97.94 362 ALA B C 1
ATOM 6801 O O . ALA B 1 362 ? -22.422 -11.203 -33.062 1 97.94 362 ALA B O 1
ATOM 6802 N N . GLY B 1 363 ? -20.938 -12.945 -33.25 1 97.5 363 GLY B N 1
ATOM 6803 C CA . GLY B 1 363 ? -19.734 -12.109 -33.281 1 97.5 363 GLY B CA 1
ATOM 6804 C C . GLY B 1 363 ? -19.328 -11.617 -31.906 1 97.5 363 GLY B C 1
ATOM 6805 O O . GLY B 1 363 ? -18.531 -10.672 -31.781 1 97.5 363 GLY B O 1
ATOM 6806 N N . ASN B 1 364 ? -19.828 -12.227 -30.828 1 98.31 364 ASN B N 1
ATOM 6807 C CA . ASN B 1 364 ? -19.609 -11.758 -29.453 1 98.31 364 ASN B CA 1
ATOM 6808 C C . ASN B 1 364 ? -18.281 -12.234 -28.906 1 98.31 364 ASN B C 1
ATOM 6810 O O . ASN B 1 364 ? -17.688 -11.586 -28.031 1 98.31 364 ASN B O 1
ATOM 6814 N N . ALA B 1 365 ? -17.844 -13.43 -29.375 1 98.5 365 ALA B N 1
ATOM 6815 C CA . ALA B 1 365 ? -16.734 -14.031 -28.641 1 98.5 365 ALA B CA 1
ATOM 6816 C C . ALA B 1 365 ? -15.992 -15.047 -29.5 1 98.5 365 ALA B C 1
ATOM 6818 O O . ALA B 1 365 ? -16.484 -15.453 -30.547 1 98.5 365 ALA B O 1
ATOM 6819 N N . ILE B 1 366 ? -14.844 -15.391 -29.094 1 98 366 ILE B N 1
ATOM 6820 C CA . ILE B 1 366 ? -14.102 -16.547 -29.578 1 98 366 ILE B CA 1
ATOM 6821 C C . ILE B 1 366 ? -13.617 -17.375 -28.391 1 98 366 ILE B C 1
ATOM 6823 O O . ILE B 1 366 ? -13.461 -16.875 -27.281 1 98 366 ILE B O 1
ATOM 6827 N N . PHE B 1 367 ? -13.398 -18.672 -28.641 1 96.75 367 PHE B N 1
ATOM 6828 C CA . PHE B 1 367 ? -13.062 -19.625 -27.594 1 96.75 367 PHE B CA 1
ATOM 6829 C C . PHE B 1 367 ? -11.805 -20.422 -27.953 1 96.75 367 PHE B C 1
ATOM 6831 O O . PHE B 1 367 ? -11.867 -21.625 -28.172 1 96.75 367 PHE B O 1
ATOM 6838 N N . PRO B 1 368 ? -10.656 -19.75 -27.859 1 95 368 PRO B N 1
ATOM 6839 C CA . PRO B 1 368 ? -9.422 -20.469 -28.203 1 95 368 PRO B CA 1
ATOM 6840 C C . PRO B 1 368 ? -8.992 -21.453 -27.125 1 95 368 PRO B C 1
ATOM 6842 O O . PRO B 1 368 ? -9.188 -21.188 -25.938 1 95 368 PRO B O 1
ATOM 6845 N N . GLU B 1 369 ? -8.344 -22.547 -27.484 1 89.56 369 GLU B N 1
ATOM 6846 C CA . GLU B 1 369 ? -7.793 -23.516 -26.547 1 89.56 369 GLU B CA 1
ATOM 6847 C C . GLU B 1 369 ? -6.516 -23 -25.891 1 89.56 369 GLU B C 1
ATOM 6849 O O . GLU B 1 369 ? -6.156 -23.422 -24.797 1 89.56 369 GLU B O 1
ATOM 6854 N N . TRP B 1 370 ? -5.918 -22.172 -26.641 1 86.81 370 TRP B N 1
ATOM 6855 C CA . TRP B 1 370 ? -4.695 -21.547 -26.125 1 86.81 370 TRP B CA 1
ATOM 6856 C C . TRP B 1 370 ? -4.578 -20.109 -26.594 1 86.81 370 TRP B C 1
ATOM 6858 O O . TRP B 1 370 ? -5 -19.766 -27.719 1 86.81 370 TRP B O 1
ATOM 6868 N N . THR B 1 371 ? -4.031 -19.281 -25.75 1 90.44 371 THR B N 1
ATOM 6869 C CA . THR B 1 371 ? -3.742 -17.891 -26.109 1 90.44 371 THR B CA 1
ATOM 6870 C C . THR B 1 371 ? -2.363 -17.484 -25.594 1 90.44 371 THR B C 1
ATOM 6872 O O . THR B 1 371 ? -1.885 -18.016 -24.594 1 90.44 371 THR B O 1
ATOM 6875 N N . ASN B 1 372 ? -1.717 -16.703 -26.359 1 90.81 372 ASN B N 1
ATOM 6876 C CA . ASN B 1 372 ? -0.622 -15.93 -25.781 1 90.81 372 ASN B CA 1
ATOM 6877 C C . ASN B 1 372 ? -1.137 -14.828 -24.859 1 90.81 372 ASN B C 1
ATOM 6879 O O . ASN B 1 372 ? -1.358 -13.703 -25.312 1 90.81 372 ASN B O 1
ATOM 6883 N N . GLN B 1 373 ? -1.287 -15.164 -23.641 1 93.19 373 GLN B N 1
ATOM 6884 C CA . GLN B 1 373 ? -1.969 -14.297 -22.672 1 93.19 373 GLN B CA 1
ATOM 6885 C C . GLN B 1 373 ? -1.315 -12.922 -22.625 1 93.19 373 GLN B C 1
ATOM 6887 O O . GLN B 1 373 ? -2.008 -11.898 -22.594 1 93.19 373 GLN B O 1
ATOM 6892 N N . THR B 1 374 ? 0.015 -12.852 -22.547 1 93.5 374 THR B N 1
ATOM 6893 C CA . THR B 1 374 ? 0.714 -11.578 -22.438 1 93.5 374 THR B CA 1
ATOM 6894 C C . THR B 1 374 ? 0.433 -10.703 -23.656 1 93.5 374 THR B C 1
ATOM 6896 O O . THR B 1 374 ? 0.171 -9.508 -23.531 1 93.5 374 THR B O 1
ATOM 6899 N N . ALA B 1 375 ? 0.429 -11.32 -24.812 1 93.81 375 ALA B N 1
ATOM 6900 C CA . ALA B 1 375 ? 0.134 -10.57 -26.031 1 93.81 375 ALA B CA 1
ATOM 6901 C C . ALA B 1 375 ? -1.311 -10.078 -26.047 1 93.81 375 ALA B C 1
ATOM 6903 O O . ALA B 1 375 ? -1.588 -8.953 -26.469 1 93.81 375 ALA B O 1
ATOM 6904 N N . VAL B 1 376 ? -2.191 -10.922 -25.625 1 96.44 376 VAL B N 1
ATOM 6905 C CA . VAL B 1 376 ? -3.604 -10.562 -25.562 1 96.44 376 VAL B CA 1
ATOM 6906 C C . VAL B 1 376 ? -3.793 -9.375 -24.625 1 96.44 376 VAL B C 1
ATOM 6908 O O . VAL B 1 376 ? -4.461 -8.398 -24.984 1 96.44 376 VAL B O 1
ATOM 6911 N N . LEU B 1 377 ? -3.174 -9.414 -23.469 1 97.25 377 LEU B N 1
ATOM 6912 C CA . LEU B 1 377 ? -3.344 -8.391 -22.438 1 97.25 377 LEU B CA 1
ATOM 6913 C C . LEU B 1 377 ? -2.736 -7.062 -22.891 1 97.25 377 LEU B C 1
ATOM 6915 O O . LEU B 1 377 ? -3.096 -6.004 -22.375 1 97.25 377 LEU B O 1
ATOM 6919 N N . GLU B 1 378 ? -1.87 -7.094 -23.844 1 96.69 378 GLU B N 1
ATOM 6920 C CA . GLU B 1 378 ? -1.221 -5.883 -24.344 1 96.69 378 GLU B CA 1
ATOM 6921 C C . GLU B 1 378 ? -2.066 -5.195 -25.406 1 96.69 378 GLU B C 1
ATOM 6923 O O . GLU B 1 378 ? -1.811 -4.043 -25.766 1 96.69 378 GLU B O 1
ATOM 6928 N N . HIS B 1 379 ? -2.994 -5.914 -25.953 1 97.25 379 HIS B N 1
ATOM 6929 C CA . HIS B 1 379 ? -3.795 -5.359 -27.047 1 97.25 379 HIS B CA 1
ATOM 6930 C C . HIS B 1 379 ? -4.684 -4.223 -26.547 1 97.25 379 HIS B C 1
ATOM 6932 O O . HIS B 1 379 ? -5.332 -4.348 -25.5 1 97.25 379 HIS B O 1
ATOM 6938 N N . PRO B 1 380 ? -4.824 -3.152 -27.25 1 97.31 380 PRO B N 1
ATOM 6939 C CA . PRO B 1 380 ? -5.559 -1.978 -26.781 1 97.31 380 PRO B CA 1
ATOM 6940 C C . PRO B 1 380 ? -7.055 -2.24 -26.625 1 97.31 380 PRO B C 1
ATOM 6942 O O . PRO B 1 380 ? -7.746 -1.5 -25.922 1 97.31 380 PRO B O 1
ATOM 6945 N N . ALA B 1 381 ? -7.547 -3.289 -27.219 1 98.5 381 ALA B N 1
ATOM 6946 C CA . ALA B 1 381 ? -8.969 -3.598 -27.125 1 98.5 381 ALA B CA 1
ATOM 6947 C C . ALA B 1 381 ? -9.32 -4.16 -25.75 1 98.5 381 ALA B C 1
ATOM 6949 O O . ALA B 1 381 ? -10.5 -4.203 -25.375 1 98.5 381 ALA B O 1
ATOM 6950 N N . ILE B 1 382 ? -8.375 -4.598 -25 1 98.69 382 ILE B N 1
ATOM 6951 C CA . ILE B 1 382 ? -8.648 -5.305 -23.75 1 98.69 382 ILE B CA 1
ATOM 6952 C C . ILE B 1 382 ? -9.148 -4.316 -22.703 1 98.69 382 ILE B C 1
ATOM 6954 O O . ILE B 1 382 ? -8.539 -3.27 -22.484 1 98.69 382 ILE B O 1
ATOM 6958 N N . HIS B 1 383 ? -10.242 -4.668 -22.062 1 98.75 383 HIS B N 1
ATOM 6959 C CA . HIS B 1 383 ? -10.93 -3.852 -21.078 1 98.75 383 HIS B CA 1
ATOM 6960 C C . HIS B 1 383 ? -10.617 -4.324 -19.656 1 98.75 383 HIS B C 1
ATOM 6962 O O . HIS B 1 383 ? -10.047 -3.574 -18.859 1 98.75 383 HIS B O 1
ATOM 6968 N N . TYR B 1 384 ? -10.945 -5.484 -19.297 1 98.88 384 TYR B N 1
ATOM 6969 C CA . TYR B 1 384 ? -10.656 -6.176 -18.047 1 98.88 384 TYR B CA 1
ATOM 6970 C C . TYR B 1 384 ? -10.242 -7.621 -18.297 1 98.88 384 TYR B C 1
ATOM 6972 O O . TYR B 1 384 ? -10.531 -8.172 -19.359 1 98.88 384 TYR B O 1
ATOM 6980 N N . PHE B 1 385 ? -9.508 -8.195 -17.438 1 98.88 385 PHE B N 1
ATOM 6981 C CA . PHE B 1 385 ? -9.133 -9.609 -17.438 1 98.88 385 PHE B CA 1
ATOM 6982 C C . PHE B 1 385 ? -9.922 -10.367 -16.375 1 98.88 385 PHE B C 1
ATOM 6984 O O . PHE B 1 385 ? -9.711 -10.172 -15.172 1 98.88 385 PHE B O 1
ATOM 6991 N N . LEU B 1 386 ? -10.938 -11.141 -16.766 1 98.69 386 LEU B N 1
ATOM 6992 C CA . LEU B 1 386 ? -11.625 -12.062 -15.875 1 98.69 386 LEU B CA 1
ATOM 6993 C C . LEU B 1 386 ? -10.75 -13.258 -15.555 1 98.69 386 LEU B C 1
ATOM 6995 O O . LEU B 1 386 ? -10.484 -14.102 -16.422 1 98.69 386 LEU B O 1
ATOM 6999 N N . SER B 1 387 ? -10.289 -13.344 -14.273 1 97.38 387 SER B N 1
ATOM 7000 C CA . SER B 1 387 ? -9.234 -14.281 -13.906 1 97.38 387 SER B CA 1
ATOM 7001 C C . SER B 1 387 ? -9.516 -14.93 -12.555 1 97.38 387 SER B C 1
ATOM 7003 O O . SER B 1 387 ? -10.25 -14.375 -11.734 1 97.38 387 SER B O 1
ATOM 7005 N N . HIS B 1 388 ? -8.953 -16.094 -12.367 1 96.31 388 HIS B N 1
ATOM 7006 C CA . HIS B 1 388 ? -9.023 -16.703 -11.047 1 96.31 388 HIS B CA 1
ATOM 7007 C C . HIS B 1 388 ? -8.094 -16.016 -10.062 1 96.31 388 HIS B C 1
ATOM 7009 O O . HIS B 1 388 ? -8.188 -16.219 -8.852 1 96.31 388 HIS B O 1
ATOM 7015 N N . GLY B 1 389 ? -7.16 -15.227 -10.594 1 96.81 389 GLY B N 1
ATOM 7016 C CA . GLY B 1 389 ? -6.379 -14.367 -9.719 1 96.81 389 GLY B CA 1
ATOM 7017 C C . GLY B 1 389 ? -5.109 -15.023 -9.211 1 96.81 389 GLY B C 1
ATOM 7018 O O . GLY B 1 389 ? -4.609 -14.68 -8.141 1 96.81 389 GLY B O 1
ATOM 7019 N N . GLY B 1 390 ? -4.574 -16.062 -9.961 1 96.44 390 GLY B N 1
ATOM 7020 C CA . GLY B 1 390 ? -3.238 -16.547 -9.633 1 96.44 390 GLY B CA 1
ATOM 7021 C C . GLY B 1 390 ? -2.178 -15.461 -9.734 1 96.44 390 GLY B C 1
ATOM 7022 O O . GLY B 1 390 ? -2.334 -14.5 -10.492 1 96.44 390 GLY B O 1
ATOM 7023 N N . TRP B 1 391 ? -1.16 -15.609 -9.094 1 96.75 391 TRP B N 1
ATOM 7024 C CA . TRP B 1 391 ? -0.175 -14.539 -8.969 1 96.75 391 TRP B CA 1
ATOM 7025 C C . TRP B 1 391 ? 0.494 -14.258 -10.312 1 96.75 391 TRP B C 1
ATOM 7027 O O . TRP B 1 391 ? 0.71 -13.102 -10.672 1 96.75 391 TRP B O 1
ATOM 7037 N N . ASN B 1 392 ? 0.828 -15.289 -11.07 1 95.81 392 ASN B N 1
ATOM 7038 C CA . ASN B 1 392 ? 1.443 -15.07 -12.375 1 95.81 392 ASN B CA 1
ATOM 7039 C C . ASN B 1 392 ? 0.529 -14.266 -13.297 1 95.81 392 ASN B C 1
ATOM 7041 O O . ASN B 1 392 ? 0.957 -13.281 -13.906 1 95.81 392 ASN B O 1
ATOM 7045 N N . SER B 1 393 ? -0.711 -14.703 -13.375 1 96.06 393 SER B N 1
ATOM 7046 C CA . SER B 1 393 ? -1.673 -14.008 -14.227 1 96.06 393 SER B CA 1
ATOM 7047 C C . SER B 1 393 ? -1.922 -12.586 -13.734 1 96.06 393 SER B C 1
ATOM 7049 O O . SER B 1 393 ? -2.037 -11.656 -14.539 1 96.06 393 SER B O 1
ATOM 7051 N N . SER B 1 394 ? -2.023 -12.477 -12.453 1 97.75 394 SER B N 1
ATOM 7052 C CA . SER B 1 394 ? -2.273 -11.164 -11.875 1 97.75 394 SER B CA 1
ATOM 7053 C C . SER B 1 394 ? -1.139 -10.188 -12.188 1 97.75 394 SER B C 1
ATOM 7055 O O . SER B 1 394 ? -1.384 -9.039 -12.562 1 97.75 394 SER B O 1
ATOM 7057 N N . THR B 1 395 ? 0.077 -10.641 -12.047 1 97.69 395 THR B N 1
ATOM 7058 C CA . THR B 1 395 ? 1.209 -9.758 -12.312 1 97.69 395 THR B CA 1
ATOM 7059 C C . THR B 1 395 ? 1.324 -9.453 -13.797 1 97.69 395 THR B C 1
ATOM 7061 O O . THR B 1 395 ? 1.713 -8.352 -14.18 1 97.69 395 THR B O 1
ATOM 7064 N N . GLU B 1 396 ? 1.032 -10.453 -14.648 1 96.94 396 GLU B N 1
ATOM 7065 C CA . GLU B 1 396 ? 1.012 -10.195 -16.078 1 96.94 396 GLU B CA 1
ATOM 7066 C C . GLU B 1 396 ? 0.019 -9.094 -16.438 1 96.94 396 GLU B C 1
ATOM 7068 O O . GLU B 1 396 ? 0.311 -8.227 -17.266 1 96.94 396 GLU B O 1
ATOM 7073 N N . ALA B 1 397 ? -1.112 -9.148 -15.805 1 98.38 397 ALA B N 1
ATOM 7074 C CA . ALA B 1 397 ? -2.131 -8.125 -16.047 1 98.38 397 ALA B CA 1
ATOM 7075 C C . ALA B 1 397 ? -1.685 -6.77 -15.508 1 98.38 397 ALA B C 1
ATOM 7077 O O . ALA B 1 397 ? -1.802 -5.754 -16.203 1 98.38 397 ALA B O 1
ATOM 7078 N N . LEU B 1 398 ? -1.124 -6.75 -14.305 1 98.44 398 LEU B N 1
ATOM 7079 C CA . LEU B 1 398 ? -0.72 -5.504 -13.664 1 98.44 398 LEU B CA 1
ATOM 7080 C C . LEU B 1 398 ? 0.323 -4.773 -14.5 1 98.44 398 LEU B C 1
ATOM 7082 O O . LEU B 1 398 ? 0.169 -3.584 -14.789 1 98.44 398 LEU B O 1
ATOM 7086 N N . VAL B 1 399 ? 1.379 -5.473 -14.93 1 97.94 399 VAL B N 1
ATOM 7087 C CA . VAL B 1 399 ? 2.492 -4.805 -15.602 1 97.94 399 VAL B CA 1
ATOM 7088 C C . VAL B 1 399 ? 2.059 -4.34 -16.984 1 97.94 399 VAL B C 1
ATOM 7090 O O . VAL B 1 399 ? 2.773 -3.58 -17.641 1 97.94 399 VAL B O 1
ATOM 7093 N N . ARG B 1 400 ? 0.875 -4.75 -17.406 1 97.75 400 ARG B N 1
ATOM 7094 C CA . ARG B 1 400 ? 0.336 -4.324 -18.688 1 97.75 400 ARG B CA 1
ATOM 7095 C C . ARG B 1 400 ? -0.841 -3.373 -18.5 1 97.75 400 ARG B C 1
ATOM 7097 O O . ARG B 1 400 ? -1.527 -3.031 -19.469 1 97.75 400 ARG B O 1
ATOM 7104 N N . GLY B 1 401 ? -1.13 -3.004 -17.234 1 97.94 401 GLY B N 1
ATOM 7105 C CA . GLY B 1 401 ? -2.109 -1.979 -16.922 1 97.94 401 GLY B CA 1
ATOM 7106 C C . GLY B 1 401 ? -3.543 -2.447 -17.094 1 97.94 401 GLY B C 1
ATOM 7107 O O . GLY B 1 401 ? -4.438 -1.642 -17.359 1 97.94 401 GLY B O 1
ATOM 7108 N N . VAL B 1 402 ? -3.824 -3.713 -17 1 98.75 402 VAL B N 1
ATOM 7109 C CA . VAL B 1 402 ? -5.164 -4.246 -17.219 1 98.75 402 VAL B CA 1
ATOM 7110 C C . VAL B 1 402 ? -5.809 -4.598 -15.891 1 98.75 402 VAL B C 1
ATOM 7112 O O . VAL B 1 402 ? -5.332 -5.484 -15.172 1 98.75 402 VAL B O 1
ATOM 7115 N N . PRO B 1 403 ? -6.863 -3.896 -15.477 1 98.81 403 PRO B N 1
ATOM 7116 C CA . PRO B 1 403 ? -7.57 -4.289 -14.25 1 98.81 403 PRO B CA 1
ATOM 7117 C C . PRO B 1 403 ? -8.266 -5.645 -14.383 1 98.81 403 PRO B C 1
ATOM 7119 O O . PRO B 1 403 ? -8.414 -6.16 -15.492 1 98.81 403 PRO B O 1
ATOM 7122 N N . MET B 1 404 ? -8.695 -6.176 -13.258 1 98.88 404 MET B N 1
ATOM 7123 C CA . MET B 1 404 ? -9.164 -7.559 -13.305 1 98.88 404 MET B CA 1
ATOM 7124 C C . MET B 1 404 ? -10.531 -7.691 -12.648 1 98.88 404 MET B C 1
ATOM 7126 O O . MET B 1 404 ? -10.898 -6.879 -11.797 1 98.88 404 MET B O 1
ATOM 7130 N N . ILE B 1 405 ? -11.297 -8.633 -13.086 1 98.88 405 ILE B N 1
ATOM 7131 C CA . ILE B 1 405 ? -12.461 -9.18 -12.391 1 98.88 405 ILE B CA 1
ATOM 7132 C C . ILE B 1 405 ? -12.133 -10.578 -11.867 1 98.88 405 ILE B C 1
ATOM 7134 O O . ILE B 1 405 ? -12 -11.531 -12.641 1 98.88 405 ILE B O 1
ATOM 7138 N N . PHE B 1 406 ? -12.047 -10.688 -10.57 1 98.62 406 PHE B N 1
ATOM 7139 C CA . PHE B 1 406 ? -11.523 -11.898 -9.961 1 98.62 406 PHE B CA 1
ATOM 7140 C C . PHE B 1 406 ? -12.641 -12.898 -9.688 1 98.62 406 PHE B C 1
ATOM 7142 O O . PHE B 1 406 ? -13.711 -12.523 -9.219 1 98.62 406 PHE B O 1
ATOM 7149 N N . TRP B 1 407 ? -12.43 -14.109 -10.039 1 98.19 407 TRP B N 1
ATOM 7150 C CA . TRP B 1 407 ? -13.18 -15.305 -9.641 1 98.19 407 TRP B CA 1
ATOM 7151 C C . TRP B 1 407 ? -12.258 -16.328 -8.984 1 98.19 407 TRP B C 1
ATOM 7153 O O . TRP B 1 407 ? -12 -17.391 -9.555 1 98.19 407 TRP B O 1
ATOM 7163 N N . PRO B 1 408 ? -11.789 -16.016 -7.77 1 97.19 408 PRO B N 1
ATOM 7164 C CA . PRO B 1 408 ? -10.797 -16.875 -7.117 1 97.19 408 PRO B CA 1
ATOM 7165 C C . PRO B 1 408 ? -11.375 -18.219 -6.703 1 97.19 408 PRO B C 1
ATOM 7167 O O . PRO B 1 408 ? -12.57 -18.328 -6.438 1 97.19 408 PRO B O 1
ATOM 7170 N N . PHE B 1 409 ? -10.508 -19.219 -6.633 1 94.94 409 PHE B N 1
ATOM 7171 C CA . PHE B 1 409 ? -10.906 -20.562 -6.199 1 94.94 409 PHE B CA 1
ATOM 7172 C C . PHE B 1 409 ? -10.344 -20.875 -4.816 1 94.94 409 PHE B C 1
ATOM 7174 O O . PHE B 1 409 ? -11.102 -21.031 -3.857 1 94.94 409 PHE B O 1
ATOM 7181 N N . ILE B 1 410 ? -8.992 -20.922 -4.719 1 90.81 410 ILE B N 1
ATOM 7182 C CA . ILE B 1 410 ? -8.336 -21.359 -3.496 1 90.81 410 ILE B CA 1
ATOM 7183 C C . ILE B 1 410 ? -6.91 -20.812 -3.451 1 90.81 410 ILE B C 1
ATOM 7185 O O . ILE B 1 410 ? -6.484 -20.109 -4.371 1 90.81 410 ILE B O 1
ATOM 7189 N N . GLY B 1 411 ? -6.199 -21.109 -2.389 1 89.56 411 GLY B N 1
ATOM 7190 C CA . GLY B 1 411 ? -4.781 -20.781 -2.277 1 89.56 411 GLY B CA 1
ATOM 7191 C C . GLY B 1 411 ? -4.516 -19.297 -2.133 1 89.56 411 GLY B C 1
ATOM 7192 O O . GLY B 1 411 ? -5.098 -18.641 -1.269 1 89.56 411 GLY B O 1
ATOM 7193 N N . ASP B 1 412 ? -3.639 -18.859 -3.061 1 93.88 412 ASP B N 1
ATOM 7194 C CA . ASP B 1 412 ? -3.229 -17.453 -2.99 1 93.88 412 ASP B CA 1
ATOM 7195 C C . ASP B 1 412 ? -4.27 -16.547 -3.639 1 93.88 412 ASP B C 1
ATOM 7197 O O . ASP B 1 412 ? -4.27 -15.336 -3.408 1 93.88 412 ASP B O 1
ATOM 7201 N N . GLN B 1 413 ? -5.172 -17.125 -4.352 1 96.5 413 GLN B N 1
ATOM 7202 C CA . GLN B 1 413 ? -6.051 -16.359 -5.238 1 96.5 413 GLN B CA 1
ATOM 7203 C C . GLN B 1 413 ? -6.938 -15.406 -4.449 1 96.5 413 GLN B C 1
ATOM 7205 O O . GLN B 1 413 ? -7.035 -14.219 -4.781 1 96.5 413 GLN B O 1
ATOM 7210 N N . PRO B 1 414 ? -7.535 -15.883 -3.299 1 95.88 414 PRO B N 1
ATOM 7211 C CA . PRO B 1 414 ? -8.375 -14.945 -2.543 1 95.88 414 PRO B CA 1
ATOM 7212 C C . PRO B 1 414 ? -7.582 -13.773 -1.97 1 95.88 414 PRO B C 1
ATOM 7214 O O . PRO B 1 414 ? -8.055 -12.641 -1.99 1 95.88 414 PRO B O 1
ATOM 7217 N N . THR B 1 415 ? -6.379 -14.016 -1.463 1 95.75 415 THR B N 1
ATOM 7218 C CA . THR B 1 415 ? -5.574 -12.938 -0.895 1 95.75 415 THR B CA 1
ATOM 7219 C C . THR B 1 415 ? -5.086 -11.992 -1.989 1 95.75 415 THR B C 1
ATOM 7221 O O . THR B 1 415 ? -4.984 -10.781 -1.773 1 95.75 415 THR B O 1
ATOM 7224 N N . ASN B 1 416 ? -4.789 -12.578 -3.184 1 97.75 416 ASN B N 1
ATOM 7225 C CA . ASN B 1 416 ? -4.418 -11.727 -4.312 1 97.75 416 ASN B CA 1
ATOM 7226 C C . ASN B 1 416 ? -5.559 -10.789 -4.707 1 97.75 416 ASN B C 1
ATOM 7228 O O . ASN B 1 416 ? -5.332 -9.609 -4.977 1 97.75 416 ASN B O 1
ATOM 7232 N N . SER B 1 417 ? -6.746 -11.391 -4.746 1 97.5 417 SER B N 1
ATOM 7233 C CA . SER B 1 417 ? -7.926 -10.602 -5.082 1 97.5 417 SER B CA 1
ATOM 7234 C C . SER B 1 417 ? -8.133 -9.461 -4.09 1 97.5 417 SER B C 1
ATOM 7236 O O . SER B 1 417 ? -8.383 -8.32 -4.484 1 97.5 417 SER B O 1
ATOM 7238 N N . LEU B 1 418 ? -7.996 -9.766 -2.818 1 95.62 418 LEU B N 1
ATOM 7239 C CA . LEU B 1 418 ? -8.148 -8.758 -1.778 1 95.62 418 LEU B CA 1
ATOM 7240 C C . LEU B 1 418 ? -7.109 -7.656 -1.932 1 95.62 418 LEU B C 1
ATOM 7242 O O . LEU B 1 418 ? -7.438 -6.469 -1.878 1 95.62 418 LEU B O 1
ATOM 7246 N N . GLN B 1 419 ? -5.91 -8.031 -2.117 1 97 419 GLN B N 1
ATOM 7247 C CA . GLN B 1 419 ? -4.805 -7.086 -2.229 1 97 419 GLN B CA 1
ATOM 7248 C C . GLN B 1 419 ? -4.98 -6.172 -3.436 1 97 419 GLN B C 1
ATOM 7250 O O . GLN B 1 419 ? -4.863 -4.949 -3.316 1 97 419 GLN B O 1
ATOM 7255 N N . ILE B 1 420 ? -5.293 -6.754 -4.57 1 98.12 420 ILE B N 1
ATOM 7256 C CA . ILE B 1 420 ? -5.273 -6.008 -5.824 1 98.12 420 ILE B CA 1
ATOM 7257 C C . ILE B 1 420 ? -6.59 -5.254 -5.996 1 98.12 420 ILE B C 1
ATOM 7259 O O . ILE B 1 420 ? -6.594 -4.059 -6.297 1 98.12 420 ILE B O 1
ATOM 7263 N N . ALA B 1 421 ? -7.699 -5.91 -5.738 1 96.75 421 ALA B N 1
ATOM 7264 C CA . ALA B 1 421 ? -9 -5.305 -6.004 1 96.75 421 ALA B CA 1
ATOM 7265 C C . ALA B 1 421 ? -9.438 -4.41 -4.848 1 96.75 421 ALA B C 1
ATOM 7267 O O . ALA B 1 421 ? -9.914 -3.295 -5.062 1 96.75 421 ALA B O 1
ATOM 7268 N N . THR B 1 422 ? -9.227 -4.879 -3.625 1 94.25 422 THR B N 1
ATOM 7269 C CA . THR B 1 422 ? -9.766 -4.152 -2.479 1 94.25 422 THR B CA 1
ATOM 7270 C C . THR B 1 422 ? -8.758 -3.129 -1.964 1 94.25 422 THR B C 1
ATOM 7272 O O . THR B 1 422 ? -9.086 -1.949 -1.813 1 94.25 422 THR B O 1
ATOM 7275 N N . VAL B 1 423 ? -7.559 -3.523 -1.747 1 95.69 423 VAL B N 1
ATOM 7276 C CA . VAL B 1 423 ? -6.578 -2.631 -1.139 1 95.69 423 VAL B CA 1
ATOM 7277 C C . VAL B 1 423 ? -6.109 -1.602 -2.164 1 95.69 423 VAL B C 1
ATOM 7279 O O . VAL B 1 423 ? -6.07 -0.404 -1.876 1 95.69 423 VAL B O 1
ATOM 7282 N N . HIS B 1 424 ? -5.855 -2.035 -3.424 1 97.44 424 HIS B N 1
ATOM 7283 C CA . HIS B 1 424 ? -5.23 -1.142 -4.395 1 97.44 424 HIS B CA 1
ATOM 7284 C C . HIS B 1 424 ? -6.258 -0.605 -5.387 1 97.44 424 HIS B C 1
ATOM 7286 O O . HIS B 1 424 ? -5.934 0.24 -6.223 1 97.44 424 HIS B O 1
ATOM 7292 N N . ASN B 1 425 ? -7.512 -1.103 -5.281 1 95.94 425 ASN B N 1
ATOM 7293 C CA . ASN B 1 425 ? -8.57 -0.667 -6.18 1 95.94 425 ASN B CA 1
ATOM 7294 C C . ASN B 1 425 ? -8.188 -0.861 -7.645 1 95.94 425 ASN B C 1
ATOM 7296 O O . ASN B 1 425 ? -8.273 0.072 -8.445 1 95.94 425 ASN B O 1
ATOM 7300 N N . CYS B 1 426 ? -7.727 -2.025 -7.98 1 98.25 426 CYS B N 1
ATOM 7301 C CA . CYS B 1 426 ? -7.316 -2.375 -9.336 1 98.25 426 CYS B CA 1
ATOM 7302 C C . CYS B 1 426 ? -8.188 -3.49 -9.898 1 98.25 426 CYS B C 1
ATOM 7304 O O . CYS B 1 426 ? -7.695 -4.375 -10.602 1 98.25 426 CYS B O 1
ATOM 7306 N N . GLY B 1 427 ? -9.43 -3.496 -9.562 1 97.94 427 GLY B N 1
ATOM 7307 C CA . GLY B 1 427 ? -10.336 -4.512 -10.078 1 97.94 427 GLY B CA 1
ATOM 7308 C C . GLY B 1 427 ? -11.531 -4.762 -9.18 1 97.94 427 GLY B C 1
ATOM 7309 O O . GLY B 1 427 ? -11.859 -3.932 -8.328 1 97.94 427 GLY B O 1
ATOM 7310 N N . PHE B 1 428 ? -12.266 -5.855 -9.477 1 97.69 428 PHE B N 1
ATOM 7311 C CA . PHE B 1 428 ? -13.438 -6.32 -8.734 1 97.69 428 PHE B CA 1
ATOM 7312 C C . PHE B 1 428 ? -13.32 -7.801 -8.406 1 97.69 428 PHE B C 1
ATOM 7314 O O . PHE B 1 428 ? -12.484 -8.508 -8.977 1 97.69 428 PHE B O 1
ATOM 7321 N N . GLU B 1 429 ? -14.047 -8.25 -7.469 1 97.69 429 GLU B N 1
ATOM 7322 C CA . GLU B 1 429 ? -14.195 -9.68 -7.207 1 97.69 429 GLU B CA 1
ATOM 7323 C C . GLU B 1 429 ? -15.656 -10.117 -7.297 1 97.69 429 GLU B C 1
ATOM 7325 O O . GLU B 1 429 ? -16.531 -9.453 -6.754 1 97.69 429 GLU B O 1
ATOM 7330 N N . LEU B 1 430 ? -15.93 -11.156 -7.984 1 98.12 430 LEU B N 1
ATOM 7331 C CA . LEU B 1 430 ? -17.25 -11.773 -7.996 1 98.12 430 LEU B CA 1
ATOM 7332 C C . LEU B 1 430 ? -17.516 -12.539 -6.707 1 98.12 430 LEU B C 1
ATOM 7334 O O . LEU B 1 430 ? -16.75 -13.438 -6.352 1 98.12 430 LEU B O 1
ATOM 7338 N N . LEU B 1 431 ? -18.578 -12.234 -6.059 1 97.56 431 LEU B N 1
ATOM 7339 C CA . LEU B 1 431 ? -18.906 -12.867 -4.781 1 97.56 431 LEU B CA 1
ATOM 7340 C C . LEU B 1 431 ? -19.984 -13.922 -4.957 1 97.56 431 LEU B C 1
ATOM 7342 O O . LEU B 1 431 ? -19.906 -15 -4.371 1 97.56 431 LEU B O 1
ATOM 7346 N N . GLN B 1 432 ? -20.953 -13.664 -5.777 1 97.94 432 GLN B N 1
ATOM 7347 C CA . GLN B 1 432 ? -22.156 -14.484 -5.883 1 97.94 432 GLN B CA 1
ATOM 7348 C C . GLN B 1 432 ? -21.844 -15.828 -6.531 1 97.94 432 GLN B C 1
ATOM 7350 O O . GLN B 1 432 ? -22.672 -16.75 -6.5 1 97.94 432 GLN B O 1
ATOM 7355 N N . VAL B 1 433 ? -20.609 -16.016 -7.012 1 98 433 VAL B N 1
ATOM 7356 C CA . VAL B 1 433 ? -20.234 -17.25 -7.688 1 98 433 VAL B CA 1
ATOM 7357 C C . VAL B 1 433 ? -19.641 -18.219 -6.676 1 98 433 VAL B C 1
ATOM 7359 O O . VAL B 1 433 ? -19.234 -19.328 -7.039 1 98 433 VAL B O 1
ATOM 7362 N N . ARG B 1 434 ? -19.453 -17.812 -5.438 1 97.25 434 ARG B N 1
ATOM 7363 C CA . ARG B 1 434 ? -18.828 -18.641 -4.414 1 97.25 434 ARG B CA 1
ATOM 7364 C C . ARG B 1 434 ? -19.672 -19.891 -4.129 1 97.25 434 ARG B C 1
ATOM 7366 O O . ARG B 1 434 ? -20.891 -19.859 -4.262 1 97.25 434 ARG B O 1
ATOM 7373 N N . THR B 1 435 ? -19.016 -20.984 -3.781 1 96.12 435 THR B N 1
ATOM 7374 C CA . THR B 1 435 ? -19.688 -22.266 -3.566 1 96.12 435 THR B CA 1
ATOM 7375 C C . THR B 1 435 ? -19.297 -22.859 -2.211 1 96.12 435 THR B C 1
ATOM 7377 O O . THR B 1 435 ? -18.375 -22.359 -1.554 1 96.12 435 THR B O 1
ATOM 7380 N N . GLY B 1 436 ? -19.984 -23.891 -1.797 1 93.69 436 GLY B N 1
ATOM 7381 C CA . GLY B 1 436 ? -19.688 -24.547 -0.533 1 93.69 436 GLY B CA 1
ATOM 7382 C C . GLY B 1 436 ? -19.859 -23.625 0.667 1 93.69 436 GLY B C 1
ATOM 7383 O O . GLY B 1 436 ? -20.797 -22.828 0.708 1 93.69 436 GLY B O 1
ATOM 7384 N N . PRO B 1 437 ? -19 -23.766 1.637 1 92.94 437 PRO B N 1
ATOM 7385 C CA . PRO B 1 437 ? -19.125 -22.953 2.846 1 92.94 437 PRO B CA 1
ATOM 7386 C C . PRO B 1 437 ? -19.031 -21.453 2.559 1 92.94 437 PRO B C 1
ATOM 7388 O O . PRO B 1 437 ? -19.656 -20.656 3.258 1 92.94 437 PRO B O 1
ATOM 7391 N N . ALA B 1 438 ? -18.328 -21.125 1.541 1 93.81 438 ALA B N 1
ATOM 7392 C CA . ALA B 1 438 ? -18.141 -19.703 1.213 1 93.81 438 ALA B CA 1
ATOM 7393 C C . ALA B 1 438 ? -19.406 -19.094 0.624 1 93.81 438 ALA B C 1
ATOM 7395 O O . ALA B 1 438 ? -19.516 -17.875 0.508 1 93.81 438 ALA B O 1
ATOM 7396 N N . GLN B 1 439 ? -20.344 -20.047 0.2 1 94.06 439 GLN B N 1
ATOM 7397 C CA . GLN B 1 439 ? -21.641 -19.547 -0.203 1 94.06 439 GLN B CA 1
ATOM 7398 C C . GLN B 1 439 ? -22.516 -19.219 1.014 1 94.06 439 GLN B C 1
ATOM 7400 O O . GLN B 1 439 ? -23.469 -19.938 1.311 1 94.06 439 GLN B O 1
ATOM 7405 N N . SER B 1 440 ? -22.141 -18.406 1.899 1 92.38 440 SER B N 1
ATOM 7406 C CA . SER B 1 440 ? -22.797 -17.891 3.096 1 92.38 440 SER B CA 1
ATOM 7407 C C . SER B 1 440 ? -22.766 -16.375 3.133 1 92.38 440 SER B C 1
ATOM 7409 O O . SER B 1 440 ? -23.578 -15.711 2.494 1 92.38 440 SER B O 1
ATOM 7411 N N . ARG B 1 441 ? -21.859 -15.914 3.734 1 93.94 441 ARG B N 1
ATOM 7412 C CA . ARG B 1 441 ? -21.672 -14.469 3.807 1 93.94 441 ARG B CA 1
ATOM 7413 C C . ARG B 1 441 ? -20.219 -14.086 3.623 1 93.94 441 ARG B C 1
ATOM 7415 O O . ARG B 1 441 ? -19.312 -14.875 3.93 1 93.94 441 ARG B O 1
ATOM 7422 N N . SER B 1 442 ? -20 -12.977 3.055 1 94.5 442 SER B N 1
ATOM 7423 C CA . SER B 1 442 ? -18.656 -12.414 2.914 1 94.5 442 SER B CA 1
ATOM 7424 C C . SER B 1 442 ? -18.438 -11.258 3.887 1 94.5 442 SER B C 1
ATOM 7426 O O . SER B 1 442 ? -19.328 -10.438 4.09 1 94.5 442 SER B O 1
ATOM 7428 N N . TYR B 1 443 ? -17.25 -11.266 4.523 1 90.25 443 TYR B N 1
ATOM 7429 C CA . TYR B 1 443 ? -16.875 -10.172 5.422 1 90.25 443 TYR B CA 1
ATOM 7430 C C . TYR B 1 443 ? -16.234 -9.031 4.656 1 90.25 443 TYR B C 1
ATOM 7432 O O . TYR B 1 443 ? -15.172 -9.195 4.055 1 90.25 443 TYR B O 1
ATOM 7440 N N . GLN B 1 444 ? -16.844 -7.895 4.582 1 82 444 GLN B N 1
ATOM 7441 C CA . GLN B 1 444 ? -16.359 -6.727 3.848 1 82 444 GLN B CA 1
ATOM 7442 C C . GLN B 1 444 ? -15.961 -5.609 4.801 1 82 444 GLN B C 1
ATOM 7444 O O . GLN B 1 444 ? -16.531 -4.512 4.758 1 82 444 GLN B O 1
ATOM 7449 N N . ASN B 1 445 ? -14.883 -5.812 5.578 1 71.56 445 ASN B N 1
ATOM 7450 C CA . ASN B 1 445 ? -14.266 -4.879 6.52 1 71.56 445 ASN B CA 1
ATOM 7451 C C . ASN B 1 445 ? -15.305 -4.223 7.422 1 71.56 445 ASN B C 1
ATOM 7453 O O . ASN B 1 445 ? -15.375 -2.996 7.508 1 71.56 445 ASN B O 1
ATOM 7457 N N . GLY B 1 446 ? -16.094 -5.059 8.094 1 71.94 446 GLY B N 1
ATOM 7458 C CA . GLY B 1 446 ? -17.062 -4.59 9.086 1 71.94 446 GLY B CA 1
ATOM 7459 C C . GLY B 1 446 ? -18.5 -4.707 8.625 1 71.94 446 GLY B C 1
ATOM 7460 O O . GLY B 1 446 ? -19.422 -4.504 9.414 1 71.94 446 GLY B O 1
ATOM 7461 N N . THR B 1 447 ? -18.625 -4.961 7.336 1 79.94 447 THR B N 1
ATOM 7462 C CA . THR B 1 447 ? -19.969 -5.219 6.805 1 79.94 447 THR B CA 1
ATOM 7463 C C . THR B 1 447 ? -20.062 -6.637 6.254 1 79.94 447 THR B C 1
ATOM 7465 O O . THR B 1 447 ? -19.047 -7.234 5.875 1 79.94 447 THR B O 1
ATOM 7468 N N . GLU B 1 448 ? -21.281 -7.164 6.305 1 89.88 448 GLU B N 1
ATOM 7469 C CA . GLU B 1 448 ? -21.531 -8.508 5.797 1 89.88 448 GLU B CA 1
ATOM 7470 C C . GLU B 1 448 ? -22.359 -8.469 4.516 1 89.88 448 GLU B C 1
ATOM 7472 O O . GLU B 1 448 ? -23.312 -7.684 4.402 1 89.88 448 GLU B O 1
ATOM 7477 N N . VAL B 1 449 ? -21.891 -9.195 3.549 1 91.44 449 VAL B N 1
ATOM 7478 C CA . VAL B 1 449 ? -22.641 -9.328 2.305 1 91.44 449 VAL B CA 1
ATOM 7479 C C . VAL B 1 449 ? -23.125 -10.773 2.152 1 91.44 449 VAL B C 1
ATOM 7481 O O . VAL B 1 449 ? -22.328 -11.711 2.152 1 91.44 449 VAL B O 1
ATOM 7484 N N . GLU B 1 450 ? -24.406 -10.852 2.006 1 94.62 450 GLU B N 1
ATOM 7485 C CA . GLU B 1 450 ? -24.984 -12.18 1.819 1 94.62 450 GLU B CA 1
ATOM 7486 C C . GLU B 1 450 ? -24.719 -12.703 0.411 1 94.62 450 GLU B C 1
ATOM 7488 O O . GLU B 1 450 ? -24.844 -11.961 -0.567 1 94.62 450 GLU B O 1
ATOM 7493 N N . ILE B 1 451 ? -24.359 -13.992 0.308 1 96.88 451 ILE B N 1
ATOM 7494 C CA . ILE B 1 451 ? -24.188 -14.664 -0.976 1 96.88 451 ILE B CA 1
ATOM 7495 C C . ILE B 1 451 ? -25.422 -15.531 -1.262 1 96.88 451 ILE B C 1
ATOM 7497 O O . ILE B 1 451 ? -25.516 -16.656 -0.773 1 96.88 451 ILE B O 1
ATOM 7501 N N . VAL B 1 452 ? -26.312 -15.047 -2.125 1 96.5 452 VAL B N 1
ATOM 7502 C CA . VAL B 1 452 ? -27.547 -15.75 -2.482 1 96.5 452 VAL B CA 1
ATOM 7503 C C . VAL B 1 452 ? -27.219 -16.922 -3.412 1 96.5 452 VAL B C 1
ATOM 7505 O O . VAL B 1 452 ? -27.766 -18.016 -3.262 1 96.5 452 VAL B O 1
ATOM 7508 N N . GLY B 1 453 ? -26.344 -16.719 -4.41 1 95.44 453 GLY B N 1
ATOM 7509 C CA . GLY B 1 453 ? -25.75 -17.766 -5.223 1 95.44 453 GLY B CA 1
ATOM 7510 C C . GLY B 1 453 ? -26.656 -18.266 -6.324 1 95.44 453 GLY B C 1
ATOM 7511 O O . GLY B 1 453 ? -26.453 -19.344 -6.863 1 95.44 453 GLY B O 1
ATOM 7512 N N . THR B 1 454 ? -27.75 -17.516 -6.59 1 96.75 454 THR B N 1
ATOM 7513 C CA . THR B 1 454 ? -28.594 -17.875 -7.727 1 96.75 454 THR B CA 1
ATOM 7514 C C . THR B 1 454 ? -28.016 -17.328 -9.023 1 96.75 454 THR B C 1
ATOM 7516 O O . THR B 1 454 ? -27.172 -16.422 -9 1 96.75 454 THR B O 1
ATOM 7519 N N . GLU B 1 455 ? -28.422 -17.922 -10.062 1 97.25 455 GLU B N 1
ATOM 7520 C CA . GLU B 1 455 ? -28 -17.422 -11.367 1 97.25 455 GLU B CA 1
ATOM 7521 C C . GLU B 1 455 ? -28.359 -15.953 -11.539 1 97.25 455 GLU B C 1
ATOM 7523 O O . GLU B 1 455 ? -27.578 -15.172 -12.078 1 97.25 455 GLU B O 1
ATOM 7528 N N . ASP B 1 456 ? -29.516 -15.594 -11.086 1 98.06 456 ASP B N 1
ATOM 7529 C CA . ASP B 1 456 ? -29.984 -14.219 -11.195 1 98.06 456 ASP B CA 1
ATOM 7530 C C . ASP B 1 456 ? -29.078 -13.273 -10.398 1 98.06 456 ASP B C 1
ATOM 7532 O O . ASP B 1 456 ? -28.781 -12.164 -10.852 1 98.06 456 ASP B O 1
ATOM 7536 N N . ALA B 1 457 ? -28.703 -13.688 -9.219 1 98.12 457 ALA B N 1
ATOM 7537 C CA . ALA B 1 457 ? -27.812 -12.883 -8.391 1 98.12 457 ALA B CA 1
ATOM 7538 C C . ALA B 1 457 ? -26.453 -12.703 -9.062 1 98.12 457 ALA B C 1
ATOM 7540 O O . ALA B 1 457 ? -25.875 -11.617 -9.008 1 98.12 457 ALA B O 1
ATOM 7541 N N . VAL B 1 458 ? -26 -13.773 -9.672 1 98.38 458 VAL B N 1
ATOM 7542 C CA . VAL B 1 458 ? -24.719 -13.742 -10.375 1 98.38 458 VAL B CA 1
ATOM 7543 C C . VAL B 1 458 ? -24.812 -12.773 -11.555 1 98.38 458 VAL B C 1
ATOM 7545 O O . VAL B 1 458 ? -23.922 -11.953 -11.766 1 98.38 458 VAL B O 1
ATOM 7548 N N . ARG B 1 459 ? -25.906 -12.859 -12.336 1 98.56 459 ARG B N 1
ATOM 7549 C CA . ARG B 1 459 ? -26.109 -11.969 -13.469 1 98.56 459 ARG B CA 1
ATOM 7550 C C . ARG B 1 459 ? -26.172 -10.516 -13.023 1 98.56 459 ARG B C 1
ATOM 7552 O O . ARG B 1 459 ? -25.562 -9.641 -13.648 1 98.56 459 ARG B O 1
ATOM 7559 N N . GLU B 1 460 ? -26.891 -10.281 -11.969 1 98.44 460 GLU B N 1
ATOM 7560 C CA . GLU B 1 460 ? -27.031 -8.922 -11.461 1 98.44 460 GLU B CA 1
ATOM 7561 C C . GLU B 1 460 ? -25.688 -8.359 -11.008 1 98.44 460 GLU B C 1
ATOM 7563 O O . GLU B 1 460 ? -25.391 -7.188 -11.258 1 98.44 460 GLU B O 1
ATOM 7568 N N . GLU B 1 461 ? -24.953 -9.156 -10.273 1 98.12 461 GLU B N 1
ATOM 7569 C CA . GLU B 1 461 ? -23.641 -8.727 -9.812 1 98.12 461 GLU B CA 1
ATOM 7570 C C . GLU B 1 461 ? -22.734 -8.383 -10.992 1 98.12 461 GLU B C 1
ATOM 7572 O O . GLU B 1 461 ? -22.078 -7.344 -11 1 98.12 461 GLU B O 1
ATOM 7577 N N . MET B 1 462 ? -22.688 -9.258 -12.008 1 98.69 462 MET B N 1
ATOM 7578 C CA . MET B 1 462 ? -21.844 -9.031 -13.164 1 98.69 462 MET B CA 1
ATOM 7579 C C . MET B 1 462 ? -22.297 -7.801 -13.945 1 98.69 462 MET B C 1
ATOM 7581 O O . MET B 1 462 ? -21.469 -7.004 -14.398 1 98.69 462 MET B O 1
ATOM 7585 N N . ARG B 1 463 ? -23.594 -7.645 -14.117 1 98.44 463 ARG B N 1
ATOM 7586 C CA . ARG B 1 463 ? -24.125 -6.465 -14.789 1 98.44 463 ARG B CA 1
ATOM 7587 C C . ARG B 1 463 ? -23.703 -5.184 -14.078 1 98.44 463 ARG B C 1
ATOM 7589 O O . ARG B 1 463 ? -23.297 -4.215 -14.719 1 98.44 463 ARG B O 1
ATOM 7596 N N . SER B 1 464 ? -23.797 -5.23 -12.773 1 97.25 464 SER B N 1
ATOM 7597 C CA . SER B 1 464 ? -23.406 -4.07 -11.977 1 97.25 464 SER B CA 1
ATOM 7598 C C . SER B 1 464 ? -21.922 -3.773 -12.125 1 97.25 464 SER B C 1
ATOM 7600 O O . SER B 1 464 ? -21.531 -2.617 -12.297 1 97.25 464 SER B O 1
ATOM 7602 N N . ILE B 1 465 ? -21.062 -4.785 -12.055 1 97.88 465 ILE B N 1
ATOM 7603 C CA . ILE B 1 465 ? -19.625 -4.625 -12.18 1 97.88 465 ILE B CA 1
ATOM 7604 C C . ILE B 1 465 ? -19.297 -4.043 -13.555 1 97.88 465 ILE B C 1
ATOM 7606 O O . ILE B 1 465 ? -18.516 -3.084 -13.664 1 97.88 465 ILE B O 1
ATOM 7610 N N . LEU B 1 466 ? -19.906 -4.57 -14.602 1 98.62 466 LEU B N 1
ATOM 7611 C CA . LEU B 1 466 ? -19.625 -4.09 -15.945 1 98.62 466 LEU B CA 1
ATOM 7612 C C . LEU B 1 466 ? -20.031 -2.631 -16.109 1 98.62 466 LEU B C 1
ATOM 7614 O O . LEU B 1 466 ? -19.344 -1.858 -16.781 1 98.62 466 LEU B O 1
ATO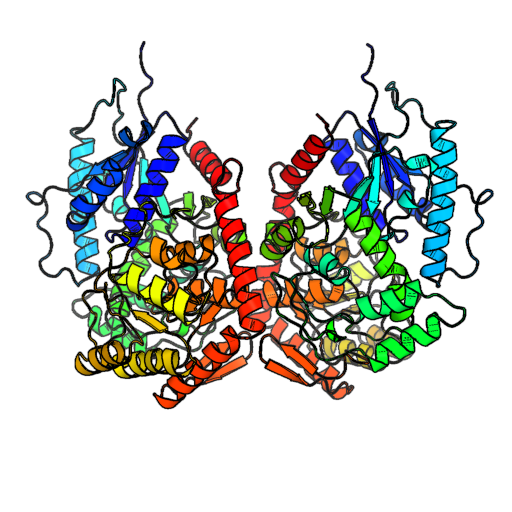M 7618 N N . ALA B 1 467 ? -21.141 -2.27 -15.508 1 97.25 467 ALA B N 1
ATOM 7619 C CA . ALA B 1 467 ? -21.562 -0.87 -15.539 1 97.25 467 ALA B CA 1
ATOM 7620 C C . ALA B 1 467 ? -20.516 0.025 -14.867 1 97.25 467 ALA B C 1
ATOM 7622 O O . ALA B 1 467 ? -20.203 1.111 -15.359 1 97.25 467 ALA B O 1
ATOM 7623 N N . LEU B 1 468 ? -19.984 -0.401 -13.75 1 95.5 468 LEU B N 1
ATOM 7624 C CA . LEU B 1 468 ? -18.969 0.357 -13.023 1 95.5 468 LEU B CA 1
ATOM 7625 C C . LEU B 1 468 ? -17.688 0.476 -13.836 1 95.5 468 LEU B C 1
ATOM 7627 O O . LEU B 1 468 ? -17 1.5 -13.773 1 95.5 468 LEU B O 1
ATOM 7631 N N . THR B 1 469 ? -17.328 -0.576 -14.586 1 97.5 469 THR B N 1
ATOM 7632 C CA . THR B 1 469 ? -16.094 -0.557 -15.359 1 97.5 469 THR B CA 1
ATOM 7633 C C . THR B 1 469 ? -16.156 0.525 -16.438 1 97.5 469 THR B C 1
ATOM 7635 O O . THR B 1 469 ? -15.117 1.021 -16.875 1 97.5 469 THR B O 1
ATOM 7638 N N . LYS B 1 470 ? -17.297 0.904 -16.953 1 95 470 LYS B N 1
ATOM 7639 C CA . LYS B 1 470 ? -17.469 1.887 -18.016 1 95 470 LYS B CA 1
ATOM 7640 C C . LYS B 1 470 ? -17.438 3.309 -17.469 1 95 470 LYS B C 1
ATOM 7642 O O . LYS B 1 470 ? -17.219 4.266 -18.219 1 95 470 LYS B O 1
ATOM 7647 N N . GLY B 1 471 ? -17.625 3.455 -16.203 1 89.44 471 GLY B N 1
ATOM 7648 C CA . GLY B 1 471 ? -17.75 4.773 -15.594 1 89.44 471 GLY B CA 1
ATOM 7649 C C . GLY B 1 471 ? -16.484 5.227 -14.883 1 89.44 471 GLY B C 1
ATOM 7650 O O . GLY B 1 471 ? -15.391 4.73 -15.172 1 89.44 471 GLY B O 1
ATOM 7651 N N . PRO B 1 472 ? -16.641 6.211 -13.992 1 87.81 472 PRO B N 1
ATOM 7652 C CA . PRO B 1 472 ? -15.5 6.781 -13.266 1 87.81 472 PRO B CA 1
ATOM 7653 C C . PRO B 1 472 ? -14.734 5.738 -12.453 1 87.81 472 PRO B C 1
ATOM 7655 O O . PRO B 1 472 ? -13.508 5.832 -12.32 1 87.81 472 PRO B O 1
ATOM 7658 N N . ARG B 1 473 ? -15.484 4.77 -11.945 1 92.31 473 ARG B N 1
ATOM 7659 C CA . ARG B 1 473 ? -14.828 3.715 -11.18 1 92.31 473 ARG B CA 1
ATOM 7660 C C . ARG B 1 473 ? -13.859 2.924 -12.055 1 92.31 473 ARG B C 1
ATOM 7662 O O . ARG B 1 473 ? -12.742 2.615 -11.625 1 92.31 473 ARG B O 1
ATOM 7669 N N . GLY B 1 474 ? -14.305 2.607 -13.234 1 94.88 474 GLY B N 1
ATOM 7670 C CA . GLY B 1 474 ? -13.445 1.902 -14.172 1 94.88 474 GLY B CA 1
ATOM 7671 C C . GLY B 1 474 ? -12.227 2.711 -14.586 1 94.88 474 GLY B C 1
ATOM 7672 O O . GLY B 1 474 ? -11.125 2.174 -14.688 1 94.88 474 GLY B O 1
ATOM 7673 N N . GLU B 1 475 ? -12.422 3.959 -14.836 1 92.81 475 GLU B N 1
ATOM 7674 C CA . GLU B 1 475 ? -11.312 4.84 -15.203 1 92.81 475 GLU B CA 1
ATOM 7675 C C . GLU B 1 475 ? -10.281 4.922 -14.078 1 92.81 475 GLU B C 1
ATOM 7677 O O . GLU B 1 475 ? -9.078 4.863 -14.336 1 92.81 475 GLU B O 1
ATOM 7682 N N . HIS B 1 476 ? -10.805 5.059 -12.852 1 93.75 476 HIS B N 1
ATOM 7683 C CA . HIS B 1 476 ? -9.945 5.109 -11.68 1 93.75 476 HIS B CA 1
ATOM 7684 C C . HIS B 1 476 ? -9.141 3.818 -11.523 1 93.75 476 HIS B C 1
ATOM 7686 O O . HIS B 1 476 ? -7.941 3.857 -11.266 1 93.75 476 HIS B O 1
ATOM 7692 N N . GLN B 1 477 ? -9.781 2.715 -11.758 1 96.94 477 GLN B N 1
ATOM 7693 C CA . GLN B 1 477 ? -9.117 1.419 -11.633 1 96.94 477 GLN B CA 1
ATOM 7694 C C . GLN B 1 477 ? -8.062 1.228 -12.711 1 96.94 477 GLN B C 1
ATOM 7696 O O . GLN B 1 477 ? -6.988 0.683 -12.445 1 96.94 477 GLN B O 1
ATOM 7701 N N . ARG B 1 478 ? -8.367 1.62 -13.906 1 97.12 478 ARG B N 1
ATOM 7702 C CA . ARG B 1 478 ? -7.387 1.521 -14.984 1 97.12 478 ARG B CA 1
ATOM 7703 C C . ARG B 1 478 ? -6.152 2.357 -14.68 1 97.12 478 ARG B C 1
ATOM 7705 O O . ARG B 1 478 ? -5.023 1.916 -14.906 1 97.12 478 ARG B O 1
ATOM 7712 N N . MET B 1 479 ? -6.352 3.508 -14.125 1 94.94 479 MET B N 1
ATOM 7713 C CA . MET B 1 479 ? -5.234 4.371 -13.75 1 94.94 479 MET B CA 1
ATOM 7714 C C . MET B 1 479 ? -4.41 3.734 -12.633 1 94.94 479 MET B C 1
ATOM 7716 O O . MET B 1 479 ? -3.186 3.646 -12.734 1 94.94 479 MET B O 1
ATOM 7720 N N . ASN B 1 480 ? -5.086 3.33 -11.609 1 97.69 480 ASN B N 1
ATOM 7721 C CA . ASN B 1 480 ? -4.398 2.668 -10.508 1 97.69 480 ASN B CA 1
ATOM 7722 C C . ASN B 1 480 ? -3.602 1.46 -10.984 1 97.69 480 ASN B C 1
ATOM 7724 O O . ASN B 1 480 ? -2.465 1.252 -10.562 1 97.69 480 ASN B O 1
ATOM 7728 N N . THR B 1 481 ? -4.227 0.668 -11.859 1 98.62 481 THR B N 1
ATOM 7729 C CA . THR B 1 481 ? -3.584 -0.552 -12.336 1 98.62 481 THR B CA 1
ATOM 7730 C C . THR B 1 481 ? -2.33 -0.223 -13.141 1 98.62 481 THR B C 1
ATOM 7732 O O . THR B 1 481 ? -1.294 -0.869 -12.977 1 98.62 481 THR B O 1
ATOM 7735 N N . LYS B 1 482 ? -2.453 0.736 -14 1 97.75 482 LYS B N 1
ATOM 7736 C CA . LYS B 1 482 ? -1.299 1.169 -14.781 1 97.75 482 LYS B CA 1
ATOM 7737 C C . LYS B 1 482 ? -0.155 1.614 -13.875 1 97.75 482 LYS B C 1
ATOM 7739 O O . LYS B 1 482 ? 0.994 1.216 -14.07 1 97.75 482 LYS B O 1
ATOM 7744 N N . LEU B 1 483 ? -0.46 2.395 -12.906 1 97.88 483 LEU B N 1
ATOM 7745 C CA . LEU B 1 483 ? 0.551 2.926 -12 1 97.88 483 LEU B CA 1
ATOM 7746 C C . LEU B 1 483 ? 1.126 1.819 -11.125 1 97.88 483 LEU B C 1
ATOM 7748 O O . LEU B 1 483 ? 2.336 1.774 -10.883 1 97.88 483 LEU B O 1
ATOM 7752 N N . LEU B 1 484 ? 0.278 0.926 -10.602 1 98.38 484 LEU B N 1
ATOM 7753 C CA . LEU B 1 484 ? 0.759 -0.193 -9.805 1 98.38 484 LEU B CA 1
ATOM 7754 C C . LEU B 1 484 ? 1.652 -1.111 -10.633 1 98.38 484 LEU B C 1
ATOM 7756 O O . LEU B 1 484 ? 2.654 -1.626 -10.133 1 98.38 484 LEU B O 1
ATOM 7760 N N . GLY B 1 485 ? 1.219 -1.366 -11.922 1 98.38 485 GLY B N 1
ATOM 7761 C CA . GLY B 1 485 ? 2.08 -2.104 -12.836 1 98.38 485 GLY B CA 1
ATOM 7762 C C . GLY B 1 485 ? 3.459 -1.488 -12.984 1 98.38 485 GLY B C 1
ATOM 7763 O O . GLY B 1 485 ? 4.461 -2.203 -13.023 1 98.38 485 GLY B O 1
ATOM 7764 N N . LYS B 1 486 ? 3.506 -0.195 -13.055 1 97.62 486 LYS B N 1
ATOM 7765 C CA . LYS B 1 486 ? 4.777 0.512 -13.148 1 97.62 486 LYS B CA 1
ATOM 7766 C C . LYS B 1 486 ? 5.602 0.342 -11.875 1 97.62 486 LYS B C 1
ATOM 7768 O O . LYS B 1 486 ? 6.828 0.25 -11.93 1 97.62 486 LYS B O 1
ATOM 7773 N N . VAL B 1 487 ? 4.953 0.331 -10.711 1 98.12 487 VAL B N 1
ATOM 7774 C CA . VAL B 1 487 ? 5.637 0.063 -9.445 1 98.12 487 VAL B CA 1
ATOM 7775 C C . VAL B 1 487 ? 6.367 -1.276 -9.531 1 98.12 487 VAL B C 1
ATOM 7777 O O . VAL B 1 487 ? 7.539 -1.375 -9.164 1 98.12 487 VAL B O 1
ATOM 7780 N N . VAL B 1 488 ? 5.684 -2.258 -10.047 1 98 488 VAL B N 1
ATOM 7781 C CA . VAL B 1 488 ? 6.242 -3.598 -10.172 1 98 488 VAL B CA 1
ATOM 7782 C C . VAL B 1 488 ? 7.402 -3.582 -11.164 1 98 488 VAL B C 1
ATOM 7784 O O . VAL B 1 488 ? 8.492 -4.078 -10.867 1 98 488 VAL B O 1
ATOM 7787 N N . ALA B 1 489 ? 7.172 -2.986 -12.281 1 97.81 489 ALA B N 1
ATOM 7788 C CA . ALA B 1 489 ? 8.203 -2.934 -13.312 1 97.81 489 ALA B CA 1
ATOM 7789 C C . ALA B 1 489 ? 9.453 -2.211 -12.812 1 97.81 489 ALA B C 1
ATOM 7791 O O . ALA B 1 489 ? 10.57 -2.682 -13.016 1 97.81 489 ALA B O 1
ATOM 7792 N N . ASP B 1 490 ? 9.273 -1.074 -12.156 1 96.75 490 ASP B N 1
ATOM 7793 C CA . ASP B 1 490 ? 10.383 -0.294 -11.625 1 96.75 490 ASP B CA 1
ATOM 7794 C C . ASP B 1 490 ? 11.156 -1.085 -10.57 1 96.75 490 ASP B C 1
ATOM 7796 O O . ASP B 1 490 ? 12.375 -0.938 -10.445 1 96.75 490 ASP B O 1
ATOM 7800 N N . SER B 1 491 ? 10.492 -1.877 -9.797 1 96.94 491 SER B N 1
ATOM 7801 C CA . SER B 1 491 ? 11.156 -2.682 -8.773 1 96.94 491 SER B CA 1
ATOM 7802 C C . SER B 1 491 ? 12.117 -3.688 -9.391 1 96.94 491 SER B C 1
ATOM 7804 O O . SER B 1 491 ? 13.133 -4.031 -8.797 1 96.94 491 SER B O 1
ATOM 7806 N N . LEU B 1 492 ? 11.82 -4.145 -10.57 1 96.75 492 LEU B N 1
ATOM 7807 C CA . LEU B 1 492 ? 12.609 -5.18 -11.227 1 96.75 492 LEU B CA 1
ATOM 7808 C C . LEU B 1 492 ? 13.781 -4.566 -11.992 1 96.75 492 LEU B C 1
ATOM 7810 O O . LEU B 1 492 ? 14.727 -5.27 -12.352 1 96.75 492 LEU B O 1
ATOM 7814 N N . ALA B 1 493 ? 13.695 -3.271 -12.25 1 96.06 493 ALA B N 1
ATOM 7815 C CA . ALA B 1 493 ? 14.766 -2.572 -12.961 1 96.06 493 ALA B CA 1
ATOM 7816 C C . ALA B 1 493 ? 16.016 -2.475 -12.102 1 96.06 493 ALA B C 1
ATOM 7818 O O . ALA B 1 493 ? 15.961 -2.641 -10.883 1 96.06 493 ALA B O 1
ATOM 7819 N N . PRO B 1 494 ? 17.203 -2.264 -12.742 1 94.88 494 PRO B N 1
ATOM 7820 C CA . PRO B 1 494 ? 18.422 -2.068 -11.953 1 94.88 494 PRO B CA 1
ATOM 7821 C C . PRO B 1 494 ? 18.266 -0.983 -10.891 1 94.88 494 PRO B C 1
ATOM 7823 O O . PRO B 1 494 ? 17.859 0.138 -11.203 1 94.88 494 PRO B O 1
ATOM 7826 N N . GLY B 1 495 ? 18.547 -1.338 -9.734 1 92.81 495 GLY B N 1
ATOM 7827 C CA . GLY B 1 495 ? 18.438 -0.386 -8.641 1 92.81 495 GLY B CA 1
ATOM 7828 C C . GLY B 1 495 ? 17.062 -0.343 -8.008 1 92.81 495 GLY B C 1
ATOM 7829 O O . GLY B 1 495 ? 16.859 0.297 -6.977 1 92.81 495 GLY B O 1
ATOM 7830 N N . GLY B 1 496 ? 16.109 -1.024 -8.625 1 95.25 496 GLY B N 1
ATOM 7831 C CA . GLY B 1 496 ? 14.789 -1.127 -8.023 1 95.25 496 GLY B CA 1
ATOM 7832 C C . GLY B 1 496 ? 14.758 -2.02 -6.793 1 95.25 496 GLY B C 1
ATOM 7833 O O . GLY B 1 496 ? 15.719 -2.74 -6.52 1 95.25 496 GLY B O 1
ATOM 7834 N N . SER B 1 497 ? 13.75 -1.977 -6.051 1 96.25 497 SER B N 1
ATOM 7835 C CA . SER B 1 497 ? 13.664 -2.682 -4.777 1 96.25 497 SER B CA 1
ATOM 7836 C C . SER B 1 497 ? 13.844 -4.184 -4.965 1 96.25 497 SER B C 1
ATOM 7838 O O . SER B 1 497 ? 14.461 -4.852 -4.133 1 96.25 497 SER B O 1
ATOM 7840 N N . GLY B 1 498 ? 13.211 -4.777 -6.039 1 97.38 498 GLY B N 1
ATOM 7841 C CA . GLY B 1 498 ? 13.398 -6.191 -6.32 1 97.38 498 GLY B CA 1
ATOM 7842 C C . GLY B 1 498 ? 14.836 -6.547 -6.656 1 97.38 498 GLY B C 1
ATOM 7843 O O . GLY B 1 498 ? 15.328 -7.594 -6.242 1 97.38 498 GLY B O 1
ATOM 7844 N N . ASP B 1 499 ? 15.453 -5.699 -7.438 1 97 499 ASP B N 1
ATOM 7845 C CA . ASP B 1 499 ? 16.859 -5.879 -7.777 1 97 499 ASP B CA 1
ATOM 7846 C C . ASP B 1 499 ? 17.734 -5.797 -6.535 1 97 499 ASP B C 1
ATOM 7848 O O . ASP B 1 499 ? 18.656 -6.609 -6.359 1 97 499 ASP B O 1
ATOM 7852 N N . ILE B 1 500 ? 17.484 -4.867 -5.699 1 96.12 500 ILE B N 1
ATOM 7853 C CA . ILE B 1 500 ? 18.219 -4.715 -4.449 1 96.12 500 ILE B CA 1
ATOM 7854 C C . ILE B 1 500 ? 17.984 -5.93 -3.555 1 96.12 500 ILE B C 1
ATOM 7856 O O . ILE B 1 500 ? 18.906 -6.426 -2.908 1 96.12 500 ILE B O 1
ATOM 7860 N N . GLY B 1 501 ? 16.75 -6.418 -3.531 1 97.19 501 GLY B N 1
ATOM 7861 C CA . GLY B 1 501 ? 16.438 -7.621 -2.779 1 97.19 501 GLY B CA 1
ATOM 7862 C C . GLY B 1 501 ? 17.219 -8.836 -3.238 1 97.19 501 GLY B C 1
ATOM 7863 O O . GLY B 1 501 ? 17.703 -9.617 -2.418 1 97.19 501 GLY B O 1
ATOM 7864 N N . LEU B 1 502 ? 17.312 -8.945 -4.543 1 97.88 502 LEU B N 1
ATOM 7865 C CA . LEU B 1 502 ? 18.078 -10.055 -5.105 1 97.88 502 LEU B CA 1
ATOM 7866 C C . LEU B 1 502 ? 19.547 -9.945 -4.73 1 97.88 502 LEU B C 1
ATOM 7868 O O . LEU B 1 502 ? 20.188 -10.945 -4.406 1 97.88 502 LEU B O 1
ATOM 7872 N N . ARG B 1 503 ? 20.078 -8.758 -4.746 1 96.81 503 ARG B N 1
ATOM 7873 C CA . ARG B 1 503 ? 21.453 -8.523 -4.344 1 96.81 503 ARG B CA 1
ATOM 7874 C C . ARG B 1 503 ? 21.672 -8.891 -2.883 1 96.81 503 ARG B C 1
ATOM 7876 O O . ARG B 1 503 ? 22.656 -9.562 -2.545 1 96.81 503 ARG B O 1
ATOM 7883 N N . LYS B 1 504 ? 20.797 -8.438 -2.025 1 96.56 504 LYS B N 1
ATOM 7884 C CA . LYS B 1 504 ? 20.891 -8.758 -0.604 1 96.56 504 LYS B CA 1
ATOM 7885 C C . LYS B 1 504 ? 20.812 -10.266 -0.373 1 96.56 504 LYS B C 1
ATOM 7887 O O . LYS B 1 504 ? 21.516 -10.797 0.496 1 96.56 504 LYS B O 1
ATOM 7892 N N . PHE B 1 505 ? 19.984 -10.914 -1.129 1 97.44 505 PHE B N 1
ATOM 7893 C CA . PHE B 1 505 ? 19.859 -12.367 -1.057 1 97.44 505 PHE B CA 1
ATOM 7894 C C . PHE B 1 505 ? 21.188 -13.039 -1.421 1 97.44 505 PHE B C 1
ATOM 7896 O O . PHE B 1 505 ? 21.656 -13.922 -0.699 1 97.44 505 PHE B O 1
ATOM 7903 N N . GLY B 1 506 ? 21.75 -12.602 -2.516 1 96.5 506 GLY B N 1
ATOM 7904 C CA . GLY B 1 506 ? 23.047 -13.125 -2.91 1 96.5 506 GLY B CA 1
ATOM 7905 C C . GLY B 1 506 ? 24.125 -12.922 -1.858 1 96.5 506 GLY B C 1
ATOM 7906 O O . GLY B 1 506 ? 24.906 -13.828 -1.567 1 96.5 506 GLY B O 1
ATOM 7907 N N . MET B 1 507 ? 24.078 -11.766 -1.257 1 94.75 507 MET B N 1
ATOM 7908 C CA . MET B 1 507 ? 25.031 -11.461 -0.202 1 94.75 507 MET B CA 1
ATOM 7909 C C . MET B 1 507 ? 24.844 -12.391 0.992 1 94.75 507 MET B C 1
ATOM 7911 O O . MET B 1 507 ? 25.828 -12.844 1.595 1 94.75 507 MET B O 1
ATOM 7915 N N . ALA B 1 508 ? 23.625 -12.68 1.25 1 95 508 ALA B N 1
ATOM 7916 C CA . ALA B 1 508 ? 23.312 -13.57 2.361 1 95 508 ALA B CA 1
ATOM 7917 C C . ALA B 1 508 ? 23.797 -14.992 2.078 1 95 508 ALA B C 1
ATOM 7919 O O . ALA B 1 508 ? 24.031 -15.766 3.004 1 95 508 ALA B O 1
ATOM 7920 N N . LEU B 1 509 ? 23.969 -15.289 0.8 1 93.75 509 LEU B N 1
ATOM 7921 C CA . LEU B 1 509 ? 24.453 -16.609 0.403 1 93.75 509 LEU B CA 1
ATOM 7922 C C . LEU B 1 509 ? 25.969 -16.594 0.224 1 93.75 509 LEU B C 1
ATOM 7924 O O . LEU B 1 509 ? 26.562 -17.609 -0.134 1 93.75 509 LEU B O 1
ATOM 7928 N N . GLY B 1 510 ? 26.594 -15.406 0.394 1 91.31 510 GLY B N 1
ATOM 7929 C CA . GLY B 1 510 ? 28.031 -15.266 0.232 1 91.31 510 GLY B CA 1
ATOM 7930 C C . GLY B 1 510 ? 28.453 -15.117 -1.216 1 91.31 510 GLY B C 1
ATOM 7931 O O . GLY B 1 510 ? 29.594 -15.445 -1.573 1 91.31 510 GLY B O 1
ATOM 7932 N N . LEU B 1 511 ? 27.469 -14.664 -1.984 1 89.06 511 LEU B N 1
ATOM 7933 C CA . LEU B 1 511 ? 27.797 -14.469 -3.396 1 89.06 511 LEU B CA 1
ATOM 7934 C C . LEU B 1 511 ? 28.328 -13.07 -3.645 1 89.06 511 LEU B C 1
ATOM 7936 O O . LEU B 1 511 ? 28.031 -12.141 -2.889 1 89.06 511 LEU B O 1
ATOM 7940 N N . ALA B 1 512 ? 29.25 -12.922 -4.566 1 73.31 512 ALA B N 1
ATOM 7941 C CA . ALA B 1 512 ? 29.875 -11.648 -4.922 1 73.31 512 ALA B CA 1
ATOM 7942 C C . ALA B 1 512 ? 29.281 -11.086 -6.211 1 73.31 512 ALA B C 1
ATOM 7944 O O . ALA B 1 512 ? 29.016 -11.828 -7.156 1 73.31 512 ALA B O 1
#

Nearest PDB structures (foldseek):
  2acw-assembly1_A  TM=7.787E-01  e=5.559E-23  Medicago truncatula
  6jen-assembly1_A  TM=7.641E-01  e=9.557E-23  Phytolacca americana
  8wrk-assembly1_A  TM=7.670E-01  e=4.730E-21  Catharanthus roseus
  8inj-assembly1_A  TM=7.745E-01  e=5.272E-21  Catharanthus roseus
  6o88-assembly1_A  TM=7.390E-01  e=3.513E-20  Stevia rebaudiana

Sequence (1024 aa):
MTFTPLKHIVFVPGPSWGHLRPGLKTSLRMAEKFQDIFISLFVHHTEMPKAVKYLGAQLSSHARRVRVVTASSSDVPPPVDTNNLVELMLYMEQAFKSWITNELEQPSIVQIEGHPVNTPSLIMEDIFNGGMSLACKDVHGLPTIGWWCMTAASVMTLAEHKEFAPETGIYDKLALLGAQGGEDLFTKAGELYLQEISDRLVRIPGLPALHEWELNTQHLPFIPPFMAFMTPRVTKILNHVDKLVFCTTFEMEPISALSISNAFKNPITPFFIGPGVDLASPHHPDPESPVTQFLDSAYTEKGAHSVVYAAFGTAFFPLPESASHLMAVLDEIPKAGFKFVFALSSPHAQIDKSWMEAHIQAGNAIFPEWTNQTAVLEHPAIHYFLSHGGWNSSTEALVRGVPMIFWPFIGDQPTNSLQIATVHNCGFELLQVRTGPAQSRSYQNGTEVEIVGTEDAVREEMRSILALTKGPRGEHQRMNTKLLGKVVADSLAPGGSGDIGLRKFGMALGLAMTFTPLKHIVFVPGPSWGHLRPGLKTSLRMAEKFQDIFISLFVHHTEMPKAVKYLGAQLSSHARRVRVVTASSSDVPPPVDTNNLVELMLYMEQAFKSWITNELEQPSIVQIEGHPVNTPSLIMEDIFNGGMSLACKDVHGLPTIGWWCMTAASVMTLAEHKEFAPETGIYDKLALLGAQGGEDLFTKAGELYLQEISDRLVRIPGLPALHEWELNTQHLPFIPPFMAFMTPRVTKILNHVDKLVFCTTFEMEPISALSISNAFKNPITPFFIGPGVDLASPHHPDPESPVTQFLDSAYTEKGAHSVVYAAFGTAFFPLPESASHLMAVLDEIPKAGFKFVFALSSPHAQIDKSWMEAHIQAGNAIFPEWTNQTAVLEHPAIHYFLSHGGWNSSTEALVRGVPMIFWPFIGDQPTNSLQIATVHNCGFELLQVRTGPAQSRSYQNGTEVEIVGTEDAVREEMRSILALTKGPRGEHQRMNTKLLGKVVADSLAPGGSGDIGLRKFGMALGLA

InterPro domains:
  IPR002213 UDP-glucuronosyl/UDP-glucosyltransferase [PF00201] (275-423)

Secondary structure (DSSP, 8-state):
--PPPEEEEEEE--SSHHHHHHHHHHHHHHHHH-TTEEEEEE--GGGHHHHHHHHHT---GGGGGEEEE---TTTSPPPS-TT-HHHHHHHHHHHHHHHHHHHHHS-S--EETTEEEEEEEEEEEEGGG-STGGG-GGGTTS-EEEEESS-HHHHHTTS--TTT-SSPPHHHHHHHHHHH--TTHHHHHHHHHHHH---PEE--TTS--EEGGGGSSS--TTHHHHHHHHHHHHHHHHHH-SEEEE-S-GGGSHHHHHHGGGSSSS--EEEE------SS-SS---TTSHHHHHHHHHHHHH-SS-EEEEE-TTT----GGGHHHHHHHHHHHHHTT-EEEEE--STT----HHHHHHHHHTTSEE--S---HHHHHHSTTEEEEEE---HHHHHHHHTTT--EEE---STTHHHHHIIIIIIS--EEE--TT--GGGSSEEE-SS-EEE----HHHHHHHHHHHHHHHHSHHHHHHHHHHHHHHHHHHHHHSTTSHHHHHHHHHHHHTT--/--PPPEEEEEEE--SSHHHHHHHHHHHHHHHHH-TTEEEEEE--GGGHHHHHHHHHT---GGGGGEEEE---TTTSPPPS-TT-HHHHHHHHHHHHHHHHHHHHHS-S--EETTEEEEEEEEEEEEGGG-STGGG-GGGTTS-EEEEESS-HHHHHTTS--TTT-SS--HHHHHHHHHHH--TTHHHHHHHHHHHH---PEE--TTS--EEGGGGSSS--TTHHHHHHHHHHHHHHHHHH-SEEEE-S-GGGSHHHHHHGGGSSSS--EEEE------SS-SS---TTSHHHHHHHHHHHHH-SS-EEEEE-TTT----GGGHHHHHHHHHHHHHTT-EEEEE--STT----HHHHHHHHHTTSEE--S---HHHHHHSTTEEEEEE---HHHHHHHHTTT--EEE---STTHHHHHIIIIIIS--EEE--TT--GGGSSEEE-SS-EEE----HHHHHHHHHHHHHHHHSHHHHHHHHHHHHHHHHHHHHHSTTSHHHHHHHHHHHHTT--

pLDDT: mean 91.7, std 8.52, range [40.56, 98.94]

Solvent-accessible surface area (backbone atoms only — not comparable to full-atom values): 52384 Å² total; per-residue (Å²): 131,87,57,73,59,20,46,21,34,36,33,35,41,36,68,47,66,84,37,33,52,34,41,52,43,50,50,46,52,46,31,63,70,27,79,52,45,31,36,42,32,44,44,41,70,90,47,43,68,61,52,52,51,54,56,66,68,51,84,54,77,46,46,73,39,48,46,78,43,58,47,57,57,87,81,48,68,76,71,86,62,72,84,37,63,64,58,46,49,54,46,51,34,51,28,48,43,53,38,50,52,45,38,69,74,50,61,85,59,55,58,56,95,81,24,37,37,44,66,74,58,34,36,37,33,24,49,85,54,27,37,43,66,73,73,27,70,87,46,69,83,41,54,56,33,35,30,39,83,37,50,58,59,40,57,52,76,62,35,79,34,70,88,48,47,90,57,83,48,60,60,54,54,28,20,54,50,37,73,69,49,66,94,54,38,52,62,49,28,41,52,48,46,72,71,59,55,47,76,51,71,40,56,50,57,58,50,76,44,30,29,48,32,48,51,34,27,36,67,54,80,65,48,39,32,45,40,13,59,40,30,53,26,33,47,50,37,54,56,66,27,52,38,36,36,29,25,27,48,56,53,80,42,46,33,21,49,62,46,49,38,67,34,47,95,42,61,29,49,73,32,37,39,20,57,56,63,69,84,56,57,90,56,79,72,54,74,82,37,68,66,46,44,50,44,51,50,42,27,72,75,65,28,64,51,27,24,38,39,32,40,45,52,63,88,40,57,76,51,79,89,39,39,64,48,52,52,34,44,58,55,41,40,48,76,72,71,27,32,36,42,41,41,48,51,16,87,66,58,71,75,62,63,68,62,51,50,53,36,39,75,72,67,35,36,52,73,40,58,68,71,64,59,59,40,54,54,61,38,64,21,47,45,35,37,37,25,29,30,46,58,68,60,44,49,50,30,24,54,50,29,36,18,33,38,23,53,38,40,44,72,47,9,39,54,43,39,44,49,40,21,64,51,46,38,24,39,46,69,64,61,33,76,28,29,60,78,28,41,41,59,44,51,60,76,91,41,78,44,78,32,82,49,41,60,65,52,30,32,51,51,44,44,51,52,54,54,40,52,74,38,70,62,23,53,51,14,35,50,23,14,36,40,44,10,46,54,49,53,48,19,56,33,91,82,14,62,10,38,48,23,45,50,53,46,36,48,74,72,70,50,106,129,88,58,72,61,19,47,20,34,36,34,37,41,35,68,48,67,84,36,32,53,33,42,52,42,49,49,46,52,46,31,62,72,27,78,52,45,31,38,43,32,44,43,40,70,90,45,44,66,61,51,51,51,56,56,66,69,51,87,53,76,45,47,74,40,48,46,79,44,58,49,58,55,87,81,46,70,77,70,86,61,75,84,37,63,64,57,47,51,52,46,51,34,51,26,47,43,55,38,50,50,46,37,69,74,51,62,86,59,56,59,55,96,81,24,36,37,44,67,74,58,34,36,38,34,25,48,85,54,26,37,43,65,74,73,26,72,88,44,70,82,41,54,56,32,36,31,38,82,37,50,58,59,39,57,53,76,62,34,76,34,70,87,46,45,88,59,84,48,60,61,54,52,30,19,55,49,37,73,69,48,67,94,54,39,51,61,50,27,40,51,48,45,72,70,60,52,47,76,52,68,39,55,51,57,58,49,75,42,29,30,48,31,49,51,33,26,37,68,54,80,66,48,41,31,45,40,13,59,41,32,52,27,34,47,49,37,55,56,66,25,52,38,34,38,29,24,26,47,55,52,80,41,46,31,21,48,62,46,50,38,68,36,46,94,41,60,29,49,73,30,37,39,20,56,57,64,70,82,57,56,91,54,78,72,55,75,83,37,68,68,47,44,50,45,52,50,42,26,71,74,65,29,65,50,26,24,35,38,33,41,43,52,63,89,39,56,76,50,78,89,40,38,63,47,52,50,36,44,57,57,41,40,48,76,72,70,26,32,36,42,40,41,46,50,16,86,67,59,72,75,61,64,68,62,50,49,51,34,41,75,72,67,35,37,52,72,42,57,68,71,63,58,60,41,54,55,62,38,64,22,46,45,35,36,38,26,28,30,46,59,70,60,45,49,49,29,24,52,51,30,36,19,32,39,26,52,40,41,44,75,47,9,40,53,42,38,44,49,39,21,63,51,46,39,24,37,44,69,64,60,34,76,28,30,60,78,28,41,41,60,44,51,60,75,92,41,78,44,79,32,84,51,41,59,66,52,29,32,51,51,45,45,51,50,55,55,40,49,76,38,72,62,23,52,52,15,36,50,22,14,36,41,44,10,46,52,50,53,48,19,57,32,93,83,15,61,9,36,47,22,44,50,52,46,36,48,74,71,70,51,106

Organism: NCBI:txid1423351